Protein AF-0000000075743657 (afdb_homodimer)

InterPro domains:
  IPR000362 Fumarate lyase family [PR00149] (97-115)
  IPR000362 Fumarate lyase family [PR00149] (142-160)
  IPR000362 Fumarate lyase family [PR00149] (270-286)
  IPR008948 L-Aspartase-like [SSF48557] (15-403)
  IPR009049 Argininosuccinate lyase [PTHR43814] (17-390)
  IPR009049 Argininosuccinate lyase [TIGR00838] (17-395)
  IPR022761 Fumarate lyase, N-terminal [PF00206] (17-295)
  IPR024083 Fumarase/histidase, N-terminal [G3DSA:1.10.275.10] (30-224)

Nearest PDB structures (foldseek):
  9ggj-assembly2_H  TM=9.446E-01  e=3.091E-23  Arabidopsis thaliana
  9ggi-assembly1_A  TM=9.324E-01  e=3.525E-23  Arabidopsis thaliana
  9ggj-assembly2_E  TM=9.319E-01  e=7.758E-23  Arabidopsis thaliana
  1k62-assembly1_B  TM=9.162E-01  e=3.091E-23  Homo sapiens
  1hy0-assembly1_B  TM=9.235E-01  e=5.709E-23  Anas platyrhynchos

Sequence (900 aa):
MVYREGLLGKGELSKIKYTSSLLDDAEIYRETILALITHVNELNKVGVLPSNEAEAIIKALRSLAKEPYKPSDEYEDVHEYIEAVLIHRLGDAGGWIGLGRSRNDHVATALRLRLRKLIIELASSIIELRRVVLNKAIETADTVIIGTTHRQPAQVTTLGHYMLYLDELSRDFLTSLLSIYEVVNKSPLGSGPLAGTMVKLNRVREAEELAFNGIVENTVYATGSRYFMLASASITVSYLVELGRFINNIEMWLMPQLNYITLEPSHLATSSIMPHKRNPATLEVFRARIGEAVGHLVSMYSIERPVEAGYQLDLQEETRHAWLIMRIAIDGVGMITDLLRGIKVNEGRVKEDLVKYPVTAAEYVELMSISRGIPFRNAHREVAVMIKEGKNPGINPTEAIRGKEVLGGPNPSIITESAKARLIELSSIEAKVKELEVSVNKAEAELMGDMVYREGLLGKGELSKIKYTSSLLDDAEIYRETILALITHVNELNKVGVLPSNEAEAIIKALRSLAKEPYKPSDEYEDVHEYIEAVLIHRLGDAGGWIGLGRSRNDHVATALRLRLRKLIIELASSIIELRRVVLNKAIETADTVIIGTTHRQPAQVTTLGHYMLYLDELSRDFLTSLLSIYEVVNKSPLGSGPLAGTMVKLNRVREAEELAFNGIVENTVYATGSRYFMLASASITVSYLVELGRFINNIEMWLMPQLNYITLEPSHLATSSIMPHKRNPATLEVFRARIGEAVGHLVSMYSIERPVEAGYQLDLQEETRHAWLIMRIAIDGVGMITDLLRGIKVNEGRVKEDLVKYPVTAAEYVELMSISRGIPFRNAHREVAVMIKEGKNPGINPTEAIRGKEVLGGPNPSIITESAKARLIELSSIEAKVKELEVSVNKAEAELMGD

Radius of gyration: 30.85 Å; Cα contacts (8 Å, |Δi|>4): 1558; chains: 2; bounding box: 66×96×64 Å

Solvent-accessible surface area (backbone atoms only — not comparable to full-atom values): 45274 Å² total; per-residue (Å²): 102,82,80,47,35,72,74,76,36,82,78,53,66,71,62,41,48,70,69,32,41,42,77,67,34,59,78,32,48,64,37,39,48,52,52,48,46,46,49,46,53,48,36,33,73,68,64,76,34,57,64,68,55,39,53,52,50,45,53,50,48,47,56,51,65,75,46,81,94,74,78,68,74,79,38,50,29,56,66,56,45,52,43,52,51,36,28,71,74,56,42,67,64,30,28,40,72,53,53,53,50,30,71,39,3,45,49,40,30,12,50,34,55,44,47,47,51,51,50,51,51,38,52,52,45,50,50,51,33,36,53,51,29,33,53,45,12,48,76,24,14,79,40,64,38,78,36,41,40,71,89,34,84,47,34,53,33,18,53,11,42,53,25,46,26,55,33,51,56,50,49,54,44,50,55,54,52,57,54,46,44,61,62,32,35,33,27,16,48,62,18,7,61,35,54,30,28,67,48,73,54,58,42,64,58,46,14,52,58,63,54,29,80,40,57,39,48,32,8,42,39,25,28,28,56,55,56,56,54,43,43,52,45,36,49,50,44,36,47,42,39,55,52,35,8,49,51,46,41,52,54,53,31,49,34,78,92,55,31,36,40,47,67,50,66,91,45,43,40,72,44,97,85,44,83,83,46,74,40,57,46,56,60,52,53,42,51,51,46,46,55,49,32,52,52,32,52,52,48,38,54,62,52,51,42,80,38,46,60,28,44,47,78,57,57,65,70,35,50,58,35,49,53,50,39,51,47,50,49,44,53,41,47,50,51,51,39,59,49,60,72,49,52,42,71,33,56,70,46,36,52,56,48,59,73,72,41,57,36,32,32,68,51,38,28,50,50,46,13,60,76,68,70,44,38,26,52,60,31,43,51,55,53,37,50,40,40,76,71,70,45,72,58,53,56,57,65,68,54,54,28,61,52,19,67,28,80,41,19,29,10,36,68,55,36,33,53,52,31,55,54,49,54,58,54,45,52,56,52,51,52,51,54,49,49,53,52,48,49,46,53,50,28,50,30,59,74,60,71,97,103,81,79,48,36,71,73,74,36,80,79,53,67,71,61,41,49,69,70,32,40,41,75,67,32,61,78,30,48,64,37,39,48,52,54,49,46,47,48,44,52,46,38,34,74,68,64,77,34,57,65,69,54,39,52,54,50,46,53,51,48,46,55,50,64,75,47,82,91,73,76,67,75,78,38,50,29,57,67,55,44,52,43,52,51,36,27,72,74,56,42,68,62,30,29,39,72,52,53,51,49,29,73,39,5,46,49,41,29,10,49,33,55,46,47,48,52,50,50,51,50,37,51,51,46,50,51,51,32,38,52,52,30,33,52,46,12,48,76,24,15,80,40,64,37,78,37,42,40,73,87,33,84,48,33,52,32,18,54,12,42,53,26,46,25,55,33,53,55,49,49,53,45,47,55,54,52,57,54,45,43,62,62,31,37,34,28,17,48,63,18,8,62,35,53,30,28,67,48,73,53,58,41,65,60,46,14,53,60,63,54,30,82,40,58,40,48,33,8,40,39,26,25,29,58,56,54,58,56,44,41,50,45,35,48,50,44,36,47,44,39,54,51,35,8,49,51,46,40,52,53,53,32,49,34,79,91,56,31,36,40,47,67,51,66,91,46,43,40,71,45,95,83,46,81,85,46,74,41,58,44,57,57,52,52,44,53,52,46,44,55,49,32,50,53,33,52,53,49,38,54,63,54,50,41,82,39,46,60,28,44,46,78,58,57,65,69,34,49,58,36,50,52,49,39,51,47,51,49,43,55,42,48,50,52,51,39,58,47,60,70,50,51,43,70,33,55,70,46,38,52,56,49,58,72,72,41,57,36,30,31,70,50,38,27,50,50,48,12,60,74,68,70,45,38,26,53,59,31,42,52,54,51,37,50,41,40,75,72,70,43,71,58,52,56,57,66,68,53,54,27,61,53,20,68,27,79,42,20,29,10,36,69,55,36,34,52,51,31,54,55,49,52,58,54,46,53,56,52,51,52,52,54,48,50,51,52,50,48,46,52,50,29,52,30,58,74,59,72,98

Foldseek 3Di:
DPPCCVPPRDDDLVVLLVLALAVVCLLLLLVLLLLLLLLLVQCVVLPNQPPVLSVLLLVQSLVVSPDHSDADSRHRYSVRRSLVSQCVVPPPSSVCSPALADPQLSVLQSLLLSVLVLLLLLLLLLLLLLLLLLVVLLVWLLAWFFDDDPNHGAAIFISSLVSVVLNVLSVVLSVQSVVLSLVSLAGLRSLHQANGHPRPGDRQSSSVLQPGPYHPPHSLCSRFDPVSLLSNLVSLLVSLVVVLVVLVVVVSCVPPVQVFKDWDLVQWDADPVHRPDTHRNLSVVLSVLSVVSVVLSVQLCVLPVPDDRGDDSSVSVNSSSSVSSSVSSSVSSNSVSVGSNGMGTPSVSRVVVPVVALNALLVQLVCVCVVVVHDSVVSVVVSVVCVVVVHRDHDDSSCSQCVDDDQSGSNSVNSSVVSVVVNVVSVVVSVVSVVVVCSSVVSSCVSSVD/DPPCCVPPRDDDLVVLLVLALAVVCLLLLLLLLLLLLLLLVQCVVLPNAPPVLSVLLLVQSLVVSPDHSDFDSRDRYSVRRSLVSQCVVPPPSSVCSPALADPQLSVLQSLLLSVLVLLLLLLLLLLLLLLLLLVVLLVWLLAWFFDDDPNHGAAIFISSLVSVVLNVLSVVLSVQSVVLSLVSLAGLRSLHQANGHPRPGDRQSSSVLQPGPYHPPHSLCSRFDPVSLLSNLVSLLVSLVVVLVVLVVVVSCVPPVQVFKDWDLVQWDADPVHRPDTHRNLSVVLSVLSVVSVVLSVQLCVLPVPDDGGDDSSVSVNSSSSVSSSVSSSVSSNSVSVGSNGMGTPSVSRVVVPVVALNALLVQLVVVCVVVVHDSVVSVVVSVVCVVVVHRDHDDSSCSQCVDDDQSGSNSVNSNVVSVVVNVVSVVVSVVSVVVVCSSVVSSCVSSVD

Organism: Caldivirga maquilingensis (strain ATCC 700844 / DSM 13496 / JCM 10307 / IC-167) (NCBI:txid397948)

Structure (mmCIF, N/CA/C/O backbone):
data_AF-0000000075743657-model_v1
#
loop_
_entity.id
_entity.type
_entity.pdbx_description
1 polymer 'Argininosuccinate lyase'
#
loop_
_atom_site.group_PDB
_atom_site.id
_atom_site.type_symbol
_atom_site.label_atom_id
_atom_site.label_alt_id
_atom_site.label_comp_id
_atom_site.label_asym_id
_atom_site.label_entity_id
_atom_site.label_seq_id
_atom_site.pdbx_PDB_ins_code
_atom_site.Cartn_x
_atom_site.Cartn_y
_atom_site.Cartn_z
_atom_site.occupancy
_atom_site.B_iso_or_equiv
_atom_site.auth_seq_id
_atom_site.auth_comp_id
_atom_site.auth_asym_id
_atom_site.auth_atom_id
_atom_site.pdbx_PDB_model_num
ATOM 1 N N . MET A 1 1 ? -12.734 -38.875 -3.219 1 51.16 1 MET A N 1
ATOM 2 C CA . MET A 1 1 ? -11.789 -37.844 -3.662 1 51.16 1 MET A CA 1
ATOM 3 C C . MET A 1 1 ? -10.977 -38.344 -4.852 1 51.16 1 MET A C 1
ATOM 5 O O . MET A 1 1 ? -10.125 -39.219 -4.703 1 51.16 1 MET A O 1
ATOM 9 N N . VAL A 1 2 ? -11.539 -37.969 -5.969 1 56 2 VAL A N 1
ATOM 10 C CA . VAL A 1 2 ? -11.367 -38.719 -7.203 1 56 2 VAL A CA 1
ATOM 11 C C . VAL A 1 2 ? -9.883 -38.781 -7.566 1 56 2 VAL A C 1
ATOM 13 O O . VAL A 1 2 ? -9.352 -39.875 -7.852 1 56 2 VAL A O 1
ATOM 16 N N . TYR A 1 3 ? -9.172 -37.625 -7.312 1 59.44 3 TYR A N 1
ATOM 17 C CA . TYR A 1 3 ? -7.844 -37.656 -7.91 1 59.44 3 TYR A CA 1
ATOM 18 C C . TYR A 1 3 ? -6.82 -38.219 -6.945 1 59.44 3 TYR A C 1
ATOM 20 O O . TYR A 1 3 ? -5.82 -38.812 -7.367 1 59.44 3 TYR A O 1
ATOM 28 N N . ARG A 1 4 ? -7.152 -38.156 -5.633 1 65.69 4 ARG A N 1
ATOM 29 C CA . ARG A 1 4 ? -6.203 -38.594 -4.609 1 65.69 4 ARG A CA 1
ATOM 30 C C . ARG A 1 4 ? -6.25 -40.094 -4.422 1 65.69 4 ARG A C 1
ATOM 32 O O . ARG A 1 4 ? -5.277 -40.719 -3.963 1 65.69 4 ARG A O 1
ATOM 39 N N . GLU A 1 5 ? -7.348 -40.719 -4.758 1 61.72 5 GLU A N 1
ATOM 40 C CA . GLU A 1 5 ? -7.566 -42.125 -4.426 1 61.72 5 GLU A CA 1
ATOM 41 C C . GLU A 1 5 ? -6.547 -43 -5.129 1 61.72 5 GLU A C 1
ATOM 43 O O . GLU A 1 5 ? -6.074 -44 -4.551 1 61.72 5 GLU A O 1
ATOM 48 N N . GLY A 1 6 ? -6.18 -42.562 -6.281 1 60.28 6 GLY A N 1
ATOM 49 C CA . GLY A 1 6 ? -5.273 -43.406 -7.043 1 60.28 6 GLY A CA 1
ATOM 50 C C . GLY A 1 6 ? -3.908 -43.562 -6.395 1 60.28 6 GLY A C 1
ATOM 51 O O . GLY A 1 6 ? -3.41 -44.656 -6.23 1 60.28 6 GLY A O 1
ATOM 52 N N . LEU A 1 7 ? -3.379 -42.406 -5.871 1 68.5 7 LEU A N 1
ATOM 53 C CA . LEU A 1 7 ? -2.004 -42.438 -5.383 1 68.5 7 LEU A CA 1
ATOM 54 C C . LEU A 1 7 ? -1.969 -42.625 -3.869 1 68.5 7 LEU A C 1
ATOM 56 O O . LEU A 1 7 ? -1.135 -43.375 -3.35 1 68.5 7 LEU A O 1
ATOM 60 N N . LEU A 1 8 ? -2.859 -41.969 -3.113 1 76.56 8 LEU A N 1
ATOM 61 C CA . LEU A 1 8 ? -2.715 -41.875 -1.664 1 76.56 8 LEU A CA 1
ATOM 62 C C . LEU A 1 8 ? -3.816 -42.688 -0.965 1 76.56 8 LEU A C 1
ATOM 64 O O . LEU A 1 8 ? -3.781 -42.844 0.254 1 76.56 8 LEU A O 1
ATOM 68 N N . GLY A 1 9 ? -4.719 -43.312 -1.712 1 73.5 9 GLY A N 1
ATOM 69 C CA . GLY A 1 9 ? -5.844 -44.031 -1.12 1 73.5 9 GLY A CA 1
ATOM 70 C C . GLY A 1 9 ? -6.965 -43.094 -0.679 1 73.5 9 GLY A C 1
ATOM 71 O O . GLY A 1 9 ? -6.969 -41.906 -1.016 1 73.5 9 GLY A O 1
ATOM 72 N N . LYS A 1 10 ? -7.859 -43.844 0.113 1 75 10 LYS A N 1
ATOM 73 C CA . LYS A 1 10 ? -9.023 -43.094 0.576 1 75 10 LYS A CA 1
ATOM 74 C C . LYS A 1 10 ? -8.648 -42.156 1.716 1 75 10 LYS A C 1
ATOM 76 O O . LYS A 1 10 ? -7.926 -42.531 2.637 1 75 10 LYS A O 1
ATOM 81 N N . GLY A 1 11 ? -8.688 -40.906 1.538 1 78 11 GLY A N 1
ATOM 82 C CA . GLY A 1 11 ? -8.43 -39.906 2.576 1 78 11 GLY A CA 1
ATOM 83 C C . GLY A 1 11 ? -9.32 -40.062 3.795 1 78 11 GLY A C 1
ATOM 84 O O . GLY A 1 11 ? -10.156 -40.969 3.838 1 78 11 GLY A O 1
ATOM 85 N N . GLU A 1 12 ? -8.844 -39.469 4.984 1 85.25 12 GLU A N 1
ATOM 86 C CA . GLU A 1 12 ? -9.656 -39.406 6.195 1 85.25 12 GLU A CA 1
ATOM 87 C C . GLU A 1 12 ? -10.438 -38.094 6.289 1 85.25 12 GLU A C 1
ATOM 89 O O . GLU A 1 12 ? -9.867 -37.031 6.141 1 85.25 12 GLU A O 1
ATOM 94 N N . LEU A 1 13 ? -11.617 -38.344 6.559 1 86.88 13 LEU A N 1
ATOM 95 C CA . LEU A 1 13 ? -12.555 -37.219 6.52 1 86.88 13 LEU A CA 1
ATOM 96 C C . LEU A 1 13 ? -12.086 -36.094 7.43 1 86.88 13 LEU A C 1
ATOM 98 O O . LEU A 1 13 ? -12.211 -34.906 7.074 1 86.88 13 LEU A O 1
ATOM 102 N N . SER A 1 14 ? -11.617 -36.406 8.602 1 90 14 SER A N 1
ATOM 103 C CA . SER A 1 14 ? -11.203 -35.375 9.547 1 90 14 SER A CA 1
ATOM 104 C C . SER A 1 14 ? -10.055 -34.562 8.984 1 90 14 SER A C 1
ATOM 106 O O . SER A 1 14 ? -10 -33.344 9.195 1 90 14 SER A O 1
ATOM 108 N N . LYS A 1 15 ? -9.102 -35.188 8.297 1 91.06 15 LYS A N 1
ATOM 109 C CA . LYS A 1 15 ? -7.98 -34.469 7.699 1 91.06 15 LYS A CA 1
ATOM 110 C C . LYS A 1 15 ? -8.43 -33.625 6.516 1 91.06 15 LYS A C 1
ATOM 112 O O . LYS A 1 15 ? -7.914 -32.531 6.301 1 91.06 15 LYS A O 1
ATOM 117 N N . ILE A 1 16 ? -9.336 -34.188 5.777 1 89.38 16 ILE A N 1
ATOM 118 C CA . ILE A 1 16 ? -9.867 -33.469 4.629 1 89.38 16 ILE A CA 1
ATOM 119 C C . ILE A 1 16 ? -10.609 -32.219 5.105 1 89.38 16 ILE A C 1
ATOM 121 O O . ILE A 1 16 ? -10.414 -31.125 4.562 1 89.38 16 ILE A O 1
ATOM 125 N N . LYS A 1 17 ? -11.336 -32.375 6.125 1 89.06 17 LYS A N 1
ATOM 126 C CA . LYS A 1 17 ? -12.094 -31.25 6.676 1 89.06 17 LYS A CA 1
ATOM 127 C C . LYS A 1 17 ? -11.164 -30.172 7.215 1 89.06 17 LYS A C 1
ATOM 129 O O . LYS A 1 17 ? -11.438 -28.984 7.07 1 89.06 17 LYS A O 1
ATOM 134 N N . TYR A 1 18 ? -10.141 -30.609 7.809 1 91.44 18 TYR A N 1
ATOM 135 C CA . TYR A 1 18 ? -9.203 -29.672 8.414 1 91.44 18 TYR A CA 1
ATOM 136 C C . TYR A 1 18 ? -8.539 -28.812 7.348 1 91.44 18 TYR A C 1
ATOM 138 O O . TYR A 1 18 ? -8.336 -27.609 7.551 1 91.44 18 TYR A O 1
ATOM 146 N N . THR A 1 19 ? -8.211 -29.375 6.238 1 92.81 19 THR A N 1
ATOM 147 C CA . THR A 1 19 ? -7.438 -28.688 5.215 1 92.81 19 THR A CA 1
ATOM 148 C C . THR A 1 19 ? -8.359 -28.062 4.164 1 92.81 19 THR A C 1
ATOM 150 O O . THR A 1 19 ? -7.895 -27.375 3.252 1 92.81 19 THR A O 1
ATOM 153 N N . SER A 1 20 ? -9.641 -28.312 4.355 1 92.69 20 SER A N 1
ATOM 154 C CA . SER A 1 20 ? -10.578 -27.922 3.309 1 92.69 20 SER A CA 1
ATOM 155 C C . SER A 1 20 ? -10.75 -26.406 3.248 1 92.69 20 SER A C 1
ATOM 157 O O . SER A 1 20 ? -10.797 -25.75 4.285 1 92.69 20 SER A O 1
ATOM 159 N N . SER A 1 21 ? -10.82 -25.875 1.976 1 93 21 SER A N 1
ATOM 160 C CA . SER A 1 21 ? -11.086 -24.453 1.777 1 93 21 SER A CA 1
ATOM 161 C C . SER A 1 21 ? -12.516 -24.219 1.303 1 93 21 SER A C 1
ATOM 163 O O . SER A 1 21 ? -12.852 -23.125 0.841 1 93 21 SER A O 1
ATOM 165 N N . LEU A 1 22 ? -13.336 -25.172 1.401 1 91.81 22 LEU A N 1
ATOM 166 C CA . LEU A 1 22 ? -14.68 -25.125 0.835 1 91.81 22 LEU A CA 1
ATOM 167 C C . LEU A 1 22 ? -15.453 -23.922 1.353 1 91.81 22 LEU A C 1
ATOM 169 O O . LEU A 1 22 ? -16.156 -23.25 0.587 1 91.81 22 LEU A O 1
ATOM 173 N N . LEU A 1 23 ? -15.375 -23.672 2.549 1 88 23 LEU A N 1
ATOM 174 C CA . LEU A 1 23 ? -16.125 -22.578 3.145 1 88 23 LEU A CA 1
ATOM 175 C C . LEU A 1 23 ? -15.633 -21.234 2.607 1 88 23 LEU A C 1
ATOM 177 O O . LEU A 1 23 ? -16.438 -20.391 2.209 1 88 23 LEU A O 1
ATOM 181 N N . ASP A 1 24 ? -14.336 -21.078 2.564 1 90.5 24 ASP A N 1
ATOM 182 C CA . ASP A 1 24 ? -13.75 -19.828 2.074 1 90.5 24 ASP A CA 1
ATOM 183 C C . ASP A 1 24 ? -13.961 -19.688 0.57 1 90.5 24 ASP A C 1
ATOM 185 O O . ASP A 1 24 ? -14.117 -18.562 0.07 1 90.5 24 ASP A O 1
ATOM 189 N N . ASP A 1 25 ? -14.039 -20.781 -0.095 1 94.56 25 ASP A N 1
ATOM 190 C CA . ASP A 1 25 ? -14.133 -20.797 -1.551 1 94.56 25 ASP A CA 1
ATOM 191 C C . ASP A 1 25 ? -15.531 -20.375 -2.01 1 94.56 25 ASP A C 1
ATOM 193 O O . ASP A 1 25 ? -15.734 -20.062 -3.188 1 94.56 25 ASP A O 1
ATOM 197 N N . ALA A 1 26 ? -16.453 -20.344 -1.081 1 94.19 26 ALA A N 1
ATOM 198 C CA . ALA A 1 26 ? -17.781 -19.859 -1.43 1 94.19 26 ALA A CA 1
ATOM 199 C C . ALA A 1 26 ? -17.719 -18.469 -2.053 1 94.19 26 ALA A C 1
ATOM 201 O O . ALA A 1 26 ? -18.516 -18.141 -2.938 1 94.19 26 ALA A O 1
ATOM 202 N N . GLU A 1 27 ? -16.766 -17.719 -1.653 1 95.38 27 GLU A N 1
ATOM 203 C CA . GLU A 1 27 ? -16.609 -16.328 -2.104 1 95.38 27 GLU A CA 1
ATOM 204 C C . GLU A 1 27 ? -16.188 -16.281 -3.568 1 95.38 27 GLU A C 1
ATOM 206 O O . GLU A 1 27 ? -16.422 -15.273 -4.246 1 95.38 27 GLU A O 1
ATOM 211 N N . ILE A 1 28 ? -15.594 -17.375 -4.082 1 97.38 28 ILE A N 1
ATOM 212 C CA . ILE A 1 28 ? -15.055 -17.328 -5.438 1 97.38 28 ILE A CA 1
ATOM 213 C C . ILE A 1 28 ? -15.719 -18.406 -6.289 1 97.38 28 ILE A C 1
ATOM 215 O O . ILE A 1 28 ? -15.18 -18.812 -7.32 1 97.38 28 ILE A O 1
ATOM 219 N N . TYR A 1 29 ? -16.859 -18.969 -5.902 1 96.81 29 TYR A N 1
ATOM 220 C CA . TYR A 1 29 ? -17.531 -20.031 -6.613 1 96.81 29 TYR A CA 1
ATOM 221 C C . TYR A 1 29 ? -17.875 -19.625 -8.039 1 96.81 29 TYR A C 1
ATOM 223 O O . TYR A 1 29 ? -17.484 -20.312 -8.992 1 96.81 29 TYR A O 1
ATOM 231 N N . ARG A 1 30 ? -18.516 -18.484 -8.188 1 96.38 30 ARG A N 1
ATOM 232 C CA . ARG A 1 30 ? -18.906 -17.984 -9.5 1 96.38 30 ARG A CA 1
ATOM 233 C C . ARG A 1 30 ? -17.688 -17.672 -10.352 1 96.38 30 ARG A C 1
ATOM 235 O O . ARG A 1 30 ? -17.656 -17.984 -11.539 1 96.38 30 ARG A O 1
ATOM 242 N N . GLU A 1 31 ? -16.672 -17.016 -9.75 1 97.88 31 GLU A N 1
ATOM 243 C CA . GLU A 1 31 ? -15.43 -16.672 -10.445 1 97.88 31 GLU A CA 1
ATOM 244 C C . GLU A 1 31 ? -14.703 -17.922 -10.922 1 97.88 31 GLU A C 1
ATOM 246 O O . GLU A 1 31 ? -14.07 -17.906 -11.977 1 97.88 31 GLU A O 1
ATOM 251 N N . THR A 1 32 ? -14.781 -18.969 -10.109 1 98 32 THR A N 1
ATOM 252 C CA . THR A 1 32 ? -14.18 -20.234 -10.5 1 98 32 THR A CA 1
ATOM 253 C C . THR A 1 32 ? -14.852 -20.797 -11.75 1 98 32 THR A C 1
ATOM 255 O O . THR A 1 32 ? -14.18 -21.297 -12.656 1 98 32 THR A O 1
ATOM 258 N N . ILE A 1 33 ? -16.125 -20.688 -11.797 1 98.06 33 ILE A N 1
ATOM 259 C CA . ILE A 1 33 ? -16.891 -21.188 -12.938 1 98.06 33 ILE A CA 1
ATOM 260 C C . ILE A 1 33 ? -16.562 -20.359 -14.18 1 98.06 33 ILE A C 1
ATOM 262 O O . ILE A 1 33 ? -16.375 -20.906 -15.266 1 98.06 33 ILE A O 1
ATOM 266 N N . LEU A 1 34 ? -16.422 -19.047 -14.023 1 98.44 34 LEU A N 1
ATOM 267 C CA . LEU A 1 34 ? -16.047 -18.172 -15.125 1 98.44 34 LEU A CA 1
ATOM 268 C C . LEU A 1 34 ? -14.68 -18.578 -15.688 1 98.44 34 LEU A C 1
ATOM 270 O O . LEU A 1 34 ? -14.5 -18.656 -16.906 1 98.44 34 LEU A O 1
ATOM 274 N N . ALA A 1 35 ? -13.734 -18.828 -14.805 1 98.5 35 ALA A N 1
ATOM 275 C CA . ALA A 1 35 ? -12.398 -19.25 -15.219 1 98.5 35 ALA A CA 1
ATOM 276 C C . ALA A 1 35 ? -12.445 -20.578 -15.961 1 98.5 35 ALA A C 1
ATOM 278 O O . ALA A 1 35 ? -11.742 -20.766 -16.953 1 98.5 35 ALA A O 1
ATOM 279 N N . LEU A 1 36 ? -13.32 -21.484 -15.477 1 98.25 36 LEU A N 1
ATOM 280 C CA . LEU A 1 36 ? -13.43 -22.812 -16.094 1 98.25 36 LEU A CA 1
ATOM 281 C C . LEU A 1 36 ? -14.07 -22.719 -17.469 1 98.25 36 LEU A C 1
ATOM 283 O O . LEU A 1 36 ? -13.633 -23.406 -18.406 1 98.25 36 LEU A O 1
ATOM 287 N N . ILE A 1 37 ? -15.109 -21.906 -17.594 1 98.5 37 ILE A N 1
ATOM 288 C CA . ILE A 1 37 ? -15.75 -21.719 -18.891 1 98.5 37 ILE A CA 1
ATOM 289 C C . ILE A 1 37 ? -14.727 -21.172 -19.891 1 98.5 37 ILE A C 1
ATOM 291 O O . ILE A 1 37 ? -14.625 -21.672 -21.016 1 98.5 37 ILE A O 1
ATOM 295 N N . THR A 1 38 ? -13.992 -20.172 -19.5 1 98.75 38 THR A N 1
ATOM 296 C CA . THR A 1 38 ? -12.969 -19.562 -20.359 1 98.75 38 THR A CA 1
ATOM 297 C C . THR A 1 38 ? -11.922 -20.594 -20.75 1 98.75 38 THR A C 1
ATOM 299 O O . THR A 1 38 ? -11.5 -20.641 -21.906 1 98.75 38 THR A O 1
ATOM 302 N N . HIS A 1 39 ? -11.508 -21.422 -19.812 1 98.44 39 HIS A N 1
ATOM 303 C CA . HIS A 1 39 ? -10.523 -22.469 -20.047 1 98.44 39 HIS A CA 1
ATOM 304 C C . HIS A 1 39 ? -11.055 -23.5 -21.047 1 98.44 39 HIS A C 1
ATOM 306 O O . HIS A 1 39 ? -10.344 -23.875 -21.984 1 98.44 39 HIS A O 1
ATOM 312 N N . VAL A 1 40 ? -12.289 -23.953 -20.875 1 98.06 40 VAL A N 1
ATOM 313 C CA . VAL A 1 40 ? -12.906 -24.922 -21.766 1 98.06 40 VAL A CA 1
ATOM 314 C C . VAL A 1 40 ? -13.023 -24.344 -23.172 1 98.06 40 VAL A C 1
ATOM 316 O O . VAL A 1 40 ? -12.742 -25.031 -24.156 1 98.06 40 VAL A O 1
ATOM 319 N N . ASN A 1 41 ? -13.461 -23.109 -23.25 1 98.38 41 ASN A N 1
ATOM 320 C CA . ASN A 1 41 ? -13.484 -22.422 -24.531 1 98.38 41 ASN A CA 1
ATOM 321 C C . ASN A 1 41 ? -12.125 -22.484 -25.234 1 98.38 41 ASN A C 1
ATOM 323 O O . ASN A 1 41 ? -12.047 -22.75 -26.422 1 98.38 41 ASN A O 1
ATOM 327 N N . GLU A 1 42 ? -11.094 -22.234 -24.5 1 98.19 42 GLU A N 1
ATOM 328 C CA . GLU A 1 42 ? -9.742 -22.203 -25.047 1 98.19 42 GLU A CA 1
ATOM 329 C C . GLU A 1 42 ? -9.289 -23.594 -25.484 1 98.19 42 GLU A C 1
ATOM 331 O O . GLU A 1 42 ? -8.68 -23.75 -26.547 1 98.19 42 GLU A O 1
ATOM 336 N N . LEU A 1 43 ? -9.586 -24.641 -24.672 1 97.88 43 LEU A N 1
ATOM 337 C CA . LEU A 1 43 ? -9.25 -26.016 -25.031 1 97.88 43 LEU A CA 1
ATOM 338 C C . LEU A 1 43 ? -9.891 -26.406 -26.375 1 97.88 43 LEU A C 1
ATOM 340 O O . LEU A 1 43 ? -9.289 -27.109 -27.172 1 97.88 43 LEU A O 1
ATOM 344 N N . ASN A 1 44 ? -11.125 -26.016 -26.531 1 97.94 44 ASN A N 1
ATOM 345 C CA . ASN A 1 44 ? -11.828 -26.281 -27.781 1 97.94 44 ASN A CA 1
ATOM 346 C C . ASN A 1 44 ? -11.195 -25.547 -28.953 1 97.94 44 ASN A C 1
ATOM 348 O O . ASN A 1 44 ? -11.039 -26.094 -30.047 1 97.94 44 ASN A O 1
ATOM 352 N N . LYS A 1 45 ? -10.906 -24.297 -28.75 1 97.69 45 LYS A N 1
ATOM 353 C CA . LYS A 1 45 ? -10.359 -23.453 -29.812 1 97.69 45 LYS A CA 1
ATOM 354 C C . LYS A 1 45 ? -9.008 -23.953 -30.281 1 97.69 45 LYS A C 1
ATOM 356 O O . LYS A 1 45 ? -8.672 -23.828 -31.469 1 97.69 45 LYS A O 1
ATOM 361 N N . VAL A 1 46 ? -8.203 -24.438 -29.328 1 96.31 46 VAL A N 1
ATOM 362 C CA . VAL A 1 46 ? -6.867 -24.891 -29.703 1 96.31 46 VAL A CA 1
ATOM 363 C C . VAL A 1 46 ? -6.93 -26.344 -30.203 1 96.31 46 VAL A C 1
ATOM 365 O O . VAL A 1 46 ? -5.906 -26.922 -30.578 1 96.31 46 VAL A O 1
ATOM 368 N N . GLY A 1 47 ? -8.102 -27.047 -30.078 1 95.88 47 GLY A N 1
ATOM 369 C CA . GLY A 1 47 ? -8.359 -28.281 -30.797 1 95.88 47 GLY A CA 1
ATOM 370 C C . GLY A 1 47 ? -8.117 -29.516 -29.953 1 95.88 47 GLY A C 1
ATOM 371 O O . GLY A 1 47 ? -8.094 -30.641 -30.469 1 95.88 47 GLY A O 1
ATOM 372 N N . VAL A 1 48 ? -7.965 -29.375 -28.625 1 95.69 48 VAL A N 1
ATOM 373 C CA . VAL A 1 48 ? -7.617 -30.531 -27.812 1 95.69 48 VAL A CA 1
ATOM 374 C C . VAL A 1 48 ? -8.867 -31.078 -27.125 1 95.69 48 VAL A C 1
ATOM 376 O O . VAL A 1 48 ? -8.867 -32.188 -26.625 1 95.69 48 VAL A O 1
ATOM 379 N N . LEU A 1 49 ? -9.938 -30.328 -27.109 1 96.56 49 LEU A N 1
ATOM 380 C CA . LEU A 1 49 ? -11.227 -30.734 -26.562 1 96.56 49 LEU A CA 1
ATOM 381 C C . LEU A 1 49 ? -12.289 -30.734 -27.656 1 96.56 49 LEU A C 1
ATOM 383 O O . LEU A 1 49 ? -12.578 -29.703 -28.266 1 96.56 49 LEU A O 1
ATOM 387 N N . PRO A 1 50 ? -12.914 -31.922 -27.906 1 95.31 50 PRO A N 1
ATOM 388 C CA . PRO A 1 50 ? -13.945 -31.984 -28.938 1 95.31 50 PRO A CA 1
ATOM 389 C C . PRO A 1 50 ? -15.102 -31.016 -28.688 1 95.31 50 PRO A C 1
ATOM 391 O O . PRO A 1 50 ? -15.516 -30.828 -27.531 1 95.31 50 PRO A O 1
ATOM 394 N N . SER A 1 51 ? -15.641 -30.516 -29.781 1 97.19 51 SER A N 1
ATOM 395 C CA . SER A 1 51 ? -16.641 -29.453 -29.688 1 97.19 51 SER A CA 1
ATOM 396 C C . SER A 1 51 ? -17.875 -29.938 -28.938 1 97.19 51 SER A C 1
ATOM 398 O O . SER A 1 51 ? -18.453 -29.188 -28.141 1 97.19 51 SER A O 1
ATOM 400 N N . ASN A 1 52 ? -18.281 -31.062 -29.219 1 96.5 52 ASN A N 1
ATOM 401 C CA . ASN A 1 52 ? -19.469 -31.594 -28.562 1 96.5 52 ASN A CA 1
ATOM 402 C C . ASN A 1 52 ? -19.281 -31.719 -27.062 1 96.5 52 ASN A C 1
ATOM 404 O O . ASN A 1 52 ? -20.172 -31.391 -26.281 1 96.5 52 ASN A O 1
ATOM 408 N N . GLU A 1 53 ? -18.109 -32.188 -26.703 1 96.75 53 GLU A N 1
ATOM 409 C CA . GLU A 1 53 ? -17.797 -32.281 -25.281 1 96.75 53 GLU A CA 1
ATOM 410 C C . GLU A 1 53 ? -17.688 -30.906 -24.641 1 96.75 53 GLU A C 1
ATOM 412 O O . GLU A 1 53 ? -18.156 -30.703 -23.531 1 96.75 53 GLU A O 1
ATOM 417 N N . ALA A 1 54 ? -17.078 -30.016 -25.328 1 97.69 54 ALA A N 1
ATOM 418 C CA . ALA A 1 54 ? -16.938 -28.656 -24.828 1 97.69 54 ALA A CA 1
ATOM 419 C C . ALA A 1 54 ? -18.297 -28.016 -24.578 1 97.69 54 ALA A C 1
ATOM 421 O O . ALA A 1 54 ? -18.5 -27.391 -23.531 1 97.69 54 ALA A O 1
ATOM 422 N N . GLU A 1 55 ? -19.188 -28.141 -25.531 1 97.62 55 GLU A N 1
ATOM 423 C CA . GLU A 1 55 ? -20.531 -27.578 -25.406 1 97.62 55 GLU A CA 1
ATOM 424 C C . GLU A 1 55 ? -21.266 -28.156 -24.203 1 97.62 55 GLU A C 1
ATOM 426 O O . GLU A 1 55 ? -21.938 -27.438 -23.469 1 97.62 55 GLU A O 1
ATOM 431 N N . ALA A 1 56 ? -21.125 -29.438 -24.016 1 97.81 56 ALA A N 1
ATOM 432 C CA . ALA A 1 56 ? -21.781 -30.109 -22.906 1 97.81 56 ALA A CA 1
ATOM 433 C C . ALA A 1 56 ? -21.234 -29.609 -21.562 1 97.81 56 ALA A C 1
ATOM 435 O O . ALA A 1 56 ? -22 -29.375 -20.625 1 97.81 56 ALA A O 1
ATOM 436 N N . ILE A 1 57 ? -19.938 -29.453 -21.5 1 98.06 57 ILE A N 1
ATOM 437 C CA . ILE A 1 57 ? -19.297 -29 -20.281 1 98.06 57 ILE A CA 1
ATOM 438 C C . ILE A 1 57 ? -19.734 -27.578 -19.953 1 98.06 57 ILE A C 1
ATOM 440 O O . ILE A 1 57 ? -20.078 -27.266 -18.812 1 98.06 57 ILE A O 1
ATOM 444 N N . ILE A 1 58 ? -19.719 -26.703 -20.953 1 98.25 58 ILE A N 1
ATOM 445 C CA . ILE A 1 58 ? -20.078 -25.297 -20.781 1 98.25 58 ILE A CA 1
ATOM 446 C C . ILE A 1 58 ? -21.531 -25.203 -20.312 1 98.25 58 ILE A C 1
ATOM 448 O O . ILE A 1 58 ? -21.844 -24.438 -19.391 1 98.25 58 ILE A O 1
ATOM 452 N N . LYS A 1 59 ? -22.391 -25.969 -20.922 1 97.75 59 LYS A N 1
ATOM 453 C CA . LYS A 1 59 ? -23.797 -25.984 -20.516 1 97.75 59 LYS A CA 1
ATOM 454 C C . LYS A 1 59 ? -23.938 -26.438 -19.062 1 97.75 59 LYS A C 1
ATOM 456 O O . LYS A 1 59 ? -24.719 -25.844 -18.312 1 97.75 59 LYS A O 1
ATOM 461 N N . ALA A 1 60 ? -23.234 -27.406 -18.688 1 97.75 60 ALA A N 1
ATOM 462 C CA . ALA A 1 60 ? -23.266 -27.906 -17.312 1 97.75 60 ALA A CA 1
ATOM 463 C C . ALA A 1 60 ? -22.75 -26.859 -16.328 1 97.75 60 ALA A C 1
ATOM 465 O O . ALA A 1 60 ? -23.297 -26.703 -15.242 1 97.75 60 ALA A O 1
ATOM 466 N N . LEU A 1 61 ? -21.672 -26.188 -16.672 1 98.12 61 LEU A N 1
ATOM 467 C CA . LEU A 1 61 ? -21.094 -25.156 -15.828 1 98.12 61 LEU A CA 1
ATOM 468 C C . LEU A 1 61 ? -22.062 -24 -15.648 1 98.12 61 LEU A C 1
ATOM 470 O O . LEU A 1 61 ? -22.219 -23.484 -14.539 1 98.12 61 LEU A O 1
ATOM 474 N N . ARG A 1 62 ? -22.656 -23.562 -16.734 1 97.81 62 ARG A N 1
ATOM 475 C CA . ARG A 1 62 ? -23.625 -22.469 -16.656 1 97.81 62 ARG A CA 1
ATOM 476 C C . ARG A 1 62 ? -24.812 -22.844 -15.766 1 97.81 62 ARG A C 1
ATOM 478 O O . ARG A 1 62 ? -25.297 -22.016 -14.992 1 97.81 62 ARG A O 1
ATOM 485 N N . SER A 1 63 ? -25.266 -24.062 -15.914 1 96.62 63 SER A N 1
ATOM 486 C CA . SER A 1 63 ? -26.344 -24.562 -15.062 1 96.62 63 SER A CA 1
ATOM 487 C C . SER A 1 63 ? -25.938 -24.578 -13.594 1 96.62 63 SER A C 1
ATOM 489 O O . SER A 1 63 ? -26.719 -24.188 -12.719 1 96.62 63 SER A O 1
ATOM 491 N N . LEU A 1 64 ? -24.734 -25 -13.367 1 95.69 64 LEU A N 1
ATOM 492 C CA . LEU A 1 64 ? -24.203 -25.094 -12.016 1 95.69 64 LEU A CA 1
ATOM 493 C C . LEU A 1 64 ? -24.094 -23.703 -11.383 1 95.69 64 LEU A C 1
ATOM 495 O O . LEU A 1 64 ? -24.312 -23.547 -10.188 1 95.69 64 LEU A O 1
ATOM 499 N N . ALA A 1 65 ? -23.766 -22.75 -12.156 1 95.12 65 ALA A N 1
ATOM 500 C CA . ALA A 1 65 ? -23.594 -21.375 -11.68 1 95.12 65 ALA A CA 1
ATOM 501 C C . ALA A 1 65 ? -24.906 -20.828 -11.133 1 95.12 65 ALA A C 1
ATOM 503 O O . ALA A 1 65 ? -24.922 -19.922 -10.297 1 95.12 65 ALA A O 1
ATOM 504 N N . LYS A 1 66 ? -25.984 -21.312 -11.578 1 94 66 LYS A N 1
ATOM 505 C CA . LYS A 1 66 ? -27.312 -20.859 -11.164 1 94 66 LYS A CA 1
ATOM 506 C C . LYS A 1 66 ? -27.781 -21.625 -9.93 1 94 66 LYS A C 1
ATOM 508 O O . LYS A 1 66 ? -28.781 -21.234 -9.297 1 94 66 LYS A O 1
ATOM 513 N N . GLU A 1 67 ? -27.078 -22.656 -9.531 1 92.94 67 GLU A N 1
ATOM 514 C CA . GLU A 1 67 ? -27.422 -23.453 -8.352 1 92.94 67 GLU A CA 1
ATOM 515 C C . GLU A 1 67 ? -26.719 -22.922 -7.105 1 92.94 67 GLU A C 1
ATOM 517 O O . GLU A 1 67 ? -25.641 -22.312 -7.203 1 92.94 67 GLU A O 1
ATOM 522 N N . PRO A 1 68 ? -27.328 -23.094 -5.977 1 90.69 68 PRO A N 1
ATOM 523 C CA . PRO A 1 68 ? -26.641 -22.688 -4.742 1 90.69 68 PRO A CA 1
ATOM 524 C C . PRO A 1 68 ? -25.375 -23.484 -4.484 1 90.69 68 PRO A C 1
ATOM 526 O O . PRO A 1 68 ? -25.312 -24.688 -4.773 1 90.69 68 PRO A O 1
ATOM 529 N N . TYR A 1 69 ? -24.359 -22.828 -3.988 1 91.94 69 TYR A N 1
ATOM 530 C CA . TYR A 1 69 ? -23.109 -23.469 -3.578 1 91.94 69 TYR A CA 1
ATOM 531 C C . TYR A 1 69 ? -23.312 -24.281 -2.305 1 91.94 69 TYR A C 1
ATOM 533 O O . TYR A 1 69 ? -23.219 -23.75 -1.198 1 91.94 69 TYR A O 1
ATOM 541 N N . LYS A 1 70 ? -23.594 -25.531 -2.334 1 88.56 70 LYS A N 1
ATOM 542 C CA . LYS A 1 70 ? -23.844 -26.422 -1.202 1 88.56 70 LYS A CA 1
ATOM 543 C C . LYS A 1 70 ? -23.031 -27.703 -1.331 1 88.56 70 LYS A C 1
ATOM 545 O O . LYS A 1 70 ? -23.609 -28.797 -1.409 1 88.56 70 LYS A O 1
ATOM 550 N N . PRO A 1 71 ? -21.719 -27.578 -1.24 1 85.88 71 PRO A N 1
ATOM 551 C CA . PRO A 1 71 ? -20.891 -28.781 -1.361 1 85.88 71 PRO A CA 1
ATOM 552 C C . PRO A 1 71 ? -20.938 -29.656 -0.113 1 85.88 71 PRO A C 1
ATOM 554 O O . PRO A 1 71 ? -21.141 -29.156 0.994 1 85.88 71 PRO A O 1
ATOM 557 N N . SER A 1 72 ? -20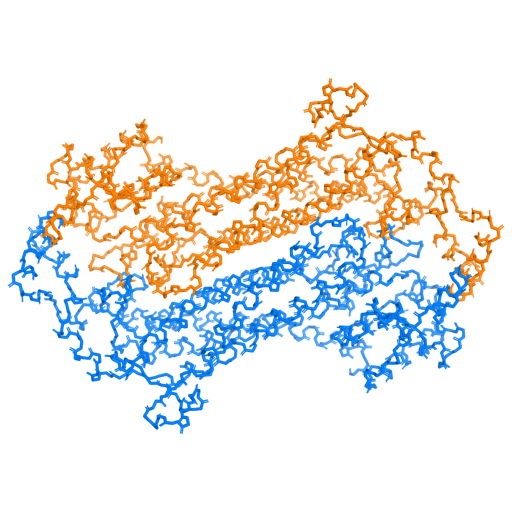.875 -30.984 -0.352 1 84.62 72 SER A N 1
ATOM 558 C CA . SER A 1 72 ? -20.641 -31.875 0.774 1 84.62 72 SER A CA 1
ATOM 559 C C . SER A 1 72 ? -19.266 -31.641 1.39 1 84.62 72 SER A C 1
ATOM 561 O O . SER A 1 72 ? -18.344 -31.141 0.719 1 84.62 72 SER A O 1
ATOM 563 N N . ASP A 1 73 ? -19.047 -32.031 2.564 1 83.06 73 ASP A N 1
ATOM 564 C CA . ASP A 1 73 ? -17.828 -31.812 3.318 1 83.06 73 ASP A CA 1
ATOM 565 C C . ASP A 1 73 ? -16.719 -32.75 2.879 1 83.06 73 ASP A C 1
ATOM 567 O O . ASP A 1 73 ? -15.602 -32.719 3.404 1 83.06 73 ASP A O 1
ATOM 571 N N . GLU A 1 74 ? -16.938 -33.438 1.868 1 85.06 74 GLU A N 1
ATOM 572 C CA . GLU A 1 74 ? -15.961 -34.469 1.479 1 85.06 74 GLU A CA 1
ATOM 573 C C . GLU A 1 74 ? -14.969 -33.906 0.463 1 85.06 74 GLU A C 1
ATOM 575 O O . GLU A 1 74 ? -13.961 -34.531 0.156 1 85.06 74 GLU A O 1
ATOM 580 N N . TYR A 1 75 ? -15.227 -32.688 0.029 1 88.75 75 TYR A N 1
ATOM 581 C CA . TYR A 1 75 ? -14.352 -32.125 -0.985 1 88.75 75 TYR A CA 1
ATOM 582 C C . TYR A 1 75 ? -13.305 -31.219 -0.351 1 88.75 75 TYR A C 1
ATOM 584 O O . TYR A 1 75 ? -13.562 -30.578 0.675 1 88.75 75 TYR A O 1
ATOM 592 N N . GLU A 1 76 ? -12.148 -31.141 -0.985 1 89.25 76 GLU A N 1
ATOM 593 C CA . GLU A 1 76 ? -11.039 -30.312 -0.506 1 89.25 76 GLU A CA 1
ATOM 594 C C . GLU A 1 76 ? -11.273 -28.844 -0.801 1 89.25 76 GLU A C 1
ATOM 596 O O . GLU A 1 76 ? -10.844 -27.969 -0.035 1 89.25 76 GLU A O 1
ATOM 601 N N . ASP A 1 77 ? -11.852 -28.594 -1.928 1 92.94 77 ASP A N 1
ATOM 602 C CA . ASP A 1 77 ? -12.031 -27.203 -2.365 1 92.94 77 ASP A CA 1
ATOM 603 C C . ASP A 1 77 ? -13.109 -27.109 -3.439 1 92.94 77 ASP A C 1
ATOM 605 O O . ASP A 1 77 ? -13.75 -28.109 -3.783 1 92.94 77 ASP A O 1
ATOM 609 N N . VAL A 1 78 ? -13.352 -25.922 -3.902 1 94.5 78 VAL A N 1
ATOM 610 C CA . VAL A 1 78 ? -14.422 -25.641 -4.852 1 94.5 78 VAL A CA 1
ATOM 611 C C . VAL A 1 78 ? -14.117 -26.297 -6.191 1 94.5 78 VAL A C 1
ATOM 613 O O . VAL A 1 78 ? -15.023 -26.734 -6.895 1 94.5 78 VAL A O 1
ATOM 616 N N . HIS A 1 79 ? -12.867 -26.391 -6.602 1 94 79 HIS A N 1
ATOM 617 C CA . HIS A 1 79 ? -12.477 -26.984 -7.875 1 94 79 HIS A CA 1
ATOM 618 C C . HIS A 1 79 ? -12.797 -28.484 -7.91 1 94 79 HIS A C 1
ATOM 620 O O . HIS A 1 79 ? -13.305 -28.984 -8.914 1 94 79 HIS A O 1
ATOM 626 N N . GLU A 1 80 ? -12.438 -29.156 -6.82 1 91.62 80 GLU A N 1
ATOM 627 C CA . GLU A 1 80 ? -12.773 -30.578 -6.719 1 91.62 80 GLU A CA 1
ATOM 628 C C . GLU A 1 80 ? -14.289 -30.781 -6.734 1 91.62 80 GLU A C 1
ATOM 630 O O . GLU A 1 80 ? -14.781 -31.719 -7.367 1 91.62 80 GLU A O 1
ATOM 635 N N . TYR A 1 81 ? -14.992 -29.984 -6.031 1 93.31 81 TYR A N 1
ATOM 636 C CA . TYR A 1 81 ? -16.453 -30.047 -5.996 1 93.31 81 TYR A CA 1
ATOM 637 C C . TYR A 1 81 ? -17.031 -29.906 -7.398 1 93.31 81 TYR A C 1
ATOM 639 O O . TYR A 1 81 ? -17.828 -30.75 -7.828 1 93.31 81 TYR A O 1
ATOM 647 N N . ILE A 1 82 ? -16.609 -28.906 -8.164 1 95 82 ILE A N 1
ATOM 648 C CA . ILE A 1 82 ? -17.156 -28.641 -9.492 1 95 82 ILE A CA 1
ATOM 649 C C . ILE A 1 82 ? -16.797 -29.781 -10.445 1 95 82 ILE A C 1
ATOM 651 O O . ILE A 1 82 ? -17.641 -30.219 -11.234 1 95 82 ILE A O 1
ATOM 655 N N . GLU A 1 83 ? -15.578 -30.219 -10.359 1 93.12 83 GLU A N 1
ATOM 656 C CA . GLU A 1 83 ? -15.172 -31.344 -11.211 1 93.12 83 GLU A CA 1
ATOM 657 C C . GLU A 1 83 ? -16.016 -32.594 -10.922 1 93.12 83 GLU A C 1
ATOM 659 O O . GLU A 1 83 ? -16.406 -33.281 -11.844 1 93.12 83 GLU A O 1
ATOM 664 N N . ALA A 1 84 ? -16.234 -32.875 -9.633 1 92.25 84 ALA A N 1
ATOM 665 C CA . ALA A 1 84 ? -17.062 -34.031 -9.242 1 92.25 84 ALA A CA 1
ATOM 666 C C . ALA A 1 84 ? -18.469 -33.906 -9.812 1 92.25 84 ALA A C 1
ATOM 668 O O . ALA A 1 84 ? -19.031 -34.875 -10.281 1 92.25 84 ALA A O 1
ATOM 669 N N . VAL A 1 85 ? -19.031 -32.781 -9.758 1 94.25 85 VAL A N 1
ATOM 670 C CA . VAL A 1 85 ? -20.359 -32.531 -10.289 1 94.25 85 VAL A CA 1
ATOM 671 C C . VAL A 1 85 ? -20.375 -32.75 -11.797 1 94.25 85 VAL A C 1
ATOM 673 O O . VAL A 1 85 ? -21.297 -33.375 -12.336 1 94.25 85 VAL A O 1
ATOM 676 N N . LEU A 1 86 ? -19.344 -32.25 -12.484 1 95.38 86 LEU A N 1
ATOM 677 C CA . LEU A 1 86 ? -19.266 -32.406 -13.93 1 95.38 86 LEU A CA 1
ATOM 678 C C . LEU A 1 86 ? -19.141 -33.875 -14.312 1 95.38 86 LEU A C 1
ATOM 680 O O . LEU A 1 86 ? -19.781 -34.344 -15.273 1 95.38 86 LEU A O 1
ATOM 684 N N . ILE A 1 87 ? -18.312 -34.625 -13.578 1 93.44 87 ILE A N 1
ATOM 685 C CA . ILE A 1 87 ? -18.125 -36.031 -13.859 1 93.44 87 ILE A CA 1
ATOM 686 C C . ILE A 1 87 ? -19.438 -36.781 -13.594 1 93.44 87 ILE A C 1
ATOM 688 O O . ILE A 1 87 ? -19.797 -37.688 -14.344 1 93.44 87 ILE A O 1
ATOM 692 N N . HIS A 1 88 ? -20.109 -36.438 -12.539 1 94.31 88 HIS A N 1
ATOM 693 C CA . HIS A 1 88 ? -21.391 -37.031 -12.219 1 94.31 88 HIS A CA 1
ATOM 694 C C . HIS A 1 88 ? -22.406 -36.781 -13.328 1 94.31 88 HIS A C 1
ATOM 696 O O . HIS A 1 88 ? -23.156 -37.719 -13.711 1 94.31 88 HIS A O 1
ATOM 702 N N . ARG A 1 89 ? -22.422 -35.625 -13.867 1 95.81 89 ARG A N 1
ATOM 703 C CA . ARG A 1 89 ? -23.438 -35.219 -14.836 1 95.81 89 ARG A CA 1
ATOM 704 C C . ARG A 1 89 ? -23.078 -35.688 -16.234 1 95.81 89 ARG A C 1
ATOM 706 O O . ARG A 1 89 ? -23.953 -36 -17.031 1 95.81 89 ARG A O 1
ATOM 713 N N . LEU A 1 90 ? -21.781 -35.719 -16.547 1 96.88 90 LEU A N 1
ATOM 714 C CA . LEU A 1 90 ? -21.391 -35.875 -17.953 1 96.88 90 LEU A CA 1
ATOM 715 C C . LEU A 1 90 ? -20.562 -37.156 -18.141 1 96.88 90 LEU A C 1
ATOM 717 O O . LEU A 1 90 ? -20.188 -37.5 -19.266 1 96.88 90 LEU A O 1
ATOM 721 N N . GLY A 1 91 ? -20.281 -37.906 -17.047 1 94.38 91 GLY A N 1
ATOM 722 C CA . GLY A 1 91 ? -19.391 -39.062 -17.125 1 94.38 91 GLY A CA 1
ATOM 723 C C . GLY A 1 91 ? -17.953 -38.688 -17.422 1 94.38 91 GLY A C 1
ATOM 724 O O . GLY A 1 91 ? -17.438 -37.688 -16.875 1 94.38 91 GLY A O 1
ATOM 725 N N . ASP A 1 92 ? -17.344 -39.406 -18.281 1 90.69 92 ASP A N 1
ATOM 726 C CA . ASP A 1 92 ? -15.922 -39.25 -18.578 1 90.69 92 ASP A CA 1
ATOM 727 C C . ASP A 1 92 ? -15.633 -37.875 -19.188 1 90.69 92 ASP A C 1
ATOM 729 O O . ASP A 1 92 ? -14.539 -37.344 -19 1 90.69 92 ASP A O 1
ATOM 733 N N . ALA A 1 93 ? -16.562 -37.344 -19.828 1 91.88 93 ALA A N 1
ATOM 734 C CA . ALA A 1 93 ? -16.391 -36.031 -20.484 1 91.88 93 ALA A CA 1
ATOM 735 C C . ALA A 1 93 ? -16.047 -34.938 -19.469 1 91.88 93 ALA A C 1
ATOM 737 O O . ALA A 1 93 ? -15.312 -34 -19.797 1 91.88 93 ALA A O 1
ATOM 738 N N . GLY A 1 94 ? -16.531 -35.125 -18.281 1 92.5 94 GLY A N 1
ATOM 739 C CA . GLY A 1 94 ? -16.219 -34.188 -17.234 1 92.5 94 GLY A CA 1
ATOM 740 C C . GLY A 1 94 ? -14.75 -34.125 -16.891 1 92.5 94 GLY A C 1
ATOM 741 O O . GLY A 1 94 ? -14.266 -33.125 -16.344 1 92.5 94 GLY A O 1
ATOM 742 N N . GLY A 1 95 ? -14.031 -35.094 -17.234 1 91.31 95 GLY A N 1
ATOM 743 C CA . GLY A 1 95 ? -12.617 -35.219 -16.906 1 91.31 95 GLY A CA 1
ATOM 744 C C . GLY A 1 95 ? -11.719 -34.406 -17.828 1 91.31 95 GLY A C 1
ATOM 745 O O . GLY A 1 95 ? -10.531 -34.25 -17.562 1 91.31 95 GLY A O 1
ATOM 746 N N . TRP A 1 96 ? -12.258 -33.812 -18.906 1 93.38 96 TRP A N 1
ATOM 747 C CA . TRP A 1 96 ? -11.484 -33.031 -19.859 1 93.38 96 TRP A CA 1
ATOM 748 C C . TRP A 1 96 ? -10.984 -31.734 -19.234 1 93.38 96 TRP A C 1
ATOM 750 O O . TRP A 1 96 ? -9.953 -31.188 -19.641 1 93.38 96 TRP A O 1
ATOM 760 N N . ILE A 1 97 ? -11.688 -31.234 -18.25 1 93.12 97 ILE A N 1
ATOM 761 C CA . ILE A 1 97 ? -11.469 -29.875 -17.75 1 93.12 97 ILE A CA 1
ATOM 762 C C . ILE A 1 97 ? -10.102 -29.797 -17.078 1 93.12 97 ILE A C 1
ATOM 764 O O . ILE A 1 97 ? -9.578 -28.703 -16.844 1 93.12 97 ILE A O 1
ATOM 768 N N . GLY A 1 98 ? -9.516 -30.953 -16.75 1 93.75 98 GLY A N 1
ATOM 769 C CA . GLY A 1 98 ? -8.234 -30.953 -16.062 1 93.75 98 GLY A CA 1
ATOM 770 C C . GLY A 1 98 ? -7.059 -30.75 -17 1 93.75 98 GLY A C 1
ATOM 771 O O . GLY A 1 98 ? -5.941 -30.484 -16.547 1 93.75 98 GLY A O 1
ATOM 772 N N . LEU A 1 99 ? -7.316 -30.875 -18.312 1 95.19 99 LEU A N 1
ATOM 773 C CA . LEU A 1 99 ? -6.238 -30.75 -19.281 1 95.19 99 LEU A CA 1
ATOM 774 C C . LEU A 1 99 ? -5.746 -29.312 -19.375 1 95.19 99 LEU A C 1
ATOM 776 O O . LEU A 1 99 ? -6.543 -28.391 -19.562 1 95.19 99 LEU A O 1
ATOM 780 N N . GLY A 1 100 ? -4.418 -29.141 -19.188 1 94.94 100 GLY A N 1
ATOM 781 C CA . GLY A 1 100 ? -3.809 -27.828 -19.328 1 94.94 100 GLY A CA 1
ATOM 782 C C . GLY A 1 100 ? -4.094 -26.922 -18.141 1 94.94 100 GLY A C 1
ATOM 783 O O . GLY A 1 100 ? -3.869 -25.703 -18.219 1 94.94 100 GLY A O 1
ATOM 784 N N . ARG A 1 101 ? -4.633 -27.547 -17.156 1 92.62 101 ARG A N 1
ATOM 785 C CA . ARG A 1 101 ? -5.082 -26.75 -16.016 1 92.62 101 ARG A CA 1
ATOM 786 C C . ARG A 1 101 ? -4.492 -27.281 -14.719 1 92.62 101 ARG A C 1
ATOM 788 O O . ARG A 1 101 ? -4.262 -28.469 -14.578 1 92.62 101 ARG A O 1
ATOM 795 N N . SER A 1 102 ? -4.172 -26.297 -13.789 1 93.25 102 SER A N 1
ATOM 796 C CA . SER A 1 102 ? -3.971 -26.625 -12.375 1 93.25 102 SER A CA 1
ATOM 797 C C . SER A 1 102 ? -4.992 -25.906 -11.5 1 93.25 102 SER A C 1
ATOM 799 O O . SER A 1 102 ? -5.543 -24.891 -11.883 1 93.25 102 SER A O 1
ATOM 801 N N . ARG A 1 103 ? -5.285 -26.438 -10.344 1 93.38 103 ARG A N 1
ATOM 802 C CA . ARG A 1 103 ? -6.09 -25.703 -9.367 1 93.38 103 ARG A CA 1
ATOM 803 C C . ARG A 1 103 ? -5.391 -24.422 -8.938 1 93.38 103 ARG A C 1
ATOM 805 O O . ARG A 1 103 ? -6.043 -23.453 -8.555 1 93.38 103 ARG A O 1
ATOM 812 N N . ASN A 1 104 ? -4.074 -24.406 -9.203 1 94.12 104 ASN A N 1
ATOM 813 C CA . ASN A 1 104 ? -3.301 -23.25 -8.758 1 94.12 104 ASN A CA 1
ATOM 814 C C . ASN A 1 104 ? -3.574 -22.016 -9.617 1 94.12 104 ASN A C 1
ATOM 816 O O . ASN A 1 104 ? -3.865 -20.938 -9.102 1 94.12 104 ASN A O 1
ATOM 820 N N . ASP A 1 105 ? -3.439 -22.172 -10.906 1 96.69 105 ASP A N 1
ATOM 821 C CA . ASP A 1 105 ? -3.68 -21 -11.758 1 96.69 105 ASP A CA 1
ATOM 822 C C . ASP A 1 105 ? -5.16 -20.625 -11.758 1 96.69 105 ASP A C 1
ATOM 824 O O . ASP A 1 105 ? -5.504 -19.453 -11.906 1 96.69 105 ASP A O 1
ATOM 828 N N . HIS A 1 106 ? -5.984 -21.625 -11.586 1 97.69 106 HIS A N 1
ATOM 829 C CA . HIS A 1 106 ? -7.41 -21.344 -11.602 1 97.69 106 HIS A CA 1
ATOM 830 C C . HIS A 1 106 ? -7.84 -20.625 -10.328 1 97.69 106 HIS A C 1
ATOM 832 O O . HIS A 1 106 ? -8.664 -19.703 -10.367 1 97.69 106 HIS A O 1
ATOM 838 N N . VAL A 1 107 ? -7.34 -21.078 -9.18 1 97.69 107 VAL A N 1
ATOM 839 C CA . VAL A 1 107 ? -7.695 -20.375 -7.949 1 97.69 107 VAL A CA 1
ATOM 840 C C . VAL A 1 107 ? -7.121 -18.969 -7.98 1 97.69 107 VAL A C 1
ATOM 842 O O . VAL A 1 107 ? -7.77 -18.016 -7.535 1 97.69 107 VAL A O 1
ATOM 845 N N . ALA A 1 108 ? -5.891 -18.797 -8.453 1 98 108 ALA A N 1
ATOM 846 C CA . ALA A 1 108 ? -5.301 -17.469 -8.594 1 98 108 ALA A CA 1
ATOM 847 C C . ALA A 1 108 ? -6.164 -16.562 -9.477 1 98 108 ALA A C 1
ATOM 849 O O . ALA A 1 108 ? -6.348 -15.383 -9.188 1 98 108 ALA A O 1
ATOM 850 N N . THR A 1 109 ? -6.672 -17.156 -10.578 1 98.62 109 THR A N 1
ATOM 851 C CA . THR A 1 109 ? -7.551 -16.406 -11.477 1 98.62 109 THR A CA 1
ATOM 852 C C . THR A 1 109 ? -8.836 -16 -10.766 1 98.62 109 THR A C 1
ATOM 854 O O . THR A 1 109 ? -9.25 -14.844 -10.844 1 98.62 109 THR A O 1
ATOM 857 N N . ALA A 1 110 ? -9.43 -16.953 -10.102 1 98.5 110 ALA A N 1
ATOM 858 C CA . ALA A 1 110 ? -10.688 -16.672 -9.398 1 98.5 110 ALA A CA 1
ATOM 859 C C . ALA A 1 110 ? -10.5 -15.578 -8.352 1 98.5 110 ALA A C 1
ATOM 861 O O . ALA A 1 110 ? -11.375 -14.727 -8.18 1 98.5 110 ALA A O 1
ATOM 862 N N . LEU A 1 111 ? -9.406 -15.656 -7.645 1 98.5 111 LEU A N 1
ATOM 863 C CA . LEU A 1 111 ? -9.117 -14.656 -6.621 1 98.5 111 LEU A CA 1
ATOM 864 C C . LEU A 1 111 ? -9.008 -13.266 -7.234 1 98.5 111 LEU A C 1
ATOM 866 O O . LEU A 1 111 ? -9.531 -12.297 -6.688 1 98.5 111 LEU A O 1
ATOM 870 N N . ARG A 1 112 ? -8.297 -13.156 -8.336 1 98.75 112 ARG A N 1
ATOM 871 C CA . ARG A 1 112 ? -8.125 -11.867 -9 1 98.75 112 ARG A CA 1
ATOM 872 C C . ARG A 1 112 ? -9.445 -11.359 -9.555 1 98.75 112 ARG A C 1
ATOM 874 O O . ARG A 1 112 ? -9.734 -10.156 -9.492 1 98.75 112 ARG A O 1
ATOM 881 N N . LEU A 1 113 ? -10.25 -12.258 -10.094 1 98.75 113 LEU A N 1
ATOM 882 C CA . LEU A 1 113 ? -11.578 -11.883 -10.578 1 98.75 113 LEU A CA 1
ATOM 883 C C . LEU A 1 113 ? -12.422 -11.312 -9.445 1 98.75 113 LEU A C 1
ATOM 885 O O . LEU A 1 113 ? -13.094 -10.289 -9.617 1 98.75 113 LEU A O 1
ATOM 889 N N . ARG A 1 114 ? -12.398 -11.945 -8.32 1 98.5 114 ARG A N 1
ATOM 890 C CA . ARG A 1 114 ? -13.195 -11.516 -7.184 1 98.5 114 ARG A CA 1
ATOM 891 C C . ARG A 1 114 ? -12.672 -10.195 -6.617 1 98.5 114 ARG A C 1
ATOM 893 O O . ARG A 1 114 ? -13.453 -9.289 -6.32 1 98.5 114 ARG A O 1
ATOM 900 N N . LEU A 1 115 ? -11.406 -10.148 -6.473 1 98.69 115 LEU A N 1
ATOM 901 C CA . LEU A 1 115 ? -10.789 -8.969 -5.871 1 98.69 115 LEU A CA 1
ATOM 902 C C . LEU A 1 115 ? -11.008 -7.734 -6.738 1 98.69 115 LEU A C 1
ATOM 904 O O . LEU A 1 115 ? -11.25 -6.641 -6.219 1 98.69 115 LEU A O 1
ATOM 908 N N . ARG A 1 116 ? -10.898 -7.887 -8.086 1 98.62 116 ARG A N 1
ATOM 909 C CA . ARG A 1 116 ? -11.109 -6.723 -8.938 1 98.62 116 ARG A CA 1
ATOM 910 C C . ARG A 1 116 ? -12.516 -6.16 -8.766 1 98.62 116 ARG A C 1
ATOM 912 O O . ARG A 1 116 ? -12.711 -4.945 -8.812 1 98.62 116 ARG A O 1
ATOM 919 N N . LYS A 1 117 ? -13.508 -7.004 -8.555 1 98.44 117 LYS A N 1
ATOM 920 C CA . LYS A 1 117 ? -14.867 -6.539 -8.328 1 98.44 117 LYS A CA 1
ATOM 921 C C . LYS A 1 117 ? -14.984 -5.805 -6.992 1 98.44 117 LYS A C 1
ATOM 923 O O . LYS A 1 117 ? -15.68 -4.793 -6.891 1 98.44 117 LYS A O 1
ATOM 928 N N . LEU A 1 118 ? -14.344 -6.402 -5.992 1 98.62 118 LEU A N 1
ATOM 929 C CA . LEU A 1 118 ? -14.359 -5.758 -4.684 1 98.62 118 LEU A CA 1
ATOM 930 C C . LEU A 1 118 ? -13.688 -4.391 -4.746 1 98.62 118 LEU A C 1
ATOM 932 O O . LEU A 1 118 ? -14.141 -3.445 -4.094 1 98.62 118 LEU A O 1
ATOM 936 N N . ILE A 1 119 ? -12.602 -4.281 -5.504 1 98.81 119 ILE A N 1
ATOM 937 C CA . ILE A 1 119 ? -11.906 -3.01 -5.645 1 98.81 119 ILE A CA 1
ATOM 938 C C . ILE A 1 119 ? -12.805 -2.002 -6.352 1 98.81 119 ILE A C 1
ATOM 940 O O . ILE A 1 119 ? -12.875 -0.836 -5.953 1 98.81 119 ILE A O 1
ATOM 944 N N . ILE A 1 120 ? -13.5 -2.42 -7.383 1 98.75 120 ILE A N 1
ATOM 945 C CA . ILE A 1 120 ? -14.43 -1.552 -8.094 1 98.75 120 ILE A CA 1
ATOM 946 C C . ILE A 1 120 ? -15.531 -1.089 -7.148 1 98.75 120 ILE A C 1
ATOM 948 O O . ILE A 1 120 ? -15.898 0.089 -7.137 1 98.75 120 ILE A O 1
ATOM 952 N N . GLU A 1 121 ? -16.062 -2.01 -6.379 1 98.75 121 GLU A N 1
ATOM 953 C CA . GLU A 1 121 ? -17.094 -1.676 -5.402 1 98.75 121 GLU A CA 1
ATOM 954 C C . GLU A 1 121 ? -16.578 -0.668 -4.379 1 98.75 121 GLU A C 1
ATOM 956 O O . GLU A 1 121 ? -17.281 0.294 -4.043 1 98.75 121 GLU A O 1
ATOM 961 N N . LEU A 1 122 ? -15.406 -0.927 -3.857 1 98.88 122 LEU A N 1
ATOM 962 C CA . LEU A 1 122 ? -14.812 -0.01 -2.891 1 98.88 122 LEU A CA 1
ATOM 963 C C . LEU A 1 122 ? -14.578 1.361 -3.516 1 98.88 122 LEU A C 1
ATOM 965 O O . LEU A 1 122 ? -14.836 2.389 -2.887 1 98.88 122 LEU A O 1
ATOM 969 N N . ALA A 1 123 ? -14.047 1.369 -4.762 1 98.88 123 ALA A N 1
ATOM 970 C CA . ALA A 1 123 ? -13.844 2.629 -5.473 1 98.88 123 ALA A CA 1
ATOM 971 C C . ALA A 1 123 ? -15.148 3.402 -5.602 1 98.88 123 ALA A C 1
ATOM 973 O O . ALA A 1 123 ? -15.188 4.617 -5.383 1 98.88 123 ALA A O 1
ATOM 974 N N . SER A 1 124 ? -16.234 2.732 -5.91 1 98.75 124 SER A N 1
ATOM 975 C CA . SER A 1 124 ? -17.547 3.359 -6.027 1 98.75 124 SER A CA 1
ATOM 976 C C . SER A 1 124 ? -18 3.93 -4.688 1 98.75 124 SER A C 1
ATOM 978 O O . SER A 1 124 ? -18.578 5.02 -4.637 1 98.75 124 SER A O 1
ATOM 980 N N . SER A 1 125 ? -17.781 3.156 -3.66 1 98.75 125 SER A N 1
ATOM 981 C CA . SER A 1 125 ? -18.125 3.623 -2.322 1 98.75 125 SER A CA 1
ATOM 982 C C . SER A 1 125 ? -17.344 4.875 -1.949 1 98.75 125 SER A C 1
ATOM 984 O O . SER A 1 125 ? -17.891 5.801 -1.342 1 98.75 125 SER A O 1
ATOM 986 N N . ILE A 1 126 ? -16.078 4.879 -2.285 1 98.88 126 ILE A N 1
ATOM 987 C CA . ILE A 1 126 ? -15.227 6.027 -1.998 1 98.88 126 ILE A CA 1
ATOM 988 C C . ILE A 1 126 ? -15.711 7.242 -2.789 1 98.88 126 ILE A C 1
ATOM 990 O O . ILE A 1 126 ? -15.711 8.359 -2.277 1 98.88 126 ILE A O 1
ATOM 994 N N . ILE A 1 127 ? -16.078 7.051 -4.023 1 98.88 127 ILE A N 1
ATOM 995 C CA . ILE A 1 127 ? -16.594 8.125 -4.867 1 98.88 127 ILE A CA 1
ATOM 996 C C . ILE A 1 127 ? -17.859 8.711 -4.242 1 98.88 127 ILE A C 1
ATOM 998 O O . ILE A 1 127 ? -18.031 9.93 -4.199 1 98.88 127 ILE A O 1
ATOM 1002 N N . GLU A 1 128 ? -18.734 7.859 -3.736 1 98.81 128 GLU A N 1
ATOM 1003 C CA . GLU A 1 128 ? -19.938 8.336 -3.074 1 98.81 128 GLU A CA 1
ATOM 1004 C C . GLU A 1 128 ? -19.609 9.117 -1.805 1 98.81 128 GLU A C 1
ATOM 1006 O O . GLU A 1 128 ? -20.219 10.148 -1.521 1 98.81 128 GLU A O 1
ATOM 1011 N N . LEU A 1 129 ? -18.656 8.586 -1.062 1 98.88 129 LEU A N 1
ATOM 1012 C CA . LEU A 1 129 ? -18.203 9.32 0.115 1 98.88 129 LEU A CA 1
ATOM 1013 C C . LEU A 1 129 ? -17.719 10.711 -0.268 1 98.88 129 LEU A C 1
ATOM 1015 O O . LEU A 1 129 ? -18.078 11.703 0.37 1 98.88 129 LEU A O 1
ATOM 1019 N N . ARG A 1 130 ? -16.859 10.797 -1.273 1 98.88 130 ARG A N 1
ATOM 1020 C CA . ARG A 1 130 ? -16.328 12.086 -1.717 1 98.88 130 ARG A CA 1
ATOM 1021 C C . ARG A 1 130 ? -17.453 13.023 -2.143 1 98.88 130 ARG A C 1
ATOM 1023 O O . ARG A 1 130 ? -17.422 14.211 -1.814 1 98.88 130 ARG A O 1
ATOM 1030 N N . ARG A 1 131 ? -18.438 12.516 -2.873 1 98.81 131 ARG A N 1
ATOM 1031 C CA . ARG A 1 131 ? -19.562 13.328 -3.295 1 98.81 131 ARG A CA 1
ATOM 1032 C C . ARG A 1 131 ? -20.297 13.922 -2.092 1 98.81 131 ARG A C 1
ATOM 1034 O O . ARG A 1 131 ? -20.609 15.117 -2.074 1 98.81 131 ARG A O 1
ATOM 1041 N N . VAL A 1 132 ? -20.531 13.094 -1.119 1 98.88 132 VAL A N 1
ATOM 1042 C CA . VAL A 1 132 ? -21.281 13.516 0.065 1 98.88 132 VAL A CA 1
ATOM 1043 C C . VAL A 1 132 ? -20.469 14.562 0.833 1 98.88 132 VAL A C 1
ATOM 1045 O O . VAL A 1 132 ? -21.016 15.602 1.217 1 98.88 132 VAL A O 1
ATOM 1048 N N . VAL A 1 133 ? -19.188 14.344 1.042 1 98.81 133 VAL A N 1
ATOM 1049 C CA . VAL A 1 133 ? -18.406 15.25 1.883 1 98.81 133 VAL A CA 1
ATOM 1050 C C . VAL A 1 133 ? -18.141 16.547 1.128 1 98.81 133 VAL A C 1
ATOM 1052 O O . VAL A 1 133 ? -18.078 17.625 1.73 1 98.81 133 VAL A O 1
ATOM 1055 N N . LEU A 1 134 ? -18 16.484 -0.211 1 98.88 134 LEU A N 1
ATOM 1056 C CA . LEU A 1 134 ? -17.844 17.719 -0.991 1 98.88 134 LEU A CA 1
ATOM 1057 C C . LEU A 1 134 ? -19.094 18.578 -0.924 1 98.88 134 LEU A C 1
ATOM 1059 O O . LEU A 1 134 ? -19.016 19.797 -0.766 1 98.88 134 LEU A O 1
ATOM 1063 N N . ASN A 1 135 ? -20.266 17.969 -1.058 1 98.81 135 ASN A N 1
ATOM 1064 C CA . ASN A 1 135 ? -21.516 18.703 -0.917 1 98.81 135 ASN A CA 1
ATOM 1065 C C . ASN A 1 135 ? -21.688 19.266 0.492 1 98.81 135 ASN A C 1
ATOM 1067 O O . ASN A 1 135 ? -22.141 20.406 0.664 1 98.81 135 ASN A O 1
ATOM 1071 N N . LYS A 1 136 ? -21.344 18.453 1.464 1 98.75 136 LYS A N 1
ATOM 1072 C CA . LYS A 1 136 ? -21.406 18.906 2.848 1 98.75 136 LYS A CA 1
ATOM 1073 C C . LYS A 1 136 ? -20.438 20.062 3.088 1 98.75 136 LYS A C 1
ATOM 1075 O O . LYS A 1 136 ? -20.734 20.969 3.871 1 98.75 136 LYS A O 1
ATOM 1080 N N . ALA A 1 137 ? -19.266 20.016 2.43 1 98.81 137 ALA A N 1
ATOM 1081 C CA . ALA A 1 137 ? -18.297 21.109 2.525 1 98.81 137 ALA A CA 1
ATOM 1082 C C . ALA A 1 137 ? -18.922 22.422 2.045 1 98.81 137 ALA A C 1
ATOM 1084 O O . ALA A 1 137 ? -18.734 23.469 2.676 1 98.81 137 ALA A O 1
ATOM 1085 N N . ILE A 1 138 ? -19.641 22.375 0.962 1 98.75 138 ILE A N 1
ATOM 1086 C CA . ILE A 1 138 ? -20.312 23.562 0.425 1 98.75 138 ILE A CA 1
ATOM 1087 C C . ILE A 1 138 ? -21.391 24.031 1.396 1 98.75 138 ILE A C 1
ATOM 1089 O O . ILE A 1 138 ? -21.469 25.219 1.72 1 98.75 138 ILE A O 1
ATOM 1093 N N . GLU A 1 139 ? -22.172 23.094 1.894 1 98.5 139 GLU A N 1
ATOM 1094 C CA . GLU A 1 139 ? -23.281 23.375 2.801 1 98.5 139 GLU A CA 1
ATOM 1095 C C . GLU A 1 139 ? -22.781 24.031 4.086 1 98.5 139 GLU A C 1
ATOM 1097 O O . GLU A 1 139 ? -23.469 24.891 4.664 1 98.5 139 GLU A O 1
ATOM 1102 N N . THR A 1 140 ? -21.594 23.641 4.543 1 98.5 140 THR A N 1
ATOM 1103 C CA . THR A 1 140 ? -21.109 24.062 5.855 1 98.5 140 THR A CA 1
ATOM 1104 C C . THR A 1 140 ? -19.828 24.875 5.727 1 98.5 140 THR A C 1
ATOM 1106 O O . THR A 1 140 ? -18.984 24.875 6.629 1 98.5 140 THR A O 1
ATOM 1109 N N . ALA A 1 141 ? -19.672 25.562 4.617 1 98.25 141 ALA A N 1
ATOM 1110 C CA . ALA A 1 141 ? -18.453 26.312 4.332 1 98.25 141 ALA A CA 1
ATOM 1111 C C . ALA A 1 141 ? -18.234 27.422 5.363 1 98.25 141 ALA A C 1
ATOM 1113 O O . ALA A 1 141 ? -17.094 27.75 5.695 1 98.25 141 ALA A O 1
ATOM 1114 N N . ASP A 1 142 ? -19.375 27.938 5.938 1 97.12 142 ASP A N 1
ATOM 1115 C CA . ASP A 1 142 ? -19.281 29.047 6.871 1 97.12 142 ASP A CA 1
ATOM 1116 C C . ASP A 1 142 ? -19.672 28.625 8.281 1 97.12 142 ASP A C 1
ATOM 1118 O O . ASP A 1 142 ? -19.891 29.469 9.156 1 97.12 142 ASP A O 1
ATOM 1122 N N . THR A 1 143 ? -19.812 27.281 8.5 1 98 143 THR A N 1
ATOM 1123 C CA . THR A 1 143 ? -20.188 26.766 9.812 1 98 143 THR A CA 1
ATOM 1124 C C . THR A 1 143 ? -18.953 26.578 10.688 1 98 143 THR A C 1
ATOM 1126 O O . THR A 1 143 ? -18.266 25.562 10.586 1 98 143 THR A O 1
ATOM 1129 N N . VAL A 1 144 ? -18.859 27.453 11.625 1 97.5 144 VAL A N 1
ATOM 1130 C CA . VAL A 1 144 ? -17.625 27.594 12.398 1 97.5 144 VAL A CA 1
ATOM 1131 C C . VAL A 1 144 ? -17.516 26.453 13.414 1 97.5 144 VAL A C 1
ATOM 1133 O O . VAL A 1 144 ? -18.516 26.062 14.023 1 97.5 144 VAL A O 1
ATOM 1136 N N . ILE A 1 145 ? -16.328 25.891 13.516 1 97.25 145 ILE A N 1
ATOM 1137 C CA . ILE A 1 145 ? -15.969 24.953 14.57 1 97.25 145 ILE A CA 1
ATOM 1138 C C . ILE A 1 145 ? -14.547 25.25 15.055 1 97.25 145 ILE A C 1
ATOM 1140 O O . ILE A 1 145 ? -13.836 26.047 14.461 1 97.25 145 ILE A O 1
ATOM 1144 N N . ILE A 1 146 ? -14.195 24.719 16.203 1 96.81 146 ILE A N 1
ATOM 1145 C CA . ILE A 1 146 ? -12.859 24.922 16.75 1 96.81 146 ILE A CA 1
ATOM 1146 C C . ILE A 1 146 ? -11.984 23.703 16.422 1 96.81 146 ILE A C 1
ATOM 1148 O O . ILE A 1 146 ? -12.344 22.578 16.75 1 96.81 146 ILE A O 1
ATOM 1152 N N . GLY A 1 147 ? -10.922 23.938 15.617 1 96.19 147 GLY A N 1
ATOM 1153 C CA . GLY A 1 147 ? -9.945 22.891 15.375 1 96.19 147 GLY A CA 1
ATOM 1154 C C . GLY A 1 147 ? -8.992 22.672 16.531 1 96.19 147 GLY A C 1
ATOM 1155 O O . GLY A 1 147 ? -8.719 23.594 17.297 1 96.19 147 GLY A O 1
ATOM 1156 N N . THR A 1 148 ? -8.484 21.453 16.656 1 94.38 148 THR A N 1
ATOM 1157 C CA . THR A 1 148 ? -7.633 21.109 17.797 1 94.38 148 THR A CA 1
ATOM 1158 C C . THR A 1 148 ? -6.32 20.5 17.312 1 94.38 148 THR A C 1
ATOM 1160 O O . THR A 1 148 ? -6.277 19.844 16.266 1 94.38 148 THR A O 1
ATOM 1163 N N . THR A 1 149 ? -5.266 20.781 17.953 1 93.38 149 THR A N 1
ATOM 1164 C CA . THR A 1 149 ? -3.996 20.062 17.938 1 93.38 149 THR A CA 1
ATOM 1165 C C . THR A 1 149 ? -3.625 19.609 19.359 1 93.38 149 THR A C 1
ATOM 1167 O O . THR A 1 149 ? -3.898 20.312 20.328 1 93.38 149 THR A O 1
ATOM 1170 N N . HIS A 1 150 ? -3.125 18.453 19.547 1 92.25 150 HIS A N 1
ATOM 1171 C CA . HIS A 1 150 ? -2.844 17.891 20.859 1 92.25 150 HIS A CA 1
ATOM 1172 C C . HIS A 1 150 ? -4.109 17.828 21.703 1 92.25 150 HIS A C 1
ATOM 1174 O O . HIS A 1 150 ? -4.051 18 22.922 1 92.25 150 HIS A O 1
ATOM 1180 N N . ARG A 1 151 ? -5.293 17.75 21.109 1 91.69 151 ARG A N 1
ATOM 1181 C CA . ARG A 1 151 ? -6.605 17.75 21.734 1 91.69 151 ARG A CA 1
ATOM 1182 C C . ARG A 1 151 ? -6.852 19.047 22.5 1 91.69 151 ARG A C 1
ATOM 1184 O O . ARG A 1 151 ? -7.629 19.078 23.453 1 91.69 151 ARG A O 1
ATOM 1191 N N . GLN A 1 152 ? -6.133 20.109 22.109 1 93.25 152 GLN A N 1
ATOM 1192 C CA . GLN A 1 152 ? -6.328 21.453 22.656 1 93.25 152 GLN A CA 1
ATOM 1193 C C . GLN A 1 152 ? -6.891 22.391 21.594 1 93.25 152 GLN A C 1
ATOM 1195 O O . GLN A 1 152 ? -6.508 22.312 20.422 1 93.25 152 GLN A O 1
ATOM 1200 N N . PRO A 1 153 ? -7.77 23.266 22.016 1 93.88 153 PRO A N 1
ATOM 1201 C CA . PRO A 1 153 ? -8.234 24.25 21.031 1 93.88 153 PRO A CA 1
ATOM 1202 C C . PRO A 1 153 ? -7.094 25.016 20.359 1 93.88 153 PRO A C 1
ATOM 1204 O O . PRO A 1 153 ? -6.242 25.578 21.062 1 93.88 153 PRO A O 1
ATOM 1207 N N . ALA A 1 154 ? -7.098 24.984 19.062 1 94.62 154 ALA A N 1
ATOM 1208 C CA . ALA A 1 154 ? -5.965 25.562 18.344 1 94.62 154 ALA A CA 1
ATOM 1209 C C . ALA A 1 154 ? -6.395 26.766 17.531 1 94.62 154 ALA A C 1
ATOM 1211 O O . ALA A 1 154 ? -6.055 27.906 17.859 1 94.62 154 ALA A O 1
ATOM 1212 N N . GLN A 1 155 ? -7.109 26.516 16.469 1 96.5 155 GLN A N 1
ATOM 1213 C CA . GLN A 1 155 ? -7.578 27.578 15.586 1 96.5 155 GLN A CA 1
ATOM 1214 C C . GLN A 1 155 ? -9.047 27.391 15.227 1 96.5 155 GLN A C 1
ATOM 1216 O O . GLN A 1 155 ? -9.555 26.266 15.219 1 96.5 155 GLN A O 1
ATOM 1221 N N . VAL A 1 156 ? -9.672 28.578 14.898 1 96.88 156 VAL A N 1
ATOM 1222 C CA . VAL A 1 156 ? -11.039 28.5 14.391 1 96.88 156 VAL A CA 1
ATOM 1223 C C . VAL A 1 156 ? -11.023 28.031 12.938 1 96.88 156 VAL A C 1
ATOM 1225 O O . VAL A 1 156 ? -10.141 28.422 12.164 1 96.88 156 VAL A O 1
ATOM 1228 N N . THR A 1 157 ? -11.953 27.203 12.609 1 97.5 157 THR A N 1
ATOM 1229 C CA . THR A 1 157 ? -12.156 26.688 11.266 1 97.5 157 THR A CA 1
ATOM 1230 C C . THR A 1 157 ? -13.633 26.391 11.016 1 97.5 157 THR A C 1
ATOM 1232 O O . THR A 1 157 ? -14.508 27.031 11.602 1 97.5 157 THR A O 1
ATOM 1235 N N . THR A 1 158 ? -13.914 25.609 9.977 1 98.25 158 THR A N 1
ATOM 1236 C CA . THR A 1 158 ? -15.305 25.281 9.68 1 98.25 158 THR A CA 1
ATOM 1237 C C . THR A 1 158 ? -15.477 23.781 9.5 1 98.25 158 THR A C 1
ATOM 1239 O O . THR A 1 158 ? -14.5 23.062 9.281 1 98.25 158 THR A O 1
ATOM 1242 N N . LEU A 1 159 ? -16.688 23.328 9.672 1 98.5 159 LEU A N 1
ATOM 1243 C CA . LEU A 1 159 ? -16.953 21.938 9.359 1 98.5 159 LEU A CA 1
ATOM 1244 C C . LEU A 1 159 ? -16.656 21.641 7.891 1 98.5 159 LEU A C 1
ATOM 1246 O O . LEU A 1 159 ? -16.156 20.562 7.559 1 98.5 159 LEU A O 1
ATOM 1250 N N . GLY A 1 160 ? -17.031 22.625 7.043 1 98.62 160 GLY A N 1
ATOM 1251 C CA . GLY A 1 160 ? -16.703 22.453 5.633 1 98.62 160 GLY A CA 1
ATOM 1252 C C . GLY A 1 160 ? -15.234 22.188 5.379 1 98.62 160 GLY A C 1
ATOM 1253 O O . GLY A 1 160 ? -14.883 21.391 4.508 1 98.62 160 GLY A O 1
ATOM 1254 N N . HIS A 1 161 ? -14.391 22.875 6.094 1 98.56 161 HIS A N 1
ATOM 1255 C CA . HIS A 1 161 ? -12.945 22.672 6.004 1 98.56 161 HIS A CA 1
ATOM 1256 C C . HIS A 1 161 ? -12.562 21.234 6.336 1 98.56 161 HIS A C 1
ATOM 1258 O O . HIS A 1 161 ? -11.766 20.625 5.621 1 98.56 161 HIS A O 1
ATOM 1264 N N . TYR A 1 162 ? -13.125 20.656 7.359 1 98.38 162 TYR A N 1
ATOM 1265 C CA . TYR A 1 162 ? -12.844 19.281 7.758 1 98.38 162 TYR A CA 1
ATOM 1266 C C . TYR A 1 162 ? -13.391 18.281 6.738 1 98.38 162 TYR A C 1
ATOM 1268 O O . TYR A 1 162 ? -12.805 17.219 6.516 1 98.38 162 TYR A O 1
ATOM 1276 N N . MET A 1 163 ? -14.5 18.641 6.141 1 98.75 163 MET A N 1
ATOM 1277 C CA . MET A 1 163 ? -15.023 17.781 5.086 1 98.75 163 MET A CA 1
ATOM 1278 C C . MET A 1 163 ? -14.039 17.672 3.926 1 98.75 163 MET A C 1
ATOM 1280 O O . MET A 1 163 ? -13.852 16.609 3.355 1 98.75 163 MET A O 1
ATOM 1284 N N . LEU A 1 164 ? -13.414 18.781 3.615 1 98.69 164 LEU A N 1
ATOM 1285 C CA . LEU A 1 164 ? -12.438 18.766 2.527 1 98.69 164 LEU A CA 1
ATOM 1286 C C . LEU A 1 164 ? -11.195 17.984 2.912 1 98.69 164 LEU A C 1
ATOM 1288 O O . LEU A 1 164 ? -10.5 17.438 2.045 1 98.69 164 LEU A O 1
ATOM 1292 N N . TYR A 1 165 ? -10.906 17.953 4.23 1 98.38 165 TYR A N 1
ATOM 1293 C CA . TYR A 1 165 ? -9.859 17.062 4.715 1 98.38 165 TYR A CA 1
ATOM 1294 C C . TYR A 1 165 ? -10.141 15.617 4.324 1 98.38 165 TYR A C 1
ATOM 1296 O O . TYR A 1 165 ? -9.289 14.945 3.738 1 98.38 165 TYR A O 1
ATOM 1304 N N . LEU A 1 166 ? -11.266 15.164 4.633 1 98.69 166 LEU A N 1
ATOM 1305 C CA . LEU A 1 166 ? -11.633 13.773 4.363 1 98.69 166 LEU A CA 1
ATOM 1306 C C . LEU A 1 166 ? -11.695 13.508 2.863 1 98.69 166 LEU A C 1
ATOM 1308 O O . LEU A 1 166 ? -11.32 12.43 2.406 1 98.69 166 LEU A O 1
ATOM 1312 N N . ASP A 1 167 ? -12.164 14.5 2.127 1 98.81 167 ASP A N 1
ATOM 1313 C CA . ASP A 1 167 ? -12.18 14.359 0.675 1 98.81 167 ASP A CA 1
ATOM 1314 C C . ASP A 1 167 ? -10.766 14.148 0.13 1 98.81 167 ASP A C 1
ATOM 1316 O O . ASP A 1 167 ? -10.547 13.289 -0.727 1 98.81 167 ASP A O 1
ATOM 1320 N N . GLU A 1 168 ? -9.812 14.93 0.547 1 98.56 168 GLU A N 1
ATOM 1321 C CA . GLU A 1 168 ? -8.453 14.852 0.004 1 98.56 168 GLU A CA 1
ATOM 1322 C C . GLU A 1 168 ? -7.797 13.523 0.365 1 98.56 168 GLU A C 1
ATOM 1324 O O . GLU A 1 168 ? -7.109 12.922 -0.464 1 98.56 168 GLU A O 1
ATOM 1329 N N . LEU A 1 169 ? -8.008 13.031 1.604 1 98.62 169 LEU A N 1
ATOM 1330 C CA . LEU A 1 169 ? -7.555 11.703 1.982 1 98.62 169 LEU A CA 1
ATOM 1331 C C . LEU A 1 169 ? -8.125 10.641 1.042 1 98.62 169 LEU A C 1
ATOM 1333 O O . LEU A 1 169 ? -7.398 9.773 0.56 1 98.62 169 LEU A O 1
ATOM 1337 N N . SER A 1 170 ? -9.422 10.734 0.812 1 98.81 170 SER A N 1
ATOM 1338 C CA . SER A 1 170 ? -10.109 9.742 -0.01 1 98.81 170 SER A CA 1
ATOM 1339 C C . SER A 1 170 ? -9.664 9.82 -1.465 1 98.81 170 SER A C 1
ATOM 1341 O O . SER A 1 170 ? -9.602 8.805 -2.158 1 98.81 170 SER A O 1
ATOM 1343 N N . ARG A 1 171 ? -9.391 11.023 -1.896 1 98.25 171 ARG A N 1
ATOM 1344 C CA . ARG A 1 171 ? -8.859 11.234 -3.24 1 98.25 171 ARG A CA 1
ATOM 1345 C C . ARG A 1 171 ? -7.504 10.555 -3.408 1 98.25 171 ARG A C 1
ATOM 1347 O O . ARG A 1 171 ? -7.273 9.852 -4.395 1 98.25 171 ARG A O 1
ATOM 1354 N N . ASP A 1 172 ? -6.605 10.836 -2.467 1 98.31 172 ASP A N 1
ATOM 1355 C CA . ASP A 1 172 ? -5.285 10.219 -2.52 1 98.31 172 ASP A CA 1
ATOM 1356 C C . ASP A 1 172 ? -5.387 8.695 -2.467 1 98.31 172 ASP A C 1
ATOM 1358 O O . ASP A 1 172 ? -4.668 7.996 -3.184 1 98.31 172 ASP A O 1
ATOM 1362 N N . PHE A 1 173 ? -6.293 8.164 -1.642 1 98.62 173 PHE A N 1
ATOM 1363 C CA . PHE A 1 173 ? -6.496 6.719 -1.557 1 98.62 173 PHE A CA 1
ATOM 1364 C C . PHE A 1 173 ? -7.02 6.168 -2.877 1 98.62 173 PHE A C 1
ATOM 1366 O O . PHE A 1 173 ? -6.57 5.117 -3.338 1 98.62 173 PHE A O 1
ATOM 1373 N N . LEU A 1 174 ? -7.977 6.859 -3.43 1 98 174 LEU A N 1
ATOM 1374 C CA . LEU A 1 174 ? -8.555 6.402 -4.691 1 98 174 LEU A CA 1
ATOM 1375 C C . LEU A 1 174 ? -7.48 6.305 -5.773 1 98 174 LEU A C 1
ATOM 1377 O O . LEU A 1 174 ? -7.496 5.375 -6.582 1 98 174 LEU A O 1
ATOM 1381 N N . THR A 1 175 ? -6.551 7.234 -5.801 1 96.38 175 THR A N 1
ATOM 1382 C CA . THR A 1 175 ? -5.426 7.188 -6.723 1 96.38 175 THR A CA 1
ATOM 1383 C C . THR A 1 175 ? -4.613 5.91 -6.52 1 96.38 175 THR A C 1
ATOM 1385 O O . THR A 1 175 ? -4.312 5.199 -7.48 1 96.38 175 THR A O 1
ATOM 1388 N N . SER A 1 176 ? -4.312 5.602 -5.266 1 96.94 176 SER A N 1
ATOM 1389 C CA . SER A 1 176 ? -3.543 4.406 -4.945 1 96.94 176 SER A CA 1
ATOM 1390 C C . SER A 1 176 ? -4.32 3.139 -5.281 1 96.94 176 SER A C 1
ATOM 1392 O O . SER A 1 176 ? -3.754 2.174 -5.797 1 96.94 176 SER A O 1
ATOM 1394 N N . LEU A 1 177 ? -5.594 3.174 -4.961 1 98.06 177 LEU A N 1
ATOM 1395 C CA . LEU A 1 177 ? -6.453 2.014 -5.168 1 98.06 177 LEU A CA 1
ATOM 1396 C C . LEU A 1 177 ? -6.562 1.676 -6.652 1 98.06 177 LEU A C 1
ATOM 1398 O O . LEU A 1 177 ? -6.484 0.506 -7.035 1 98.06 177 LEU A O 1
ATOM 1402 N N . LEU A 1 178 ? -6.715 2.65 -7.496 1 97.38 178 LEU A N 1
ATOM 1403 C CA . LEU A 1 178 ? -6.871 2.432 -8.93 1 97.38 178 LEU A CA 1
ATOM 1404 C C . LEU A 1 178 ? -5.551 2.002 -9.562 1 97.38 178 LEU A C 1
ATOM 1406 O O . LEU A 1 178 ? -5.539 1.252 -10.539 1 97.38 178 LEU A O 1
ATOM 1410 N N . SER A 1 179 ? -4.453 2.459 -9 1 97.06 179 SER A N 1
ATOM 1411 C CA . SER A 1 179 ? -3.158 1.958 -9.445 1 97.06 179 SER A CA 1
ATOM 1412 C C . SER A 1 179 ? -3.006 0.471 -9.141 1 97.06 179 SER A C 1
ATOM 1414 O O . SER A 1 179 ? -2.504 -0.289 -9.969 1 97.06 179 SER A O 1
ATOM 1416 N N . ILE A 1 180 ? -3.408 0.052 -7.949 1 97.69 180 ILE A N 1
ATOM 1417 C CA . ILE A 1 180 ? -3.32 -1.351 -7.559 1 97.69 180 ILE A CA 1
ATOM 1418 C C . ILE A 1 180 ? -4.254 -2.189 -8.43 1 97.69 180 ILE A C 1
ATOM 1420 O O . ILE A 1 180 ? -3.932 -3.328 -8.773 1 97.69 180 ILE A O 1
ATOM 1424 N N . TYR A 1 181 ? -5.383 -1.571 -8.828 1 98.31 181 TYR A N 1
ATOM 1425 C CA . TYR A 1 181 ? -6.309 -2.252 -9.727 1 98.31 181 TYR A CA 1
ATOM 1426 C C . TYR A 1 181 ? -5.594 -2.73 -10.984 1 98.31 181 TYR A C 1
ATOM 1428 O O . TYR A 1 181 ? -5.875 -3.818 -11.492 1 98.31 181 TYR A O 1
ATOM 1436 N N . GLU A 1 182 ? -4.633 -1.997 -11.484 1 97.19 182 GLU A N 1
ATOM 1437 C CA . GLU A 1 182 ? -3.902 -2.352 -12.695 1 97.19 182 GLU A CA 1
ATOM 1438 C C . GLU A 1 182 ? -3.035 -3.588 -12.477 1 97.19 182 GLU A C 1
ATOM 1440 O O . GLU A 1 182 ? -2.809 -4.367 -13.406 1 97.19 182 GLU A O 1
ATOM 1445 N N . VAL A 1 183 ? -2.572 -3.752 -11.258 1 97.75 183 VAL A N 1
ATOM 1446 C CA . VAL A 1 183 ? -1.782 -4.926 -10.898 1 97.75 183 VAL A CA 1
ATOM 1447 C C . VAL A 1 183 ? -2.697 -6.141 -10.75 1 97.75 183 VAL A C 1
ATOM 1449 O O . VAL A 1 183 ? -2.346 -7.246 -11.164 1 97.75 183 VAL A O 1
ATOM 1452 N N . VAL A 1 184 ? -3.869 -5.887 -10.188 1 98.56 184 VAL A N 1
ATOM 1453 C CA . VAL A 1 184 ? -4.82 -6.953 -9.898 1 98.56 184 VAL A CA 1
ATOM 1454 C C . VAL A 1 184 ? -5.445 -7.457 -11.195 1 98.56 184 VAL A C 1
ATOM 1456 O O . VAL A 1 184 ? -5.656 -8.656 -11.367 1 98.56 184 VAL A O 1
ATOM 1459 N N . ASN A 1 185 ? -5.684 -6.539 -12.125 1 98.56 185 ASN A N 1
ATOM 1460 C CA . ASN A 1 185 ? -6.469 -6.863 -13.312 1 98.56 185 ASN A CA 1
ATOM 1461 C C . ASN A 1 185 ? -5.594 -7.43 -14.422 1 98.56 185 ASN A C 1
ATOM 1463 O O . ASN A 1 185 ? -5.629 -6.945 -15.555 1 98.56 185 ASN A O 1
ATOM 1467 N N . LYS A 1 186 ? -4.801 -8.422 -14.148 1 98.62 186 LYS A N 1
ATOM 1468 C CA . LYS A 1 186 ? -4.027 -9.258 -15.062 1 98.62 186 LYS A CA 1
ATOM 1469 C C . LYS A 1 186 ? -4.324 -10.742 -14.836 1 98.62 186 LYS A C 1
ATOM 1471 O O . LYS A 1 186 ? -4.488 -11.18 -13.688 1 98.62 186 LYS A O 1
ATOM 1476 N N . SER A 1 187 ? -4.383 -11.492 -15.875 1 98.75 187 SER A N 1
ATOM 1477 C CA . SER A 1 187 ? -4.852 -12.867 -15.789 1 98.75 187 SER A CA 1
ATOM 1478 C C . SER A 1 187 ? -3.693 -13.836 -15.562 1 98.75 187 SER A C 1
ATOM 1480 O O . SER A 1 187 ? -2.711 -13.828 -16.297 1 98.75 187 SER A O 1
ATOM 1482 N N . PRO A 1 188 ? -3.791 -14.68 -14.555 1 98.44 188 PRO A N 1
ATOM 1483 C CA . PRO A 1 188 ? -2.84 -15.781 -14.414 1 98.44 188 PRO A CA 1
ATOM 1484 C C . PRO A 1 188 ? -3.293 -17.047 -15.133 1 98.44 188 PRO A C 1
ATOM 1486 O O . PRO A 1 188 ? -2.58 -18.062 -15.133 1 98.44 188 PRO A O 1
ATOM 1489 N N . LEU A 1 189 ? -4.434 -17.078 -15.781 1 98.5 189 LEU A N 1
ATOM 1490 C CA . LEU A 1 189 ? -5.047 -18.266 -16.328 1 98.5 189 LEU A CA 1
ATOM 1491 C C . LEU A 1 189 ? -4.18 -18.875 -17.438 1 98.5 189 LEU A C 1
ATOM 1493 O O . LEU A 1 189 ? -3.65 -18.141 -18.281 1 98.5 189 LEU A O 1
ATOM 1497 N N . GLY A 1 190 ? -4.059 -20.156 -17.375 1 97.75 190 GLY A N 1
ATOM 1498 C CA . GLY A 1 190 ? -3.275 -20.859 -18.375 1 97.75 190 GLY A CA 1
ATOM 1499 C C . GLY A 1 190 ? -1.825 -21.047 -17.969 1 97.75 190 GLY A C 1
ATOM 1500 O O . GLY A 1 190 ? -1.053 -21.672 -18.703 1 97.75 190 GLY A O 1
ATOM 1501 N N . SER A 1 191 ? -1.443 -20.609 -16.766 1 96.75 191 SER A N 1
ATOM 1502 C CA . SER A 1 191 ? -0.056 -20.703 -16.328 1 96.75 191 SER A CA 1
ATOM 1503 C C . SER A 1 191 ? 0.253 -22.094 -15.766 1 96.75 191 SER A C 1
ATOM 1505 O O . SER A 1 191 ? 1.419 -22.438 -15.562 1 96.75 191 SER A O 1
ATOM 1507 N N . GLY A 1 192 ? -0.768 -22.906 -15.57 1 94.75 192 GLY A N 1
ATOM 1508 C CA . GLY A 1 192 ? -0.522 -24.25 -15.062 1 94.75 192 GLY A CA 1
ATOM 1509 C C . GLY A 1 192 ? -0.145 -24.266 -13.594 1 94.75 192 GLY A C 1
ATOM 1510 O O . GLY A 1 192 ? -0.498 -23.359 -12.844 1 94.75 192 GLY A O 1
ATOM 1511 N N . PRO A 1 193 ? 0.441 -25.297 -13.133 1 93.12 193 PRO A N 1
ATOM 1512 C CA . PRO A 1 193 ? 0.73 -25.438 -11.703 1 93.12 193 PRO A CA 1
ATOM 1513 C C . PRO A 1 193 ? 1.929 -24.594 -11.258 1 93.12 193 PRO A C 1
ATOM 1515 O O . PRO A 1 193 ? 1.995 -24.172 -10.102 1 93.12 193 PRO A O 1
ATOM 1518 N N . LEU A 1 194 ? 2.91 -24.453 -12.109 1 95.44 194 LEU A N 1
ATOM 1519 C CA . LEU A 1 194 ? 4.148 -23.75 -11.789 1 95.44 194 LEU A CA 1
ATOM 1520 C C . LEU A 1 194 ? 4.859 -23.297 -13.062 1 95.44 194 LEU A C 1
ATOM 1522 O O . LEU A 1 194 ? 4.82 -22.109 -13.414 1 95.44 194 LEU A O 1
ATOM 1526 N N . ALA A 1 195 ? 5.301 -24.344 -13.836 1 96.06 195 ALA A N 1
ATOM 1527 C CA . ALA A 1 195 ? 6.141 -24.078 -15 1 96.06 195 ALA A CA 1
ATOM 1528 C C . ALA A 1 195 ? 5.344 -24.219 -16.297 1 96.06 195 ALA A C 1
ATOM 1530 O O . ALA A 1 195 ? 5.879 -24.656 -17.312 1 96.06 195 ALA A O 1
ATOM 1531 N N . GLY A 1 196 ? 4.055 -24 -16.297 1 95.25 196 GLY A N 1
ATOM 1532 C CA . GLY A 1 196 ? 3.258 -23.984 -17.516 1 95.25 196 GLY A CA 1
ATOM 1533 C C . GLY A 1 196 ? 2.689 -25.344 -17.875 1 95.25 196 GLY A C 1
ATOM 1534 O O . GLY A 1 196 ? 2.559 -26.203 -17 1 95.25 196 GLY A O 1
ATOM 1535 N N . THR A 1 197 ? 2.217 -25.484 -19.109 1 96.38 197 THR A N 1
ATOM 1536 C CA . THR A 1 197 ? 1.542 -26.672 -19.625 1 96.38 197 THR A CA 1
ATOM 1537 C C . THR A 1 197 ? 2.014 -27 -21.031 1 96.38 197 THR A C 1
ATOM 1539 O O . THR A 1 197 ? 2.574 -26.141 -21.719 1 96.38 197 THR A O 1
ATOM 1542 N N . MET A 1 198 ? 1.839 -28.266 -21.359 1 95.75 198 MET A N 1
ATOM 1543 C CA . MET A 1 198 ? 2.176 -28.703 -22.719 1 95.75 198 MET A CA 1
ATOM 1544 C C . MET A 1 198 ? 1.076 -28.328 -23.703 1 95.75 198 MET A C 1
ATOM 1546 O O . MET A 1 198 ? 1.279 -28.375 -24.922 1 95.75 198 MET A O 1
ATOM 1550 N N . VAL A 1 199 ? -0.059 -27.953 -23.172 1 96.56 199 VAL A N 1
ATOM 1551 C CA . VAL A 1 199 ? -1.169 -27.531 -24.016 1 96.56 199 VAL A CA 1
ATOM 1552 C C . VAL A 1 199 ? -0.901 -26.125 -24.547 1 96.56 199 VAL A C 1
ATOM 1554 O O . VAL A 1 199 ? -0.51 -25.234 -23.797 1 96.56 199 VAL A O 1
ATOM 1557 N N . LYS A 1 200 ? -1.072 -25.922 -25.797 1 95 200 LYS A N 1
ATOM 1558 C CA . LYS A 1 200 ? -0.749 -24.641 -26.438 1 95 200 LYS A CA 1
ATOM 1559 C C . LYS A 1 200 ? -1.869 -23.625 -26.234 1 95 200 LYS A C 1
ATOM 1561 O O . LYS A 1 200 ? -2.395 -23.078 -27.203 1 95 200 LYS A O 1
ATOM 1566 N N . LEU A 1 201 ? -2.07 -23.297 -25.031 1 97.38 201 LEU A N 1
ATOM 1567 C CA . LEU A 1 201 ? -3.119 -22.344 -24.656 1 97.38 201 LEU A CA 1
ATOM 1568 C C . LEU A 1 201 ? -2.729 -20.938 -25.062 1 97.38 201 LEU A C 1
ATOM 1570 O O . LEU A 1 201 ? -1.56 -20.547 -24.953 1 97.38 201 LEU A O 1
ATOM 1574 N N . ASN A 1 202 ? -3.682 -20.156 -25.578 1 98 202 ASN A N 1
ATOM 1575 C CA . ASN A 1 202 ? -3.516 -18.719 -25.781 1 98 202 ASN A CA 1
ATOM 1576 C C . ASN A 1 202 ? -3.941 -17.922 -24.562 1 98 202 ASN A C 1
ATOM 1578 O O . ASN A 1 202 ? -5.098 -17.516 -24.453 1 98 202 ASN A O 1
ATOM 1582 N N . ARG A 1 203 ? -2.992 -17.594 -23.719 1 98.12 203 ARG A N 1
ATOM 1583 C CA . ARG A 1 203 ? -3.273 -16.953 -22.438 1 98.12 203 ARG A CA 1
ATOM 1584 C C . ARG A 1 203 ? -3.814 -15.539 -22.641 1 98.12 203 ARG A C 1
ATOM 1586 O O . ARG A 1 203 ? -4.605 -15.047 -21.844 1 98.12 203 ARG A O 1
ATOM 1593 N N . VAL A 1 204 ? -3.387 -14.859 -23.703 1 98.31 204 VAL A N 1
ATOM 1594 C CA . VAL A 1 204 ? -3.867 -13.516 -24.016 1 98.31 204 VAL A CA 1
ATOM 1595 C C . VAL A 1 204 ? -5.355 -13.562 -24.359 1 98.31 204 VAL A C 1
ATOM 1597 O O . VAL A 1 204 ? -6.133 -12.727 -23.891 1 98.31 204 VAL A O 1
ATOM 1600 N N . ARG A 1 205 ? -5.711 -14.547 -25.156 1 98.12 205 ARG A N 1
ATOM 1601 C CA . ARG A 1 205 ? -7.113 -14.727 -25.516 1 98.12 205 ARG A CA 1
ATOM 1602 C C . ARG A 1 205 ? -7.965 -15.023 -24.281 1 98.12 205 ARG A C 1
ATOM 1604 O O . ARG A 1 205 ? -9.07 -14.492 -24.141 1 98.12 205 ARG A O 1
ATOM 1611 N N . GLU A 1 206 ? -7.488 -15.883 -23.391 1 98.31 206 GLU A N 1
ATOM 1612 C CA . GLU A 1 206 ? -8.195 -16.172 -22.141 1 98.31 206 GLU A CA 1
ATOM 1613 C C . GLU A 1 206 ? -8.391 -14.906 -21.312 1 98.31 206 GLU A C 1
ATOM 1615 O O . GLU A 1 206 ? -9.477 -14.672 -20.781 1 98.31 206 GLU A O 1
ATOM 1620 N N . ALA A 1 207 ? -7.332 -14.102 -21.219 1 98.62 207 ALA A N 1
ATOM 1621 C CA . ALA A 1 207 ? -7.391 -12.859 -20.469 1 98.62 207 ALA A CA 1
ATOM 1622 C C . ALA A 1 207 ? -8.461 -11.922 -21.031 1 98.62 207 ALA A C 1
ATOM 1624 O O . ALA A 1 207 ? -9.242 -11.344 -20.266 1 98.62 207 ALA A O 1
ATOM 1625 N N . GLU A 1 208 ? -8.484 -11.789 -22.344 1 98.31 208 GLU A N 1
ATOM 1626 C CA . GLU A 1 208 ? -9.438 -10.898 -23.016 1 98.31 208 GLU A CA 1
ATOM 1627 C C . GLU A 1 208 ? -10.875 -11.352 -22.766 1 98.31 208 GLU A C 1
ATOM 1629 O O . GLU A 1 208 ? -11.758 -10.523 -22.547 1 98.31 208 GLU A O 1
ATOM 1634 N N . GLU A 1 209 ? -11.078 -12.625 -22.828 1 98.19 209 GLU A N 1
ATOM 1635 C CA . GLU A 1 209 ? -12.414 -13.18 -22.625 1 98.19 209 GLU A CA 1
ATOM 1636 C C . GLU A 1 209 ? -12.938 -12.867 -21.234 1 98.19 209 GLU A C 1
ATOM 1638 O O . GLU A 1 209 ? -14.148 -12.719 -21.031 1 98.19 209 GLU A O 1
ATOM 1643 N N . LEU A 1 210 ? -12.008 -12.703 -20.266 1 98.62 210 LEU A N 1
ATOM 1644 C CA . LEU A 1 210 ? -12.383 -12.43 -18.875 1 98.62 210 LEU A CA 1
ATOM 1645 C C . LEU A 1 210 ? -12.289 -10.938 -18.578 1 98.62 210 LEU A C 1
ATOM 1647 O O . LEU A 1 210 ? -12.414 -10.523 -17.422 1 98.62 210 LEU A O 1
ATOM 1651 N N . ALA A 1 211 ? -11.969 -10.117 -19.531 1 98.38 211 ALA A N 1
ATOM 1652 C CA . ALA A 1 211 ? -11.859 -8.664 -19.438 1 98.38 211 ALA A CA 1
ATOM 1653 C C . ALA A 1 211 ? -10.703 -8.258 -18.531 1 98.38 211 ALA A C 1
ATOM 1655 O O . ALA A 1 211 ? -10.789 -7.27 -17.797 1 98.38 211 ALA A O 1
ATOM 1656 N N . PHE A 1 212 ? -9.688 -9.047 -18.5 1 98.56 212 PHE A N 1
ATOM 1657 C CA . PHE A 1 212 ? -8.43 -8.617 -17.906 1 98.56 212 PHE A CA 1
ATOM 1658 C C . PHE A 1 212 ? -7.676 -7.691 -18.859 1 98.56 212 PHE A C 1
ATOM 1660 O O . PHE A 1 212 ? -7.855 -7.758 -20.078 1 98.56 212 PHE A O 1
ATOM 1667 N N . ASN A 1 213 ? -6.828 -6.738 -18.25 1 96.5 213 ASN A N 1
ATOM 1668 C CA . ASN A 1 213 ? -5.984 -5.844 -19.047 1 96.5 213 ASN A CA 1
ATOM 1669 C C . ASN A 1 213 ? -4.617 -6.465 -19.312 1 96.5 213 ASN A C 1
ATOM 1671 O O . ASN A 1 213 ? -3.596 -5.777 -19.234 1 96.5 213 ASN A O 1
ATOM 1675 N N . GLY A 1 214 ? -4.52 -7.727 -19.656 1 97.56 214 GLY A N 1
ATOM 1676 C CA . GLY A 1 214 ? -3.275 -8.438 -19.922 1 97.56 214 GLY A CA 1
ATOM 1677 C C . GLY A 1 214 ? -3.104 -9.68 -19.062 1 97.56 214 GLY A C 1
ATOM 1678 O O . GLY A 1 214 ? -4.066 -10.164 -18.469 1 97.56 214 GLY A O 1
ATOM 1679 N N . ILE A 1 215 ? -1.857 -10.219 -19.047 1 98.25 215 ILE A N 1
ATOM 1680 C CA . ILE A 1 215 ? -1.608 -11.461 -18.328 1 98.25 215 ILE A CA 1
ATOM 1681 C C . ILE A 1 215 ? -0.505 -11.242 -17.297 1 98.25 215 ILE A C 1
ATOM 1683 O O . ILE A 1 215 ? 0.318 -10.336 -17.438 1 98.25 215 ILE A O 1
ATOM 1687 N N . VAL A 1 216 ? -0.54 -11.922 -16.172 1 98.38 216 VAL A N 1
ATOM 1688 C CA . VAL A 1 216 ? 0.65 -12.164 -15.359 1 98.38 216 VAL A CA 1
ATOM 1689 C C . VAL A 1 216 ? 1.574 -13.141 -16.094 1 98.38 216 VAL A C 1
ATOM 1691 O O . VAL A 1 216 ? 1.321 -14.352 -16.109 1 98.38 216 VAL A O 1
ATOM 1694 N N . GLU A 1 217 ? 2.605 -12.711 -16.578 1 97.69 217 GLU A N 1
ATOM 1695 C CA . GLU A 1 217 ? 3.346 -13.422 -17.625 1 97.69 217 GLU A CA 1
ATOM 1696 C C . GLU A 1 217 ? 4.082 -14.625 -17.047 1 97.69 217 GLU A C 1
ATOM 1698 O O . GLU A 1 217 ? 3.869 -15.758 -17.484 1 97.69 217 GLU A O 1
ATOM 1703 N N . ASN A 1 218 ? 4.965 -14.438 -16.078 1 98.44 218 ASN A N 1
ATOM 1704 C CA . ASN A 1 218 ? 5.734 -15.555 -15.523 1 98.44 218 ASN A CA 1
ATOM 1705 C C . ASN A 1 218 ? 4.832 -16.562 -14.82 1 98.44 218 ASN A C 1
ATOM 1707 O O . ASN A 1 218 ? 4.086 -16.203 -13.906 1 98.44 218 ASN A O 1
ATOM 1711 N N . THR A 1 219 ? 4.93 -17.766 -15.211 1 97.75 219 THR A N 1
ATOM 1712 C CA . THR A 1 219 ? 3.959 -18.75 -14.734 1 97.75 219 THR A CA 1
ATOM 1713 C C . THR A 1 219 ? 4.18 -19.047 -13.258 1 97.75 219 THR A C 1
ATOM 1715 O O . THR A 1 219 ? 3.236 -19.375 -12.539 1 97.75 219 THR A O 1
ATOM 1718 N N . VAL A 1 220 ? 5.406 -18.953 -12.711 1 97.56 220 VAL A N 1
ATOM 1719 C CA . VAL A 1 220 ? 5.652 -19.156 -11.289 1 97.56 220 VAL A CA 1
ATOM 1720 C C . VAL A 1 220 ? 5.012 -18.016 -10.492 1 97.56 220 VAL A C 1
ATOM 1722 O O . VAL A 1 220 ? 4.352 -18.266 -9.477 1 97.56 220 VAL A O 1
ATOM 1725 N N . TYR A 1 221 ? 5.223 -16.828 -10.969 1 97.94 221 TYR A N 1
ATOM 1726 C CA . TYR A 1 221 ? 4.66 -15.641 -10.336 1 97.94 221 TYR A CA 1
ATOM 1727 C C . TYR A 1 221 ? 3.137 -15.656 -10.406 1 97.94 221 TYR A C 1
ATOM 1729 O O . TYR A 1 221 ? 2.457 -15.359 -9.422 1 97.94 221 TYR A O 1
ATOM 1737 N N . ALA A 1 222 ? 2.627 -16.016 -11.508 1 97.69 222 ALA A N 1
ATOM 1738 C CA . ALA A 1 222 ? 1.193 -15.977 -11.789 1 97.69 222 ALA A CA 1
ATOM 1739 C C . ALA A 1 222 ? 0.424 -16.891 -10.836 1 97.69 222 ALA A C 1
ATOM 1741 O O . ALA A 1 222 ? -0.631 -16.5 -10.32 1 97.69 222 ALA A O 1
ATOM 1742 N N . THR A 1 223 ? 0.954 -18 -10.602 1 95.19 223 THR A N 1
ATOM 1743 C CA . THR A 1 223 ? 0.22 -19 -9.82 1 95.19 223 THR A CA 1
ATOM 1744 C C . THR A 1 223 ? 0.529 -18.859 -8.336 1 95.19 223 THR A C 1
ATOM 1746 O O . THR A 1 223 ? -0.326 -19.125 -7.488 1 95.19 223 THR A O 1
ATOM 1749 N N . GLY A 1 224 ? 1.685 -18.422 -8.047 1 94.75 224 GLY A N 1
ATOM 1750 C CA . GLY A 1 224 ? 2.133 -18.531 -6.672 1 94.75 224 GLY A CA 1
ATOM 1751 C C . GLY A 1 224 ? 2.078 -17.219 -5.91 1 94.75 224 GLY A C 1
ATOM 1752 O O . GLY A 1 224 ? 2.035 -17.219 -4.68 1 94.75 224 GLY A O 1
ATOM 1753 N N . SER A 1 225 ? 2.035 -16.125 -6.496 1 96.19 225 SER A N 1
ATOM 1754 C CA . SER A 1 225 ? 2.184 -14.852 -5.809 1 96.19 225 SER A CA 1
ATOM 1755 C C . SER A 1 225 ? 0.85 -14.367 -5.254 1 96.19 225 SER A C 1
ATOM 1757 O O . SER A 1 225 ? -0.203 -14.617 -5.844 1 96.19 225 SER A O 1
ATOM 1759 N N . ARG A 1 226 ? 0.947 -13.703 -4.098 1 97.94 226 ARG A N 1
ATOM 1760 C CA . ARG A 1 226 ? -0.2 -12.992 -3.545 1 97.94 226 ARG A CA 1
ATOM 1761 C C . ARG A 1 226 ? 0.111 -11.516 -3.363 1 97.94 226 ARG A C 1
ATOM 1763 O O . ARG A 1 226 ? -0.573 -10.82 -2.609 1 97.94 226 ARG A O 1
ATOM 1770 N N . TYR A 1 227 ? 1.092 -11.008 -4.094 1 98.19 227 TYR A N 1
ATOM 1771 C CA . TYR A 1 227 ? 1.432 -9.594 -3.988 1 98.19 227 TYR A CA 1
ATOM 1772 C C . TYR A 1 227 ? 0.219 -8.719 -4.273 1 98.19 227 TYR A C 1
ATOM 1774 O O . TYR A 1 227 ? -0.001 -7.711 -3.6 1 98.19 227 TYR A O 1
ATOM 1782 N N . PHE A 1 228 ? -0.583 -9.125 -5.281 1 98.31 228 PHE A N 1
ATOM 1783 C CA . PHE A 1 228 ? -1.752 -8.344 -5.664 1 98.31 228 PHE A CA 1
ATOM 1784 C C . PHE A 1 228 ? -2.723 -8.211 -4.496 1 98.31 228 PHE A C 1
ATOM 1786 O O . PHE A 1 228 ? -3.322 -7.156 -4.293 1 98.31 228 PHE A O 1
ATOM 1793 N N . MET A 1 229 ? -2.836 -9.266 -3.717 1 98.06 229 MET A N 1
ATOM 1794 C CA . MET A 1 229 ? -3.73 -9.25 -2.564 1 98.06 229 MET A CA 1
ATOM 1795 C C . MET A 1 229 ? -3.137 -8.438 -1.42 1 98.06 229 MET A C 1
ATOM 1797 O O . MET A 1 229 ? -3.842 -7.66 -0.773 1 98.06 229 MET A O 1
ATOM 1801 N N . LEU A 1 230 ? -1.817 -8.594 -1.179 1 98.06 230 LEU A N 1
ATOM 1802 C CA . LEU A 1 230 ? -1.131 -7.879 -0.109 1 98.06 230 LEU A CA 1
ATOM 1803 C C . LEU A 1 230 ? -1.16 -6.375 -0.355 1 98.06 230 LEU A C 1
ATOM 1805 O O . LEU A 1 230 ? -1.44 -5.598 0.56 1 98.06 230 LEU A O 1
ATOM 1809 N N . ALA A 1 231 ? -0.865 -6 -1.588 1 98.12 231 ALA A N 1
ATOM 1810 C CA . ALA A 1 231 ? -0.84 -4.582 -1.944 1 98.12 231 ALA A CA 1
ATOM 1811 C C . ALA A 1 231 ? -2.223 -3.955 -1.792 1 98.12 231 ALA A C 1
ATOM 1813 O O . ALA A 1 231 ? -2.352 -2.842 -1.274 1 98.12 231 ALA A O 1
ATOM 1814 N N . SER A 1 232 ? -3.254 -4.691 -2.217 1 98.62 232 SER A N 1
ATOM 1815 C CA . SER A 1 232 ? -4.625 -4.211 -2.084 1 98.62 232 SER A CA 1
ATOM 1816 C C . SER A 1 232 ? -5.008 -4.031 -0.62 1 98.62 232 SER A C 1
ATOM 1818 O O . SER A 1 232 ? -5.539 -2.986 -0.235 1 98.62 232 SER A O 1
ATOM 1820 N N . ALA A 1 233 ? -4.691 -5.031 0.15 1 98.75 233 ALA A N 1
ATOM 1821 C CA . ALA A 1 233 ? -5.035 -5.012 1.57 1 98.75 233 ALA A CA 1
ATOM 1822 C C . ALA A 1 233 ? -4.266 -3.922 2.307 1 98.75 233 ALA A C 1
ATOM 1824 O O . ALA A 1 233 ? -4.828 -3.217 3.148 1 98.75 233 ALA A O 1
ATOM 1825 N N . SER A 1 234 ? -3.029 -3.803 1.997 1 98.38 234 SER A N 1
ATOM 1826 C CA . SER A 1 234 ? -2.158 -2.881 2.721 1 98.38 234 SER A CA 1
ATOM 1827 C C . SER A 1 234 ? -2.574 -1.432 2.49 1 98.38 234 SER A C 1
ATOM 1829 O O . SER A 1 234 ? -2.625 -0.639 3.434 1 98.38 234 SER A O 1
ATOM 1831 N N . ILE A 1 235 ? -2.883 -1.063 1.253 1 98.56 235 ILE A N 1
ATOM 1832 C CA . ILE A 1 235 ? -3.273 0.313 0.968 1 98.56 235 ILE A CA 1
ATOM 1833 C C . ILE A 1 235 ? -4.652 0.593 1.565 1 98.56 235 ILE A C 1
ATOM 1835 O O . ILE A 1 235 ? -4.922 1.707 2.02 1 98.56 235 ILE A O 1
ATOM 1839 N N . THR A 1 236 ? -5.516 -0.422 1.549 1 98.88 236 THR A N 1
ATOM 1840 C CA . THR A 1 236 ? -6.844 -0.277 2.135 1 98.88 236 THR A CA 1
ATOM 1841 C C . THR A 1 236 ? -6.75 -0.059 3.641 1 98.88 236 THR A C 1
ATOM 1843 O O . THR A 1 236 ? -7.398 0.835 4.188 1 98.88 236 THR A O 1
ATOM 1846 N N . VAL A 1 237 ? -5.922 -0.828 4.289 1 98.88 237 VAL A N 1
ATOM 1847 C CA . VAL A 1 237 ? -5.758 -0.704 5.73 1 98.88 237 VAL A CA 1
ATOM 1848 C C . VAL A 1 237 ? -5.141 0.653 6.066 1 98.88 237 VAL A C 1
ATOM 1850 O O . VAL A 1 237 ? -5.527 1.294 7.047 1 98.88 237 VAL A O 1
ATOM 1853 N N . SER A 1 238 ? -4.207 1.113 5.266 1 98.81 238 SER A N 1
ATOM 1854 C CA . SER A 1 238 ? -3.607 2.428 5.461 1 98.81 238 SER A CA 1
ATOM 1855 C C . SER A 1 238 ? -4.66 3.531 5.402 1 98.81 238 SER A C 1
ATOM 1857 O O . SER A 1 238 ? -4.637 4.461 6.215 1 98.81 238 SER A O 1
ATOM 1859 N N . TYR A 1 239 ? -5.559 3.424 4.441 1 98.81 239 TYR A N 1
ATOM 1860 C CA . TYR A 1 239 ? -6.656 4.375 4.328 1 98.81 239 TYR A CA 1
ATOM 1861 C C . TYR A 1 239 ? -7.555 4.324 5.559 1 98.81 239 TYR A C 1
ATOM 1863 O O . TYR A 1 239 ? -7.914 5.363 6.117 1 98.81 239 TYR A O 1
ATOM 1871 N N . LEU A 1 240 ? -7.875 3.09 5.996 1 98.88 240 LEU A N 1
ATOM 1872 C CA . LEU A 1 240 ? -8.773 2.9 7.129 1 98.88 240 LEU A CA 1
ATOM 1873 C C . LEU A 1 240 ? -8.18 3.502 8.398 1 98.88 240 LEU A C 1
ATOM 1875 O O . LEU A 1 240 ? -8.891 4.133 9.188 1 98.88 240 LEU A O 1
ATOM 1879 N N . VAL A 1 241 ? -6.934 3.336 8.57 1 98.62 241 VAL A N 1
ATOM 1880 C CA . VAL A 1 241 ? -6.273 3.852 9.766 1 98.62 241 VAL A CA 1
ATOM 1881 C C . VAL A 1 241 ? -6.324 5.375 9.773 1 98.62 241 VAL A C 1
ATOM 1883 O O . VAL A 1 241 ? -6.648 5.992 10.789 1 98.62 241 VAL A O 1
ATOM 1886 N N . GLU A 1 242 ? -6.047 5.973 8.641 1 98.12 242 GLU A N 1
ATOM 1887 C CA . GLU A 1 242 ? -6.133 7.426 8.547 1 98.12 242 GLU A CA 1
ATOM 1888 C C . GLU A 1 242 ? -7.574 7.906 8.711 1 98.12 242 GLU A C 1
ATOM 1890 O O . GLU A 1 242 ? -7.824 8.922 9.359 1 98.12 242 GLU A O 1
ATOM 1895 N N . LEU A 1 243 ? -8.484 7.215 8.102 1 98.44 243 LEU A N 1
ATOM 1896 C CA . LEU A 1 243 ? -9.898 7.535 8.266 1 98.44 243 LEU A CA 1
ATOM 1897 C C . LEU A 1 243 ? -10.312 7.438 9.734 1 98.44 243 LEU A C 1
ATOM 1899 O O . LEU A 1 243 ? -11.141 8.219 10.203 1 98.44 243 LEU A O 1
ATOM 1903 N N . GLY A 1 244 ? -9.734 6.496 10.414 1 98.06 244 GLY A N 1
ATOM 1904 C CA . GLY A 1 244 ? -9.984 6.332 11.836 1 98.06 244 GLY A CA 1
ATOM 1905 C C . GLY A 1 244 ? -9.672 7.574 12.648 1 98.06 244 GLY A C 1
ATOM 1906 O O . GLY A 1 244 ? -10.352 7.867 13.641 1 98.06 244 GLY A O 1
ATOM 1907 N N . ARG A 1 245 ? -8.695 8.352 12.25 1 97.81 245 ARG A N 1
ATOM 1908 C CA . ARG A 1 245 ? -8.352 9.594 12.93 1 97.81 245 ARG A CA 1
ATOM 1909 C C . ARG A 1 245 ? -9.484 10.609 12.82 1 97.81 245 ARG A C 1
ATOM 1911 O O . ARG A 1 245 ? -9.758 11.352 13.766 1 97.81 245 ARG A O 1
ATOM 1918 N N . PHE A 1 246 ? -10.086 10.641 11.672 1 97.75 246 PHE A N 1
ATOM 1919 C CA . PHE A 1 246 ? -11.25 11.508 11.484 1 97.75 246 PHE A CA 1
ATOM 1920 C C . PHE A 1 246 ? -12.398 11.07 12.391 1 97.75 246 PHE A C 1
ATOM 1922 O O . PHE A 1 246 ? -13.094 11.914 12.961 1 97.75 246 PHE A O 1
ATOM 1929 N N . ILE A 1 247 ? -12.594 9.789 12.523 1 97.88 247 ILE A N 1
ATOM 1930 C CA . ILE A 1 247 ? -13.617 9.242 13.406 1 97.88 247 ILE A CA 1
ATOM 1931 C C . ILE A 1 247 ? -13.352 9.68 14.844 1 97.88 247 ILE A C 1
ATOM 1933 O O . ILE A 1 247 ? -14.281 10.062 15.562 1 97.88 247 ILE A O 1
ATOM 1937 N N . ASN A 1 248 ? -12.109 9.625 15.273 1 97.44 248 ASN A N 1
ATOM 1938 C CA . ASN A 1 248 ? -11.742 10.086 16.609 1 97.44 248 ASN A CA 1
ATOM 1939 C C . ASN A 1 248 ? -12.133 11.547 16.812 1 97.44 248 ASN A C 1
ATOM 1941 O O . ASN A 1 248 ? -12.555 11.93 17.906 1 97.44 248 ASN A O 1
ATOM 1945 N N . ASN A 1 249 ? -11.992 12.344 15.781 1 96.12 249 ASN A N 1
ATOM 1946 C CA . ASN A 1 249 ? -12.406 13.742 15.836 1 96.12 249 ASN A CA 1
ATOM 1947 C C . ASN A 1 249 ? -13.906 13.875 16.047 1 96.12 249 ASN A C 1
ATOM 1949 O O . ASN A 1 249 ? -14.352 14.68 16.875 1 96.12 249 ASN A O 1
ATOM 1953 N N . ILE A 1 250 ? -14.617 13.102 15.32 1 97.56 250 ILE A N 1
ATOM 1954 C CA . ILE A 1 250 ? -16.078 13.141 15.422 1 97.56 250 ILE A CA 1
ATOM 195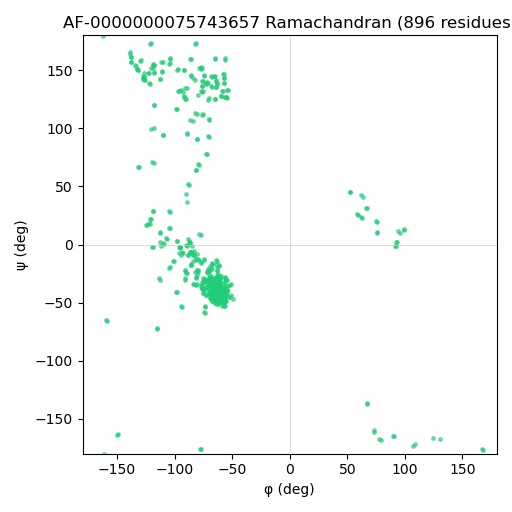5 C C . ILE A 1 250 ? -16.5 12.734 16.828 1 97.56 250 ILE A C 1
ATOM 1957 O O . ILE A 1 250 ? -17.359 13.391 17.438 1 97.56 250 ILE A O 1
ATOM 1961 N N . GLU A 1 251 ? -15.922 11.734 17.328 1 96.88 251 GLU A N 1
ATOM 1962 C CA . GLU A 1 251 ? -16.281 11.258 18.656 1 96.88 251 GLU A CA 1
ATOM 1963 C C . GLU A 1 251 ? -15.961 12.289 19.734 1 96.88 251 GLU A C 1
ATOM 1965 O O . GLU A 1 251 ? -16.703 12.453 20.688 1 96.88 251 GLU A O 1
ATOM 1970 N N . MET A 1 252 ? -14.844 12.93 19.547 1 96.31 252 MET A N 1
ATOM 1971 C CA . MET A 1 252 ? -14.508 14.016 20.453 1 96.31 252 MET A CA 1
ATOM 1972 C C . MET A 1 252 ? -15.562 15.109 20.422 1 96.31 252 MET A C 1
ATOM 1974 O O . MET A 1 252 ? -16.031 15.562 21.469 1 96.31 252 MET A O 1
ATOM 1978 N N . TRP A 1 253 ? -16.016 15.516 19.266 1 97.25 253 TRP A N 1
ATOM 1979 C CA . TRP A 1 253 ? -16.984 16.594 19.078 1 97.25 253 TRP A CA 1
ATOM 1980 C C . TRP A 1 253 ? -18.344 16.188 19.625 1 97.25 253 TRP A C 1
ATOM 1982 O O . TRP A 1 253 ? -19.172 17.047 19.922 1 97.25 253 TRP A O 1
ATOM 1992 N N . LEU A 1 254 ? -18.547 14.891 19.75 1 96.44 254 LEU A N 1
ATOM 1993 C CA . LEU A 1 254 ? -19.844 14.383 20.203 1 96.44 254 LEU A CA 1
ATOM 1994 C C . LEU A 1 254 ? -19.906 14.352 21.719 1 96.44 254 LEU A C 1
ATOM 1996 O O . LEU A 1 254 ? -21 14.227 22.297 1 96.44 254 LEU A O 1
ATOM 2000 N N . MET A 1 255 ? -18.766 1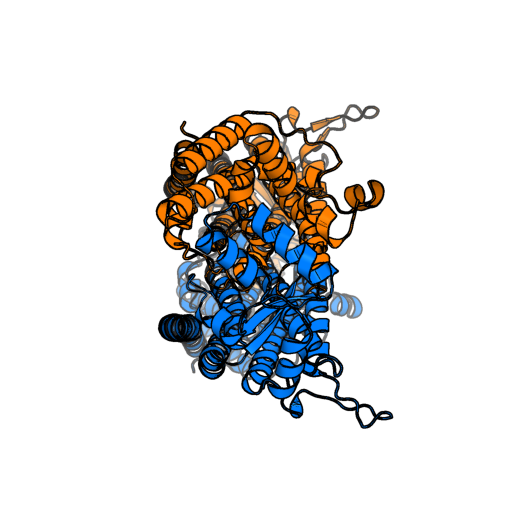4.414 22.406 1 95.31 255 MET A N 1
ATOM 2001 C CA . MET A 1 255 ? -18.797 14.414 23.859 1 95.31 255 MET A CA 1
ATOM 2002 C C . MET A 1 255 ? -19.703 15.516 24.391 1 95.31 255 MET A C 1
ATOM 2004 O O . MET A 1 255 ? -19.625 16.656 23.938 1 95.31 255 MET A O 1
ATOM 2008 N N . PRO A 1 256 ? -20.531 15.141 25.312 1 93.44 256 PRO A N 1
ATOM 2009 C CA . PRO A 1 256 ? -21.469 16.125 25.828 1 93.44 256 PRO A CA 1
ATOM 2010 C C . PRO A 1 256 ? -20.781 17.375 26.375 1 93.44 256 PRO A C 1
ATOM 2012 O O . PRO A 1 256 ? -21.344 18.484 26.312 1 93.44 256 PRO A O 1
ATOM 2015 N N . GLN A 1 257 ? -19.594 17.266 26.844 1 93.12 257 GLN A N 1
ATOM 2016 C CA . GLN A 1 257 ? -18.859 18.406 27.375 1 93.12 257 GLN A CA 1
ATOM 2017 C C . GLN A 1 257 ? -18.5 19.391 26.281 1 93.12 257 GLN A C 1
ATOM 2019 O O . GLN A 1 257 ? -18.391 20.594 26.531 1 93.12 257 GLN A O 1
ATOM 2024 N N . LEU A 1 258 ? -18.234 18.891 25.031 1 94.56 258 LEU A N 1
ATOM 2025 C CA . LEU A 1 258 ? -17.969 19.75 23.875 1 94.56 258 LEU A CA 1
ATOM 2026 C C . LEU A 1 258 ? -19.25 20.016 23.094 1 94.56 258 LEU A C 1
ATOM 2028 O O . LEU A 1 258 ? -19.625 21.156 22.875 1 94.56 258 LEU A O 1
ATOM 2032 N N . ASN A 1 259 ? -19.953 18.859 22.703 1 96.81 259 ASN A N 1
ATOM 2033 C CA . ASN A 1 259 ? -21.25 18.906 22.047 1 96.81 259 ASN A CA 1
ATOM 2034 C C . ASN A 1 259 ? -21.234 19.828 20.812 1 96.81 259 ASN A C 1
ATOM 2036 O O . ASN A 1 259 ? -22.094 20.672 20.656 1 96.81 259 ASN A O 1
ATOM 2040 N N . TYR A 1 260 ? -20.219 19.719 20 1 97.69 260 TYR A N 1
ATOM 2041 C CA . TYR A 1 260 ? -20.047 20.562 18.828 1 97.69 260 TYR A CA 1
ATOM 2042 C C . TYR A 1 260 ? -20.922 20.078 17.672 1 97.69 260 TYR A C 1
ATOM 2044 O O . TYR A 1 260 ? -21.219 20.844 16.75 1 97.69 260 TYR A O 1
ATOM 2052 N N . ILE A 1 261 ? -21.281 18.797 17.703 1 98 261 ILE A N 1
ATOM 2053 C CA . ILE A 1 261 ? -22.031 18.266 16.578 1 98 261 ILE A CA 1
ATOM 2054 C C . ILE A 1 261 ? -23.156 17.359 17.094 1 98 261 ILE A C 1
ATOM 2056 O O . ILE A 1 261 ? -23.156 16.969 18.266 1 98 261 ILE A O 1
ATOM 2060 N N . THR A 1 262 ? -24.109 17.125 16.25 1 96.75 262 THR A N 1
ATOM 2061 C CA . THR A 1 262 ? -25.156 16.141 16.469 1 96.75 262 THR A CA 1
ATOM 2062 C C . THR A 1 262 ? -25.266 15.188 15.273 1 96.75 262 THR A C 1
ATOM 2064 O O . THR A 1 262 ? -24.953 15.578 14.148 1 96.75 262 THR A O 1
ATOM 2067 N N . LEU A 1 263 ? -25.578 13.984 15.586 1 96.31 263 LEU A N 1
ATOM 2068 C CA . LEU A 1 263 ? -25.766 12.953 14.57 1 96.31 263 LEU A CA 1
ATOM 2069 C C . LEU A 1 263 ? -27.234 12.555 14.453 1 96.31 263 LEU A C 1
ATOM 2071 O O . LEU A 1 263 ? -28.016 12.773 15.383 1 96.31 263 LEU A O 1
ATOM 2075 N N . GLU A 1 264 ? -27.609 12 13.273 1 95.81 264 GLU A N 1
ATOM 2076 C CA . GLU A 1 264 ? -28.906 11.352 13.156 1 95.81 264 GLU A CA 1
ATOM 2077 C C . GLU A 1 264 ? -29.062 10.234 14.188 1 95.81 264 GLU A C 1
ATOM 2079 O O . GLU A 1 264 ? -28.141 9.453 14.398 1 95.81 264 GLU A O 1
ATOM 2084 N N . PRO A 1 265 ? -30.188 10.117 14.766 1 94.44 265 PRO A N 1
ATOM 2085 C CA . PRO A 1 265 ? -30.406 9.172 15.867 1 94.44 265 PRO A CA 1
ATOM 2086 C C . PRO A 1 265 ? -30.156 7.727 15.453 1 94.44 265 PRO A C 1
ATOM 2088 O O . PRO A 1 265 ? -29.781 6.898 16.281 1 94.44 265 PRO A O 1
ATOM 2091 N N . SER A 1 266 ? -30.344 7.383 14.234 1 95.44 266 SER A N 1
ATOM 2092 C CA . SER A 1 266 ? -30.172 6.008 13.766 1 95.44 266 SER A CA 1
ATOM 2093 C C . SER A 1 266 ? -28.734 5.539 13.93 1 95.44 266 SER A C 1
ATOM 2095 O O . SER A 1 266 ? -28.453 4.34 13.891 1 95.44 266 SER A O 1
ATOM 2097 N N . HIS A 1 267 ? -27.766 6.426 14.18 1 96.56 267 HIS A N 1
ATOM 2098 C CA . HIS A 1 267 ? -26.359 6.078 14.383 1 96.56 267 HIS A CA 1
ATOM 2099 C C . HIS A 1 267 ? -26.031 5.945 15.867 1 96.56 267 HIS A C 1
ATOM 2101 O O . HIS A 1 267 ? -24.922 5.57 16.234 1 96.56 267 HIS A O 1
ATOM 2107 N N . LEU A 1 268 ? -27.031 6.203 16.719 1 94.31 268 LEU A N 1
ATOM 2108 C CA . LEU A 1 268 ? -26.812 6.258 18.156 1 94.31 268 LEU A CA 1
ATOM 2109 C C . LEU A 1 268 ? -27.484 5.086 18.859 1 94.31 268 LEU A C 1
ATOM 2111 O O . LEU A 1 268 ? -28.422 4.492 18.312 1 94.31 268 LEU A O 1
ATOM 2115 N N . ALA A 1 269 ? -26.922 4.684 19.875 1 91.5 269 ALA A N 1
ATOM 2116 C CA . ALA A 1 269 ? -27.516 3.732 20.797 1 91.5 269 ALA A CA 1
ATOM 2117 C C . ALA A 1 269 ? -27.672 4.344 22.188 1 91.5 269 ALA A C 1
ATOM 2119 O O . ALA A 1 269 ? -26.938 5.273 22.547 1 91.5 269 ALA A O 1
ATOM 2120 N N . THR A 1 270 ? -28.703 3.83 22.938 1 87 270 THR A N 1
ATOM 2121 C CA . THR A 1 270 ? -28.922 4.324 24.297 1 87 270 THR A CA 1
ATOM 2122 C C . THR A 1 270 ? -28.438 3.316 25.328 1 87 270 THR A C 1
ATOM 2124 O O . THR A 1 270 ? -28.078 2.188 24.984 1 87 270 THR A O 1
ATOM 2127 N N . SER A 1 271 ? -28.219 3.879 26.531 1 86 271 SER A N 1
ATOM 2128 C CA . SER A 1 271 ? -27.953 3.016 27.672 1 86 271 SER A CA 1
ATOM 2129 C C . SER A 1 271 ? -29.234 2.482 28.281 1 86 271 SER A C 1
ATOM 2131 O O . SER A 1 271 ? -30.234 3.199 28.359 1 86 271 SER A O 1
ATOM 2133 N N . SER A 1 272 ? -29.203 1.271 28.688 1 84.88 272 SER A N 1
ATOM 2134 C CA . SER A 1 272 ? -30.375 0.651 29.328 1 84.88 272 SER A CA 1
ATOM 2135 C C . SER A 1 272 ? -30.625 1.254 30.703 1 84.88 272 SER A C 1
ATOM 2137 O O . SER A 1 272 ? -31.766 1.233 31.203 1 84.88 272 SER A O 1
ATOM 2139 N N . ILE A 1 273 ? -29.578 1.832 31.312 1 87.69 273 ILE A N 1
ATOM 2140 C CA . ILE A 1 273 ? -29.703 2.305 32.688 1 87.69 273 ILE A CA 1
ATOM 2141 C C . ILE A 1 273 ? -29.625 3.828 32.719 1 87.69 273 ILE A C 1
ATOM 2143 O O . ILE A 1 273 ? -30.141 4.465 33.625 1 87.69 273 ILE A O 1
ATOM 2147 N N . MET A 1 274 ? -28.906 4.43 31.812 1 91.69 274 MET A N 1
ATOM 2148 C CA . MET A 1 274 ? -28.688 5.875 31.781 1 91.69 274 MET A CA 1
ATOM 2149 C C . MET A 1 274 ? -29.422 6.512 30.609 1 91.69 274 MET A C 1
ATOM 2151 O O . MET A 1 274 ? -28.828 6.738 29.547 1 91.69 274 MET A O 1
ATOM 2155 N N . PRO A 1 275 ? -30.609 7.012 30.734 1 84.31 275 PRO A N 1
ATOM 2156 C CA . PRO A 1 275 ? -31.484 7.422 29.625 1 84.31 275 PRO A CA 1
ATOM 2157 C C . PRO A 1 275 ? -30.953 8.641 28.875 1 84.31 275 PRO A C 1
ATOM 2159 O O . PRO A 1 275 ? -31.391 8.906 27.75 1 84.31 275 PRO A O 1
ATOM 2162 N N . HIS A 1 276 ? -30.031 9.406 29.422 1 85.81 276 HIS A N 1
ATOM 2163 C CA . HIS A 1 276 ? -29.516 10.609 28.781 1 85.81 276 HIS A CA 1
ATOM 2164 C C . HIS A 1 276 ? -28.375 10.281 27.828 1 85.81 276 HIS A C 1
ATOM 2166 O O . HIS A 1 276 ? -27.969 11.125 27.016 1 85.81 276 HIS A O 1
ATOM 2172 N N . LYS A 1 277 ? -27.906 9.094 28.062 1 90.44 277 LYS A N 1
ATOM 2173 C CA . LYS A 1 277 ? -26.656 8.781 27.359 1 90.44 277 LYS A CA 1
ATOM 2174 C C . LYS A 1 277 ? -26.938 8.461 25.891 1 90.44 277 LYS A C 1
ATOM 2176 O O . LYS A 1 277 ? -27.844 7.699 25.578 1 90.44 277 LYS A O 1
ATOM 2181 N N . ARG A 1 278 ? -26.234 9.016 24.891 1 90.81 278 ARG A N 1
ATOM 2182 C CA . ARG A 1 278 ? -26.281 8.789 23.438 1 90.81 278 ARG A CA 1
ATOM 2183 C C . ARG A 1 278 ? -24.922 8.312 22.922 1 90.81 278 ARG A C 1
ATOM 2185 O O . ARG A 1 278 ? -24.047 9.133 22.594 1 90.81 278 ARG A O 1
ATOM 2192 N N . ASN A 1 279 ? -24.797 7.039 22.734 1 93.38 279 ASN A N 1
ATOM 2193 C CA . ASN A 1 279 ? -23.531 6.434 22.328 1 93.38 279 ASN A CA 1
ATOM 2194 C C . ASN A 1 279 ? -23.422 6.359 20.797 1 93.38 279 ASN A C 1
ATOM 2196 O O . ASN A 1 279 ? -24.328 5.859 20.125 1 93.38 279 ASN A O 1
ATOM 2200 N N . PRO A 1 280 ? -22.359 6.918 20.266 1 95.5 280 PRO A N 1
ATOM 2201 C CA . PRO A 1 280 ? -22.203 6.797 18.812 1 95.5 280 PRO A CA 1
ATOM 2202 C C . PRO A 1 280 ? -21.812 5.383 18.375 1 95.5 280 PRO A C 1
ATOM 2204 O O . PRO A 1 280 ? -20.703 5.156 17.906 1 95.5 280 PRO A O 1
ATOM 2207 N N . ALA A 1 281 ? -22.75 4.52 18.344 1 95.62 281 ALA A N 1
ATOM 2208 C CA . ALA A 1 281 ? -22.562 3.076 18.25 1 95.62 281 ALA A CA 1
ATOM 2209 C C . ALA A 1 281 ? -21.922 2.693 16.906 1 95.62 281 ALA A C 1
ATOM 2211 O O . ALA A 1 281 ? -21.016 1.856 16.859 1 95.62 281 ALA A O 1
ATOM 2212 N N . THR A 1 282 ? -22.406 3.271 15.836 1 97.19 282 THR A N 1
ATOM 2213 C CA . THR A 1 282 ? -21.891 2.883 14.531 1 97.19 282 THR A CA 1
ATOM 2214 C C . THR A 1 282 ? -20.422 3.291 14.391 1 97.19 282 THR A C 1
ATOM 2216 O O . THR A 1 282 ? -19.641 2.588 13.75 1 97.19 282 THR A O 1
ATOM 2219 N N . LEU A 1 283 ? -20 4.441 14.977 1 97.44 283 LEU A N 1
ATOM 2220 C CA . LEU A 1 283 ? -18.609 4.879 14.945 1 97.44 283 LEU A CA 1
ATOM 2221 C C . LEU A 1 283 ? -17.734 3.953 15.773 1 97.44 283 LEU A C 1
ATOM 2223 O O . LEU A 1 283 ? -16.625 3.609 15.352 1 97.44 283 LEU A O 1
ATOM 2227 N N . GLU A 1 284 ? -18.25 3.555 16.953 1 96.75 284 GLU A N 1
ATOM 2228 C CA . GLU A 1 284 ? -17.484 2.664 17.828 1 96.75 284 GLU A CA 1
ATOM 2229 C C . GLU A 1 284 ? -17.188 1.34 17.125 1 96.75 284 GLU A C 1
ATOM 2231 O O . GLU A 1 284 ? -16.047 0.854 17.188 1 96.75 284 GLU A O 1
ATOM 2236 N N . VAL A 1 285 ? -18.188 0.831 16.562 1 97.94 285 VAL A N 1
ATOM 2237 C CA . VAL A 1 285 ? -18.031 -0.454 15.883 1 97.94 285 VAL A CA 1
ATOM 2238 C C . VAL A 1 285 ? -17.062 -0.313 14.711 1 97.94 285 VAL A C 1
ATOM 2240 O O . VAL A 1 285 ? -16.203 -1.168 14.508 1 97.94 285 VAL A O 1
ATOM 2243 N N . PHE A 1 286 ? -17.234 0.737 13.93 1 97.94 286 PHE A N 1
ATOM 2244 C CA . PHE A 1 286 ? -16.344 0.944 12.789 1 97.94 286 PHE A CA 1
ATOM 2245 C C . PHE A 1 286 ? -14.898 1.112 13.25 1 97.94 286 PHE A C 1
ATOM 2247 O O . PHE A 1 286 ? -13.984 0.521 12.672 1 97.94 286 PHE A O 1
ATOM 2254 N N . ARG A 1 287 ? -14.672 1.934 14.242 1 97.38 287 ARG A N 1
ATOM 2255 C CA . ARG A 1 287 ? -13.336 2.133 14.789 1 97.38 287 ARG A CA 1
ATOM 2256 C C . ARG A 1 287 ? -12.719 0.81 15.234 1 97.38 287 ARG A C 1
ATOM 2258 O O . ARG A 1 287 ? -11.531 0.56 15 1 97.38 287 ARG A O 1
ATOM 2265 N N . ALA A 1 288 ? -13.508 -0.065 15.898 1 97.81 288 ALA A N 1
ATOM 2266 C CA . ALA A 1 288 ? -13.047 -1.387 16.312 1 97.81 288 ALA A CA 1
ATOM 2267 C C . ALA A 1 288 ? -12.672 -2.242 15.109 1 97.81 288 ALA A C 1
ATOM 2269 O O . ALA A 1 288 ? -11.664 -2.955 15.133 1 97.81 288 ALA A O 1
ATOM 2270 N N . ARG A 1 289 ? -13.469 -2.162 14.109 1 98.56 289 ARG A N 1
ATOM 2271 C CA . ARG A 1 289 ? -13.25 -2.971 12.914 1 98.56 289 ARG A CA 1
ATOM 2272 C C . ARG A 1 289 ? -12 -2.521 12.172 1 98.56 289 ARG A C 1
ATOM 2274 O O . ARG A 1 289 ? -11.32 -3.332 11.539 1 98.56 289 ARG A O 1
ATOM 2281 N N . ILE A 1 290 ? -11.625 -1.248 12.227 1 98.62 290 ILE A N 1
ATOM 2282 C CA . ILE A 1 290 ? -10.359 -0.789 11.672 1 98.62 290 ILE A CA 1
ATOM 2283 C C . ILE A 1 290 ? -9.203 -1.514 12.367 1 98.62 290 ILE A C 1
ATOM 2285 O O . ILE A 1 290 ? -8.258 -1.947 11.711 1 98.62 290 ILE A O 1
ATOM 2289 N N . GLY A 1 291 ? -9.305 -1.649 13.688 1 98.31 291 GLY A N 1
ATOM 2290 C CA . GLY A 1 291 ? -8.305 -2.43 14.406 1 98.31 291 GLY A CA 1
ATOM 2291 C C . GLY A 1 291 ? -8.242 -3.875 13.945 1 98.31 291 GLY A C 1
ATOM 2292 O O . GLY A 1 291 ? -7.152 -4.445 13.836 1 98.31 291 GLY A O 1
ATOM 2293 N N . GLU A 1 292 ? -9.406 -4.453 13.734 1 98.5 292 GLU A N 1
ATOM 2294 C CA . GLU A 1 292 ? -9.469 -5.816 13.219 1 98.5 292 GLU A CA 1
ATOM 2295 C C . GLU A 1 292 ? -8.789 -5.926 11.859 1 98.5 292 GLU A C 1
ATOM 2297 O O . GLU A 1 292 ? -8.102 -6.91 11.578 1 98.5 292 GLU A O 1
ATOM 2302 N N . ALA A 1 293 ? -9.023 -4.941 10.992 1 98.75 293 ALA A N 1
ATOM 2303 C CA . ALA A 1 293 ? -8.406 -4.938 9.664 1 98.75 293 ALA A CA 1
ATOM 2304 C C . ALA A 1 293 ? -6.887 -4.977 9.758 1 98.75 293 ALA A C 1
ATOM 2306 O O . ALA A 1 293 ? -6.227 -5.676 8.984 1 98.75 293 ALA A O 1
ATOM 2307 N N . VAL A 1 294 ? -6.285 -4.199 10.695 1 98.69 294 VAL A N 1
ATOM 2308 C CA . VAL A 1 294 ? -4.844 -4.234 10.922 1 98.69 294 VAL A CA 1
ATOM 2309 C C . VAL A 1 294 ? -4.414 -5.652 11.297 1 98.69 294 VAL A C 1
ATOM 2311 O O . VAL A 1 294 ? -3.422 -6.164 10.773 1 98.69 294 VAL A O 1
ATOM 2314 N N . GLY A 1 295 ? -5.164 -6.293 12.195 1 98.69 295 GLY A N 1
ATOM 2315 C CA . GLY A 1 295 ? -4.867 -7.66 12.586 1 98.69 295 GLY A CA 1
ATOM 2316 C C . GLY A 1 295 ? -4.891 -8.633 11.422 1 98.69 295 GLY A C 1
ATOM 2317 O O . GLY A 1 295 ? -4.02 -9.492 11.305 1 98.69 295 GLY A O 1
ATOM 2318 N N . HIS A 1 296 ? -5.891 -8.5 10.586 1 98.75 296 HIS A N 1
ATOM 2319 C CA . HIS A 1 296 ? -5.996 -9.352 9.406 1 98.75 296 HIS A CA 1
ATOM 2320 C C . HIS A 1 296 ? -4.805 -9.156 8.477 1 98.75 296 HIS A C 1
ATOM 2322 O O . HIS A 1 296 ? -4.281 -10.117 7.918 1 98.75 296 HIS A O 1
ATOM 2328 N N . LEU A 1 297 ? -4.336 -7.914 8.266 1 98.75 297 LEU A N 1
ATOM 2329 C CA . LEU A 1 297 ? -3.188 -7.66 7.406 1 98.75 297 LEU A CA 1
ATOM 2330 C C . LEU A 1 297 ? -1.925 -8.297 7.98 1 98.75 297 LEU A C 1
ATOM 2332 O O . LEU A 1 297 ? -1.129 -8.883 7.242 1 98.75 297 LEU A O 1
ATOM 2336 N N . VAL A 1 298 ? -1.729 -8.203 9.289 1 98.56 298 VAL A N 1
ATOM 2337 C CA . VAL A 1 298 ? -0.575 -8.805 9.953 1 98.56 298 VAL A CA 1
ATOM 2338 C C . VAL A 1 298 ? -0.613 -10.32 9.773 1 98.56 298 VAL A C 1
ATOM 2340 O O . VAL A 1 298 ? 0.424 -10.953 9.555 1 98.56 298 VAL A O 1
ATOM 2343 N N . SER A 1 299 ? -1.815 -10.898 9.883 1 98.62 299 SER A N 1
ATOM 2344 C CA . SER A 1 299 ? -1.968 -12.328 9.633 1 98.62 299 SER A CA 1
ATOM 2345 C C . SER A 1 299 ? -1.517 -12.695 8.219 1 98.62 299 SER A C 1
ATOM 2347 O O . SER A 1 299 ? -0.85 -13.719 8.023 1 98.62 299 SER A O 1
ATOM 2349 N N . MET A 1 300 ? -1.867 -11.906 7.27 1 98.56 300 MET A N 1
ATOM 2350 C CA . MET A 1 300 ? -1.469 -12.172 5.891 1 98.56 300 MET A CA 1
ATOM 2351 C C . MET A 1 300 ? 0.051 -12.18 5.758 1 98.56 300 MET A C 1
ATOM 2353 O O . MET A 1 300 ? 0.62 -13.086 5.152 1 98.56 300 MET A O 1
ATOM 2357 N N . TYR A 1 301 ? 0.736 -11.133 6.328 1 98.44 301 TYR A N 1
ATOM 2358 C CA . TYR A 1 301 ? 2.193 -11.078 6.297 1 98.44 301 TYR A CA 1
ATOM 2359 C C . TYR A 1 301 ? 2.799 -12.312 6.949 1 98.44 301 TYR A C 1
ATOM 2361 O O . TYR A 1 301 ? 3.729 -12.914 6.406 1 98.44 301 TYR A O 1
ATOM 2369 N N . SER A 1 302 ? 2.244 -12.727 8.055 1 97.88 302 SER A N 1
ATOM 2370 C CA . SER A 1 302 ? 2.781 -13.828 8.844 1 97.88 302 SER A CA 1
ATOM 2371 C C . SER A 1 302 ? 2.635 -15.156 8.109 1 97.88 302 SER A C 1
ATOM 2373 O O . SER A 1 302 ? 3.49 -16.031 8.234 1 97.88 302 SER A O 1
ATOM 2375 N N . ILE A 1 303 ? 1.574 -15.305 7.391 1 97.88 303 ILE A N 1
ATOM 2376 C CA . ILE A 1 303 ? 1.274 -16.531 6.676 1 97.88 303 ILE A CA 1
ATOM 2377 C C . ILE A 1 303 ? 2.184 -16.672 5.457 1 97.88 303 ILE A C 1
ATOM 2379 O O . ILE A 1 303 ? 2.689 -17.75 5.164 1 97.88 303 ILE A O 1
ATOM 2383 N N . GLU A 1 304 ? 2.447 -15.555 4.766 1 96.75 304 GLU A N 1
ATOM 2384 C CA . GLU A 1 304 ? 3.178 -15.586 3.504 1 96.75 304 GLU A CA 1
ATOM 2385 C C . GLU A 1 304 ? 4.684 -15.672 3.738 1 96.75 304 GLU A C 1
ATOM 2387 O O . GLU A 1 304 ? 5.406 -16.281 2.947 1 96.75 304 GLU A O 1
ATOM 2392 N N . ARG A 1 305 ? 5.168 -15.18 4.797 1 95.12 305 ARG A N 1
ATOM 2393 C CA . ARG A 1 305 ? 6.594 -14.938 4.996 1 95.12 305 ARG A CA 1
ATOM 2394 C C . ARG A 1 305 ? 7.371 -16.25 5.031 1 95.12 305 ARG A C 1
ATOM 2396 O O . ARG A 1 305 ? 8.469 -16.344 4.48 1 95.12 305 ARG A O 1
ATOM 2403 N N . PRO A 1 306 ? 6.816 -17.297 5.59 1 94.88 306 PRO A N 1
ATOM 2404 C CA . PRO A 1 306 ? 7.652 -18.484 5.75 1 94.88 306 PRO A CA 1
ATOM 2405 C C . PRO A 1 306 ? 7.676 -19.375 4.504 1 94.88 306 PRO A C 1
ATOM 2407 O O . PRO A 1 306 ? 8.461 -20.328 4.43 1 94.88 306 PRO A O 1
ATOM 2410 N N . VAL A 1 307 ? 6.875 -19.094 3.488 1 95.31 307 VAL A N 1
ATOM 2411 C CA . VAL A 1 307 ? 6.738 -20.078 2.412 1 95.31 307 VAL A CA 1
ATOM 2412 C C . VAL A 1 307 ? 7.535 -19.609 1.193 1 95.31 307 VAL A C 1
ATOM 2414 O O . VAL A 1 307 ? 7.828 -18.422 1.048 1 95.31 307 VAL A O 1
ATOM 2417 N N . GLU A 1 308 ? 7.941 -20.531 0.316 1 95.44 308 GLU A N 1
ATOM 2418 C CA . GLU A 1 308 ? 8.75 -20.297 -0.874 1 95.44 308 GLU A CA 1
ATOM 2419 C C . GLU A 1 308 ? 7.891 -19.828 -2.041 1 95.44 308 GLU A C 1
ATOM 2421 O O . GLU A 1 308 ? 6.664 -19.797 -1.944 1 95.44 308 GLU A O 1
ATOM 2426 N N . ALA A 1 309 ? 8.656 -19.453 -3.109 1 93.88 309 ALA A N 1
ATOM 2427 C CA . ALA A 1 309 ? 7.973 -19.125 -4.355 1 93.88 309 ALA A CA 1
ATOM 2428 C C . ALA A 1 309 ? 7.234 -20.328 -4.922 1 93.88 309 ALA A C 1
ATOM 2430 O O . ALA A 1 309 ? 7.734 -21.453 -4.859 1 93.88 309 ALA A O 1
ATOM 2431 N N . GLY A 1 310 ? 6.035 -20.109 -5.418 1 91.56 310 GLY A N 1
ATOM 2432 C CA . GLY A 1 310 ? 5.141 -21.188 -5.832 1 91.56 310 GLY A CA 1
ATOM 2433 C C . GLY A 1 310 ? 3.957 -21.359 -4.898 1 91.56 310 GLY A C 1
ATOM 2434 O O . GLY A 1 310 ? 3.738 -20.547 -4 1 91.56 310 GLY A O 1
ATOM 2435 N N . TYR A 1 311 ? 3.229 -22.422 -5.145 1 93.12 311 TYR A N 1
ATOM 2436 C CA . TYR A 1 311 ? 2.002 -22.609 -4.379 1 93.12 311 TYR A CA 1
ATOM 2437 C C . TYR A 1 311 ? 2.264 -23.422 -3.121 1 93.12 311 TYR A C 1
ATOM 2439 O O . TYR A 1 311 ? 3.035 -24.391 -3.148 1 93.12 311 TYR A O 1
ATOM 2447 N N . GLN A 1 312 ? 1.731 -22.984 -2.041 1 94.56 312 GLN A N 1
ATOM 2448 C CA . GLN A 1 312 ? 1.607 -23.688 -0.77 1 94.56 312 GLN A CA 1
ATOM 2449 C C . GLN A 1 312 ? 0.197 -23.562 -0.203 1 94.56 312 GLN A C 1
ATOM 2451 O O . GLN A 1 312 ? -0.469 -22.547 -0.411 1 94.56 312 GLN A O 1
ATOM 2456 N N . LEU A 1 313 ? -0.197 -24.609 0.569 1 94.5 313 LEU A N 1
ATOM 2457 C CA . LEU A 1 313 ? -1.547 -24.609 1.121 1 94.5 313 LEU A CA 1
ATOM 2458 C C . LEU A 1 313 ? -1.738 -23.438 2.088 1 94.5 313 LEU A C 1
ATOM 2460 O O . LEU A 1 313 ? -2.869 -23.016 2.342 1 94.5 313 LEU A O 1
ATOM 2464 N N . ASP A 1 314 ? -0.699 -22.844 2.668 1 95.69 314 ASP A N 1
ATOM 2465 C CA . ASP A 1 314 ? -0.744 -21.672 3.533 1 95.69 314 ASP A CA 1
ATOM 2466 C C . ASP A 1 314 ? -1.516 -20.531 2.869 1 95.69 314 ASP A C 1
ATOM 2468 O O . ASP A 1 314 ? -2.252 -19.797 3.537 1 95.69 314 ASP A O 1
ATOM 2472 N N . LEU A 1 315 ? -1.396 -20.438 1.588 1 95.56 315 LEU A N 1
ATOM 2473 C CA . LEU A 1 315 ? -1.935 -19.312 0.848 1 95.56 315 LEU A CA 1
ATOM 2474 C C . LEU A 1 315 ? -3.457 -19.281 0.918 1 95.56 315 LEU A C 1
ATOM 2476 O O . LEU A 1 315 ? -4.07 -18.219 0.886 1 95.56 315 LEU A O 1
ATOM 2480 N N . GLN A 1 316 ? -4.082 -20.469 1.035 1 95.06 316 GLN A N 1
ATOM 2481 C CA . GLN A 1 316 ? -5.539 -20.484 1.148 1 95.06 316 GLN A CA 1
ATOM 2482 C C . GLN A 1 316 ? -5.996 -19.859 2.463 1 95.06 316 GLN A C 1
ATOM 2484 O O . GLN A 1 316 ? -7.062 -19.25 2.527 1 95.06 316 GLN A O 1
ATOM 2489 N N . GLU A 1 317 ? -5.156 -20 3.543 1 95.81 317 GLU A N 1
ATOM 2490 C CA . GLU A 1 317 ? -5.488 -19.422 4.84 1 95.81 317 GLU A CA 1
ATOM 2491 C C . GLU A 1 317 ? -5.398 -17.891 4.805 1 95.81 317 GLU A C 1
ATOM 2493 O O . GLU A 1 317 ? -6.059 -17.203 5.59 1 95.81 317 GLU A O 1
ATOM 2498 N N . GLU A 1 318 ? -4.656 -17.438 3.896 1 96.38 318 GLU A N 1
ATOM 2499 C CA . GLU A 1 318 ? -4.457 -15.992 3.752 1 96.38 318 GLU A CA 1
ATOM 2500 C C . GLU A 1 318 ? -5.676 -15.328 3.121 1 96.38 318 GLU A C 1
ATOM 2502 O O . GLU A 1 318 ? -6.02 -14.195 3.471 1 96.38 318 GLU A O 1
ATOM 2507 N N . THR A 1 319 ? -6.367 -16 2.268 1 96.56 319 THR A N 1
ATOM 2508 C CA . THR A 1 319 ? -7.379 -15.453 1.374 1 96.56 319 THR A CA 1
ATOM 2509 C C . THR A 1 319 ? -8.531 -14.844 2.17 1 96.56 319 THR A C 1
ATOM 2511 O O . THR A 1 319 ? -9.008 -13.75 1.854 1 96.56 319 THR A O 1
ATOM 2514 N N . ARG A 1 320 ? -8.961 -15.531 3.207 1 96.75 320 ARG A N 1
ATOM 2515 C CA . ARG A 1 320 ? -10.117 -15.07 3.973 1 96.75 320 ARG A CA 1
ATOM 2516 C C . ARG A 1 320 ? -9.844 -13.711 4.617 1 96.75 320 ARG A C 1
ATOM 2518 O O . ARG A 1 320 ? -10.742 -12.883 4.742 1 96.75 320 ARG A O 1
ATOM 2525 N N . HIS A 1 321 ? -8.594 -13.469 5.02 1 98.31 321 HIS A N 1
ATOM 2526 C CA . HIS A 1 321 ? -8.234 -12.203 5.652 1 98.31 321 HIS A CA 1
ATOM 2527 C C . HIS A 1 321 ? -8.352 -11.039 4.676 1 98.31 321 HIS A C 1
ATOM 2529 O O . HIS A 1 321 ? -8.781 -9.945 5.051 1 98.31 321 HIS A O 1
ATOM 2535 N N . ALA A 1 322 ? -8.023 -11.266 3.422 1 97.69 322 ALA A N 1
ATOM 2536 C CA . ALA A 1 322 ? -8.156 -10.227 2.402 1 97.69 322 ALA A CA 1
ATOM 2537 C C . ALA A 1 322 ? -9.625 -9.852 2.195 1 97.69 322 ALA A C 1
ATOM 2539 O O . ALA A 1 322 ? -9.961 -8.672 2.086 1 97.69 322 ALA A O 1
ATOM 2540 N N . TRP A 1 323 ? -10.5 -10.883 2.127 1 98.06 323 TRP A N 1
ATOM 2541 C CA . TRP A 1 323 ? -11.922 -10.625 1.958 1 98.06 323 TRP A CA 1
ATOM 2542 C C . TRP A 1 323 ? -12.469 -9.805 3.123 1 98.06 323 TRP A C 1
ATOM 2544 O O . TRP A 1 323 ? -13.25 -8.875 2.922 1 98.06 323 TRP A O 1
ATOM 2554 N N . LEU A 1 324 ? -12.039 -10.18 4.301 1 98.38 324 LEU A N 1
ATOM 2555 C CA . LEU A 1 324 ? -12.539 -9.508 5.5 1 98.38 324 LEU A CA 1
ATOM 2556 C C . LEU A 1 324 ? -12.109 -8.047 5.523 1 98.38 324 LEU A C 1
ATOM 2558 O O . LEU A 1 324 ? -12.891 -7.172 5.891 1 98.38 324 LEU A O 1
ATOM 2562 N N . ILE A 1 325 ? -10.898 -7.746 5.145 1 98.81 325 ILE A N 1
ATOM 2563 C CA . ILE A 1 325 ? -10.406 -6.371 5.09 1 98.81 325 ILE A CA 1
ATOM 2564 C C . ILE A 1 325 ? -11.242 -5.562 4.105 1 98.81 325 ILE A C 1
ATOM 2566 O O . ILE A 1 325 ? -11.695 -4.457 4.426 1 98.81 325 ILE A O 1
ATOM 2570 N N . MET A 1 326 ? -11.469 -6.121 2.91 1 98.69 326 MET A N 1
ATOM 2571 C CA . MET A 1 326 ? -12.234 -5.422 1.883 1 98.69 326 MET A CA 1
ATOM 2572 C C . MET A 1 326 ? -13.664 -5.172 2.348 1 98.69 326 MET A C 1
ATOM 2574 O O . MET A 1 326 ? -14.227 -4.098 2.111 1 98.69 326 MET A O 1
ATOM 2578 N N . ARG A 1 327 ? -14.25 -6.133 2.994 1 98.31 327 ARG A N 1
ATOM 2579 C CA . ARG A 1 327 ? -15.617 -5.988 3.477 1 98.31 327 ARG A CA 1
ATOM 2580 C C . ARG A 1 327 ? -15.703 -4.926 4.566 1 98.31 327 ARG A C 1
ATOM 2582 O O . ARG A 1 327 ? -16.641 -4.125 4.59 1 98.31 327 ARG A O 1
ATOM 2589 N N . ILE A 1 328 ? -14.742 -4.961 5.488 1 98.75 328 ILE A N 1
ATOM 2590 C CA . ILE A 1 328 ? -14.688 -3.945 6.535 1 98.75 328 ILE A CA 1
ATOM 2591 C C . ILE A 1 328 ? -14.633 -2.555 5.902 1 98.75 328 ILE A C 1
ATOM 2593 O O . ILE A 1 328 ? -15.352 -1.645 6.328 1 98.75 328 ILE A O 1
ATOM 2597 N N . ALA A 1 329 ? -13.812 -2.424 4.898 1 98.88 329 ALA A N 1
ATOM 2598 C CA . ALA A 1 329 ? -13.648 -1.132 4.238 1 98.88 329 ALA A CA 1
ATOM 2599 C C . ALA A 1 329 ? -14.938 -0.703 3.547 1 98.88 329 ALA A C 1
ATOM 2601 O O . ALA A 1 329 ? -15.406 0.426 3.727 1 98.88 329 ALA A O 1
ATOM 2602 N N . ILE A 1 330 ? -15.531 -1.6 2.727 1 98.81 330 ILE A N 1
ATOM 2603 C CA . ILE A 1 330 ? -16.719 -1.277 1.949 1 98.81 330 ILE A CA 1
ATOM 2604 C C . ILE A 1 330 ? -17.875 -0.935 2.889 1 98.81 330 ILE A C 1
ATOM 2606 O O . ILE A 1 330 ? -18.531 0.103 2.734 1 98.81 330 ILE A O 1
ATOM 2610 N N . ASP A 1 331 ? -18.094 -1.765 3.918 1 98.5 331 ASP A N 1
ATOM 2611 C CA . ASP A 1 331 ? -19.172 -1.537 4.875 1 98.5 331 ASP A CA 1
ATOM 2612 C C . ASP A 1 331 ? -18.922 -0.271 5.691 1 98.5 331 ASP A C 1
ATOM 2614 O O . ASP A 1 331 ? -19.844 0.52 5.914 1 98.5 331 ASP A O 1
ATOM 2618 N N . GLY A 1 332 ? -17.719 -0.154 6.148 1 98.5 332 GLY A N 1
ATOM 2619 C CA . GLY A 1 332 ? -17.359 0.994 6.965 1 98.5 332 GLY A CA 1
ATOM 2620 C C . GLY A 1 332 ? -17.5 2.314 6.234 1 98.5 332 GLY A C 1
ATOM 2621 O O . GLY A 1 332 ? -18.031 3.279 6.781 1 98.5 332 GLY A O 1
ATOM 2622 N N . VAL A 1 333 ? -17.016 2.393 4.992 1 98.75 333 VAL A N 1
ATOM 2623 C CA . VAL A 1 333 ? -17.109 3.6 4.18 1 98.75 333 VAL A CA 1
ATOM 2624 C C . VAL A 1 333 ? -18.578 3.939 3.93 1 98.75 333 VAL A C 1
ATOM 2626 O O . VAL A 1 333 ? -18.969 5.105 3.994 1 98.75 333 VAL A O 1
ATOM 2629 N N . GLY A 1 334 ? -19.391 2.918 3.629 1 98.44 334 GLY A N 1
ATOM 2630 C CA . GLY A 1 334 ? -20.812 3.156 3.482 1 98.44 334 GLY A CA 1
ATOM 2631 C C . GLY A 1 334 ? -21.453 3.756 4.723 1 98.44 334 GLY A C 1
ATOM 2632 O O . GLY A 1 334 ? -22.25 4.691 4.625 1 98.44 334 GLY A O 1
ATOM 2633 N N . MET A 1 335 ? -21.078 3.24 5.863 1 97.69 335 MET A N 1
ATOM 2634 C CA . MET A 1 335 ? -21.656 3.666 7.133 1 97.69 335 MET A CA 1
ATOM 2635 C C . MET A 1 335 ? -21.266 5.105 7.453 1 97.69 335 MET A C 1
ATOM 2637 O O . MET A 1 335 ? -22.109 5.906 7.867 1 97.69 335 MET A O 1
ATOM 2641 N N . ILE A 1 336 ? -20.031 5.426 7.277 1 98.44 336 ILE A N 1
ATOM 2642 C CA . ILE A 1 336 ? -19.578 6.773 7.617 1 98.44 336 ILE A CA 1
ATOM 2643 C C . ILE A 1 336 ? -20.156 7.773 6.613 1 98.44 336 ILE A C 1
ATOM 2645 O O . ILE A 1 336 ? -20.453 8.914 6.969 1 98.44 336 ILE A O 1
ATOM 2649 N N . THR A 1 337 ? -20.297 7.375 5.328 1 98.75 337 THR A N 1
ATOM 2650 C CA . THR A 1 337 ? -20.953 8.219 4.332 1 98.75 337 THR A CA 1
ATOM 2651 C C . THR A 1 337 ? -22.359 8.602 4.781 1 98.75 337 THR A C 1
ATOM 2653 O O . THR A 1 337 ? -22.734 9.773 4.715 1 98.75 337 THR A O 1
ATOM 2656 N N . ASP A 1 338 ? -23.094 7.625 5.223 1 98.44 338 ASP A N 1
ATOM 2657 C CA . ASP A 1 338 ? -24.453 7.863 5.703 1 98.44 338 ASP A CA 1
ATOM 2658 C C . ASP A 1 338 ? -24.453 8.781 6.922 1 98.44 338 ASP A C 1
ATOM 2660 O O . ASP A 1 338 ? -25.281 9.68 7.027 1 98.44 338 ASP A O 1
ATOM 2664 N N . LEU A 1 339 ? -23.578 8.562 7.812 1 98.31 339 LEU A N 1
ATOM 2665 C CA . LEU A 1 339 ? -23.453 9.367 9.031 1 98.31 339 LEU A CA 1
ATOM 2666 C C . LEU A 1 339 ? -23.188 10.828 8.688 1 98.31 339 LEU A C 1
ATOM 2668 O O . LEU A 1 339 ? -23.844 11.727 9.227 1 98.31 339 LEU A O 1
ATOM 2672 N N . LEU A 1 340 ? -22.266 11.094 7.789 1 98.44 340 LEU A N 1
ATOM 2673 C CA . LEU A 1 340 ? -21.812 12.445 7.473 1 98.44 340 LEU A CA 1
ATOM 2674 C C . LEU A 1 340 ? -22.891 13.203 6.703 1 98.44 340 LEU A C 1
ATOM 2676 O O . LEU A 1 340 ? -22.938 14.438 6.746 1 98.44 340 LEU A O 1
ATOM 2680 N N . ARG A 1 341 ? -23.797 12.492 6.027 1 97.5 341 ARG A N 1
ATOM 2681 C CA . ARG A 1 341 ? -24.906 13.133 5.34 1 97.5 341 ARG A CA 1
ATOM 2682 C C . ARG A 1 341 ? -25.781 13.906 6.32 1 97.5 341 ARG A C 1
ATOM 2684 O O . ARG A 1 341 ? -26.312 14.961 5.98 1 97.5 341 ARG A O 1
ATOM 2691 N N . GLY A 1 342 ? -25.875 13.406 7.512 1 96.75 342 GLY A N 1
ATOM 2692 C CA . GLY A 1 342 ? -26.812 13.984 8.453 1 96.75 342 GLY A CA 1
ATOM 2693 C C . GLY A 1 342 ? -26.141 14.781 9.562 1 96.75 342 GLY A C 1
ATOM 2694 O O . GLY A 1 342 ? -26.812 15.273 10.469 1 96.75 342 GLY A O 1
ATOM 2695 N N . ILE A 1 343 ? -24.844 14.961 9.516 1 97.88 343 ILE A N 1
ATOM 2696 C CA . ILE A 1 343 ? -24.094 15.609 10.586 1 97.88 343 ILE A CA 1
ATOM 2697 C C . ILE A 1 343 ? -24.469 17.078 10.664 1 97.88 343 ILE A C 1
ATOM 2699 O O . ILE A 1 343 ? -24.672 17.734 9.633 1 97.88 343 ILE A O 1
ATOM 2703 N N . LYS A 1 344 ? -24.688 17.625 11.82 1 97.56 344 LYS A N 1
ATOM 2704 C CA . LYS A 1 344 ? -25.016 19.031 12.039 1 97.56 344 LYS A CA 1
ATOM 2705 C C . LYS A 1 344 ? -24.156 19.641 13.148 1 97.56 344 LYS A C 1
ATOM 2707 O O . LYS A 1 344 ? -23.812 18.938 14.109 1 97.56 344 LYS A O 1
ATOM 2712 N N . VAL A 1 345 ? -23.891 20.922 13.047 1 98.25 345 VAL A N 1
ATOM 2713 C CA . VAL A 1 345 ? -23.094 21.625 14.055 1 98.25 345 VAL A CA 1
ATOM 2714 C C . VAL A 1 345 ? -24.016 22.312 15.047 1 98.25 345 VAL A C 1
ATOM 2716 O O . VAL A 1 345 ? -25.031 22.906 14.656 1 98.25 345 VAL A O 1
ATOM 2719 N N . ASN A 1 346 ? -23.688 22.094 16.297 1 98 346 ASN A N 1
ATOM 2720 C CA . ASN A 1 346 ? -24.328 22.891 17.344 1 98 346 ASN A CA 1
ATOM 2721 C C . ASN A 1 346 ? -23.672 24.266 17.469 1 98 346 ASN A C 1
ATOM 2723 O O . ASN A 1 346 ? -22.891 24.484 18.391 1 98 346 ASN A O 1
ATOM 2727 N N . GLU A 1 347 ? -24.188 25.172 16.75 1 96.81 347 GLU A N 1
ATOM 2728 C CA . GLU A 1 347 ? -23.531 26.469 16.625 1 96.81 347 GLU A CA 1
ATOM 2729 C C . GLU A 1 347 ? -23.516 27.203 17.953 1 96.81 347 GLU A C 1
ATOM 2731 O O . GLU A 1 347 ? -22.547 27.922 18.266 1 96.81 347 GLU A O 1
ATOM 2736 N N . GLY A 1 348 ? -24.578 27.047 18.656 1 96.06 348 GLY A N 1
ATOM 2737 C CA . GLY A 1 348 ? -24.625 27.672 19.969 1 96.06 348 GLY A CA 1
ATOM 2738 C C . GLY A 1 348 ? -23.516 27.219 20.891 1 96.06 348 GLY A C 1
ATOM 2739 O O . GLY A 1 348 ? -22.875 28.047 21.547 1 96.06 348 GLY A O 1
ATOM 2740 N N . ARG A 1 349 ? -23.266 25.953 20.922 1 96.12 349 ARG A N 1
ATOM 2741 C CA . ARG A 1 349 ? -22.219 25.406 21.781 1 96.12 349 ARG A CA 1
ATOM 2742 C C . ARG A 1 349 ? -20.844 25.844 21.297 1 96.12 349 ARG A C 1
ATOM 2744 O O . ARG A 1 349 ? -19.938 26.062 22.125 1 96.12 349 ARG A O 1
ATOM 2751 N N . VAL A 1 350 ? -20.688 25.859 20.094 1 97.38 350 VAL A N 1
ATOM 2752 C CA . VAL A 1 350 ? -19.422 26.297 19.531 1 97.38 350 VAL A CA 1
ATOM 2753 C C . VAL A 1 350 ? -19.156 27.75 19.906 1 97.38 350 VAL A C 1
ATOM 2755 O O . VAL A 1 350 ? -18.047 28.109 20.312 1 97.38 350 VAL A O 1
ATOM 2758 N N . LYS A 1 351 ? -20.203 28.531 19.812 1 95.69 351 LYS A N 1
ATOM 2759 C CA . LYS A 1 351 ? -20.078 29.953 20.125 1 95.69 351 LYS A CA 1
ATOM 2760 C C . LYS A 1 351 ? -19.641 30.172 21.562 1 95.69 351 LYS A C 1
ATOM 2762 O O . LYS A 1 351 ? -18.859 31.078 21.859 1 95.69 351 LYS A O 1
ATOM 2767 N N . GLU A 1 352 ? -20.125 29.312 22.391 1 95.69 352 GLU A N 1
ATOM 2768 C CA . GLU A 1 352 ? -19.75 29.391 23.797 1 95.69 352 GLU A CA 1
ATOM 2769 C C . GLU A 1 352 ? -18.25 29.203 23.969 1 95.69 352 GLU A C 1
ATOM 2771 O O . GLU A 1 352 ? -17.609 29.938 24.734 1 95.69 352 GLU A O 1
ATOM 2776 N N . ASP A 1 353 ? -17.688 28.312 23.297 1 94.88 353 ASP A N 1
ATOM 2777 C CA . ASP A 1 353 ? -16.281 27.984 23.453 1 94.88 353 ASP A CA 1
ATOM 2778 C C . ASP A 1 353 ? -15.398 28.969 22.688 1 94.88 353 ASP A C 1
ATOM 2780 O O . ASP A 1 353 ? -14.234 29.188 23.047 1 94.88 353 ASP A O 1
ATOM 2784 N N . LEU A 1 354 ? -15.945 29.625 21.703 1 94.75 354 LEU A N 1
ATOM 2785 C CA . LEU A 1 354 ? -15.203 30.625 20.938 1 94.75 354 LEU A CA 1
ATOM 2786 C C . LEU A 1 354 ? -14.828 31.812 21.828 1 94.75 354 LEU A C 1
ATOM 2788 O O . LEU A 1 354 ? -13.797 32.438 21.609 1 94.75 354 LEU A O 1
ATOM 2792 N N . VAL A 1 355 ? -15.672 31.984 22.766 1 90.94 355 VAL A N 1
ATOM 2793 C CA . VAL A 1 355 ? -15.453 33.125 23.672 1 90.94 355 VAL A CA 1
ATOM 2794 C C . VAL A 1 355 ? -14.57 32.688 24.844 1 90.94 355 VAL A C 1
ATOM 2796 O O . VAL A 1 355 ? -13.836 33.5 25.406 1 90.94 355 VAL A O 1
ATOM 2799 N N . LYS A 1 356 ? -14.594 31.516 25.094 1 90.69 356 LYS A N 1
ATOM 2800 C CA . LYS A 1 356 ? -13.938 30.969 26.281 1 90.69 356 LYS A CA 1
ATOM 2801 C C . LYS A 1 356 ? -12.438 30.781 26.031 1 90.69 356 LYS A C 1
ATOM 2803 O O . LYS A 1 356 ? -11.633 30.906 26.969 1 90.69 356 LYS A O 1
ATOM 2808 N N . TYR A 1 357 ? -12.07 30.438 24.828 1 90.75 357 TYR A N 1
ATOM 2809 C CA . TYR A 1 357 ? -10.68 30.094 24.531 1 90.75 357 TYR A CA 1
ATOM 2810 C C . TYR A 1 357 ? -10.094 31.062 23.516 1 90.75 357 TYR A C 1
ATOM 2812 O O . TYR A 1 357 ? -10.812 31.594 22.656 1 90.75 357 TYR A O 1
ATOM 2820 N N . PRO A 1 358 ? -8.781 31.328 23.609 1 91.44 358 PRO A N 1
ATOM 2821 C CA . PRO A 1 358 ? -8.133 32.25 22.656 1 91.44 358 PRO A CA 1
ATOM 2822 C C . PRO A 1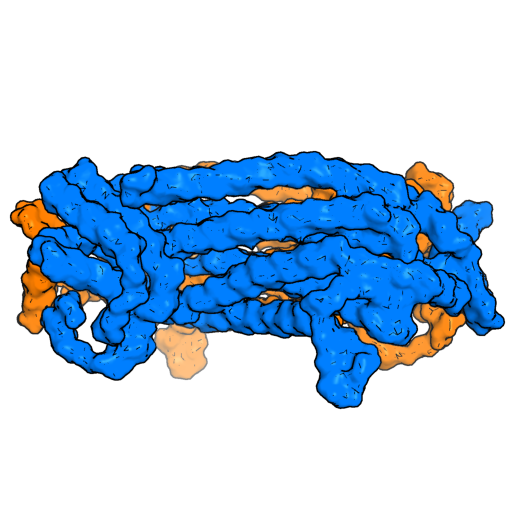 358 ? -7.816 31.578 21.328 1 91.44 358 PRO A C 1
ATOM 2824 O O . PRO A 1 358 ? -6.66 31.562 20.891 1 91.44 358 PRO A O 1
ATOM 2827 N N . VAL A 1 359 ? -8.797 31.25 20.578 1 94.25 359 VAL A N 1
ATOM 2828 C CA . VAL A 1 359 ? -8.672 30.375 19.406 1 94.25 359 VAL A CA 1
ATOM 2829 C C . VAL A 1 359 ? -8.297 31.219 18.188 1 94.25 359 VAL A C 1
ATOM 2831 O O . VAL A 1 359 ? -8.125 30.672 17.094 1 94.25 359 VAL A O 1
ATOM 2834 N N . THR A 1 360 ? -8.109 32.562 18.359 1 96 360 THR A N 1
ATOM 2835 C CA . THR A 1 360 ? -7.668 33.406 17.266 1 96 360 THR A CA 1
ATOM 2836 C C . THR A 1 360 ? -6.41 34.156 17.641 1 96 360 THR A C 1
ATOM 2838 O O . THR A 1 360 ? -6.098 35.188 17.031 1 96 360 THR A O 1
ATOM 2841 N N . ALA A 1 361 ? -5.762 33.719 18.656 1 93.88 361 ALA A N 1
ATOM 2842 C CA . ALA A 1 361 ? -4.551 34.375 19.141 1 93.88 361 ALA A CA 1
ATOM 2843 C C . ALA A 1 361 ? -3.439 34.312 18.094 1 93.88 361 ALA A C 1
ATOM 2845 O O . ALA A 1 361 ? -2.668 35.25 17.938 1 93.88 361 ALA A O 1
ATOM 2846 N N . ALA A 1 362 ? -3.352 33.188 17.422 1 93.19 362 ALA A N 1
ATOM 2847 C CA . ALA A 1 362 ? -2.318 33.031 16.406 1 93.19 362 ALA A CA 1
ATOM 2848 C C . ALA A 1 362 ? -2.486 34.062 15.289 1 93.19 362 ALA A C 1
ATOM 2850 O O . ALA A 1 362 ? -1.507 34.656 14.828 1 93.19 362 ALA A O 1
ATOM 2851 N N . GLU A 1 363 ? -3.691 34.25 14.883 1 95.06 363 GLU A N 1
ATOM 2852 C CA . GLU A 1 363 ? -3.992 35.25 13.867 1 95.06 363 GLU A CA 1
ATOM 2853 C C . GLU A 1 363 ? -3.666 36.656 14.367 1 95.06 363 GLU A C 1
ATOM 2855 O O . GLU A 1 363 ? -3.141 37.469 13.609 1 95.06 363 GLU A O 1
ATOM 2860 N N . TYR A 1 364 ? -4 36.844 15.57 1 96.06 364 TYR A N 1
ATOM 2861 C CA . TYR A 1 364 ? -3.725 38.125 16.188 1 96.06 364 TYR A CA 1
ATOM 2862 C C . TYR A 1 364 ? -2.23 38.438 16.188 1 96.06 364 TYR A C 1
ATOM 2864 O O . TYR A 1 364 ? -1.808 39.531 15.859 1 96.06 364 TYR A O 1
ATOM 2872 N N . VAL A 1 365 ? -1.425 37.469 16.516 1 95.25 365 VAL A N 1
ATOM 2873 C CA . VAL A 1 365 ? 0.027 37.625 16.547 1 95.25 365 VAL A CA 1
ATOM 2874 C C . VAL A 1 365 ? 0.551 37.938 15.148 1 95.25 365 VAL A C 1
ATOM 2876 O O . VAL A 1 365 ? 1.397 38.812 14.984 1 95.25 365 VAL A O 1
ATOM 2879 N N . GLU A 1 366 ? 0.107 37.25 14.156 1 96.12 366 GLU A N 1
ATOM 2880 C CA . GLU A 1 366 ? 0.56 37.438 12.781 1 96.12 366 GLU A CA 1
ATOM 2881 C C . GLU A 1 366 ? 0.203 38.844 12.289 1 96.12 366 GLU A C 1
ATOM 2883 O O . GLU A 1 366 ? 1.035 39.531 11.688 1 96.12 366 GLU A O 1
ATOM 2888 N N . LEU A 1 367 ? -1.012 39.25 12.578 1 95.88 367 LEU A N 1
ATOM 2889 C CA . LEU A 1 367 ? -1.461 40.562 12.148 1 95.88 367 LEU A CA 1
ATOM 2890 C C . LEU A 1 367 ? -0.671 41.656 12.844 1 95.88 367 LEU A C 1
ATOM 2892 O O . LEU A 1 367 ? -0.363 42.688 12.242 1 95.88 367 LEU A O 1
ATOM 2896 N N . MET A 1 368 ? -0.432 41.438 14.086 1 95.94 368 MET A N 1
ATOM 2897 C CA . MET A 1 368 ? 0.379 42.375 14.836 1 95.94 368 MET A CA 1
ATOM 2898 C C . MET A 1 368 ? 1.775 42.5 14.242 1 95.94 368 MET A C 1
ATOM 2900 O O . MET A 1 368 ? 2.297 43.625 14.086 1 95.94 368 MET A O 1
ATOM 2904 N N . SER A 1 369 ? 2.404 41.375 13.938 1 95.62 369 SER A N 1
ATOM 2905 C CA . SER A 1 369 ? 3.723 41.375 13.312 1 95.62 369 SER A CA 1
ATOM 2906 C C . SER A 1 369 ? 3.713 42.125 11.984 1 95.62 369 SER A C 1
ATOM 2908 O O . SER A 1 369 ? 4.582 42.969 11.734 1 95.62 369 SER A O 1
ATOM 2910 N N . ILE A 1 370 ? 2.791 41.906 11.18 1 95 370 ILE A N 1
ATOM 2911 C CA . ILE A 1 370 ? 2.686 42.5 9.852 1 95 370 ILE A CA 1
ATOM 2912 C C . ILE A 1 370 ? 2.426 44 9.969 1 95 370 ILE A C 1
ATOM 2914 O O . ILE A 1 370 ? 3.102 44.812 9.32 1 95 370 ILE A O 1
ATOM 2918 N N . SER A 1 371 ? 1.469 44.375 10.797 1 95.81 371 SER A N 1
ATOM 2919 C CA . SER A 1 371 ? 1.036 45.75 10.883 1 95.81 371 SER A CA 1
ATOM 2920 C C . SER A 1 371 ? 2.119 46.625 11.5 1 95.81 371 SER A C 1
ATOM 2922 O O . SER A 1 371 ? 2.293 47.781 11.102 1 95.81 371 SER A O 1
ATOM 2924 N N . ARG A 1 372 ? 2.848 46.094 12.438 1 95.62 372 ARG A N 1
ATOM 2925 C CA . ARG A 1 372 ? 3.852 46.875 13.148 1 95.62 372 ARG A CA 1
ATOM 2926 C C . ARG A 1 372 ? 5.23 46.719 12.523 1 95.62 372 ARG A C 1
ATOM 2928 O O . ARG A 1 372 ? 6.176 47.406 12.875 1 95.62 372 ARG A O 1
ATOM 2935 N N . GLY A 1 373 ? 5.328 45.781 11.594 1 94.12 373 GLY A N 1
ATOM 2936 C CA . GLY A 1 373 ? 6.609 45.531 10.953 1 94.12 373 GLY A CA 1
ATOM 2937 C C . GLY A 1 373 ? 7.672 45.031 11.922 1 94.12 373 GLY A C 1
ATOM 2938 O O . GLY A 1 373 ? 8.805 45.531 11.914 1 94.12 373 GLY A O 1
ATOM 2939 N N . ILE A 1 374 ? 7.266 44.156 12.812 1 93.56 374 ILE A N 1
ATOM 2940 C CA . ILE A 1 374 ? 8.211 43.594 13.781 1 93.56 374 ILE A CA 1
ATOM 2941 C C . ILE A 1 374 ? 8.328 42.094 13.594 1 93.56 374 ILE A C 1
ATOM 2943 O O . ILE A 1 374 ? 7.41 41.438 13.086 1 93.56 374 ILE A O 1
ATOM 2947 N N . PRO A 1 375 ? 9.516 41.562 14.031 1 92.75 375 PRO A N 1
ATOM 2948 C CA . PRO A 1 375 ? 9.672 40.125 13.945 1 92.75 375 PRO A CA 1
ATOM 2949 C C . PRO A 1 375 ? 8.578 39.375 14.703 1 92.75 375 PRO A C 1
ATOM 2951 O O . PRO A 1 375 ? 8.164 39.781 15.781 1 92.75 375 PRO A O 1
ATOM 2954 N N . PHE A 1 376 ? 8.141 38.25 14.156 1 92.88 376 PHE A N 1
ATOM 2955 C CA . PHE A 1 376 ? 7.07 37.406 14.695 1 92.88 376 PHE A CA 1
ATOM 2956 C C . PHE A 1 376 ? 7.305 37.125 16.172 1 92.88 376 PHE A C 1
ATOM 2958 O O . PHE A 1 376 ? 6.375 37.188 16.984 1 92.88 376 PHE A O 1
ATOM 2965 N N . ARG A 1 377 ? 8.508 36.75 16.578 1 91.19 377 ARG A N 1
ATOM 2966 C CA . ARG A 1 377 ? 8.82 36.344 17.938 1 91.19 377 ARG A CA 1
ATOM 2967 C C . ARG A 1 377 ? 8.539 37.469 18.938 1 91.19 377 ARG A C 1
ATOM 2969 O O . ARG A 1 377 ? 8.141 37.219 20.078 1 91.19 377 ARG A O 1
ATOM 2976 N N . ASN A 1 378 ? 8.734 38.625 18.5 1 91.62 378 ASN A N 1
ATOM 2977 C CA . ASN A 1 378 ? 8.43 39.781 19.344 1 91.62 378 ASN A CA 1
ATOM 2978 C C . ASN A 1 378 ? 6.926 39.938 19.578 1 91.62 378 ASN A C 1
ATOM 2980 O O . ASN A 1 378 ? 6.484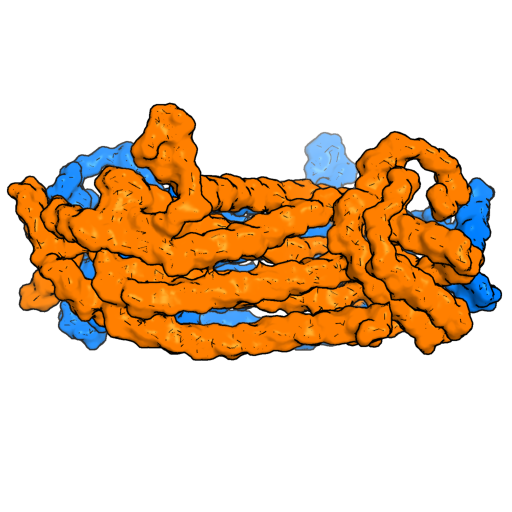 40.125 20.703 1 91.62 378 ASN A O 1
ATOM 2984 N N . ALA A 1 379 ? 6.215 39.812 18.5 1 92.88 379 ALA A N 1
ATOM 2985 C CA . ALA A 1 379 ? 4.758 39.875 18.609 1 92.88 379 ALA A CA 1
ATOM 2986 C C . ALA A 1 379 ? 4.223 38.75 19.469 1 92.88 379 ALA A C 1
ATOM 2988 O O . ALA A 1 379 ? 3.338 38.938 20.297 1 92.88 379 ALA A O 1
ATOM 2989 N N . HIS A 1 380 ? 4.762 37.594 19.203 1 92.5 380 HIS A N 1
ATOM 2990 C CA . HIS A 1 380 ? 4.355 36.375 19.922 1 92.5 380 HIS A CA 1
ATOM 2991 C C . HIS A 1 380 ? 4.566 36.562 21.422 1 92.5 380 HIS A C 1
ATOM 2993 O O . HIS A 1 380 ? 3.689 36.219 22.219 1 92.5 380 HIS A O 1
ATOM 2999 N N . ARG A 1 381 ? 5.676 37.031 21.844 1 90.62 381 ARG A N 1
ATOM 3000 C CA . ARG A 1 381 ? 5.996 37.25 23.25 1 90.62 381 ARG A CA 1
ATOM 3001 C C . ARG A 1 381 ? 5.02 38.219 23.891 1 90.62 381 ARG A C 1
ATOM 3003 O O . ARG A 1 381 ? 4.594 38.031 25.031 1 90.62 381 ARG A O 1
ATOM 3010 N N . GLU A 1 382 ? 4.73 39.25 23.219 1 91.56 382 GLU A N 1
ATOM 3011 C CA . GLU A 1 382 ? 3.795 40.25 23.75 1 91.56 382 GLU A CA 1
ATOM 3012 C C . GLU A 1 382 ? 2.418 39.625 23.984 1 91.56 382 GLU A C 1
ATOM 3014 O O . GLU A 1 382 ? 1.802 39.875 25.031 1 91.56 382 GLU A O 1
ATOM 3019 N N . VAL A 1 383 ? 1.978 38.906 23.031 1 91.81 383 VAL A N 1
ATOM 3020 C CA . VAL A 1 383 ? 0.654 38.281 23.141 1 91.81 383 VAL A CA 1
ATOM 3021 C C . VAL A 1 383 ? 0.656 37.219 24.234 1 91.81 383 VAL A C 1
ATOM 3023 O O . VAL A 1 383 ? -0.33 37.062 24.969 1 91.81 383 VAL A O 1
ATOM 3026 N N . ALA A 1 384 ? 1.754 36.469 24.359 1 90.38 384 ALA A N 1
ATOM 3027 C CA . ALA A 1 384 ? 1.88 35.469 25.406 1 90.38 384 ALA A CA 1
ATOM 3028 C C . ALA A 1 384 ? 1.742 36.094 26.797 1 90.38 384 ALA A C 1
ATOM 3030 O O . ALA A 1 384 ? 1.13 35.531 27.688 1 90.38 384 ALA A O 1
ATOM 3031 N N . VAL A 1 385 ? 2.301 37.219 26.906 1 89.62 385 VAL A N 1
ATOM 3032 C CA . VAL A 1 385 ? 2.229 37.938 28.172 1 89.62 385 VAL A CA 1
ATOM 3033 C C . VAL A 1 385 ? 0.784 38.344 28.453 1 89.62 385 VAL A C 1
ATOM 3035 O O . VAL A 1 385 ? 0.315 38.25 29.594 1 89.62 385 VAL A O 1
ATOM 3038 N N . MET A 1 386 ? 0.084 38.781 27.438 1 91.12 386 MET A N 1
ATOM 3039 C CA . MET A 1 386 ? -1.32 39.125 27.594 1 91.12 386 MET A CA 1
ATOM 3040 C C . MET A 1 386 ? -2.143 37.969 28.109 1 91.12 386 MET A C 1
ATOM 3042 O O . MET A 1 386 ? -2.984 38.125 28.984 1 91.12 386 MET A O 1
ATOM 3046 N N . ILE A 1 387 ? -1.905 36.844 27.531 1 89.5 387 ILE A N 1
ATOM 3047 C CA . ILE A 1 387 ? -2.646 35.656 27.906 1 89.5 387 ILE A CA 1
ATOM 3048 C C . ILE A 1 387 ? -2.322 35.281 29.344 1 89.5 387 ILE A C 1
ATOM 3050 O O . ILE A 1 387 ? -3.215 34.906 30.125 1 89.5 387 ILE A O 1
ATOM 3054 N N . LYS A 1 388 ? -1.026 35.312 29.703 1 88.19 388 LYS A N 1
ATOM 3055 C CA . LYS A 1 388 ? -0.594 35.031 31.078 1 88.19 388 LYS A CA 1
ATOM 3056 C C . LYS A 1 388 ? -1.273 35.938 32.062 1 88.19 388 LYS A C 1
ATOM 3058 O O . LYS A 1 388 ? -1.551 35.562 33.219 1 88.19 388 LYS A O 1
ATOM 3063 N N . GLU A 1 389 ? -1.606 37.094 31.625 1 91.12 389 GLU A N 1
ATOM 3064 C CA . GLU A 1 389 ? -2.248 38.062 32.469 1 91.12 389 GLU A CA 1
ATOM 3065 C C . GLU A 1 389 ? -3.76 37.875 32.531 1 91.12 389 GLU A C 1
ATOM 3067 O O . GLU A 1 389 ? -4.473 38.625 33.156 1 91.12 389 GLU A O 1
ATOM 3072 N N . GLY A 1 390 ? -4.23 36.906 31.812 1 87.75 390 GLY A N 1
ATOM 3073 C CA . GLY A 1 390 ? -5.637 36.562 31.859 1 87.75 390 GLY A CA 1
ATOM 3074 C C . GLY A 1 390 ? -6.461 37.188 30.766 1 87.75 390 GLY A C 1
ATOM 3075 O O . GLY A 1 390 ? -7.691 37.125 30.781 1 87.75 390 GLY A O 1
ATOM 3076 N N . LYS A 1 391 ? -5.723 37.781 29.812 1 90.44 391 LYS A N 1
ATOM 3077 C CA . LYS A 1 391 ? -6.426 38.375 28.688 1 90.44 391 LYS A CA 1
ATOM 3078 C C . LYS A 1 391 ? -6.688 37.344 27.594 1 90.44 391 LYS A C 1
ATOM 3080 O O . LYS A 1 391 ? -6.113 36.25 27.609 1 90.44 391 LYS A O 1
ATOM 3085 N N . ASN A 1 392 ? -7.641 37.656 26.766 1 90 392 ASN A N 1
ATOM 3086 C CA . ASN A 1 392 ? -7.977 36.812 25.625 1 90 392 ASN A CA 1
ATOM 3087 C C . ASN A 1 392 ? -7.777 37.531 24.297 1 90 392 ASN A C 1
ATOM 3089 O O . ASN A 1 392 ? -8.742 37.812 23.594 1 90 392 ASN A O 1
ATOM 3093 N N . PRO A 1 393 ? -6.523 37.719 24.031 1 91.56 393 PRO A N 1
ATOM 3094 C CA . PRO A 1 393 ? -6.273 38.438 22.766 1 91.56 393 PRO A CA 1
ATOM 3095 C C . PRO A 1 393 ? -6.727 37.656 21.547 1 91.56 393 PRO A C 1
ATOM 3097 O O . PRO A 1 393 ? -6.633 36.406 21.531 1 91.56 393 PRO A O 1
ATOM 3100 N N . GLY A 1 394 ? -7.219 38.375 20.547 1 94.12 394 GLY A N 1
ATOM 3101 C CA . GLY A 1 394 ? -7.652 37.719 19.312 1 94.12 394 GLY A CA 1
ATOM 3102 C C . GLY A 1 394 ? -8.461 38.656 18.406 1 94.12 394 GLY A C 1
ATOM 3103 O O . GLY A 1 394 ? -8.477 39.875 18.625 1 94.12 394 GLY A O 1
ATOM 3104 N N . ILE A 1 395 ? -8.898 38.125 17.391 1 94.88 395 ILE A N 1
ATOM 3105 C CA . ILE A 1 395 ? -9.781 38.844 16.469 1 94.88 395 ILE A CA 1
ATOM 3106 C C . ILE A 1 395 ? -11.109 38.094 16.344 1 94.88 395 ILE A C 1
ATOM 3108 O O . ILE A 1 395 ? -11.281 37 16.922 1 94.88 395 ILE A O 1
ATOM 3112 N N . ASN A 1 396 ? -12.039 38.719 15.656 1 95.31 396 ASN A N 1
ATOM 3113 C CA . ASN A 1 396 ? -13.32 38.062 15.414 1 95.31 396 ASN A CA 1
ATOM 3114 C C . ASN A 1 396 ? -13.148 36.75 14.648 1 95.31 396 ASN A C 1
ATOM 3116 O O . ASN A 1 396 ? -12.484 36.719 13.609 1 95.31 396 ASN A O 1
ATOM 3120 N N . PRO A 1 397 ? -13.75 35.688 15.219 1 95.12 397 PRO A N 1
ATOM 3121 C CA . PRO A 1 397 ? -13.578 34.375 14.578 1 95.12 397 PRO A CA 1
ATOM 3122 C C . PRO A 1 397 ? -13.984 34.375 13.109 1 95.12 397 PRO A C 1
ATOM 3124 O O . PRO A 1 397 ? -13.32 33.75 12.281 1 95.12 397 PRO A O 1
ATOM 3127 N N . THR A 1 398 ? -14.984 35.031 12.781 1 93.94 398 THR A N 1
ATOM 3128 C CA . THR A 1 398 ? -15.43 35.125 11.391 1 93.94 398 THR A CA 1
ATOM 3129 C C . THR A 1 398 ? -14.406 35.844 10.523 1 93.94 398 THR A C 1
ATOM 3131 O O . THR A 1 398 ? -14.156 35.438 9.383 1 93.94 398 THR A O 1
ATOM 3134 N N . GLU A 1 399 ? -13.844 36.875 11.148 1 94.56 399 GLU A N 1
ATOM 3135 C CA . GLU A 1 399 ? -12.797 37.594 10.445 1 94.56 399 GLU A CA 1
ATOM 3136 C C . GLU A 1 399 ? -11.547 36.75 10.273 1 94.56 399 GLU A C 1
ATOM 3138 O O . GLU A 1 399 ? -10.859 36.844 9.258 1 94.56 399 GLU A O 1
ATOM 3143 N N . ALA A 1 400 ? -11.32 35.969 11.258 1 95.56 400 ALA A N 1
ATOM 3144 C CA . ALA A 1 400 ? -10.164 35.094 11.203 1 95.56 400 ALA A CA 1
ATOM 3145 C C . ALA A 1 400 ? -10.289 34.094 10.055 1 95.56 400 ALA A C 1
ATOM 3147 O O . ALA A 1 400 ? -9.336 33.875 9.305 1 95.56 400 ALA A O 1
ATOM 3148 N N . ILE A 1 401 ? -11.43 33.531 9.891 1 96.19 401 ILE A N 1
ATOM 3149 C CA . ILE A 1 401 ? -11.664 32.531 8.859 1 96.19 401 ILE A CA 1
ATOM 3150 C C . ILE A 1 401 ? -11.641 33.188 7.484 1 96.19 401 ILE A C 1
ATOM 3152 O O . ILE A 1 401 ? -11 32.688 6.559 1 96.19 401 ILE A O 1
ATOM 3156 N N . ARG A 1 402 ? -12.219 34.281 7.352 1 95.5 402 ARG A N 1
ATOM 3157 C CA . ARG A 1 402 ? -12.344 34.969 6.066 1 95.5 402 ARG A CA 1
ATOM 3158 C C . ARG A 1 402 ? -11.023 35.594 5.652 1 95.5 402 ARG A C 1
ATOM 3160 O O . ARG A 1 402 ? -10.75 35.781 4.461 1 95.5 402 ARG A O 1
ATOM 3167 N N . GLY A 1 403 ? -10.297 35.938 6.66 1 94.56 403 GLY A N 1
ATOM 3168 C CA . GLY A 1 403 ? -9.039 36.625 6.402 1 94.56 403 GLY A CA 1
ATOM 3169 C C . GLY A 1 403 ? -7.938 35.688 5.938 1 94.56 403 GLY A C 1
ATOM 3170 O O . GLY A 1 403 ? -6.914 36.125 5.414 1 94.56 403 GLY A O 1
ATOM 3171 N N . LYS A 1 404 ? -8.086 34.438 6.098 1 94.81 404 LYS A N 1
ATOM 3172 C CA . LYS A 1 404 ? -7.105 33.469 5.645 1 94.81 404 LYS A CA 1
ATOM 3173 C C . LYS A 1 404 ? -7.273 33.156 4.156 1 94.81 404 LYS A C 1
ATOM 3175 O O . LYS A 1 404 ? -8.164 32.406 3.762 1 94.81 404 LYS A O 1
ATOM 3180 N N . GLU A 1 405 ? -6.297 33.562 3.408 1 92.75 405 GLU A N 1
ATOM 3181 C CA . GLU A 1 405 ? -6.453 33.531 1.957 1 92.75 405 GLU A CA 1
ATOM 3182 C C . GLU A 1 405 ? -5.566 32.469 1.331 1 92.75 405 GLU A C 1
ATOM 3184 O O . GLU A 1 405 ? -5.598 32.25 0.116 1 92.75 405 GLU A O 1
ATOM 3189 N N . VAL A 1 406 ? -4.867 31.766 2.086 1 94.38 406 VAL A N 1
ATOM 3190 C CA . VAL A 1 406 ? -4.039 30.703 1.519 1 94.38 406 VAL A CA 1
ATOM 3191 C C . VAL A 1 406 ? -4.926 29.594 0.955 1 94.38 406 VAL A C 1
ATOM 3193 O O . VAL A 1 406 ? -5.977 29.281 1.52 1 94.38 406 VAL A O 1
ATOM 3196 N N . LEU A 1 407 ? -4.469 29.016 -0.152 1 96 407 LEU A N 1
ATOM 3197 C CA . LEU A 1 407 ? -5.199 27.891 -0.737 1 96 407 LEU A CA 1
ATOM 3198 C C . LEU A 1 407 ? -5.328 26.75 0.259 1 96 407 LEU A C 1
ATOM 3200 O O . LEU A 1 407 ? -4.355 26.391 0.928 1 96 407 LEU A O 1
ATOM 3204 N N . GLY A 1 408 ? -6.613 26.25 0.358 1 97.69 408 GLY A N 1
ATOM 3205 C CA . GLY A 1 408 ? -6.848 25.109 1.21 1 97.69 408 GLY A CA 1
ATOM 3206 C C . GLY A 1 408 ? -7.23 25.469 2.629 1 97.69 408 GLY A C 1
ATOM 3207 O O . GLY A 1 408 ? -7.457 24.594 3.467 1 97.69 408 GLY A O 1
ATOM 3208 N N . GLY A 1 409 ? -7.277 26.828 2.934 1 97.06 409 GLY A N 1
ATOM 3209 C CA . GLY A 1 409 ? -7.668 27.312 4.25 1 97.06 409 GLY A CA 1
ATOM 3210 C C . GLY A 1 409 ? -9.164 27.266 4.48 1 97.06 409 GLY A C 1
ATOM 3211 O O . GLY A 1 409 ? -9.914 26.766 3.639 1 97.06 409 GLY A O 1
ATOM 3212 N N . PRO A 1 410 ? -9.594 27.75 5.57 1 97.81 410 PRO A N 1
ATOM 3213 C CA . PRO A 1 410 ? -10.984 27.594 5.988 1 97.81 410 PRO A CA 1
ATOM 3214 C C . PRO A 1 410 ? -11.898 28.703 5.453 1 97.81 410 PRO A C 1
ATOM 3216 O O . PRO A 1 410 ? -13.078 28.75 5.805 1 97.81 410 PRO A O 1
ATOM 3219 N N . ASN A 1 411 ? -11.352 29.641 4.621 1 97.88 411 ASN A N 1
ATOM 3220 C CA . ASN A 1 411 ? -12.188 30.656 4.016 1 97.88 411 ASN A CA 1
ATOM 3221 C C . ASN A 1 411 ? -13.344 30.047 3.234 1 97.88 411 ASN A C 1
ATOM 3223 O O . ASN A 1 411 ? -13.133 29.25 2.326 1 97.88 411 ASN A O 1
ATOM 3227 N N . PRO A 1 412 ? -14.555 30.531 3.596 1 98.12 412 PRO A N 1
ATOM 3228 C CA . PRO A 1 412 ? -15.727 29.891 2.986 1 98.12 412 PRO A CA 1
ATOM 3229 C C . PRO A 1 412 ? -15.711 29.953 1.461 1 98.12 412 PRO A C 1
ATOM 3231 O O . PRO A 1 412 ? -16.141 29.016 0.793 1 98.12 412 PRO A O 1
ATOM 3234 N N . SER A 1 413 ? -15.227 31.047 0.952 1 97.62 413 SER A N 1
ATOM 3235 C CA . SER A 1 413 ? -15.148 31.172 -0.5 1 97.62 413 SER A CA 1
ATOM 3236 C C . SER A 1 413 ? -14.172 30.156 -1.085 1 97.62 413 SER A C 1
ATOM 3238 O O . SER A 1 413 ? -14.445 29.547 -2.123 1 97.62 413 SER A O 1
ATOM 3240 N N . ILE A 1 414 ? -13.055 29.938 -0.449 1 97.19 414 ILE A N 1
ATOM 3241 C CA . ILE A 1 414 ? -12.039 28.984 -0.889 1 97.19 414 ILE A CA 1
ATOM 3242 C C . ILE A 1 414 ? -12.586 27.562 -0.781 1 97.19 414 ILE A C 1
ATOM 3244 O O . ILE A 1 414 ? -12.414 26.75 -1.692 1 97.19 414 ILE A O 1
ATOM 3248 N N . ILE A 1 415 ? -13.289 27.266 0.276 1 98.38 415 ILE A N 1
ATOM 3249 C CA . ILE A 1 415 ? -13.883 25.953 0.5 1 98.38 415 ILE A CA 1
ATOM 3250 C C . ILE A 1 415 ? -14.883 25.641 -0.611 1 98.38 415 ILE A C 1
ATOM 3252 O O . ILE A 1 415 ? -14.828 24.562 -1.218 1 98.38 415 ILE A O 1
ATOM 3256 N N . THR A 1 416 ? -15.758 26.609 -0.861 1 98.56 416 THR A N 1
ATOM 3257 C CA . THR A 1 416 ? -16.828 26.406 -1.835 1 98.56 416 THR A CA 1
ATOM 3258 C C . THR A 1 416 ? -16.25 26.219 -3.234 1 98.56 416 THR A C 1
ATOM 3260 O O . THR A 1 416 ? -16.656 25.312 -3.961 1 98.56 416 THR A O 1
ATOM 3263 N N . GLU A 1 417 ? -15.297 27.031 -3.576 1 98.12 417 GLU A N 1
ATOM 3264 C CA . GLU A 1 417 ? -14.68 26.938 -4.898 1 98.12 417 GLU A CA 1
ATOM 3265 C C . GLU A 1 417 ? -13.945 25.609 -5.074 1 98.12 417 GLU A C 1
ATOM 3267 O O . GLU A 1 417 ? -14.062 24.969 -6.117 1 98.12 417 GLU A O 1
ATOM 3272 N N . SER A 1 418 ? -13.156 25.266 -4.102 1 98.25 418 SER A N 1
ATOM 3273 C CA . SER A 1 418 ? -12.422 24.016 -4.152 1 98.25 418 SER A CA 1
ATOM 3274 C C . SER A 1 418 ? -13.367 22.812 -4.262 1 98.25 418 SER A C 1
ATOM 3276 O O . SER A 1 418 ? -13.133 21.906 -5.047 1 98.25 418 SER A O 1
ATOM 3278 N N . ALA A 1 419 ? -14.406 22.781 -3.438 1 98.75 419 ALA A N 1
ATOM 3279 C CA . ALA A 1 419 ? -15.359 21.672 -3.436 1 98.75 419 ALA A CA 1
ATOM 3280 C C . ALA A 1 419 ? -16.047 21.547 -4.793 1 98.75 419 ALA A C 1
ATOM 3282 O O . ALA A 1 419 ? -16.203 20.438 -5.309 1 98.75 419 ALA A O 1
ATOM 3283 N N . LYS A 1 420 ? -16.484 22.672 -5.375 1 98.5 420 LYS A N 1
ATOM 3284 C CA . LYS A 1 420 ? -17.141 22.641 -6.672 1 98.5 420 LYS A CA 1
ATOM 3285 C C . LYS A 1 420 ? -16.219 22.109 -7.758 1 98.5 420 LYS A C 1
ATOM 3287 O O . LYS A 1 420 ? -16.641 21.312 -8.602 1 98.5 420 LYS A O 1
ATOM 3292 N N . ALA A 1 421 ? -14.961 22.562 -7.75 1 98.25 421 ALA A N 1
ATOM 3293 C CA . ALA A 1 421 ? -13.984 22.078 -8.719 1 98.25 421 ALA A CA 1
ATOM 3294 C C . ALA A 1 421 ? -13.766 20.578 -8.578 1 98.25 421 ALA A C 1
ATOM 3296 O O . ALA A 1 421 ? -13.656 19.859 -9.57 1 98.25 421 ALA A O 1
ATOM 3297 N N . ARG A 1 422 ? -13.711 20.125 -7.367 1 98.44 422 ARG A N 1
ATOM 3298 C CA . ARG A 1 422 ? -13.461 18.719 -7.09 1 98.44 422 ARG A CA 1
ATOM 3299 C C . ARG A 1 422 ? -14.656 17.859 -7.484 1 98.44 422 ARG A C 1
ATOM 3301 O O . ARG A 1 422 ? -14.5 16.703 -7.875 1 98.44 422 ARG A O 1
ATOM 3308 N N . LEU A 1 423 ? -15.867 18.422 -7.355 1 98.5 423 LEU A N 1
ATOM 3309 C CA . LEU A 1 423 ? -17.062 17.703 -7.801 1 98.5 423 LEU A CA 1
ATOM 3310 C C . LEU A 1 423 ? -17.016 17.453 -9.305 1 98.5 423 LEU A C 1
ATOM 3312 O O . LEU A 1 423 ? -17.438 16.391 -9.766 1 98.5 423 LEU A O 1
ATOM 3316 N N . ILE A 1 424 ? -16.469 18.375 -10.055 1 97.81 424 ILE A N 1
ATOM 3317 C CA . ILE A 1 424 ? -16.328 18.219 -11.5 1 97.81 424 ILE A CA 1
ATOM 3318 C C . ILE A 1 424 ? -15.32 17.109 -11.797 1 97.81 424 ILE A C 1
ATOM 3320 O O . ILE A 1 424 ? -15.57 16.25 -12.641 1 97.81 424 ILE A O 1
ATOM 3324 N N . GLU A 1 425 ? -14.219 17.141 -11.109 1 97.06 425 GLU A N 1
ATOM 3325 C CA . GLU A 1 425 ? -13.195 16.109 -11.266 1 97.06 425 GLU A CA 1
ATOM 3326 C C . GLU A 1 425 ? -13.742 14.734 -10.906 1 97.06 425 GLU A C 1
ATOM 3328 O O . GLU A 1 425 ? -13.406 13.734 -11.547 1 97.06 425 GLU A O 1
ATOM 3333 N N . LEU A 1 426 ? -14.531 14.711 -9.883 1 98 426 LEU A N 1
ATOM 3334 C CA . LEU A 1 426 ? -15.086 13.461 -9.367 1 98 426 LEU A CA 1
ATOM 3335 C C . LEU A 1 426 ? -15.953 12.781 -10.422 1 98 426 LEU A C 1
ATOM 3337 O O . LEU A 1 426 ? -15.984 11.547 -10.5 1 98 426 LEU A O 1
ATOM 3341 N N . SER A 1 427 ? -16.672 13.586 -11.219 1 97.31 427 SER A N 1
ATOM 3342 C CA . SER A 1 427 ? -17.547 13.039 -12.25 1 97.31 427 SER A CA 1
ATOM 3343 C C . SER A 1 427 ? -16.766 12.258 -13.297 1 97.31 427 SER A C 1
ATOM 3345 O O . SER A 1 427 ? -17.219 11.227 -13.781 1 97.31 427 SER A O 1
ATOM 3347 N N . SER A 1 428 ? -15.602 12.75 -13.594 1 97.12 428 SER A N 1
ATOM 3348 C CA . SER A 1 428 ? -14.75 12.07 -14.555 1 97.12 428 SER A CA 1
ATOM 3349 C C . SER A 1 428 ? -14.234 10.742 -14.008 1 97.12 428 SER A C 1
ATOM 3351 O O . SER A 1 428 ? -14.188 9.742 -14.727 1 97.12 428 SER A O 1
ATOM 3353 N N . ILE A 1 429 ? -13.852 10.75 -12.805 1 97.56 429 ILE A N 1
ATOM 3354 C CA . ILE A 1 429 ? -13.352 9.539 -12.18 1 97.56 429 ILE A CA 1
ATOM 3355 C C . ILE A 1 429 ? -14.477 8.523 -12.031 1 97.56 429 ILE A C 1
ATOM 3357 O O . ILE A 1 429 ? -14.266 7.316 -12.195 1 97.56 429 ILE A O 1
ATOM 3361 N N . GLU A 1 430 ? -15.648 9 -11.672 1 98.06 430 GLU A N 1
ATOM 3362 C CA . GLU A 1 430 ? -16.812 8.141 -11.562 1 98.06 430 GLU A CA 1
ATOM 3363 C C . GLU A 1 430 ? -17.109 7.445 -12.891 1 98.06 430 GLU A C 1
ATOM 3365 O O . GLU A 1 430 ? -17.422 6.254 -12.922 1 98.06 430 GLU A O 1
ATOM 3370 N N . ALA A 1 431 ? -17.016 8.188 -13.992 1 98.06 431 ALA A N 1
ATOM 3371 C CA . ALA A 1 431 ? -17.25 7.625 -15.32 1 98.06 431 ALA A CA 1
ATOM 3372 C C . ALA A 1 431 ? -16.234 6.52 -15.633 1 98.06 431 ALA A C 1
ATOM 3374 O O . ALA A 1 431 ? -16.609 5.484 -16.188 1 98.06 431 ALA A O 1
ATOM 3375 N N . LYS A 1 432 ? -15.031 6.723 -15.266 1 97.19 432 LYS A N 1
ATOM 3376 C CA . LYS A 1 432 ? -13.984 5.73 -15.5 1 97.19 432 LYS A CA 1
ATOM 3377 C C . LYS A 1 432 ? -14.258 4.449 -14.719 1 97.19 432 LYS A C 1
ATOM 3379 O O . LYS A 1 432 ? -14.109 3.348 -15.25 1 97.19 432 LYS A O 1
ATOM 3384 N N . VAL A 1 433 ? -14.586 4.586 -13.43 1 98.38 433 VAL A N 1
ATOM 3385 C CA . VAL A 1 433 ? -14.852 3.43 -12.578 1 98.38 433 VAL A CA 1
ATOM 3386 C C . VAL A 1 433 ? -16.094 2.688 -13.086 1 98.38 433 VAL A C 1
ATOM 3388 O O . VAL A 1 433 ? -16.125 1.455 -13.078 1 98.38 433 VAL A O 1
ATOM 3391 N N . LYS A 1 434 ? -17.094 3.432 -13.539 1 98.12 434 LYS A N 1
ATOM 3392 C CA . LYS A 1 434 ? -18.297 2.82 -14.109 1 98.12 434 LYS A CA 1
ATOM 3393 C C . LYS A 1 434 ? -17.953 2.023 -15.367 1 98.12 434 LYS A C 1
ATOM 3395 O O . LYS A 1 434 ? -18.547 0.966 -15.609 1 98.12 434 LYS A O 1
ATOM 3400 N N . GLU A 1 435 ? -17.078 2.562 -16.156 1 97.81 435 GLU A N 1
ATOM 3401 C CA . GLU A 1 435 ? -16.641 1.852 -17.359 1 97.81 435 GLU A CA 1
ATOM 3402 C C . GLU A 1 435 ? -15.977 0.521 -17 1 97.81 435 GLU A C 1
ATOM 3404 O O . GLU A 1 435 ? -16.156 -0.475 -17.703 1 97.81 435 GLU A O 1
ATOM 3409 N N . LEU A 1 436 ? -15.156 0.527 -15.969 1 97.5 436 LEU A N 1
ATOM 3410 C CA . LEU A 1 436 ? -14.555 -0.719 -15.508 1 97.5 436 LEU A CA 1
ATOM 3411 C C . LEU A 1 436 ? -15.633 -1.719 -15.094 1 97.5 436 LEU A C 1
ATOM 3413 O O . LEU A 1 436 ? -15.562 -2.895 -15.461 1 97.5 436 LEU A O 1
ATOM 3417 N N . GLU A 1 437 ? -16.578 -1.236 -14.312 1 97.62 437 GLU A N 1
ATOM 3418 C CA . GLU A 1 437 ? -17.672 -2.078 -13.836 1 97.62 437 GLU A CA 1
ATOM 3419 C C . GLU A 1 437 ? -18.453 -2.674 -15 1 97.62 437 GLU A C 1
ATOM 3421 O O . GLU A 1 437 ? -18.766 -3.865 -15 1 97.62 437 GLU A O 1
ATOM 3426 N N . VAL A 1 438 ? -18.75 -1.852 -16 1 97.81 438 VAL A N 1
ATOM 3427 C CA . VAL A 1 438 ? -19.531 -2.275 -17.156 1 97.81 438 VAL A CA 1
ATOM 3428 C C . VAL A 1 438 ? -18.766 -3.326 -17.953 1 97.81 438 VAL A C 1
ATOM 3430 O O . VAL A 1 438 ? -19.328 -4.328 -18.391 1 97.81 438 VAL A O 1
ATOM 3433 N N . SER A 1 439 ? -17.484 -3.066 -18.094 1 97.44 439 SER A N 1
ATOM 3434 C CA . SER A 1 439 ? -16.656 -3.996 -18.844 1 97.44 439 SER A CA 1
ATOM 3435 C C . SER A 1 439 ? -16.609 -5.367 -18.172 1 97.44 439 SER A C 1
ATOM 3437 O O . SER A 1 439 ? -16.766 -6.391 -18.828 1 97.44 439 SER A O 1
ATOM 3439 N N . VAL A 1 440 ? -16.422 -5.406 -16.906 1 97.62 440 VAL A N 1
ATOM 3440 C CA . VAL A 1 440 ? -16.344 -6.648 -16.141 1 97.62 440 VAL A CA 1
ATOM 3441 C C . VAL A 1 440 ? -17.688 -7.375 -16.188 1 97.62 440 VAL A C 1
ATOM 3443 O O . VAL A 1 440 ? -17.734 -8.586 -16.438 1 97.62 440 VAL A O 1
ATOM 3446 N N . ASN A 1 441 ? -18.797 -6.633 -15.977 1 97.25 441 ASN A N 1
ATOM 3447 C CA . ASN A 1 441 ? -20.125 -7.223 -15.977 1 97.25 441 ASN A CA 1
ATOM 3448 C C . ASN A 1 441 ? -20.5 -7.777 -17.359 1 97.25 441 ASN A C 1
ATOM 3450 O O . ASN A 1 441 ? -21.125 -8.828 -17.453 1 97.25 441 ASN A O 1
ATOM 3454 N N . LYS A 1 442 ? -20.125 -7.035 -18.375 1 97.5 442 LYS A N 1
ATOM 3455 C CA . LYS A 1 442 ? -20.406 -7.48 -19.75 1 97.5 442 LYS A CA 1
ATOM 3456 C C . LYS A 1 442 ? -19.688 -8.789 -20.047 1 97.5 442 LYS A C 1
ATOM 3458 O O . LYS A 1 442 ? -20.281 -9.703 -20.625 1 97.5 442 LYS A O 1
ATOM 3463 N N . ALA A 1 443 ? -18.438 -8.891 -19.672 1 97.56 443 ALA A N 1
ATOM 3464 C CA . ALA A 1 443 ? -17.656 -10.102 -19.906 1 97.56 443 ALA A CA 1
ATOM 3465 C C . ALA A 1 443 ? -18.281 -11.297 -19.172 1 97.56 443 ALA A C 1
ATOM 3467 O O . ALA A 1 443 ? -18.359 -12.398 -19.734 1 97.56 443 ALA A O 1
ATOM 3468 N N . GLU A 1 444 ? -18.656 -11.094 -17.969 1 97.06 444 GLU A N 1
ATOM 3469 C CA . GLU A 1 444 ? -19.266 -12.156 -17.188 1 97.06 444 GLU A CA 1
ATOM 3470 C C . GLU A 1 444 ? -20.594 -12.617 -17.797 1 97.06 444 GLU A C 1
ATOM 3472 O O . GLU A 1 444 ? -20.859 -13.82 -17.875 1 97.06 444 GLU A O 1
ATOM 3477 N N . ALA A 1 445 ? -21.406 -11.641 -18.234 1 96.69 445 ALA A N 1
ATOM 3478 C CA . ALA A 1 445 ? -22.703 -11.953 -18.844 1 96.69 445 ALA A CA 1
ATOM 3479 C C . ALA A 1 445 ? -22.5 -12.75 -20.125 1 96.69 445 ALA A C 1
ATOM 3481 O O . ALA A 1 445 ? -23.266 -13.695 -20.406 1 96.69 445 ALA A O 1
ATOM 3482 N N . GLU A 1 446 ? -21.531 -12.352 -20.859 1 96.94 446 GLU A N 1
ATOM 3483 C CA . GLU A 1 446 ? -21.25 -13.055 -22.109 1 96.94 446 GLU A CA 1
ATOM 3484 C C . GLU A 1 446 ? -20.828 -14.492 -21.844 1 96.94 446 GLU A C 1
ATOM 3486 O O . GLU A 1 446 ? -21.281 -15.414 -22.531 1 96.94 446 GLU A O 1
ATOM 3491 N N . LEU A 1 447 ? -19.969 -14.711 -20.844 1 97.19 447 LEU A N 1
ATOM 3492 C CA . LEU A 1 447 ? -19.484 -16.047 -20.516 1 97.19 447 LEU A CA 1
ATOM 3493 C C . LEU A 1 447 ? -20.609 -16.906 -19.953 1 97.19 447 LEU A C 1
ATOM 3495 O O . LEU A 1 447 ? -20.656 -18.109 -20.203 1 97.19 447 LEU A O 1
ATOM 3499 N N . MET A 1 448 ? -21.562 -16.25 -19.25 1 95.56 448 MET A N 1
ATOM 3500 C CA . MET A 1 448 ? -22.641 -16.984 -18.609 1 95.56 448 MET A CA 1
ATOM 3501 C C . MET A 1 448 ? -23.797 -17.203 -19.562 1 95.56 448 MET A C 1
ATOM 3503 O O . MET A 1 448 ? -24.719 -17.984 -19.266 1 95.56 448 MET A O 1
ATOM 3507 N N . GLY A 1 449 ? -23.75 -16.609 -20.75 1 91.12 449 GLY A N 1
ATOM 3508 C CA . GLY A 1 449 ? -24.812 -16.734 -21.734 1 91.12 449 GLY A CA 1
ATOM 3509 C C . GLY A 1 449 ? -26.031 -15.891 -21.406 1 91.12 449 GLY A C 1
ATOM 3510 O O . GLY A 1 449 ? -27.156 -16.266 -21.734 1 91.12 449 GLY A O 1
ATOM 3511 N N . ASP A 1 450 ? -25.844 -14.875 -20.547 1 83.31 450 ASP A N 1
ATOM 3512 C CA . ASP A 1 450 ? -26.906 -13.93 -20.203 1 83.31 450 ASP A CA 1
ATOM 3513 C C . ASP A 1 450 ? -26.953 -12.773 -21.203 1 83.31 450 ASP A C 1
ATOM 3515 O O . ASP A 1 450 ? -25.938 -12.438 -21.812 1 83.31 450 ASP A O 1
ATOM 3519 N N . MET B 1 1 ? 14.664 27.656 26.125 1 50.94 1 MET B N 1
ATOM 3520 C CA . MET B 1 1 ? 13.609 27.266 25.188 1 50.94 1 MET B CA 1
ATOM 3521 C C . MET B 1 1 ? 12.672 28.438 24.906 1 50.94 1 MET B C 1
ATOM 3523 O O . MET B 1 1 ? 11.906 28.844 25.781 1 50.94 1 MET B O 1
ATOM 3527 N N . VAL B 1 2 ? 13.07 29.062 23.828 1 55.62 2 VAL B N 1
ATOM 3528 C CA . VAL B 1 2 ? 12.789 30.484 23.656 1 55.62 2 VAL B CA 1
ATOM 3529 C C . VAL B 1 2 ? 11.281 30.734 23.688 1 55.62 2 VAL B C 1
ATOM 3531 O O . VAL B 1 2 ? 10.797 31.594 24.422 1 55.62 2 VAL B O 1
ATOM 3534 N N . TYR B 1 3 ? 10.539 29.766 23.031 1 59.22 3 TYR B N 1
ATOM 3535 C CA . TYR B 1 3 ? 9.148 30.172 22.859 1 59.22 3 TYR B CA 1
ATOM 3536 C C . TYR B 1 3 ? 8.297 29.703 24.047 1 59.22 3 TYR B C 1
ATOM 3538 O O . TYR B 1 3 ? 7.293 30.344 24.375 1 59.22 3 TYR B O 1
ATOM 3546 N N . ARG B 1 4 ? 8.797 28.656 24.75 1 65.38 4 ARG B N 1
ATOM 3547 C CA . ARG B 1 4 ? 8.023 28.078 25.844 1 65.38 4 ARG B CA 1
ATOM 3548 C C . ARG B 1 4 ? 8.172 28.906 27.109 1 65.38 4 ARG B C 1
ATOM 3550 O O . ARG B 1 4 ? 7.289 28.891 27.969 1 65.38 4 ARG B O 1
ATOM 3557 N N . GLU B 1 5 ? 9.258 29.609 27.234 1 61.16 5 GLU B N 1
ATOM 3558 C CA . GLU B 1 5 ? 9.578 30.281 28.484 1 61.16 5 GLU B CA 1
ATOM 3559 C C . GLU B 1 5 ? 8.539 31.328 28.844 1 61.16 5 GLU B C 1
ATOM 3561 O O . GLU B 1 5 ? 8.195 31.516 30.016 1 61.16 5 GLU B O 1
ATOM 3566 N N . GLY B 1 6 ? 8 31.891 27.812 1 59.34 6 GLY B N 1
ATOM 3567 C CA . GLY B 1 6 ? 7.059 32.969 28.078 1 59.34 6 GLY B CA 1
ATOM 3568 C C . GLY B 1 6 ? 5.793 32.5 28.766 1 59.34 6 GLY B C 1
ATOM 3569 O O . GLY B 1 6 ? 5.395 33.031 29.797 1 59.34 6 GLY B O 1
ATOM 3570 N N . LEU B 1 7 ? 5.266 31.328 28.297 1 67.88 7 LEU B N 1
ATOM 3571 C CA . LEU B 1 7 ? 3.965 30.891 28.797 1 67.88 7 LEU B CA 1
ATOM 3572 C C . LEU B 1 7 ? 4.125 29.859 29.891 1 67.88 7 LEU B C 1
ATOM 3574 O O . LEU B 1 7 ? 3.396 29.875 30.891 1 67.88 7 LEU B O 1
ATOM 3578 N N . LEU B 1 8 ? 5.062 28.906 29.75 1 76.44 8 LEU B N 1
ATOM 3579 C CA . LEU B 1 8 ? 5.082 27.75 30.625 1 76.44 8 LEU B CA 1
ATOM 3580 C C . LEU B 1 8 ? 6.305 27.766 31.531 1 76.44 8 LEU B C 1
ATOM 3582 O O . LEU B 1 8 ? 6.426 26.938 32.438 1 76.44 8 LEU B O 1
ATOM 3586 N N . GLY B 1 9 ? 7.141 28.797 31.453 1 73 9 GLY B N 1
ATOM 3587 C CA . GLY B 1 9 ? 8.367 28.844 32.219 1 73 9 GLY B CA 1
ATOM 3588 C C . GLY B 1 9 ? 9.477 27.984 31.656 1 73 9 GLY B C 1
ATOM 3589 O O . GLY B 1 9 ? 9.375 27.5 30.531 1 73 9 GLY B O 1
ATOM 3590 N N . LYS B 1 10 ? 10.484 27.891 32.625 1 74.56 10 LYS B N 1
ATOM 3591 C CA . LYS B 1 10 ? 11.648 27.125 32.219 1 74.56 10 LYS B CA 1
ATOM 3592 C C . LYS B 1 10 ? 11.367 25.641 32.25 1 74.56 10 LYS B C 1
ATOM 3594 O O . LYS B 1 10 ? 10.797 25.125 33.188 1 74.56 10 LYS B O 1
ATOM 3599 N N . GLY B 1 11 ? 11.305 24.953 31.156 1 77.75 11 GLY B N 1
ATOM 3600 C CA . GLY B 1 11 ? 11.125 23.516 31.094 1 77.75 11 GLY B CA 1
ATOM 3601 C C . GLY B 1 11 ? 12.172 22.75 31.875 1 77.75 11 GLY B C 1
ATOM 3602 O O . GLY B 1 11 ? 13.062 23.344 32.5 1 77.75 11 GLY B O 1
ATOM 3603 N N . GLU B 1 12 ? 11.812 21.406 32.219 1 84.94 12 GLU B N 1
ATOM 3604 C CA . GLU B 1 12 ? 12.773 20.5 32.844 1 84.94 12 GLU B CA 1
ATOM 3605 C C . GLU B 1 12 ? 13.484 19.641 31.781 1 84.94 12 GLU B C 1
ATOM 3607 O O . GLU B 1 12 ? 12.836 19.047 30.922 1 84.94 12 GLU B O 1
ATOM 3612 N N . LEU B 1 13 ? 14.695 19.656 32 1 86.62 13 LEU B N 1
ATOM 3613 C CA . LEU B 1 13 ? 15.555 19.031 31 1 86.62 13 LEU B CA 1
ATOM 3614 C C . LEU B 1 13 ? 15.148 17.594 30.766 1 86.62 13 LEU B C 1
ATOM 3616 O O . LEU B 1 13 ? 15.156 17.125 29.625 1 86.62 13 LEU B O 1
ATOM 3620 N N . SER B 1 14 ? 14.844 16.859 31.797 1 89.69 14 SER B N 1
ATOM 3621 C CA . SER B 1 14 ? 14.492 15.453 31.641 1 89.69 14 SER B CA 1
ATOM 3622 C C . SER B 1 14 ? 13.242 15.289 30.797 1 89.69 14 SER B C 1
ATOM 3624 O O . SER B 1 14 ? 13.141 14.344 30 1 89.69 14 SER B O 1
ATOM 3626 N N . LYS B 1 15 ? 12.25 16.156 30.953 1 90.88 15 LYS B N 1
ATOM 3627 C CA . LYS B 1 15 ? 11.016 16.094 30.172 1 90.88 15 LYS B CA 1
ATOM 3628 C C . LYS B 1 15 ? 11.273 16.484 28.719 1 90.88 15 LYS B C 1
ATOM 3630 O O . LYS B 1 15 ? 10.68 15.922 27.812 1 90.88 15 LYS B O 1
ATOM 3635 N N . ILE B 1 16 ? 12.109 17.484 28.594 1 89.19 16 ILE B N 1
ATOM 3636 C CA . ILE B 1 16 ? 12.445 17.922 27.234 1 89.19 16 ILE B CA 1
ATOM 3637 C C . ILE B 1 16 ? 13.172 16.812 26.484 1 89.19 16 ILE B C 1
ATOM 3639 O O . ILE B 1 16 ? 12.844 16.516 25.344 1 89.19 16 ILE B O 1
ATOM 3643 N N . LYS B 1 17 ? 14.031 16.172 27.172 1 89 17 LYS B N 1
ATOM 3644 C CA . LYS B 1 17 ? 14.781 15.086 26.562 1 89 17 LYS B CA 1
ATOM 3645 C C . LYS B 1 17 ? 13.867 13.93 26.188 1 89 17 LYS B C 1
ATOM 3647 O O . LYS B 1 17 ? 14.047 13.297 25.141 1 89 17 LYS B O 1
ATOM 3652 N N . TYR B 1 18 ? 12.953 13.695 27.016 1 91.31 18 TYR B N 1
ATOM 3653 C CA . TYR B 1 18 ? 12.047 12.57 26.781 1 91.31 18 TYR B CA 1
ATOM 3654 C C . TYR B 1 18 ? 11.203 12.797 25.531 1 91.31 18 TYR B C 1
ATOM 3656 O O . TYR B 1 18 ? 10.961 11.867 24.766 1 91.31 18 TYR B O 1
ATOM 3664 N N . THR B 1 19 ? 10.766 13.992 25.312 1 92.75 19 THR B N 1
ATOM 3665 C CA . THR B 1 19 ? 9.828 14.289 24.234 1 92.75 19 THR B CA 1
ATOM 3666 C C . THR B 1 19 ? 10.578 14.758 22.984 1 92.75 19 THR B C 1
ATOM 3668 O O . THR B 1 19 ? 9.969 15 21.938 1 92.75 19 THR B O 1
ATOM 3671 N N . SER B 1 20 ? 11.898 14.844 23.156 1 92.69 20 SER B N 1
ATOM 3672 C CA . SER B 1 20 ? 12.68 15.453 22.078 1 92.69 20 SER B CA 1
ATOM 3673 C C . SER B 1 20 ? 12.75 14.547 20.859 1 92.69 20 SER B C 1
ATOM 3675 O O . SER B 1 20 ? 12.898 13.328 21 1 92.69 20 SER B O 1
ATOM 3677 N N . SER B 1 21 ? 12.625 15.188 19.641 1 93 21 SER B N 1
ATOM 3678 C CA . SER B 1 21 ? 12.789 14.445 18.391 1 93 21 SER B CA 1
ATOM 3679 C C . SER B 1 21 ? 14.141 14.742 17.75 1 93 21 SER B C 1
ATOM 3681 O O . SER B 1 21 ? 14.352 14.422 16.578 1 93 21 SER B O 1
ATOM 3683 N N . LEU B 1 22 ? 15.016 15.32 18.438 1 91.75 22 LEU B N 1
ATOM 3684 C CA . LEU B 1 22 ? 16.281 15.812 17.891 1 91.75 22 LEU B CA 1
ATOM 3685 C C . LEU B 1 22 ? 17.047 14.688 17.188 1 91.75 22 LEU B C 1
ATOM 3687 O O . LEU B 1 22 ? 17.609 14.891 16.109 1 91.75 22 LEU B O 1
ATOM 3691 N N . LEU B 1 23 ? 17.094 13.609 17.766 1 88.06 23 LEU B N 1
ATOM 3692 C CA . LEU B 1 23 ? 17.844 12.492 17.203 1 88.06 23 LEU B CA 1
ATOM 3693 C C . LEU B 1 23 ? 17.219 12.023 15.898 1 88.06 23 LEU B C 1
ATOM 3695 O O . LEU B 1 23 ? 17.922 11.828 14.906 1 88.06 23 LEU B O 1
ATOM 3699 N N . ASP B 1 24 ? 15.93 11.891 15.914 1 90.62 24 ASP B N 1
ATOM 3700 C CA . ASP B 1 24 ? 15.219 11.438 14.727 1 90.62 24 ASP B CA 1
ATOM 3701 C C . ASP B 1 24 ? 15.242 12.5 13.633 1 90.62 24 ASP B C 1
ATOM 3703 O O . ASP B 1 24 ? 15.266 12.18 12.438 1 90.62 24 ASP B O 1
ATOM 3707 N N . ASP B 1 25 ? 15.297 13.727 14.047 1 94.69 25 ASP B N 1
ATOM 3708 C CA . ASP B 1 25 ? 15.219 14.852 13.117 1 94.69 25 ASP B CA 1
ATOM 3709 C C . ASP B 1 25 ? 16.516 15.016 12.336 1 94.69 25 ASP B C 1
ATOM 3711 O O . ASP B 1 25 ? 16.562 15.734 11.336 1 94.69 25 ASP B O 1
ATOM 3715 N N . ALA B 1 26 ? 17.531 14.328 12.773 1 94.12 26 ALA B N 1
ATOM 3716 C CA . ALA B 1 26 ? 18.797 14.359 12.023 1 94.12 26 ALA B CA 1
ATOM 3717 C C . ALA B 1 26 ? 18.578 13.953 10.57 1 94.12 26 ALA B C 1
ATOM 3719 O O . ALA B 1 26 ? 19.234 14.477 9.664 1 94.12 26 ALA B O 1
ATOM 3720 N N . GLU B 1 27 ? 17.625 13.109 10.352 1 95.31 27 GLU B N 1
ATOM 3721 C CA . GLU B 1 27 ? 17.344 12.578 9.023 1 95.31 27 GLU B CA 1
ATOM 3722 C C . GLU B 1 27 ? 16.734 13.641 8.117 1 95.31 27 GLU B C 1
ATOM 3724 O O . GLU B 1 27 ? 16.828 13.539 6.891 1 95.31 27 GLU B O 1
ATOM 3729 N N . ILE B 1 28 ? 16.156 14.703 8.711 1 97.38 28 ILE B N 1
ATOM 3730 C CA . ILE B 1 28 ? 15.453 15.688 7.898 1 97.38 28 ILE B CA 1
ATOM 3731 C C . ILE B 1 28 ? 16.078 17.062 8.117 1 97.38 28 ILE B C 1
ATOM 3733 O O . ILE B 1 28 ? 15.438 18.094 7.84 1 97.38 28 ILE B O 1
ATOM 3737 N N . TYR B 1 29 ? 17.281 17.188 8.633 1 96.81 29 TYR B N 1
ATOM 3738 C CA . TYR B 1 29 ? 17.938 18.453 8.938 1 96.81 29 TYR B CA 1
ATOM 3739 C C . TYR B 1 29 ? 18.062 19.312 7.68 1 96.81 29 TYR B C 1
ATOM 3741 O O . TYR B 1 29 ? 17.609 20.453 7.652 1 96.81 29 TYR B O 1
ATOM 3749 N N . ARG B 1 30 ? 18.625 18.734 6.637 1 96.31 30 ARG B N 1
ATOM 3750 C CA . ARG B 1 30 ? 18.828 19.453 5.379 1 96.31 30 ARG B CA 1
ATOM 3751 C C . ARG B 1 30 ? 17.484 19.828 4.75 1 96.31 30 ARG B C 1
ATOM 3753 O O . ARG B 1 30 ? 17.328 20.938 4.246 1 96.31 30 ARG B O 1
ATOM 3760 N N . GLU B 1 31 ? 16.516 18.891 4.742 1 97.81 31 GLU B N 1
ATOM 3761 C CA . GLU B 1 31 ? 15.188 19.141 4.195 1 97.81 31 GLU B CA 1
ATOM 3762 C C . GLU B 1 31 ? 14.477 20.266 4.949 1 97.81 31 GLU B C 1
ATOM 3764 O O . GLU B 1 31 ? 13.727 21.031 4.352 1 97.81 31 GLU B O 1
ATOM 3769 N N . THR B 1 32 ? 14.719 20.328 6.258 1 98 32 THR B N 1
ATOM 3770 C CA . THR B 1 32 ? 14.148 21.391 7.059 1 98 32 THR B CA 1
ATOM 3771 C C . THR B 1 32 ? 14.703 22.75 6.625 1 98 32 THR B C 1
ATOM 3773 O O . THR B 1 32 ? 13.961 23.719 6.52 1 98 32 THR B O 1
ATOM 3776 N N . ILE B 1 33 ? 15.953 22.781 6.359 1 98.06 33 ILE B N 1
ATOM 3777 C CA . ILE B 1 33 ? 16.609 24.016 5.93 1 98.06 33 ILE B CA 1
ATOM 3778 C C . ILE B 1 33 ? 16.078 24.422 4.559 1 98.06 33 ILE B C 1
ATOM 3780 O O . ILE B 1 33 ? 15.797 25.609 4.32 1 98.06 33 ILE B O 1
ATOM 3784 N N . LEU B 1 34 ? 15.875 23.469 3.67 1 98.44 34 LEU B N 1
ATOM 3785 C CA . LEU B 1 34 ? 15.312 23.75 2.352 1 98.44 34 LEU B CA 1
ATOM 3786 C C . LEU B 1 34 ? 13.922 24.344 2.473 1 98.44 34 LEU B C 1
ATOM 3788 O O . LEU B 1 34 ? 13.609 25.328 1.79 1 98.44 34 LEU B O 1
ATOM 3792 N N . ALA B 1 35 ? 13.109 23.781 3.336 1 98.5 35 ALA B N 1
ATOM 3793 C CA . ALA B 1 35 ? 11.758 24.297 3.561 1 98.5 35 ALA B CA 1
ATOM 3794 C C . ALA B 1 35 ? 11.797 25.719 4.113 1 98.5 35 ALA B C 1
ATOM 3796 O O . ALA B 1 35 ? 10.984 26.562 3.717 1 98.5 35 ALA B O 1
ATOM 3797 N N . LEU B 1 36 ? 12.773 25.969 5.008 1 98.25 36 LEU B N 1
ATOM 3798 C CA . LEU B 1 36 ? 12.891 27.281 5.629 1 98.25 36 LEU B CA 1
ATOM 3799 C C . LEU B 1 36 ? 13.352 28.328 4.617 1 98.25 36 LEU B C 1
ATOM 3801 O O . LEU B 1 36 ? 12.852 29.453 4.609 1 98.25 36 LEU B O 1
ATOM 3805 N N . ILE B 1 37 ? 14.32 27.953 3.781 1 98.56 37 ILE B N 1
ATOM 3806 C CA . ILE B 1 37 ? 14.781 28.875 2.748 1 98.56 37 ILE B CA 1
ATOM 3807 C C . ILE B 1 37 ? 13.625 29.25 1.825 1 98.56 37 ILE B C 1
ATOM 3809 O O . ILE B 1 37 ? 13.414 30.422 1.523 1 98.56 37 ILE B O 1
ATOM 3813 N N . THR B 1 38 ? 12.875 28.266 1.398 1 98.75 38 THR B N 1
ATOM 3814 C CA . THR B 1 38 ? 11.727 28.484 0.521 1 98.75 38 THR B CA 1
ATOM 3815 C C . THR B 1 38 ? 10.703 29.391 1.191 1 98.75 38 THR B C 1
ATOM 3817 O O . THR B 1 38 ? 10.141 30.281 0.552 1 98.75 38 THR B O 1
ATOM 3820 N N . HIS B 1 39 ? 10.453 29.156 2.461 1 98.44 39 HIS B N 1
ATOM 3821 C CA . HIS B 1 39 ? 9.516 29.953 3.234 1 98.44 39 HIS B CA 1
ATOM 3822 C C . HIS B 1 39 ? 9.977 31.406 3.33 1 98.44 39 HIS B C 1
ATOM 3824 O O . HIS B 1 39 ? 9.18 32.344 3.123 1 98.44 39 HIS B O 1
ATOM 3830 N N . VAL B 1 40 ? 11.25 31.625 3.641 1 98.06 40 VAL B N 1
ATOM 3831 C CA . VAL B 1 40 ? 11.812 32.969 3.756 1 98.06 40 VAL B CA 1
ATOM 3832 C C . VAL B 1 40 ? 11.727 33.688 2.412 1 98.06 40 VAL B C 1
ATOM 3834 O O . VAL B 1 40 ? 11.367 34.875 2.354 1 98.06 40 VAL B O 1
ATOM 3837 N N . ASN B 1 41 ? 12.07 32.969 1.358 1 98.31 41 ASN B N 1
ATOM 3838 C CA . ASN B 1 41 ? 11.898 33.531 0.02 1 98.31 41 ASN B CA 1
ATOM 3839 C C . ASN B 1 41 ? 10.469 34.031 -0.197 1 98.31 41 ASN B C 1
ATOM 3841 O O . ASN B 1 41 ? 10.266 35.125 -0.728 1 98.31 41 ASN B O 1
ATOM 3845 N N . GLU B 1 42 ? 9.523 33.25 0.194 1 98.19 42 GLU B N 1
ATOM 3846 C CA . GLU B 1 42 ? 8.117 33.594 -0.016 1 98.19 42 GLU B CA 1
ATOM 3847 C C . GLU B 1 42 ? 7.699 34.781 0.837 1 98.19 42 GLU B C 1
ATOM 3849 O O . GLU B 1 42 ? 6.973 35.656 0.37 1 98.19 42 GLU B O 1
ATOM 3854 N N . LEU B 1 43 ? 8.156 34.844 2.121 1 97.88 43 LEU B N 1
ATOM 3855 C CA . LEU B 1 43 ? 7.859 35.969 2.99 1 97.88 43 LEU B CA 1
ATOM 3856 C C . LEU B 1 43 ? 8.359 37.281 2.373 1 97.88 43 LEU B C 1
ATOM 3858 O O . LEU B 1 43 ? 7.703 38.312 2.49 1 97.88 43 LEU B O 1
ATOM 3862 N N . ASN B 1 44 ? 9.531 37.219 1.809 1 97.88 44 ASN B N 1
ATOM 3863 C CA . ASN B 1 44 ? 10.094 38.406 1.152 1 97.88 44 ASN B CA 1
ATOM 3864 C C . ASN B 1 44 ? 9.281 38.812 -0.082 1 97.88 44 ASN B C 1
ATOM 3866 O O . ASN B 1 44 ? 9.023 39.969 -0.312 1 97.88 44 ASN B O 1
ATOM 3870 N N . LYS B 1 45 ? 8.938 37.844 -0.867 1 97.69 45 LYS B N 1
ATOM 3871 C CA . LYS B 1 45 ? 8.227 38.094 -2.119 1 97.69 45 LYS B CA 1
ATOM 3872 C C . LYS B 1 45 ? 6.852 38.688 -1.862 1 97.69 45 LYS B C 1
ATOM 3874 O O . LYS B 1 45 ? 6.367 39.5 -2.66 1 97.69 45 LYS B O 1
ATOM 3879 N N . VAL B 1 46 ? 6.199 38.219 -0.783 1 96.25 46 VAL B N 1
ATOM 3880 C CA . VAL B 1 46 ? 4.859 38.719 -0.52 1 96.25 46 VAL B CA 1
ATOM 3881 C C . VAL B 1 46 ? 4.945 40.031 0.276 1 96.25 46 VAL B C 1
ATOM 3883 O O . VAL B 1 46 ? 3.922 40.625 0.608 1 96.25 46 VAL B O 1
ATOM 3886 N N . GLY B 1 47 ? 6.164 40.438 0.75 1 95.81 47 GLY B N 1
ATOM 3887 C CA . GLY B 1 47 ? 6.41 41.812 1.22 1 95.81 47 GLY B CA 1
ATOM 3888 C C . GLY B 1 47 ? 6.344 41.938 2.73 1 95.81 47 GLY B C 1
ATOM 3889 O O . GLY B 1 47 ? 6.324 43.031 3.264 1 95.81 47 GLY B O 1
ATOM 3890 N N . VAL B 1 48 ? 6.352 40.812 3.463 1 95.62 48 VAL B N 1
ATOM 3891 C CA . VAL B 1 48 ? 6.172 40.906 4.906 1 95.62 48 VAL B CA 1
ATOM 3892 C C . VAL B 1 48 ? 7.527 40.781 5.605 1 95.62 48 VAL B C 1
ATOM 3894 O O . VAL B 1 48 ? 7.648 41.094 6.789 1 95.62 48 VAL B O 1
ATOM 3897 N N . LEU B 1 49 ? 8.539 40.344 4.906 1 96.56 49 LEU B N 1
ATOM 3898 C CA . LEU B 1 49 ? 9.906 40.281 5.402 1 96.56 49 LEU B CA 1
ATOM 3899 C C . LEU B 1 49 ? 10.836 41.156 4.594 1 96.56 49 LEU B C 1
ATOM 3901 O O . LEU B 1 49 ? 10.977 41 3.381 1 96.56 49 LEU B O 1
ATOM 3905 N N . PRO B 1 50 ? 11.492 42.156 5.285 1 95.19 50 PRO B N 1
ATOM 3906 C CA . PRO B 1 50 ? 12.398 43.031 4.562 1 95.19 50 PRO B CA 1
ATOM 3907 C C . PRO B 1 50 ? 13.508 42.281 3.834 1 95.19 50 PRO B C 1
ATOM 3909 O O . PRO B 1 50 ? 14.047 41.312 4.363 1 95.19 50 PRO B O 1
ATOM 3912 N N . SER B 1 51 ? 13.883 42.844 2.695 1 97.19 51 SER B N 1
ATOM 3913 C CA . SER B 1 51 ? 14.828 42.156 1.814 1 97.19 51 SER B CA 1
ATOM 3914 C C . SER B 1 51 ? 16.172 41.969 2.502 1 97.19 51 SER B C 1
ATOM 3916 O O . SER B 1 51 ? 16.797 40.906 2.355 1 97.19 51 SER B O 1
ATOM 3918 N N . ASN B 1 52 ? 16.609 42.906 3.15 1 96.5 52 ASN B N 1
ATOM 3919 C CA . ASN B 1 52 ? 17.906 42.812 3.814 1 96.5 52 ASN B CA 1
ATOM 3920 C C . ASN B 1 52 ? 17.891 41.719 4.883 1 96.5 52 ASN B C 1
ATOM 3922 O O . ASN B 1 52 ? 18.859 40.969 5.012 1 96.5 52 ASN B O 1
ATOM 3926 N N . GLU B 1 53 ? 16.797 41.688 5.605 1 96.69 53 GLU B N 1
ATOM 3927 C CA . GLU B 1 53 ? 16.672 40.656 6.617 1 96.69 53 GLU B CA 1
ATOM 3928 C C . GLU B 1 53 ? 16.547 39.25 5.973 1 96.69 53 GLU B C 1
ATOM 3930 O O . GLU B 1 53 ? 17.141 38.281 6.453 1 96.69 53 GLU B O 1
ATOM 3935 N N . ALA B 1 54 ? 15.82 39.188 4.926 1 97.62 54 ALA B N 1
ATOM 3936 C CA . ALA B 1 54 ? 15.656 37.938 4.211 1 97.62 54 ALA B CA 1
ATOM 3937 C C . ALA B 1 54 ? 17 37.406 3.713 1 97.62 54 ALA B C 1
ATOM 3939 O O . ALA B 1 54 ? 17.297 36.219 3.863 1 97.62 54 ALA B O 1
ATOM 3940 N N . GLU B 1 55 ? 17.766 38.281 3.1 1 97.56 55 GLU B N 1
ATOM 3941 C CA . GLU B 1 55 ? 19.078 37.875 2.586 1 97.56 55 GLU B CA 1
ATOM 3942 C C . GLU B 1 55 ? 19.984 37.375 3.705 1 97.56 55 GLU B C 1
ATOM 3944 O O . GLU B 1 55 ? 20.703 36.406 3.531 1 97.56 55 GLU B O 1
ATOM 3949 N N . ALA B 1 56 ? 19.953 38.031 4.812 1 97.75 56 ALA B N 1
ATOM 3950 C CA . ALA B 1 56 ? 20.781 37.656 5.957 1 97.75 56 ALA B CA 1
ATOM 3951 C C . ALA B 1 56 ? 20.375 36.281 6.473 1 97.75 56 ALA B C 1
ATOM 3953 O O . ALA B 1 56 ? 21.219 35.438 6.793 1 97.75 56 ALA B O 1
ATOM 3954 N N . ILE B 1 57 ? 19.078 36.031 6.555 1 98.06 57 ILE B N 1
ATOM 3955 C CA . ILE B 1 57 ? 18.562 34.781 7.055 1 98.06 57 ILE B CA 1
ATOM 3956 C C . ILE B 1 57 ? 18.953 33.656 6.098 1 98.06 57 ILE B C 1
ATOM 3958 O O . ILE B 1 57 ? 19.406 32.594 6.535 1 98.06 57 ILE B O 1
ATOM 3962 N N . ILE B 1 58 ? 18.766 33.844 4.801 1 98.25 58 ILE B N 1
ATOM 3963 C CA . ILE B 1 58 ? 19.062 32.844 3.795 1 98.25 58 ILE B CA 1
ATOM 3964 C C . ILE B 1 58 ? 20.547 32.5 3.838 1 98.25 58 ILE B C 1
ATOM 3966 O O . ILE B 1 58 ? 20.922 31.328 3.791 1 98.25 58 ILE B O 1
ATOM 3970 N N . LYS B 1 59 ? 21.375 33.531 3.936 1 97.75 59 LYS B N 1
ATOM 3971 C CA . LYS B 1 59 ? 22.812 33.281 4.035 1 97.75 59 LYS B CA 1
ATOM 3972 C C . LYS B 1 59 ? 23.156 32.469 5.27 1 97.75 59 LYS B C 1
ATOM 3974 O O . LYS B 1 59 ? 23.984 31.562 5.203 1 97.75 59 LYS B O 1
ATOM 3979 N N . ALA B 1 60 ? 22.562 32.75 6.355 1 97.75 60 ALA B N 1
ATOM 3980 C CA . ALA B 1 60 ? 22.797 32 7.594 1 97.75 60 ALA B CA 1
ATOM 3981 C C . ALA B 1 60 ? 22.328 30.562 7.469 1 97.75 60 ALA B C 1
ATOM 3983 O O . ALA B 1 60 ? 23 29.656 7.957 1 97.75 60 ALA B O 1
ATOM 3984 N N . LEU B 1 61 ? 21.188 30.344 6.855 1 98.12 61 LEU B N 1
ATOM 3985 C CA . LEU B 1 61 ? 20.641 29 6.66 1 98.12 61 LEU B CA 1
ATOM 3986 C C . LEU B 1 61 ? 21.562 28.172 5.766 1 98.12 61 LEU B C 1
ATOM 3988 O O . LEU B 1 61 ? 21.828 27 6.047 1 98.12 61 LEU B O 1
ATOM 3992 N N . ARG B 1 62 ? 22 28.781 4.688 1 97.75 62 ARG B N 1
ATOM 3993 C CA . ARG B 1 62 ? 22.906 28.078 3.777 1 97.75 62 ARG B CA 1
ATOM 3994 C C . ARG B 1 62 ? 24.203 27.703 4.48 1 97.75 62 ARG B C 1
ATOM 3996 O O . ARG B 1 62 ? 24.734 26.609 4.277 1 97.75 62 ARG B O 1
ATOM 4003 N N . SER B 1 63 ? 24.719 28.609 5.27 1 96.5 63 SER B N 1
ATOM 4004 C CA . SER B 1 63 ? 25.906 28.328 6.051 1 96.5 63 SER B CA 1
ATOM 4005 C C . SER B 1 63 ? 25.672 27.188 7.035 1 96.5 63 SER B C 1
ATOM 4007 O O . SER B 1 63 ? 26.531 26.312 7.195 1 96.5 63 SER B O 1
ATOM 4009 N N . LEU B 1 64 ? 24.547 27.203 7.664 1 95.69 64 LEU B N 1
ATOM 4010 C CA . LEU B 1 64 ? 24.188 26.188 8.641 1 95.69 64 LEU B CA 1
ATOM 4011 C C . LEU B 1 64 ? 24.078 24.812 7.984 1 95.69 64 LEU B C 1
ATOM 4013 O O . LEU B 1 64 ? 24.438 23.797 8.586 1 95.69 64 LEU B O 1
ATOM 4017 N N . ALA B 1 65 ? 23.594 24.781 6.805 1 95.06 65 ALA B N 1
ATOM 4018 C CA . ALA B 1 65 ? 23.406 23.531 6.066 1 95.06 65 ALA B CA 1
ATOM 4019 C C . ALA B 1 65 ? 24.75 22.844 5.824 1 95.06 65 ALA B C 1
ATOM 4021 O O . ALA B 1 65 ? 24.797 21.625 5.652 1 95.06 65 ALA B O 1
ATOM 4022 N N . LYS B 1 66 ? 25.797 23.547 5.797 1 93.94 66 LYS B N 1
ATOM 4023 C CA . LYS B 1 66 ? 27.125 23.016 5.551 1 93.94 66 LYS B CA 1
ATOM 4024 C C . LYS B 1 66 ? 27.797 22.578 6.852 1 93.94 66 LYS B C 1
ATOM 4026 O O . LYS B 1 66 ? 28.828 21.906 6.828 1 93.94 66 LYS B O 1
ATOM 4031 N N . GLU B 1 67 ? 27.203 22.891 7.977 1 92.69 67 GLU B N 1
ATOM 4032 C CA . GLU B 1 67 ? 27.719 22.516 9.281 1 92.69 67 GLU B CA 1
ATOM 4033 C C . GLU B 1 67 ? 27.141 21.172 9.742 1 92.69 67 GLU B C 1
ATOM 4035 O O . GLU B 1 67 ? 26.047 20.797 9.344 1 92.69 67 GLU B O 1
ATOM 4040 N N . PRO B 1 68 ? 27.891 20.453 10.516 1 90.5 68 PRO B N 1
ATOM 4041 C CA . PRO B 1 68 ? 27.344 19.203 11.062 1 90.5 68 PRO B CA 1
ATOM 4042 C C . PRO B 1 68 ? 26.156 19.438 11.992 1 90.5 68 PRO B C 1
ATOM 4044 O O . PRO B 1 68 ? 26.141 20.422 12.742 1 90.5 68 PRO B O 1
ATOM 4047 N N . TYR B 1 69 ? 25.172 18.594 11.914 1 91.88 69 TYR B N 1
ATOM 4048 C CA . TYR B 1 69 ? 24.016 18.609 12.812 1 91.88 69 TYR B CA 1
ATOM 4049 C C . TYR B 1 69 ? 24.406 18.172 14.211 1 91.88 69 TYR B C 1
ATOM 4051 O O . TYR B 1 69 ? 24.422 16.969 14.508 1 91.88 69 TYR B O 1
ATOM 4059 N N . LYS B 1 70 ? 24.75 19 15.125 1 88.56 70 LYS B N 1
ATOM 4060 C CA . LYS B 1 70 ? 25.188 18.719 16.484 1 88.56 70 LYS B CA 1
ATOM 4061 C C . LYS B 1 70 ? 24.438 19.594 17.5 1 88.56 70 LYS B C 1
ATOM 4063 O O . LYS B 1 70 ? 25.062 20.375 18.219 1 88.56 70 LYS B O 1
ATOM 4068 N N . PRO B 1 71 ? 23.156 19.344 17.594 1 85.56 71 PRO B N 1
ATOM 4069 C CA . PRO B 1 71 ? 22.391 20.156 18.547 1 85.56 71 PRO B CA 1
ATOM 4070 C C . PRO B 1 71 ? 22.641 19.766 20 1 85.56 71 PRO B C 1
ATOM 4072 O O . PRO B 1 71 ? 22.953 18.594 20.281 1 85.56 71 PRO B O 1
ATOM 4075 N N . SER B 1 72 ? 22.609 20.781 20.875 1 84.31 72 SER B N 1
ATOM 4076 C CA . SER B 1 72 ? 22.562 20.469 22.297 1 84.31 72 SER B CA 1
ATOM 4077 C C . SER B 1 72 ? 21.266 19.766 22.672 1 84.31 72 SER B C 1
ATOM 4079 O O . SER B 1 72 ? 20.25 19.922 21.984 1 84.31 72 SER B O 1
ATOM 4081 N N . ASP B 1 73 ? 21.203 19.109 23.734 1 82.69 73 ASP B N 1
ATOM 4082 C CA . ASP B 1 73 ? 20.062 18.312 24.172 1 82.69 73 ASP B CA 1
ATOM 4083 C C . ASP B 1 73 ? 18.969 19.188 24.766 1 82.69 73 ASP B C 1
ATOM 4085 O O . ASP B 1 73 ? 17.938 18.688 25.203 1 82.69 73 ASP B O 1
ATOM 4089 N N . GLU B 1 74 ? 19.109 20.422 24.641 1 85.06 74 GLU B N 1
ATOM 4090 C CA . GLU B 1 74 ? 18.156 21.312 25.281 1 85.06 74 GLU B CA 1
ATOM 4091 C C . GLU B 1 74 ? 17.016 21.672 24.344 1 85.06 74 GLU B C 1
ATOM 4093 O O . GLU B 1 74 ? 16.016 22.266 24.766 1 85.06 74 GLU B O 1
ATOM 4098 N N . TYR B 1 75 ? 17.156 21.266 23.109 1 88.88 75 TYR B N 1
ATOM 4099 C CA . TYR B 1 75 ? 16.125 21.641 22.141 1 88.88 75 TYR B CA 1
ATOM 4100 C C . TYR B 1 75 ? 15.117 20.516 21.969 1 88.88 75 TYR B C 1
ATOM 4102 O O . TYR B 1 75 ? 15.453 19.328 22.094 1 88.88 75 TYR B O 1
ATOM 4110 N N . GLU B 1 76 ? 13.883 20.875 21.641 1 89.38 76 GLU B N 1
ATOM 4111 C CA . GLU B 1 76 ? 12.797 19.938 21.453 1 89.38 76 GLU B CA 1
ATOM 4112 C C . GLU B 1 76 ? 12.914 19.234 20.094 1 89.38 76 GLU B C 1
ATOM 4114 O O . GLU B 1 76 ? 12.523 18.062 19.969 1 89.38 76 GLU B O 1
ATOM 4119 N N . ASP B 1 77 ? 13.352 19.969 19.141 1 93 77 ASP B N 1
ATOM 4120 C CA . ASP B 1 77 ? 13.391 19.438 17.781 1 93 77 ASP B CA 1
ATOM 4121 C C . ASP B 1 77 ? 14.328 20.266 16.891 1 93 77 ASP B C 1
ATOM 4123 O O . ASP B 1 77 ? 14.969 21.203 17.359 1 93 77 ASP B O 1
ATOM 4127 N N . VAL B 1 78 ? 14.445 19.875 15.672 1 94.5 78 VAL B N 1
ATOM 4128 C CA . VAL B 1 78 ? 15.375 20.484 14.727 1 94.5 78 VAL B CA 1
ATOM 4129 C C . VAL B 1 78 ? 14.945 21.922 14.43 1 94.5 78 VAL B C 1
ATOM 4131 O O . VAL B 1 78 ? 15.789 22.797 14.219 1 94.5 78 VAL B O 1
ATOM 4134 N N . HIS B 1 79 ? 13.664 22.234 14.398 1 94 79 HIS B N 1
ATOM 4135 C CA . HIS B 1 79 ? 13.156 23.562 14.102 1 94 79 HIS B CA 1
ATOM 4136 C C . HIS B 1 79 ? 13.555 24.562 15.188 1 94 79 HIS B C 1
ATOM 4138 O O . HIS B 1 79 ? 13.961 25.688 14.891 1 94 79 HIS B O 1
ATOM 4144 N N . GLU B 1 80 ? 13.367 24.125 16.438 1 91.62 80 GLU B N 1
ATOM 4145 C CA . GLU B 1 80 ? 13.797 24.969 17.547 1 91.62 80 GLU B CA 1
ATOM 4146 C C . GLU B 1 80 ? 15.305 25.203 17.531 1 91.62 80 GLU B C 1
ATOM 4148 O O . GLU B 1 80 ? 15.773 26.312 17.781 1 91.62 80 GLU B O 1
ATOM 4153 N N . TYR B 1 81 ? 16.047 24.188 17.25 1 93.31 81 TYR B N 1
ATOM 4154 C CA . TYR B 1 81 ? 17.5 24.281 17.156 1 93.31 81 TYR B CA 1
ATOM 4155 C C . TYR B 1 81 ? 17.906 25.312 16.109 1 93.31 81 TYR B C 1
ATOM 4157 O O . TYR B 1 81 ? 18.688 26.219 16.391 1 93.31 81 TYR B O 1
ATOM 4165 N N . ILE B 1 82 ? 17.344 25.25 14.914 1 95 82 ILE B N 1
ATOM 4166 C CA . ILE B 1 82 ? 17.703 26.125 13.805 1 95 82 ILE B CA 1
ATOM 4167 C C . ILE B 1 82 ? 17.297 27.562 14.125 1 95 82 ILE B C 1
ATOM 4169 O O . ILE B 1 82 ? 18.062 28.484 13.867 1 95 82 ILE B O 1
ATOM 4173 N N . GLU B 1 83 ? 16.125 27.719 14.664 1 93.06 83 GLU B N 1
ATOM 4174 C CA . GLU B 1 83 ? 15.688 29.062 15.031 1 93.06 83 GLU B CA 1
ATOM 4175 C C . GLU B 1 83 ? 16.625 29.672 16.078 1 93.06 83 GLU B C 1
ATOM 4177 O O . GLU B 1 83 ? 16.953 30.859 15.992 1 93.06 83 GLU B O 1
ATOM 4182 N N . ALA B 1 84 ? 17.016 28.875 17.078 1 92.06 84 ALA B N 1
ATOM 4183 C CA . ALA B 1 84 ? 17.938 29.359 18.109 1 92.06 84 ALA B CA 1
ATOM 4184 C C . ALA B 1 84 ? 19.266 29.797 17.484 1 92.06 84 ALA B C 1
ATOM 4186 O O . ALA B 1 84 ? 19.828 30.812 17.891 1 92.06 84 ALA B O 1
ATOM 4187 N N . VAL B 1 85 ? 19.75 29.062 16.594 1 94.19 85 VAL B N 1
ATOM 4188 C CA . VAL B 1 85 ? 21 29.391 15.906 1 94.19 85 VAL B CA 1
ATOM 4189 C C . VAL B 1 85 ? 20.844 30.703 15.133 1 94.19 85 VAL B C 1
ATOM 4191 O O . VAL B 1 85 ? 21.734 31.547 15.156 1 94.19 85 VAL B O 1
ATOM 4194 N N . LEU B 1 86 ? 19.719 30.859 14.453 1 95.25 86 LEU B N 1
ATOM 4195 C CA . LEU B 1 86 ? 19.469 32.062 13.672 1 95.25 86 LEU B CA 1
ATOM 4196 C C . LEU B 1 86 ? 19.391 33.281 14.578 1 95.25 86 LEU B C 1
ATOM 4198 O O . LEU B 1 86 ? 19.938 34.344 14.242 1 95.25 86 LEU B O 1
ATOM 4202 N N . ILE B 1 87 ? 18.703 33.125 15.688 1 93.31 87 ILE B N 1
ATOM 4203 C CA . ILE B 1 87 ? 18.562 34.25 16.625 1 93.31 87 ILE B CA 1
ATOM 4204 C C . ILE B 1 87 ? 19.938 34.594 17.219 1 93.31 87 ILE B C 1
ATOM 4206 O O . ILE B 1 87 ? 20.25 35.781 17.391 1 93.31 87 ILE B O 1
ATOM 4210 N N . HIS B 1 88 ? 20.703 33.594 17.516 1 94.19 88 HIS B N 1
ATOM 4211 C CA . HIS B 1 88 ? 22.047 33.812 18.031 1 94.19 88 HIS B CA 1
ATOM 4212 C C . HIS B 1 88 ? 22.906 34.562 17.031 1 94.19 88 HIS B C 1
ATOM 4214 O O . HIS B 1 88 ? 23.656 35.469 17.406 1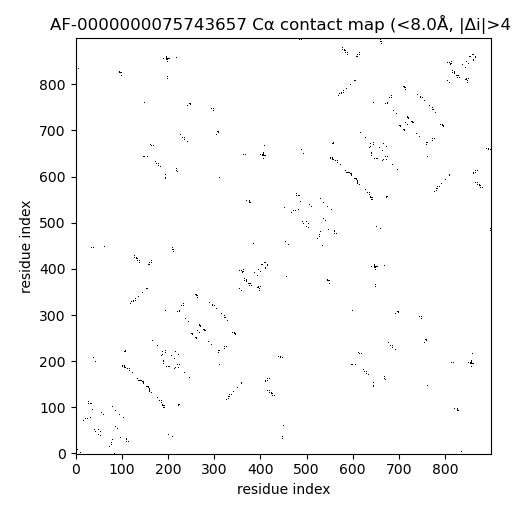 94.19 88 HIS B O 1
ATOM 4220 N N . ARG B 1 89 ? 22.797 34.25 15.797 1 95.75 89 ARG B N 1
ATOM 4221 C CA . ARG B 1 89 ? 23.656 34.781 14.758 1 95.75 89 ARG B CA 1
ATOM 4222 C C . ARG B 1 89 ? 23.156 36.125 14.281 1 95.75 89 ARG B C 1
ATOM 4224 O O . ARG B 1 89 ? 23.953 37 13.922 1 95.75 89 ARG B O 1
ATOM 4231 N N . LEU B 1 90 ? 21.844 36.312 14.258 1 96.81 90 LEU B N 1
ATOM 4232 C CA . LEU B 1 90 ? 21.297 37.469 13.547 1 96.81 90 LEU B CA 1
ATOM 4233 C C . LEU B 1 90 ? 20.531 38.375 14.5 1 96.81 90 LEU B C 1
ATOM 4235 O O . LEU B 1 90 ? 20.047 39.438 14.094 1 96.81 90 LEU B O 1
ATOM 4239 N N . GLY B 1 91 ? 20.422 38 15.812 1 94.38 91 GLY B N 1
ATOM 4240 C CA . GLY B 1 91 ? 19.594 38.75 16.75 1 94.38 91 GLY B CA 1
ATOM 4241 C C . GLY B 1 91 ? 18.109 38.656 16.438 1 94.38 91 GLY B C 1
ATOM 4242 O O . GLY B 1 91 ? 17.625 37.594 16.094 1 94.38 91 GLY B O 1
ATOM 4243 N N . ASP B 1 92 ? 17.438 39.75 16.531 1 90.62 92 ASP B N 1
ATOM 4244 C CA . ASP B 1 92 ? 15.992 39.812 16.391 1 90.62 92 ASP B CA 1
ATOM 4245 C C . ASP B 1 92 ? 15.555 39.375 14.992 1 90.62 92 ASP B C 1
ATOM 4247 O O . ASP B 1 92 ? 14.461 38.844 14.812 1 90.62 92 ASP B O 1
ATOM 4251 N N . ALA B 1 93 ? 16.375 39.562 14.062 1 91.81 93 ALA B N 1
ATOM 4252 C CA . ALA B 1 93 ? 16.047 39.25 12.68 1 91.81 93 ALA B CA 1
ATOM 4253 C C . ALA B 1 93 ? 15.758 37.75 12.516 1 91.81 93 ALA B C 1
ATOM 4255 O O . ALA B 1 93 ? 14.938 37.375 11.688 1 91.81 93 ALA B O 1
ATOM 4256 N N . GLY B 1 94 ? 16.391 36.969 13.344 1 92.44 94 GLY B N 1
ATOM 4257 C CA . GLY B 1 94 ? 16.156 35.562 13.312 1 92.44 94 GLY B CA 1
ATOM 4258 C C . GLY B 1 94 ? 14.734 35.156 13.672 1 92.44 94 GLY B C 1
ATOM 4259 O O . GLY B 1 94 ? 14.266 34.094 13.312 1 92.44 94 GLY B O 1
ATOM 4260 N N . GLY B 1 95 ? 14.031 36.031 14.273 1 91.25 95 GLY B N 1
ATOM 4261 C CA . GLY B 1 95 ? 12.68 35.75 14.742 1 91.25 95 GLY B CA 1
ATOM 4262 C C . GLY B 1 95 ? 11.633 35.906 13.656 1 91.25 95 GLY B C 1
ATOM 4263 O O . GLY B 1 95 ? 10.477 35.531 13.836 1 91.25 95 GLY B O 1
ATOM 4264 N N . TRP B 1 96 ? 12 36.375 12.453 1 93.31 96 TRP B N 1
ATOM 4265 C CA . TRP B 1 96 ? 11.07 36.594 11.352 1 93.31 96 TRP B CA 1
ATOM 4266 C C . TRP B 1 96 ? 10.578 35.25 10.797 1 93.31 96 TRP B C 1
ATOM 4268 O O . TRP B 1 96 ? 9.477 35.156 10.258 1 93.31 96 TRP B O 1
ATOM 4278 N N . ILE B 1 97 ? 11.367 34.219 10.953 1 93.25 97 ILE B N 1
ATOM 4279 C CA . ILE B 1 97 ? 11.125 32.938 10.25 1 93.25 97 ILE B CA 1
ATOM 4280 C C . ILE B 1 97 ? 9.852 32.281 10.789 1 93.25 97 ILE B C 1
ATOM 4282 O O . ILE B 1 97 ? 9.297 31.391 10.156 1 93.25 97 ILE B O 1
ATOM 4286 N N . GLY B 1 98 ? 9.383 32.75 11.945 1 93.88 98 GLY B N 1
ATOM 4287 C CA . GLY B 1 98 ? 8.195 32.156 12.539 1 93.88 98 GLY B CA 1
ATOM 4288 C C . GLY B 1 98 ? 6.906 32.688 11.938 1 93.88 98 GLY B C 1
ATOM 4289 O O . GLY B 1 98 ? 5.836 32.094 12.141 1 93.88 98 GLY B O 1
ATOM 4290 N N . LEU B 1 99 ? 7.008 33.781 11.172 1 95.25 99 LEU B N 1
ATOM 4291 C CA . LEU B 1 99 ? 5.816 34.406 10.594 1 95.25 99 LEU B CA 1
ATOM 4292 C C . LEU B 1 99 ? 5.234 33.531 9.492 1 95.25 99 LEU B C 1
ATOM 4294 O O . LEU B 1 99 ? 5.945 33.125 8.562 1 95.25 99 LEU B O 1
ATOM 4298 N N . GLY B 1 100 ? 3.932 33.188 9.641 1 95 100 GLY B N 1
ATOM 4299 C CA . GLY B 1 100 ? 3.234 32.438 8.625 1 95 100 GLY B CA 1
ATOM 4300 C C . GLY B 1 100 ? 3.609 30.953 8.625 1 95 100 GLY B C 1
ATOM 4301 O O . GLY B 1 100 ? 3.301 30.234 7.676 1 95 100 GLY B O 1
ATOM 4302 N N . ARG B 1 101 ? 4.301 30.625 9.656 1 92.81 101 ARG B N 1
ATOM 4303 C CA . ARG B 1 101 ? 4.832 29.266 9.703 1 92.81 101 ARG B CA 1
ATOM 4304 C C . ARG B 1 101 ? 4.438 28.562 11 1 92.81 101 ARG B C 1
ATOM 4306 O O . ARG B 1 101 ? 4.289 29.203 12.039 1 92.81 101 ARG B O 1
ATOM 4313 N N . SER B 1 102 ? 4.184 27.203 10.867 1 93.19 102 SER B N 1
ATOM 4314 C CA . SER B 1 102 ? 4.172 26.328 12.031 1 93.19 102 SER B CA 1
ATOM 4315 C C . SER B 1 102 ? 5.246 25.25 11.906 1 93.19 102 SER B C 1
ATOM 4317 O O . SER B 1 102 ? 5.688 24.922 10.805 1 93.19 102 SER B O 1
ATOM 4319 N N . ARG B 1 103 ? 5.707 24.719 13.008 1 93.25 103 ARG B N 1
ATOM 4320 C CA . ARG B 1 103 ? 6.578 23.547 12.953 1 93.25 103 ARG B CA 1
ATOM 4321 C C . ARG B 1 103 ? 5.859 22.359 12.32 1 93.25 103 ARG B C 1
ATOM 4323 O O . ARG B 1 103 ? 6.5 21.484 11.742 1 93.25 103 ARG B O 1
ATOM 4330 N N . ASN B 1 104 ? 4.523 22.469 12.289 1 94.06 104 ASN B N 1
ATOM 4331 C CA . ASN B 1 104 ? 3.74 21.359 11.773 1 94.06 104 ASN B CA 1
ATOM 4332 C C . ASN B 1 104 ? 3.838 21.25 10.258 1 94.06 104 ASN B C 1
ATOM 4334 O O . ASN B 1 104 ? 4.129 20.188 9.719 1 94.06 104 ASN B O 1
ATOM 4338 N N . ASP B 1 105 ? 3.553 22.328 9.578 1 96.69 105 ASP B N 1
ATOM 4339 C CA . ASP B 1 105 ? 3.625 22.25 8.125 1 96.69 105 ASP B CA 1
ATOM 4340 C C . ASP B 1 105 ? 5.07 22.094 7.656 1 96.69 105 ASP B C 1
ATOM 4342 O O . ASP B 1 105 ? 5.328 21.484 6.621 1 96.69 105 ASP B O 1
ATOM 4346 N N . HIS B 1 106 ? 5.969 22.641 8.43 1 97.69 106 HIS B N 1
ATOM 4347 C CA . HIS B 1 106 ? 7.367 22.547 8.031 1 97.69 106 HIS B CA 1
ATOM 4348 C C . HIS B 1 106 ? 7.902 21.141 8.227 1 97.69 106 HIS B C 1
ATOM 4350 O O . HIS B 1 106 ? 8.664 20.641 7.398 1 97.69 106 HIS B O 1
ATOM 4356 N N . VAL B 1 107 ? 7.566 20.531 9.367 1 97.69 107 VAL B N 1
ATOM 4357 C CA . VAL B 1 107 ? 8.023 19.156 9.555 1 97.69 107 VAL B CA 1
ATOM 4358 C C . VAL B 1 107 ? 7.371 18.25 8.516 1 97.69 107 VAL B C 1
ATOM 4360 O O . VAL B 1 107 ? 8.016 17.328 7.984 1 97.69 107 VAL B O 1
ATOM 4363 N N . ALA B 1 108 ? 6.082 18.422 8.234 1 98 108 ALA B N 1
ATOM 4364 C CA . ALA B 1 108 ? 5.406 17.656 7.195 1 98 108 ALA B CA 1
ATOM 4365 C C . ALA B 1 108 ? 6.105 17.812 5.848 1 98 108 ALA B C 1
ATOM 4367 O O . ALA B 1 108 ? 6.254 16.844 5.098 1 98 108 ALA B O 1
ATOM 4368 N N . THR B 1 109 ? 6.512 19.047 5.543 1 98.62 109 THR B N 1
ATOM 4369 C CA . THR B 1 109 ? 7.23 19.328 4.305 1 98.62 109 THR B CA 1
ATOM 4370 C C . THR B 1 109 ? 8.57 18.594 4.281 1 98.62 109 THR B C 1
ATOM 4372 O O . THR B 1 109 ? 8.898 17.938 3.293 1 98.62 109 THR B O 1
ATOM 4375 N N . ALA B 1 110 ? 9.297 18.719 5.359 1 98.5 110 ALA B N 1
ATOM 4376 C CA . ALA B 1 110 ? 10.609 18.078 5.438 1 98.5 110 ALA B CA 1
ATOM 4377 C C . ALA B 1 110 ? 10.492 16.562 5.273 1 98.5 110 ALA B C 1
ATOM 4379 O O . ALA B 1 110 ? 11.328 15.938 4.621 1 98.5 110 ALA B O 1
ATOM 4380 N N . LEU B 1 111 ? 9.5 16.016 5.91 1 98.56 111 LEU B N 1
ATOM 4381 C CA . LEU B 1 111 ? 9.273 14.57 5.816 1 98.56 111 LEU B CA 1
ATOM 4382 C C . LEU B 1 111 ? 9.008 14.156 4.375 1 98.56 111 LEU B C 1
ATOM 4384 O O . LEU B 1 111 ? 9.539 13.141 3.91 1 98.56 111 LEU B O 1
ATOM 4388 N N . ARG B 1 112 ? 8.156 14.891 3.684 1 98.75 112 ARG B N 1
ATOM 4389 C CA . ARG B 1 112 ? 7.836 14.57 2.297 1 98.75 112 ARG B CA 1
ATOM 4390 C C . ARG B 1 112 ? 9.055 14.75 1.397 1 98.75 112 ARG B C 1
ATOM 4392 O O . ARG B 1 112 ? 9.281 13.953 0.484 1 98.75 112 ARG B O 1
ATOM 4399 N N . LEU B 1 113 ? 9.844 15.781 1.658 1 98.75 113 LEU B N 1
ATOM 4400 C CA . LEU B 1 113 ? 11.078 15.984 0.91 1 98.75 113 LEU B CA 1
ATOM 4401 C C . LEU B 1 113 ? 12.016 14.797 1.08 1 98.75 113 LEU B C 1
ATOM 4403 O O . LEU B 1 113 ? 12.602 14.32 0.105 1 98.75 113 LEU B O 1
ATOM 4407 N N . ARG B 1 114 ? 12.164 14.344 2.271 1 98.5 114 ARG B N 1
ATOM 4408 C CA . ARG B 1 114 ? 13.078 13.234 2.553 1 98.5 114 ARG B CA 1
ATOM 4409 C C . ARG B 1 114 ? 12.547 11.93 1.958 1 98.5 114 ARG B C 1
ATOM 4411 O O . ARG B 1 114 ? 13.305 11.172 1.354 1 98.5 114 ARG B O 1
ATOM 4418 N N . LEU B 1 115 ? 11.297 11.711 2.164 1 98.69 115 LEU B N 1
ATOM 4419 C CA . LEU B 1 115 ? 10.695 10.461 1.709 1 98.69 115 LEU B CA 1
ATOM 4420 C C . LEU B 1 115 ? 10.742 10.359 0.188 1 98.69 115 LEU B C 1
ATOM 4422 O O . LEU B 1 115 ? 10.977 9.273 -0.356 1 98.69 115 LEU B O 1
ATOM 4426 N N . ARG B 1 116 ? 10.477 11.484 -0.521 1 98.62 116 ARG B N 1
ATOM 4427 C CA . ARG B 1 116 ? 10.516 11.406 -1.978 1 98.62 116 ARG B CA 1
ATOM 4428 C C . ARG B 1 116 ? 11.898 11 -2.471 1 98.62 116 ARG B C 1
ATOM 4430 O O . ARG B 1 116 ? 12.023 10.266 -3.455 1 98.62 116 ARG B O 1
ATOM 4437 N N . LYS B 1 117 ? 12.953 11.438 -1.808 1 98.38 117 LYS B N 1
ATOM 4438 C CA . LYS B 1 117 ? 14.305 11.039 -2.186 1 98.38 117 LYS B CA 1
ATOM 4439 C C . LYS B 1 117 ? 14.539 9.555 -1.924 1 98.38 117 LYS B C 1
ATOM 4441 O O . LYS B 1 117 ? 15.18 8.875 -2.725 1 98.38 117 LYS B O 1
ATOM 4446 N N . LEU B 1 118 ? 14.07 9.133 -0.765 1 98.62 118 LEU B N 1
ATOM 4447 C CA . LEU B 1 118 ? 14.211 7.719 -0.441 1 98.62 118 LEU B CA 1
ATOM 4448 C C . LEU B 1 118 ? 13.461 6.852 -1.451 1 98.62 118 LEU B C 1
ATOM 4450 O O . LEU B 1 118 ? 13.93 5.777 -1.823 1 98.62 118 LEU B O 1
ATOM 4454 N N . ILE B 1 119 ? 12.273 7.301 -1.882 1 98.81 119 ILE B N 1
ATOM 4455 C CA . ILE B 1 119 ? 11.492 6.559 -2.867 1 98.81 119 ILE B CA 1
ATOM 4456 C C . ILE B 1 119 ? 12.25 6.512 -4.191 1 98.81 119 ILE B C 1
ATOM 4458 O O . ILE B 1 119 ? 12.297 5.469 -4.848 1 98.81 119 ILE B O 1
ATOM 4462 N N . ILE B 1 120 ? 12.836 7.613 -4.598 1 98.75 120 ILE B N 1
ATOM 4463 C CA . ILE B 1 120 ? 13.625 7.66 -5.824 1 98.75 120 ILE B CA 1
ATOM 4464 C C . ILE B 1 120 ? 14.805 6.699 -5.719 1 98.75 120 ILE B C 1
ATOM 4466 O O . ILE B 1 120 ? 15.102 5.961 -6.66 1 98.75 120 ILE B O 1
ATOM 4470 N N . GLU B 1 121 ? 15.469 6.723 -4.59 1 98.75 121 GLU B N 1
ATOM 4471 C CA . GLU B 1 121 ? 16.594 5.82 -4.359 1 98.75 121 GLU B CA 1
ATOM 4472 C C . GLU B 1 121 ? 16.156 4.359 -4.43 1 98.75 121 GLU B C 1
ATOM 4474 O O . GLU B 1 121 ? 16.828 3.531 -5.043 1 98.75 121 GLU B O 1
ATOM 4479 N N . LEU B 1 122 ? 15.07 4.059 -3.762 1 98.88 122 LEU B N 1
ATOM 4480 C CA . LEU B 1 122 ? 14.547 2.695 -3.789 1 98.88 122 LEU B CA 1
ATOM 4481 C C . LEU B 1 122 ? 14.156 2.289 -5.207 1 98.88 122 LEU B C 1
ATOM 4483 O O . LEU B 1 122 ? 14.438 1.166 -5.633 1 98.88 122 LEU B O 1
ATOM 4487 N N . ALA B 1 123 ? 13.477 3.213 -5.926 1 98.88 123 ALA B N 1
ATOM 4488 C CA . ALA B 1 123 ? 13.117 2.943 -7.316 1 98.88 123 ALA B CA 1
ATOM 4489 C C . ALA B 1 123 ? 14.359 2.623 -8.148 1 98.88 123 ALA B C 1
ATOM 4491 O O . ALA B 1 123 ? 14.352 1.688 -8.953 1 98.88 123 ALA B O 1
ATOM 4492 N N . SER B 1 124 ? 15.43 3.352 -7.961 1 98.75 124 SER B N 1
ATOM 4493 C CA . SER B 1 124 ? 16.688 3.115 -8.672 1 98.75 124 SER B CA 1
ATOM 4494 C C . SER B 1 124 ? 17.266 1.75 -8.32 1 98.75 124 SER B C 1
ATOM 4496 O O . SER B 1 124 ? 17.781 1.05 -9.195 1 98.75 124 SER B O 1
ATOM 4498 N N . SER B 1 125 ? 17.219 1.438 -7.059 1 98.75 125 SER B N 1
ATOM 4499 C CA . SER B 1 125 ? 17.703 0.134 -6.621 1 98.75 125 SER B CA 1
ATOM 4500 C C . SER B 1 125 ? 16.906 -0.997 -7.254 1 98.75 125 SER B C 1
ATOM 4502 O O . SER B 1 125 ? 17.469 -2.021 -7.645 1 98.75 125 SER B O 1
ATOM 4504 N N . ILE B 1 126 ? 15.594 -0.82 -7.316 1 98.88 126 ILE B N 1
ATOM 4505 C CA . ILE B 1 126 ? 14.719 -1.819 -7.914 1 98.88 126 ILE B CA 1
ATOM 4506 C C . ILE B 1 126 ? 15.039 -1.957 -9.398 1 98.88 126 ILE B C 1
ATOM 4508 O O . ILE B 1 126 ? 15.039 -3.066 -9.945 1 98.88 126 ILE B O 1
ATOM 4512 N N . ILE B 1 127 ? 15.266 -0.867 -10.07 1 98.88 127 ILE B N 1
ATOM 4513 C CA . ILE B 1 127 ? 15.617 -0.875 -11.484 1 98.88 127 ILE B CA 1
ATOM 4514 C C . ILE B 1 127 ? 16.906 -1.659 -11.695 1 98.88 127 ILE B C 1
ATOM 4516 O O . ILE B 1 127 ? 17.016 -2.459 -12.633 1 98.88 127 ILE B O 1
ATOM 4520 N N . GLU B 1 128 ? 17.891 -1.45 -10.836 1 98.81 128 GLU B N 1
ATOM 4521 C CA . GLU B 1 128 ? 19.141 -2.195 -10.93 1 98.81 128 GLU B CA 1
ATOM 4522 C C . GLU B 1 128 ? 18.906 -3.686 -10.695 1 98.81 128 GLU B C 1
ATOM 4524 O O . GLU B 1 128 ? 19.5 -4.527 -11.383 1 98.81 128 GLU B O 1
ATOM 4529 N N . LEU B 1 129 ? 18.094 -3.979 -9.703 1 98.88 129 LEU B N 1
ATOM 4530 C CA . LEU B 1 129 ? 17.75 -5.375 -9.477 1 98.88 129 LEU B CA 1
ATOM 4531 C C . LEU B 1 129 ? 17.141 -5.996 -10.727 1 98.88 129 LEU B C 1
ATOM 4533 O O . LEU B 1 129 ? 17.516 -7.098 -11.133 1 98.88 129 LEU B O 1
ATOM 4537 N N . ARG B 1 130 ? 16.141 -5.324 -11.32 1 98.88 130 ARG B N 1
ATOM 4538 C CA . ARG B 1 130 ? 15.5 -5.832 -12.523 1 98.88 130 ARG B CA 1
ATOM 4539 C C . ARG B 1 130 ? 16.5 -6.039 -13.648 1 98.88 130 ARG B C 1
ATOM 4541 O O . ARG B 1 130 ? 16.453 -7.051 -14.352 1 98.88 130 ARG B O 1
ATOM 4548 N N . ARG B 1 131 ? 17.422 -5.102 -13.836 1 98.81 131 ARG B N 1
ATOM 4549 C CA . ARG B 1 131 ? 18.453 -5.227 -14.859 1 98.81 131 ARG B CA 1
ATOM 4550 C C . ARG B 1 131 ? 19.281 -6.488 -14.648 1 98.81 131 ARG B C 1
ATOM 4552 O O . ARG B 1 131 ? 19.531 -7.246 -15.586 1 98.81 131 ARG B O 1
ATOM 4559 N N . VAL B 1 132 ? 19.688 -6.695 -13.43 1 98.88 132 VAL B N 1
ATOM 4560 C CA . VAL B 1 132 ? 20.547 -7.832 -13.102 1 98.88 132 VAL B CA 1
ATOM 4561 C C . VAL B 1 132 ? 19.781 -9.133 -13.328 1 98.88 132 VAL B C 1
ATOM 4563 O O . VAL B 1 132 ? 20.312 -10.062 -13.945 1 98.88 132 VAL B O 1
ATOM 4566 N N . VAL B 1 133 ? 18.547 -9.234 -12.867 1 98.81 133 VAL B N 1
ATOM 4567 C CA . VAL B 1 133 ? 17.828 -10.5 -12.945 1 98.81 133 VAL B CA 1
ATOM 4568 C C . VAL B 1 133 ? 17.391 -10.766 -14.391 1 98.81 133 VAL B C 1
ATOM 4570 O O . VAL B 1 133 ? 17.344 -11.914 -14.828 1 98.81 133 VAL B O 1
ATOM 4573 N N . LEU B 1 134 ? 17.094 -9.703 -15.172 1 98.88 134 LEU B N 1
ATOM 4574 C CA . LEU B 1 134 ? 16.766 -9.891 -16.578 1 98.88 134 LEU B CA 1
ATOM 4575 C C . LEU B 1 134 ? 17.984 -10.422 -17.344 1 98.88 134 LEU B C 1
ATOM 4577 O O . LEU B 1 134 ? 17.844 -11.32 -18.172 1 98.88 134 LEU B O 1
ATOM 4581 N N . ASN B 1 135 ? 19.172 -9.867 -17.109 1 98.81 135 ASN B N 1
ATOM 4582 C CA . ASN B 1 135 ? 20.375 -10.375 -17.734 1 98.81 135 ASN B CA 1
ATOM 4583 C C . ASN B 1 135 ? 20.672 -11.805 -17.297 1 98.81 135 ASN B C 1
ATOM 4585 O O . ASN B 1 135 ? 21.078 -12.633 -18.125 1 98.81 135 ASN B O 1
ATOM 4589 N N . LYS B 1 136 ? 20.5 -12.055 -16.031 1 98.75 136 LYS B N 1
ATOM 4590 C CA . LYS B 1 136 ? 20.688 -13.406 -15.523 1 98.75 136 LYS B CA 1
ATOM 4591 C C . LYS B 1 136 ? 19.703 -14.383 -16.141 1 98.75 136 LYS B C 1
ATOM 4593 O O . LYS B 1 136 ? 20.031 -15.547 -16.391 1 98.75 136 LYS B O 1
ATOM 4598 N N . ALA B 1 137 ? 18.469 -13.906 -16.375 1 98.81 137 ALA B N 1
ATOM 4599 C CA . ALA B 1 137 ? 17.453 -14.734 -17.047 1 98.81 137 ALA B CA 1
ATOM 4600 C C . ALA B 1 137 ? 17.938 -15.164 -18.422 1 98.81 137 ALA B C 1
ATOM 4602 O O . ALA B 1 137 ? 17.781 -16.328 -18.812 1 98.81 137 ALA B O 1
ATOM 4603 N N . ILE B 1 138 ? 18.531 -14.266 -19.156 1 98.75 138 ILE B N 1
ATOM 4604 C CA . ILE B 1 138 ? 19.062 -14.57 -20.484 1 98.75 138 ILE B CA 1
ATOM 4605 C C . ILE B 1 138 ? 20.219 -15.555 -20.359 1 98.75 138 ILE B C 1
ATOM 4607 O O . ILE B 1 138 ? 20.281 -16.547 -21.078 1 98.75 138 ILE B O 1
ATOM 4611 N N . GLU B 1 139 ? 21.109 -15.297 -19.422 1 98.5 139 GLU B N 1
ATOM 4612 C CA . GLU B 1 139 ? 22.297 -16.109 -19.203 1 98.5 139 GLU B CA 1
ATOM 4613 C C . GLU B 1 139 ? 21.922 -17.547 -18.844 1 98.5 139 GLU B C 1
ATOM 4615 O O . GLU B 1 139 ? 22.625 -18.5 -19.219 1 98.5 139 GLU B O 1
ATOM 4620 N N . THR B 1 140 ? 20.812 -17.719 -18.125 1 98.5 140 THR B N 1
ATOM 4621 C CA . THR B 1 140 ? 20.469 -19.016 -17.562 1 98.5 140 THR B CA 1
ATOM 4622 C C . THR B 1 140 ? 19.141 -19.516 -18.109 1 98.5 140 THR B C 1
ATOM 4624 O O . THR B 1 140 ? 18.422 -20.25 -17.438 1 98.5 140 THR B O 1
ATOM 4627 N N . ALA B 1 141 ? 18.812 -19.109 -19.312 1 98.31 141 ALA B N 1
ATOM 4628 C CA . ALA B 1 141 ? 17.531 -19.438 -19.922 1 98.31 141 ALA B CA 1
ATOM 4629 C C . ALA B 1 141 ? 17.391 -20.938 -20.094 1 98.31 141 ALA B C 1
ATOM 4631 O O . ALA B 1 141 ? 16.281 -21.484 -20.016 1 98.31 141 ALA B O 1
ATOM 4632 N N . ASP B 1 142 ? 18.547 -21.641 -20.266 1 97.12 142 ASP B N 1
ATOM 4633 C CA . ASP B 1 142 ? 18.5 -23.078 -20.531 1 97.12 142 ASP B CA 1
ATOM 4634 C C . ASP B 1 142 ? 19.078 -23.875 -19.359 1 97.12 142 ASP B C 1
ATOM 4636 O O . ASP B 1 142 ? 19.359 -25.062 -19.484 1 97.12 142 ASP B O 1
ATOM 4640 N N . THR B 1 143 ? 19.328 -23.172 -18.219 1 98 143 THR B N 1
ATOM 4641 C CA . THR B 1 143 ? 19.875 -23.828 -17.031 1 98 143 THR B CA 1
ATOM 4642 C C . THR B 1 143 ? 18.781 -24.469 -16.188 1 98 143 THR B C 1
ATOM 4644 O O . THR B 1 143 ? 18.125 -23.781 -15.398 1 98 143 THR B O 1
ATOM 4647 N N . VAL B 1 144 ? 18.75 -25.75 -16.266 1 97.5 144 VAL B N 1
ATOM 4648 C CA . VAL B 1 144 ? 17.609 -26.5 -15.742 1 97.5 144 VAL B CA 1
ATOM 4649 C C . VAL B 1 144 ? 17.688 -26.562 -14.219 1 97.5 144 VAL B C 1
ATOM 4651 O O . VAL B 1 144 ? 18.781 -26.734 -13.656 1 97.5 144 VAL B O 1
ATOM 4654 N N . ILE B 1 145 ? 16.562 -26.344 -13.57 1 97.25 145 ILE B N 1
ATOM 4655 C CA . ILE B 1 145 ? 16.391 -26.594 -12.148 1 97.25 145 ILE B CA 1
ATOM 4656 C C . ILE B 1 145 ? 15.023 -27.234 -11.898 1 97.25 145 ILE B C 1
ATOM 4658 O O . ILE B 1 145 ? 14.203 -27.328 -12.812 1 97.25 145 ILE B O 1
ATOM 4662 N N . ILE B 1 146 ? 14.836 -27.781 -10.727 1 96.75 146 ILE B N 1
ATOM 4663 C CA . ILE B 1 146 ? 13.562 -28.406 -10.375 1 96.75 146 ILE B CA 1
ATOM 4664 C C . ILE B 1 146 ? 12.727 -27.438 -9.539 1 96.75 146 ILE B C 1
ATOM 4666 O O . ILE B 1 146 ? 13.18 -26.953 -8.5 1 96.75 146 ILE B O 1
ATOM 4670 N N . GLY B 1 147 ? 11.562 -27.031 -10.094 1 96.25 147 GLY B N 1
ATOM 4671 C CA . GLY B 1 147 ? 10.625 -26.219 -9.32 1 96.25 147 GLY B CA 1
ATOM 4672 C C . GLY B 1 147 ? 9.828 -27.031 -8.312 1 96.25 147 GLY B C 1
ATOM 4673 O O . GLY B 1 147 ? 9.609 -28.219 -8.508 1 96.25 147 GLY B O 1
ATOM 4674 N N . THR B 1 148 ? 9.406 -26.375 -7.238 1 94.38 148 THR B N 1
ATOM 4675 C CA . THR B 1 148 ? 8.711 -27.078 -6.164 1 94.38 148 THR B CA 1
ATOM 4676 C C . THR B 1 148 ? 7.387 -26.391 -5.836 1 94.38 148 THR B C 1
ATOM 4678 O O . THR B 1 148 ? 7.254 -25.188 -5.988 1 94.38 148 THR B O 1
ATOM 4681 N N . THR B 1 149 ? 6.395 -27.125 -5.535 1 93.5 149 THR B N 1
ATOM 4682 C CA . THR B 1 149 ? 5.176 -26.734 -4.832 1 93.5 149 THR B CA 1
ATOM 4683 C C . THR B 1 149 ? 5 -27.562 -3.559 1 93.5 149 THR B C 1
ATOM 4685 O O . THR B 1 149 ? 5.344 -28.75 -3.525 1 93.5 149 THR B O 1
ATOM 4688 N N . HIS B 1 150 ? 4.602 -26.984 -2.477 1 92.25 150 HIS B N 1
ATOM 4689 C CA . HIS B 1 150 ? 4.512 -27.641 -1.185 1 92.25 150 HIS B CA 1
ATOM 4690 C C . HIS B 1 150 ? 5.871 -28.188 -0.75 1 92.25 150 HIS B C 1
ATOM 4692 O O . HIS B 1 150 ? 5.949 -29.25 -0.121 1 92.25 150 HIS B O 1
ATOM 4698 N N . ARG B 1 151 ? 6.98 -27.625 -1.218 1 91.69 151 ARG B N 1
ATOM 4699 C CA . ARG B 1 151 ? 8.359 -28.031 -0.971 1 91.69 151 ARG B CA 1
ATOM 4700 C C . ARG B 1 151 ? 8.617 -29.438 -1.517 1 91.69 151 ARG B C 1
ATOM 4702 O O . ARG B 1 151 ? 9.5 -30.141 -1.03 1 91.69 151 ARG B O 1
ATOM 4709 N N . GLN B 1 152 ? 7.793 -29.844 -2.494 1 93.31 152 GLN B N 1
ATOM 4710 C CA . GLN B 1 152 ? 7.977 -31.109 -3.209 1 93.31 152 GLN B CA 1
ATOM 4711 C C . GLN B 1 152 ? 8.352 -30.859 -4.668 1 93.31 152 GLN B C 1
ATOM 4713 O O . GLN B 1 152 ? 7.832 -29.938 -5.301 1 93.31 152 GLN B O 1
ATOM 4718 N N . PRO B 1 153 ? 9.234 -31.703 -5.176 1 93.88 153 PRO B N 1
ATOM 4719 C CA . PRO B 1 153 ? 9.523 -31.531 -6.605 1 93.88 153 PRO B CA 1
ATOM 4720 C C . PRO B 1 153 ? 8.266 -31.578 -7.469 1 93.88 153 PRO B C 1
ATOM 4722 O O . PRO B 1 153 ? 7.469 -32.5 -7.363 1 93.88 153 PRO B O 1
ATOM 4725 N N . ALA B 1 154 ? 8.117 -30.562 -8.273 1 94.56 154 ALA B N 1
ATOM 4726 C CA . ALA B 1 154 ? 6.875 -30.422 -9.031 1 94.56 154 ALA B CA 1
ATOM 4727 C C . ALA B 1 154 ? 7.133 -30.547 -10.531 1 94.56 154 ALA B C 1
ATOM 4729 O O . ALA B 1 154 ? 6.781 -31.547 -11.148 1 94.56 154 ALA B O 1
ATOM 4730 N N . GLN B 1 155 ? 7.73 -29.531 -11.094 1 96.5 155 GLN B N 1
ATOM 4731 C CA . GLN B 1 155 ? 8.023 -29.5 -12.523 1 96.5 155 GLN B CA 1
ATOM 4732 C C . GLN B 1 155 ? 9.453 -29.031 -12.781 1 96.5 155 GLN B C 1
ATOM 4734 O O . GLN B 1 155 ? 10.016 -28.266 -11.984 1 96.5 155 GLN B O 1
ATOM 4739 N N . VAL B 1 156 ? 9.969 -29.5 -13.961 1 96.88 156 VAL B N 1
ATOM 4740 C CA . VAL B 1 156 ? 11.266 -28.984 -14.391 1 96.88 156 VAL B CA 1
ATOM 4741 C C . VAL B 1 156 ? 11.102 -27.562 -14.938 1 96.88 156 VAL B C 1
ATOM 4743 O O . VAL B 1 156 ? 10.117 -27.266 -15.609 1 96.88 156 VAL B O 1
ATOM 4746 N N . THR B 1 157 ? 12.031 -26.734 -14.633 1 97.5 157 THR B N 1
ATOM 4747 C CA . THR B 1 157 ? 12.102 -25.359 -15.102 1 97.5 157 THR B CA 1
ATOM 4748 C C . THR B 1 157 ? 13.547 -24.891 -15.203 1 97.5 157 THR B C 1
ATOM 4750 O O . THR B 1 157 ? 14.453 -25.703 -15.43 1 97.5 157 THR B O 1
ATOM 4753 N N . THR B 1 158 ? 13.75 -23.578 -15.297 1 98.19 158 THR B N 1
ATOM 4754 C CA . THR B 1 158 ? 15.109 -23.062 -15.391 1 98.19 158 THR B CA 1
ATOM 4755 C C . THR B 1 158 ? 15.344 -21.953 -14.375 1 98.19 158 THR B C 1
ATOM 4757 O O . THR B 1 158 ? 14.391 -21.391 -13.836 1 98.19 158 THR B O 1
ATOM 4760 N N . LEU B 1 159 ? 16.594 -21.734 -14.07 1 98.5 159 LEU B N 1
ATOM 4761 C CA . LEU B 1 159 ? 16.891 -20.594 -13.227 1 98.5 159 LEU B CA 1
ATOM 4762 C C . LEU B 1 159 ? 16.438 -19.297 -13.883 1 98.5 159 LEU B C 1
ATOM 4764 O O . LEU B 1 159 ? 15.961 -18.375 -13.203 1 98.5 159 LEU B O 1
ATOM 4768 N N . GLY B 1 160 ? 16.641 -19.234 -15.211 1 98.62 160 GLY B N 1
ATOM 4769 C CA . GLY B 1 160 ? 16.172 -18.078 -15.938 1 98.62 160 GLY B CA 1
ATOM 4770 C C . GLY B 1 160 ? 14.695 -17.797 -15.719 1 98.62 160 GLY B C 1
ATOM 4771 O O . GLY B 1 160 ? 14.289 -16.641 -15.609 1 98.62 160 GLY B O 1
ATOM 4772 N N . HIS B 1 161 ? 13.914 -18.828 -15.688 1 98.56 161 HIS B N 1
ATOM 4773 C CA . HIS B 1 161 ? 12.484 -18.719 -15.422 1 98.56 161 HIS B CA 1
ATOM 4774 C C . HIS B 1 161 ? 12.219 -18.078 -14.062 1 98.56 161 HIS B C 1
ATOM 4776 O O . HIS B 1 161 ? 11.383 -17.172 -13.945 1 98.56 161 HIS B O 1
ATOM 4782 N N . TYR B 1 162 ? 12.938 -18.453 -13.031 1 98.44 162 TYR B N 1
ATOM 4783 C CA . TYR B 1 162 ? 12.773 -17.891 -11.688 1 98.44 162 TYR B CA 1
ATOM 4784 C C . TYR B 1 162 ? 13.258 -16.453 -11.633 1 98.44 162 TYR B C 1
ATOM 4786 O O . TYR B 1 162 ? 12.711 -15.641 -10.883 1 98.44 162 TYR B O 1
ATOM 4794 N N . MET B 1 163 ? 14.258 -16.156 -12.414 1 98.75 163 MET B N 1
ATOM 4795 C CA . MET B 1 163 ? 14.695 -14.766 -12.477 1 98.75 163 MET B CA 1
ATOM 4796 C C . MET B 1 163 ? 13.586 -13.867 -13.008 1 98.75 163 MET B C 1
ATOM 4798 O O . MET B 1 163 ? 13.398 -12.75 -12.523 1 98.75 163 MET B O 1
ATOM 4802 N N . LEU B 1 164 ? 12.867 -14.352 -13.977 1 98.69 164 LEU B N 1
ATOM 4803 C CA . LEU B 1 164 ? 11.773 -13.57 -14.539 1 98.69 164 LEU B CA 1
ATOM 4804 C C . LEU B 1 164 ? 10.633 -13.43 -13.539 1 98.69 164 LEU B C 1
ATOM 4806 O O . LEU B 1 164 ? 9.875 -12.461 -13.586 1 98.69 164 LEU B O 1
ATOM 4810 N N . TYR B 1 165 ? 10.508 -14.43 -12.656 1 98.38 165 TYR B N 1
ATOM 4811 C CA . TYR B 1 165 ? 9.578 -14.297 -11.539 1 98.38 165 TYR B CA 1
ATOM 4812 C C . TYR B 1 165 ? 9.891 -13.062 -10.703 1 98.38 165 TYR B C 1
ATOM 4814 O O . TYR B 1 165 ? 9.016 -12.234 -10.461 1 98.38 165 TYR B O 1
ATOM 4822 N N . LEU B 1 166 ? 11.07 -12.953 -10.297 1 98.69 166 LEU B N 1
ATOM 4823 C CA . LEU B 1 166 ? 11.484 -11.836 -9.445 1 98.69 166 LEU B CA 1
ATOM 4824 C C . LEU B 1 166 ? 11.375 -10.516 -10.195 1 98.69 166 LEU B C 1
ATOM 4826 O O . LEU B 1 166 ? 11.016 -9.492 -9.602 1 98.69 166 LEU B O 1
ATOM 4830 N N . ASP B 1 167 ? 11.688 -10.555 -11.469 1 98.81 167 ASP B N 1
ATOM 4831 C CA . ASP B 1 167 ? 11.539 -9.352 -12.281 1 98.81 167 ASP B CA 1
ATOM 4832 C C . ASP B 1 167 ? 10.086 -8.875 -12.297 1 98.81 167 ASP B C 1
ATOM 4834 O O . ASP B 1 167 ? 9.82 -7.684 -12.141 1 98.81 167 ASP B O 1
ATOM 4838 N N . GLU B 1 168 ? 9.148 -9.742 -12.523 1 98.56 168 GLU B N 1
ATOM 4839 C CA . GLU B 1 168 ? 7.75 -9.352 -12.641 1 98.56 168 GLU B CA 1
ATOM 4840 C C . GLU B 1 168 ? 7.211 -8.82 -11.312 1 98.56 168 GLU B C 1
ATOM 4842 O O . GLU B 1 168 ? 6.469 -7.832 -11.289 1 98.56 168 GLU B O 1
ATOM 4847 N N . LEU B 1 169 ? 7.602 -9.445 -10.18 1 98.62 169 LEU B N 1
ATOM 4848 C CA . LEU B 1 169 ? 7.273 -8.922 -8.859 1 98.62 169 LEU B CA 1
ATOM 4849 C C . LEU B 1 169 ? 7.789 -7.492 -8.711 1 98.62 169 LEU B C 1
ATOM 4851 O O . LEU B 1 169 ? 7.055 -6.609 -8.258 1 98.62 169 LEU B O 1
ATOM 4855 N N . SER B 1 170 ? 9.031 -7.289 -9.078 1 98.81 170 SER B N 1
ATOM 4856 C CA . SER B 1 170 ? 9.672 -5.992 -8.922 1 98.81 170 SER B CA 1
ATOM 4857 C C . SER B 1 170 ? 9.055 -4.945 -9.844 1 98.81 170 SER B C 1
ATOM 4859 O O . SER B 1 170 ? 8.969 -3.77 -9.492 1 98.81 170 SER B O 1
ATOM 4861 N N . ARG B 1 171 ? 8.656 -5.398 -11 1 98.31 171 ARG B N 1
ATOM 4862 C CA . ARG B 1 171 ? 7.961 -4.523 -11.938 1 98.31 171 ARG B CA 1
ATOM 4863 C C . ARG B 1 171 ? 6.637 -4.039 -11.352 1 98.31 171 ARG B C 1
ATOM 4865 O O . ARG B 1 171 ? 6.332 -2.848 -11.406 1 98.31 171 ARG B O 1
ATOM 4872 N N . ASP B 1 172 ? 5.848 -4.973 -10.883 1 98.31 172 ASP B N 1
ATOM 4873 C CA . ASP B 1 172 ? 4.57 -4.617 -10.273 1 98.31 172 ASP B CA 1
ATOM 4874 C C . ASP B 1 172 ? 4.766 -3.684 -9.086 1 98.31 172 ASP B C 1
ATOM 4876 O O . ASP B 1 172 ? 4.012 -2.725 -8.906 1 98.31 172 ASP B O 1
ATOM 4880 N N . PHE B 1 173 ? 5.809 -3.949 -8.227 1 98.62 173 PHE B N 1
ATOM 4881 C CA . PHE B 1 173 ? 6.105 -3.082 -7.098 1 98.62 173 PHE B CA 1
ATOM 4882 C C . PHE B 1 173 ? 6.484 -1.685 -7.57 1 98.62 173 PHE B C 1
ATOM 4884 O O . PHE B 1 173 ? 6.043 -0.686 -7 1 98.62 173 PHE B O 1
ATOM 4891 N N . LEU B 1 174 ? 7.309 -1.641 -8.586 1 98.19 174 LEU B N 1
ATOM 4892 C CA . LEU B 1 174 ? 7.75 -0.35 -9.102 1 98.19 174 LEU B CA 1
ATOM 4893 C C . LEU B 1 174 ? 6.559 0.481 -9.578 1 98.19 174 LEU B C 1
ATOM 4895 O O . LEU B 1 174 ? 6.527 1.696 -9.375 1 98.19 174 LEU B O 1
ATOM 4899 N N . THR B 1 175 ? 5.598 -0.141 -10.195 1 96.31 175 THR B N 1
ATOM 4900 C CA . THR B 1 175 ? 4.367 0.532 -10.602 1 96.31 175 THR B CA 1
ATOM 4901 C C . THR B 1 175 ? 3.66 1.144 -9.391 1 96.31 175 THR B C 1
ATOM 4903 O O . THR B 1 175 ? 3.283 2.316 -9.414 1 96.31 175 THR B O 1
ATOM 4906 N N . SER B 1 176 ? 3.529 0.364 -8.344 1 97 176 SER B N 1
ATOM 4907 C CA . SER B 1 176 ? 2.869 0.833 -7.129 1 97 176 SER B CA 1
ATOM 4908 C C . SER B 1 176 ? 3.67 1.943 -6.457 1 97 176 SER B C 1
ATOM 4910 O O . SER B 1 176 ? 3.098 2.922 -5.973 1 97 176 SER B O 1
ATOM 4912 N N . LEU B 1 177 ? 4.973 1.752 -6.438 1 98.06 177 LEU B N 1
ATOM 4913 C CA . LEU B 1 177 ? 5.867 2.699 -5.777 1 98.06 177 LEU B CA 1
ATOM 4914 C C . LEU B 1 177 ? 5.816 4.059 -6.465 1 98.06 177 LEU B C 1
ATOM 4916 O O . LEU B 1 177 ? 5.758 5.094 -5.797 1 98.06 177 LEU B O 1
ATOM 4920 N N . LEU B 1 178 ? 5.801 4.094 -7.758 1 97.31 178 LEU B N 1
ATOM 4921 C CA . LEU B 1 178 ? 5.793 5.348 -8.508 1 97.31 178 LEU B CA 1
ATOM 4922 C C . LEU B 1 178 ? 4.434 6.027 -8.422 1 97.31 178 LEU B C 1
ATOM 4924 O O . LEU B 1 178 ? 4.344 7.258 -8.461 1 97.31 178 LEU B O 1
ATOM 4928 N N . SER B 1 179 ? 3.395 5.238 -8.273 1 97.06 179 SER B N 1
ATOM 4929 C CA . SER B 1 179 ? 2.082 5.82 -8.016 1 97.06 179 SER B CA 1
ATOM 4930 C C . SER B 1 179 ? 2.049 6.527 -6.664 1 97.06 179 SER B C 1
ATOM 4932 O O . SER B 1 179 ? 1.493 7.621 -6.543 1 97.06 179 SER B O 1
ATOM 4934 N N . ILE B 1 180 ? 2.621 5.898 -5.645 1 97.69 180 ILE B N 1
ATOM 4935 C CA . ILE B 1 180 ? 2.658 6.484 -4.309 1 97.69 180 ILE B CA 1
ATOM 4936 C C . ILE B 1 180 ? 3.523 7.742 -4.324 1 97.69 180 ILE B C 1
ATOM 4938 O O . ILE B 1 180 ? 3.227 8.711 -3.625 1 97.69 180 ILE B O 1
ATOM 4942 N N . TYR B 1 181 ? 4.562 7.727 -5.18 1 98.31 181 TYR B N 1
ATOM 4943 C CA . TYR B 1 181 ? 5.41 8.906 -5.336 1 98.31 181 TYR B CA 1
ATOM 4944 C C . TYR B 1 181 ? 4.574 10.133 -5.668 1 98.31 181 TYR B C 1
ATOM 4946 O O . TYR B 1 181 ? 4.855 11.234 -5.188 1 98.31 181 TYR B O 1
ATOM 4954 N N . GLU B 1 182 ? 3.523 9.992 -6.426 1 97.19 182 GLU B N 1
ATOM 4955 C CA . GLU B 1 182 ? 2.672 11.109 -6.824 1 97.19 182 GLU B CA 1
ATOM 4956 C C . GLU B 1 182 ? 1.91 11.68 -5.633 1 97.19 182 GLU B C 1
ATOM 4958 O O . GLU B 1 182 ? 1.613 12.875 -5.59 1 97.19 182 GLU B O 1
ATOM 4963 N N . VAL B 1 183 ? 1.606 10.82 -4.688 1 97.75 183 VAL B N 1
ATOM 4964 C CA . VAL B 1 183 ? 0.933 11.25 -3.467 1 97.75 183 VAL B CA 1
ATOM 4965 C C . VAL B 1 183 ? 1.929 11.953 -2.551 1 97.75 183 VAL B C 1
ATOM 4967 O O . VAL B 1 183 ? 1.594 12.961 -1.917 1 97.75 183 VAL B O 1
ATOM 4970 N N . VAL B 1 184 ? 3.152 11.43 -2.531 1 98.56 184 VAL B N 1
ATOM 4971 C CA . VAL B 1 184 ? 4.195 11.938 -1.645 1 98.56 184 VAL B CA 1
ATOM 4972 C C . VAL B 1 184 ? 4.688 13.297 -2.148 1 98.56 184 VAL B C 1
ATOM 4974 O O . VAL B 1 184 ? 4.949 14.203 -1.355 1 98.56 184 VAL B O 1
ATOM 4977 N N . ASN B 1 185 ? 4.746 13.438 -3.473 1 98.56 185 ASN B N 1
ATOM 4978 C CA . ASN B 1 185 ? 5.402 14.602 -4.062 1 98.56 185 ASN B CA 1
ATOM 4979 C C . ASN B 1 185 ? 4.434 15.773 -4.223 1 98.56 185 ASN B C 1
ATOM 4981 O O . ASN B 1 185 ? 4.305 16.328 -5.309 1 98.56 185 ASN B O 1
ATOM 4985 N N . LYS B 1 186 ? 3.74 16.156 -3.184 1 98.62 186 LYS B N 1
ATOM 4986 C CA . LYS B 1 186 ? 2.912 17.344 -3.02 1 98.62 186 LYS B CA 1
ATOM 4987 C C . LYS B 1 186 ? 3.318 18.125 -1.775 1 98.62 186 LYS B C 1
ATOM 4989 O O . LYS B 1 186 ? 3.645 17.531 -0.742 1 98.62 186 LYS B O 1
ATOM 4994 N N . SER B 1 187 ? 3.291 19.406 -1.86 1 98.75 187 SER B N 1
ATOM 4995 C CA . SER B 1 187 ? 3.844 20.25 -0.808 1 98.75 187 SER B CA 1
ATOM 4996 C C . SER B 1 187 ? 2.781 20.625 0.221 1 98.75 187 SER B C 1
ATOM 4998 O O . SER B 1 187 ? 1.716 21.125 -0.134 1 98.75 187 SER B O 1
ATOM 5000 N N . PRO B 1 188 ? 3.045 20.391 1.489 1 98.44 188 PRO B N 1
ATOM 5001 C CA . PRO B 1 188 ? 2.182 20.938 2.541 1 98.44 188 PRO B CA 1
ATOM 5002 C C . PRO B 1 188 ? 2.617 22.328 3.004 1 98.44 188 PRO B C 1
ATOM 5004 O O . PRO B 1 188 ? 1.968 22.922 3.863 1 98.44 188 PRO B O 1
ATOM 5007 N N . LEU B 1 189 ? 3.672 22.891 2.484 1 98.5 189 LEU B N 1
ATOM 5008 C CA . LEU B 1 189 ? 4.285 24.109 2.986 1 98.5 189 LEU B CA 1
ATOM 5009 C C . LEU B 1 189 ? 3.328 25.297 2.857 1 98.5 189 LEU B C 1
ATOM 5011 O O . LEU B 1 189 ? 2.662 25.453 1.832 1 98.5 189 LEU B O 1
ATOM 5015 N N . GLY B 1 190 ? 3.283 26.047 3.902 1 97.75 190 GLY B N 1
ATOM 5016 C CA . GLY B 1 190 ? 2.426 27.234 3.904 1 97.75 190 GLY B CA 1
ATOM 5017 C C . GLY B 1 190 ? 1.049 26.969 4.48 1 97.75 190 GLY B C 1
ATOM 5018 O O . GLY B 1 190 ? 0.231 27.875 4.598 1 97.75 190 GLY B O 1
ATOM 5019 N N . SER B 1 191 ? 0.793 25.734 4.949 1 96.75 191 SER B N 1
ATOM 5020 C CA . SER B 1 191 ? -0.521 25.375 5.469 1 96.75 191 SER B CA 1
ATOM 5021 C C . SER B 1 191 ? -0.681 25.797 6.922 1 96.75 191 SER B C 1
ATOM 5023 O O . SER B 1 191 ? -1.792 25.797 7.457 1 96.75 191 SER B O 1
ATOM 5025 N N . GLY B 1 192 ? 0.402 26.234 7.543 1 94.75 192 GLY B N 1
ATOM 5026 C CA . GLY B 1 192 ? 0.299 26.688 8.922 1 94.75 192 GLY B CA 1
ATOM 5027 C C . GLY B 1 192 ? 0.107 25.547 9.906 1 94.75 192 GLY B C 1
ATOM 5028 O O . GLY B 1 192 ? 0.502 24.406 9.633 1 94.75 192 GLY B O 1
ATOM 5029 N N . PRO B 1 193 ? -0.369 25.797 11.047 1 93.19 193 PRO B N 1
ATOM 5030 C CA . PRO B 1 193 ? -0.475 24.781 12.086 1 93.19 193 PRO B CA 1
ATOM 5031 C C . PRO B 1 193 ? -1.655 23.828 11.867 1 93.19 193 PRO B C 1
ATOM 5033 O O . PRO B 1 193 ? -1.604 22.672 12.273 1 93.19 193 PRO B O 1
ATOM 5036 N N . LEU B 1 194 ? -2.748 24.344 11.328 1 95.44 194 LEU B N 1
ATOM 5037 C CA . LEU B 1 194 ? -3.973 23.578 11.141 1 95.44 194 LEU B CA 1
ATOM 5038 C C . LEU B 1 194 ? -4.863 24.219 10.078 1 95.44 194 LEU B C 1
ATOM 5040 O O . LEU B 1 194 ? -4.934 23.75 8.945 1 95.44 194 LEU B O 1
ATOM 5044 N N . ALA B 1 195 ? -5.328 25.469 10.453 1 96.12 195 ALA B N 1
ATOM 5045 C CA . ALA B 1 195 ? -6.312 26.141 9.617 1 96.12 195 ALA B CA 1
ATOM 5046 C C . ALA B 1 195 ? -5.672 27.281 8.82 1 96.12 195 ALA B C 1
ATOM 5048 O O . ALA B 1 195 ? -6.301 28.312 8.578 1 96.12 195 ALA B O 1
ATOM 5049 N N . GLY B 1 196 ? -4.406 27.203 8.492 1 95.19 196 GLY B N 1
ATOM 5050 C CA . GLY B 1 196 ? -3.764 28.172 7.621 1 95.19 196 GLY B CA 1
ATOM 5051 C C . GLY B 1 196 ? -3.17 29.344 8.375 1 95.19 196 GLY B C 1
ATOM 5052 O O . GLY B 1 196 ? -2.9 29.25 9.578 1 95.19 196 GLY B O 1
ATOM 5053 N N . THR B 1 197 ? -2.832 30.438 7.656 1 96.38 197 THR B N 1
ATOM 5054 C CA . THR B 1 197 ? -2.158 31.625 8.172 1 96.38 197 THR B CA 1
ATOM 5055 C C . THR B 1 197 ? -2.779 32.875 7.594 1 96.38 197 THR B C 1
ATOM 5057 O O . THR B 1 197 ? -3.463 32.844 6.57 1 96.38 197 THR B O 1
ATOM 5060 N N . MET B 1 198 ? -2.572 33.969 8.344 1 95.75 198 MET B N 1
ATOM 5061 C CA . MET B 1 198 ? -3.045 35.25 7.875 1 95.75 198 MET B CA 1
ATOM 5062 C C . MET B 1 198 ? -2.092 35.844 6.836 1 95.75 198 MET B C 1
ATOM 5064 O O . MET B 1 198 ? -2.436 36.781 6.141 1 95.75 198 MET B O 1
ATOM 5068 N N . VAL B 1 199 ? -0.926 35.25 6.734 1 96.56 199 VAL B N 1
ATOM 5069 C CA . VAL B 1 199 ? 0.052 35.688 5.746 1 96.56 199 VAL B CA 1
ATOM 5070 C C . VAL B 1 199 ? -0.354 35.188 4.359 1 96.56 199 VAL B C 1
ATOM 5072 O O . VAL B 1 199 ? -0.708 34.031 4.191 1 96.56 199 VAL B O 1
ATOM 5075 N N . LYS B 1 200 ? -0.36 36.031 3.402 1 94.88 200 LYS B N 1
ATOM 5076 C CA . LYS B 1 200 ? -0.827 35.688 2.059 1 94.88 200 LYS B CA 1
ATOM 5077 C C . LYS B 1 200 ? 0.25 34.969 1.27 1 94.88 200 LYS B C 1
ATOM 5079 O O . LYS B 1 200 ? 0.625 35.375 0.174 1 94.88 200 LYS B O 1
ATOM 5084 N N . LEU B 1 201 ? 0.57 33.844 1.761 1 97.31 201 LEU B N 1
ATOM 5085 C CA . LEU B 1 201 ? 1.599 33 1.134 1 97.31 201 LEU B CA 1
ATOM 5086 C C . LEU B 1 201 ? 1.085 32.375 -0.162 1 97.31 201 LEU B C 1
ATOM 5088 O O . LEU B 1 201 ? -0.083 32 -0.25 1 97.31 201 LEU B O 1
ATOM 5092 N N . ASN B 1 202 ? 1.93 32.344 -1.195 1 98 202 ASN B N 1
ATOM 5093 C CA . ASN B 1 202 ? 1.659 31.578 -2.41 1 98 202 ASN B CA 1
ATOM 5094 C C . ASN B 1 202 ? 2.186 30.156 -2.307 1 98 202 ASN B C 1
ATOM 5096 O O . ASN B 1 202 ? 3.32 29.875 -2.695 1 98 202 ASN B O 1
ATOM 5100 N N . ARG B 1 203 ? 1.324 29.234 -1.924 1 98.12 203 ARG B N 1
ATOM 5101 C CA . ARG B 1 203 ? 1.721 27.859 -1.652 1 98.12 203 ARG B CA 1
ATOM 5102 C C . ARG B 1 203 ? 2.152 27.156 -2.932 1 98.12 203 ARG B C 1
ATOM 5104 O O . ARG B 1 203 ? 3.008 26.266 -2.898 1 98.12 203 ARG B O 1
ATOM 5111 N N . VAL B 1 204 ? 1.562 27.516 -4.059 1 98.31 204 VAL B N 1
ATOM 5112 C CA . VAL B 1 204 ? 1.93 26.922 -5.34 1 98.31 204 VAL B CA 1
ATOM 5113 C C . VAL B 1 204 ? 3.363 27.312 -5.699 1 98.31 204 VAL B C 1
ATOM 5115 O O . VAL B 1 204 ? 4.145 26.469 -6.148 1 98.31 204 VAL B O 1
ATOM 5118 N N . ARG B 1 205 ? 3.678 28.562 -5.488 1 98.12 205 ARG B N 1
ATOM 5119 C CA . ARG B 1 205 ? 5.035 29.047 -5.746 1 98.12 205 ARG B CA 1
ATOM 5120 C C . ARG B 1 205 ? 6.043 28.328 -4.852 1 98.12 205 ARG B C 1
ATOM 5122 O O . ARG B 1 205 ? 7.121 27.953 -5.305 1 98.12 205 ARG B O 1
ATOM 5129 N N . GLU B 1 206 ? 5.723 28.156 -3.568 1 98.31 206 GLU B N 1
ATOM 5130 C CA . GLU B 1 206 ? 6.59 27.422 -2.652 1 98.31 206 GLU B CA 1
ATOM 5131 C C . GLU B 1 206 ? 6.812 25.984 -3.131 1 98.31 206 GLU B C 1
ATOM 5133 O O . GLU B 1 206 ? 7.938 25.484 -3.102 1 98.31 206 GLU B O 1
ATOM 5138 N N . ALA B 1 207 ? 5.727 25.359 -3.562 1 98.62 207 ALA B N 1
ATOM 5139 C CA . ALA B 1 207 ? 5.805 23.984 -4.055 1 98.62 207 ALA B CA 1
ATOM 5140 C C . ALA B 1 207 ? 6.742 23.875 -5.254 1 98.62 207 ALA B C 1
ATOM 5142 O O . ALA B 1 207 ? 7.574 22.969 -5.32 1 98.62 207 ALA B O 1
ATOM 5143 N N . GLU B 1 208 ? 6.609 24.812 -6.184 1 98.31 208 GLU B N 1
ATOM 5144 C CA . GLU B 1 208 ? 7.418 24.812 -7.398 1 98.31 208 GLU B CA 1
ATOM 5145 C C . GLU B 1 208 ? 8.898 25 -7.074 1 98.31 208 GLU B C 1
ATOM 5147 O O . GLU B 1 208 ? 9.758 24.344 -7.676 1 98.31 208 GLU B O 1
ATOM 5152 N N . GLU B 1 209 ? 9.172 25.859 -6.148 1 98.19 209 GLU B N 1
ATOM 5153 C CA . GLU B 1 209 ? 10.547 26.125 -5.758 1 98.19 209 GLU B CA 1
ATOM 5154 C C . GLU B 1 209 ? 11.219 24.875 -5.188 1 98.19 209 GLU B C 1
ATOM 5156 O O . GLU B 1 209 ? 12.43 24.703 -5.32 1 98.19 209 GLU B O 1
ATOM 5161 N N . LEU B 1 210 ? 10.398 23.984 -4.598 1 98.62 210 LEU B N 1
ATOM 5162 C CA . LEU B 1 210 ? 10.914 22.766 -3.986 1 98.62 210 LEU B CA 1
ATOM 5163 C C . LEU B 1 210 ? 10.773 21.578 -4.934 1 98.62 210 LEU B C 1
ATOM 5165 O O . LEU B 1 210 ? 11 20.438 -4.543 1 98.62 210 LEU B O 1
ATOM 5169 N N . ALA B 1 211 ? 10.289 21.797 -6.129 1 98.38 211 ALA B N 1
ATOM 5170 C CA . ALA B 1 211 ? 10.117 20.781 -7.172 1 98.38 211 ALA B CA 1
ATOM 5171 C C . ALA B 1 211 ? 9.055 19.766 -6.777 1 98.38 211 ALA B C 1
ATOM 5173 O O . ALA B 1 211 ? 9.172 18.578 -7.098 1 98.38 211 ALA B O 1
ATOM 5174 N N . PHE B 1 212 ? 8.094 20.188 -6.043 1 98.56 212 PHE B N 1
ATOM 5175 C CA . PHE B 1 212 ? 6.891 19.375 -5.855 1 98.56 212 PHE B CA 1
ATOM 5176 C C . PHE B 1 212 ? 5.977 19.484 -7.074 1 98.56 212 PHE B C 1
ATOM 5178 O O . PHE B 1 212 ? 6.02 20.469 -7.805 1 98.56 212 PHE B O 1
ATOM 5185 N N . ASN B 1 213 ? 5.152 18.375 -7.336 1 96.44 213 ASN B N 1
ATOM 5186 C CA . ASN B 1 213 ? 4.184 18.375 -8.43 1 96.44 213 ASN B CA 1
ATOM 5187 C C . ASN B 1 213 ? 2.83 18.922 -7.98 1 96.44 213 ASN B C 1
ATOM 5189 O O . ASN B 1 213 ? 1.786 18.469 -8.453 1 96.44 213 ASN B O 1
ATOM 5193 N N . GLY B 1 214 ? 2.758 19.906 -7.129 1 97.56 214 GLY B N 1
ATOM 5194 C CA . GLY B 1 214 ? 1.536 20.484 -6.605 1 97.56 214 GLY B CA 1
ATOM 5195 C C . GLY B 1 214 ? 1.537 20.609 -5.094 1 97.56 214 GLY B C 1
ATOM 5196 O O . GLY B 1 214 ? 2.59 20.516 -4.457 1 97.56 214 GLY B O 1
ATOM 5197 N N . ILE B 1 215 ? 0.331 20.891 -4.527 1 98.25 215 ILE B N 1
ATOM 5198 C CA . ILE B 1 215 ? 0.24 21.109 -3.088 1 98.25 215 ILE B CA 1
ATOM 5199 C C . ILE B 1 215 ? -0.745 20.109 -2.475 1 98.25 215 ILE B C 1
ATOM 5201 O O . ILE B 1 215 ? -1.632 19.609 -3.164 1 98.25 215 ILE B O 1
ATOM 5205 N N . VAL B 1 216 ? -0.533 19.688 -1.255 1 98.38 216 VAL B N 1
ATOM 5206 C CA . VAL B 1 216 ? -1.601 19.156 -0.415 1 98.38 216 VAL B CA 1
ATOM 5207 C C . VAL B 1 216 ? -2.551 20.281 -0.008 1 98.38 216 VAL B C 1
ATOM 5209 O O . VAL B 1 216 ? -2.234 21.078 0.879 1 98.38 216 VAL B O 1
ATOM 5212 N N . GLU B 1 217 ? -3.654 20.328 -0.522 1 97.69 217 GLU B N 1
ATOM 5213 C CA . GLU B 1 217 ? -4.477 21.531 -0.541 1 97.69 217 GLU B CA 1
ATOM 5214 C C . GLU B 1 217 ? -5.07 21.812 0.836 1 97.69 217 GLU B C 1
ATOM 5216 O O . GLU B 1 217 ? -4.844 22.891 1.404 1 97.69 217 GLU B O 1
ATOM 5221 N N . ASN B 1 218 ? -5.836 20.906 1.403 1 98.44 218 ASN B N 1
ATOM 5222 C CA . ASN B 1 218 ? -6.465 21.141 2.697 1 98.44 218 ASN B CA 1
ATOM 5223 C C . ASN B 1 218 ? -5.426 21.281 3.807 1 98.44 218 ASN B C 1
ATOM 5225 O O . ASN B 1 218 ? -4.602 20.391 4.012 1 98.44 218 ASN B O 1
ATOM 5229 N N . THR B 1 219 ? -5.496 22.359 4.5 1 97.81 219 THR B N 1
ATOM 5230 C CA . THR B 1 219 ? -4.422 22.672 5.438 1 97.81 219 THR B CA 1
ATOM 5231 C C . THR B 1 219 ? -4.445 21.703 6.621 1 97.81 219 THR B C 1
ATOM 5233 O O . THR B 1 219 ? -3.404 21.422 7.211 1 97.81 219 THR B O 1
ATOM 5236 N N . VAL B 1 220 ? -5.598 21.156 7.047 1 97.56 220 VAL B N 1
ATOM 5237 C CA . VAL B 1 220 ? -5.66 20.172 8.117 1 97.56 220 VAL B CA 1
ATOM 5238 C C . VAL B 1 220 ? -5 18.875 7.668 1 97.56 220 VAL B C 1
ATOM 5240 O O . VAL B 1 220 ? -4.207 18.281 8.406 1 97.56 220 VAL B O 1
ATOM 5243 N N . TYR B 1 221 ? -5.34 18.469 6.477 1 97.94 221 TYR B N 1
ATOM 5244 C CA . TYR B 1 221 ? -4.77 17.266 5.895 1 97.94 221 TYR B CA 1
ATOM 5245 C C . TYR B 1 221 ? -3.27 17.422 5.676 1 97.94 221 TYR B C 1
ATOM 5247 O O . TYR B 1 221 ? -2.494 16.516 5.988 1 97.94 221 TYR B O 1
ATOM 5255 N N . ALA B 1 222 ? -2.875 18.516 5.199 1 97.69 222 ALA B N 1
ATOM 5256 C CA . ALA B 1 222 ? -1.491 18.797 4.824 1 97.69 222 ALA B CA 1
ATOM 5257 C C . ALA B 1 222 ? -0.564 18.688 6.031 1 97.69 222 ALA B C 1
ATOM 5259 O O . ALA B 1 222 ? 0.521 18.109 5.938 1 97.69 222 ALA B O 1
ATOM 5260 N N . THR B 1 223 ? -0.999 19.188 7.109 1 95.25 223 THR B N 1
ATOM 5261 C CA . THR B 1 223 ? -0.123 19.266 8.273 1 95.25 223 THR B CA 1
ATOM 5262 C C . THR B 1 223 ? -0.266 18.016 9.141 1 95.25 223 THR B C 1
ATOM 5264 O O . THR B 1 223 ? 0.692 17.578 9.781 1 95.25 223 THR B O 1
ATOM 5267 N N . GLY B 1 224 ? -1.398 17.438 9.102 1 94.75 224 GLY B N 1
ATOM 5268 C CA . GLY B 1 224 ? -1.678 16.438 10.109 1 94.75 224 GLY B CA 1
ATOM 5269 C C . GLY B 1 224 ? -1.604 15.016 9.57 1 94.75 224 GLY B C 1
ATOM 5270 O O . GLY B 1 224 ? -1.41 14.062 10.336 1 94.75 224 GLY B O 1
ATOM 5271 N N . SER B 1 225 ? -1.697 14.773 8.367 1 96.25 225 SER B N 1
ATOM 5272 C CA . SER B 1 225 ? -1.829 13.422 7.832 1 96.25 225 SER B CA 1
ATOM 5273 C C . SER B 1 225 ? -0.465 12.773 7.641 1 96.25 225 SER B C 1
ATOM 5275 O O . SER B 1 225 ? 0.518 13.445 7.336 1 96.25 225 SER B O 1
ATOM 5277 N N . ARG B 1 226 ? -0.45 11.461 7.875 1 98 226 ARG B N 1
ATOM 5278 C CA . ARG B 1 226 ? 0.716 10.648 7.535 1 98 226 ARG B CA 1
ATOM 5279 C C . ARG B 1 226 ? 0.348 9.547 6.551 1 98 226 ARG B C 1
ATOM 5281 O O . ARG B 1 226 ? 1.079 8.562 6.406 1 98 226 ARG B O 1
ATOM 5288 N N . TYR B 1 227 ? -0.749 9.727 5.82 1 98.19 227 TYR B N 1
ATOM 5289 C CA . TYR B 1 227 ? -1.152 8.719 4.844 1 98.19 227 TYR B CA 1
ATOM 5290 C C . TYR B 1 227 ? -0.036 8.453 3.84 1 98.19 227 TYR B C 1
ATOM 5292 O O . TYR B 1 227 ? 0.205 7.309 3.461 1 98.19 227 TYR B O 1
ATOM 5300 N N . PHE B 1 228 ? 0.658 9.539 3.426 1 98.31 228 PHE B N 1
ATOM 5301 C CA . PHE B 1 228 ? 1.726 9.398 2.441 1 98.31 228 PHE B CA 1
ATOM 5302 C C . PHE B 1 228 ? 2.822 8.477 2.959 1 98.31 228 PHE B C 1
ATOM 5304 O O . PHE B 1 228 ? 3.383 7.68 2.199 1 98.31 228 PHE B O 1
ATOM 5311 N N . MET B 1 229 ? 3.092 8.547 4.246 1 98.06 229 MET B N 1
ATOM 5312 C CA . MET B 1 229 ? 4.117 7.707 4.852 1 98.06 229 MET B CA 1
ATOM 5313 C C . MET B 1 229 ? 3.621 6.273 5.016 1 98.06 229 MET B C 1
ATOM 5315 O O . MET B 1 229 ? 4.355 5.324 4.734 1 98.06 229 MET B O 1
ATOM 5319 N N . LEU B 1 230 ? 2.346 6.113 5.449 1 98.12 230 LEU B N 1
ATOM 5320 C CA . LEU B 1 230 ? 1.754 4.793 5.648 1 98.12 230 LEU B CA 1
ATOM 5321 C C . LEU B 1 230 ? 1.669 4.027 4.332 1 98.12 230 LEU B C 1
ATOM 5323 O O . LEU B 1 230 ? 2.014 2.846 4.273 1 98.12 230 LEU B O 1
ATOM 5327 N N . ALA B 1 231 ? 1.203 4.723 3.312 1 98.12 231 ALA B N 1
ATOM 5328 C CA . ALA B 1 231 ? 1.055 4.094 2.002 1 98.12 231 ALA B CA 1
ATOM 5329 C C . ALA B 1 231 ? 2.408 3.654 1.447 1 98.12 231 ALA B C 1
ATOM 5331 O O . ALA B 1 231 ? 2.533 2.557 0.9 1 98.12 231 ALA B O 1
ATOM 5332 N N . SER B 1 232 ? 3.426 4.512 1.619 1 98.62 232 SER B N 1
ATOM 5333 C CA . SER B 1 232 ? 4.773 4.18 1.167 1 98.62 232 SER B CA 1
ATOM 5334 C C . SER B 1 232 ? 5.316 2.955 1.9 1 98.62 232 SER B C 1
ATOM 5336 O O . SER B 1 232 ? 5.832 2.029 1.274 1 98.62 232 SER B O 1
ATOM 5338 N N . ALA B 1 233 ? 5.156 2.982 3.195 1 98.75 233 ALA B N 1
ATOM 5339 C CA . ALA B 1 233 ? 5.664 1.896 4.031 1 98.75 233 ALA B CA 1
ATOM 5340 C C . ALA B 1 233 ? 4.926 0.593 3.744 1 98.75 233 ALA B C 1
ATOM 5342 O O . ALA B 1 233 ? 5.539 -0.472 3.664 1 98.75 233 ALA B O 1
ATOM 5343 N N . SER B 1 234 ? 3.654 0.691 3.602 1 98.31 234 SER B N 1
ATOM 5344 C CA . SER B 1 234 ? 2.822 -0.497 3.443 1 98.31 234 SER B CA 1
ATOM 5345 C C . SER B 1 234 ? 3.133 -1.219 2.137 1 98.31 234 SER B C 1
ATOM 5347 O O . SER B 1 234 ? 3.256 -2.445 2.113 1 98.31 234 SER B O 1
ATOM 5349 N N . ILE B 1 235 ? 3.262 -0.489 1.042 1 98.56 235 ILE B N 1
ATOM 5350 C CA . ILE B 1 235 ? 3.539 -1.128 -0.24 1 98.56 235 ILE B CA 1
ATOM 5351 C C . ILE B 1 235 ? 4.961 -1.688 -0.24 1 98.56 235 ILE B C 1
ATOM 5353 O O . ILE B 1 235 ? 5.223 -2.732 -0.844 1 98.56 235 ILE B O 1
ATOM 5357 N N . THR B 1 236 ? 5.879 -0.979 0.428 1 98.88 236 THR B N 1
ATOM 5358 C CA . THR B 1 236 ? 7.258 -1.448 0.528 1 98.88 236 THR B CA 1
ATOM 5359 C C . THR B 1 236 ? 7.332 -2.752 1.317 1 98.88 236 THR B C 1
ATOM 5361 O O . THR B 1 236 ? 7.988 -3.705 0.893 1 98.88 236 THR B O 1
ATOM 5364 N N . VAL B 1 237 ? 6.633 -2.805 2.414 1 98.88 237 VAL B N 1
ATOM 5365 C CA . VAL B 1 237 ? 6.633 -4.004 3.246 1 98.88 237 VAL B CA 1
ATOM 5366 C C . VAL B 1 237 ? 5.984 -5.16 2.488 1 98.88 237 VAL B C 1
ATOM 5368 O O . VAL B 1 237 ? 6.449 -6.297 2.564 1 98.88 237 VAL B O 1
ATOM 5371 N N . SER B 1 238 ? 4.938 -4.895 1.745 1 98.81 238 SER B N 1
ATOM 5372 C CA . SER B 1 238 ? 4.289 -5.918 0.93 1 98.81 238 SER B CA 1
ATOM 5373 C C . SER B 1 238 ? 5.266 -6.516 -0.078 1 98.81 238 SER B C 1
ATOM 5375 O O . SER B 1 238 ? 5.289 -7.734 -0.278 1 98.81 238 SER B O 1
ATOM 5377 N N . TYR B 1 239 ? 6.051 -5.66 -0.703 1 98.81 239 TYR B N 1
ATOM 5378 C CA . TYR B 1 239 ? 7.074 -6.121 -1.636 1 98.81 239 TYR B CA 1
ATOM 5379 C C . TYR B 1 239 ? 8.109 -6.988 -0.928 1 98.81 239 TYR B C 1
ATOM 5381 O O . TYR B 1 239 ? 8.477 -8.055 -1.419 1 98.81 239 TYR B O 1
ATOM 5389 N N . LEU B 1 240 ? 8.547 -6.512 0.245 1 98.88 240 LEU B N 1
ATOM 5390 C CA . LEU B 1 240 ? 9.586 -7.211 0.997 1 98.88 240 LEU B CA 1
ATOM 5391 C C . LEU B 1 240 ? 9.117 -8.602 1.402 1 98.88 240 LEU B C 1
ATOM 5393 O O . LEU B 1 240 ? 9.883 -9.57 1.325 1 98.88 240 LEU B O 1
ATOM 5397 N N . VAL B 1 241 ? 7.91 -8.703 1.792 1 98.62 241 VAL B N 1
ATOM 5398 C CA . VAL B 1 241 ? 7.367 -9.984 2.227 1 98.62 241 VAL B CA 1
ATOM 5399 C C . VAL B 1 241 ? 7.336 -10.953 1.049 1 98.62 241 VAL B C 1
ATOM 5401 O O . VAL B 1 241 ? 7.742 -12.117 1.179 1 98.62 241 VAL B O 1
ATOM 5404 N N . GLU B 1 242 ? 6.887 -10.484 -0.083 1 98.12 242 GLU B N 1
ATOM 5405 C CA . GLU B 1 242 ? 6.879 -11.336 -1.271 1 98.12 242 GLU B CA 1
ATOM 5406 C C . GLU B 1 242 ? 8.297 -11.688 -1.706 1 98.12 242 GLU B C 1
ATOM 5408 O O . GLU B 1 242 ? 8.562 -12.82 -2.105 1 98.12 242 GLU B O 1
ATOM 5413 N N . LEU B 1 243 ? 9.172 -10.727 -1.681 1 98.44 243 LEU B N 1
ATOM 5414 C CA . LEU B 1 243 ? 10.578 -10.984 -1.99 1 98.44 243 LEU B CA 1
ATOM 5415 C C . LEU B 1 243 ? 11.164 -12.023 -1.044 1 98.44 243 LEU B C 1
ATOM 5417 O O . LEU B 1 243 ? 12 -12.836 -1.448 1 98.44 243 LEU B O 1
ATOM 5421 N N . GLY B 1 244 ? 10.734 -11.977 0.186 1 98.06 244 GLY B N 1
ATOM 5422 C CA . GLY B 1 244 ? 11.156 -12.945 1.178 1 98.06 244 GLY B CA 1
ATOM 5423 C C . GLY B 1 244 ? 10.875 -14.383 0.77 1 98.06 244 GLY B C 1
ATOM 5424 O O . GLY B 1 244 ? 11.648 -15.289 1.084 1 98.06 244 GLY B O 1
ATOM 5425 N N . ARG B 1 245 ? 9.812 -14.625 0.047 1 97.81 245 ARG B N 1
ATOM 5426 C CA . ARG B 1 245 ? 9.484 -15.961 -0.441 1 97.81 245 ARG B CA 1
ATOM 5427 C C . ARG B 1 245 ? 10.539 -16.453 -1.429 1 97.81 245 ARG B C 1
ATOM 5429 O O . ARG B 1 245 ? 10.883 -17.641 -1.435 1 97.81 245 ARG B O 1
ATOM 5436 N N . PHE B 1 246 ? 11 -15.562 -2.25 1 97.75 246 PHE B N 1
ATOM 5437 C CA . PHE B 1 246 ? 12.07 -15.898 -3.174 1 97.75 246 PHE B CA 1
ATOM 5438 C C . PHE B 1 246 ? 13.344 -16.25 -2.414 1 97.75 246 PHE B C 1
ATOM 5440 O O . PHE B 1 246 ? 14.055 -17.188 -2.783 1 97.75 246 PHE B O 1
ATOM 5447 N N . ILE B 1 247 ? 13.625 -15.523 -1.364 1 97.94 247 ILE B N 1
ATOM 5448 C CA . ILE B 1 247 ? 14.781 -15.797 -0.514 1 97.94 247 ILE B CA 1
ATOM 5449 C C . ILE B 1 247 ? 14.664 -17.203 0.081 1 97.94 247 ILE B C 1
ATOM 5451 O O . ILE B 1 247 ? 15.648 -17.938 0.124 1 97.94 247 ILE B O 1
ATOM 5455 N N . ASN B 1 248 ? 13.492 -17.562 0.557 1 97.44 248 ASN B N 1
ATOM 5456 C CA . ASN B 1 248 ? 13.266 -18.906 1.085 1 97.44 248 ASN B CA 1
ATOM 5457 C C . ASN B 1 248 ? 13.586 -19.984 0.049 1 97.44 248 ASN B C 1
ATOM 5459 O O . ASN B 1 248 ? 14.117 -21.047 0.391 1 97.44 248 ASN B O 1
ATOM 5463 N N . ASN B 1 249 ? 13.273 -19.688 -1.193 1 96.25 249 ASN B N 1
ATOM 5464 C CA . ASN B 1 249 ? 13.602 -20.609 -2.283 1 96.25 249 ASN B CA 1
ATOM 5465 C C . ASN B 1 249 ? 15.109 -20.766 -2.439 1 96.25 249 ASN B C 1
ATOM 5467 O O . ASN B 1 249 ? 15.602 -21.891 -2.602 1 96.25 249 ASN B O 1
ATOM 5471 N N . ILE B 1 250 ? 15.781 -19.688 -2.389 1 97.56 250 ILE B N 1
ATOM 5472 C CA . ILE B 1 250 ? 17.234 -19.703 -2.531 1 97.56 250 ILE B CA 1
ATOM 5473 C C . ILE B 1 250 ? 17.859 -20.516 -1.393 1 97.56 250 ILE B C 1
ATOM 5475 O O . ILE B 1 250 ? 18.734 -21.344 -1.619 1 97.56 250 ILE B O 1
ATOM 5479 N N . GLU B 1 251 ? 17.406 -20.281 -0.243 1 96.88 251 GLU B N 1
ATOM 5480 C CA . GLU B 1 251 ? 17.953 -20.984 0.915 1 96.88 251 GLU B CA 1
ATOM 5481 C C . GLU B 1 251 ? 17.703 -22.484 0.828 1 96.88 251 GLU B C 1
ATOM 5483 O O . GLU B 1 251 ? 18.547 -23.281 1.221 1 96.88 251 GLU B O 1
ATOM 5488 N N . MET B 1 252 ? 16.531 -22.812 0.355 1 96.31 252 MET B N 1
ATOM 5489 C CA . MET B 1 252 ? 16.25 -24.219 0.14 1 96.31 252 MET B CA 1
ATOM 5490 C C . MET B 1 252 ? 17.234 -24.828 -0.854 1 96.31 252 MET B C 1
ATOM 5492 O O . MET B 1 252 ? 17.797 -25.906 -0.599 1 96.31 252 MET B O 1
ATOM 5496 N N . TRP B 1 253 ? 17.516 -24.172 -1.948 1 97.25 253 TRP B N 1
ATOM 5497 C CA . TRP B 1 253 ? 18.391 -24.672 -3.006 1 97.25 253 TRP B CA 1
ATOM 5498 C C . TRP B 1 253 ? 19.828 -24.75 -2.525 1 97.25 253 TRP B C 1
ATOM 5500 O O . TRP B 1 253 ? 20.641 -25.484 -3.096 1 97.25 253 TRP B O 1
ATOM 5510 N N . LEU B 1 254 ? 20.125 -24 -1.472 1 96.44 254 LEU B N 1
ATOM 5511 C CA . LEU B 1 254 ? 21.484 -23.953 -0.949 1 96.44 254 LEU B CA 1
ATOM 5512 C C . LEU B 1 254 ? 21.734 -25.094 0.027 1 96.44 254 LEU B C 1
ATOM 5514 O O . LEU B 1 254 ? 22.891 -25.391 0.358 1 96.44 254 LEU B O 1
ATOM 5518 N N . MET B 1 255 ? 20.688 -25.719 0.542 1 95.31 255 MET B N 1
ATOM 5519 C CA . MET B 1 255 ? 20.891 -26.844 1.456 1 95.31 255 MET B CA 1
ATOM 5520 C C . MET B 1 255 ? 21.781 -27.906 0.83 1 95.31 255 MET B C 1
ATOM 5522 O O . MET B 1 255 ? 21.594 -28.281 -0.323 1 95.31 255 MET B O 1
ATOM 5526 N N . PRO B 1 256 ? 22.734 -28.328 1.601 1 93.44 256 PRO B N 1
ATOM 5527 C CA . PRO B 1 256 ? 23.688 -29.297 1.042 1 93.44 256 PRO B CA 1
ATOM 5528 C C . PRO B 1 256 ? 23 -30.547 0.505 1 93.44 256 PRO B C 1
ATOM 5530 O O . PRO B 1 256 ? 23.484 -31.172 -0.446 1 93.44 256 PRO B O 1
ATOM 5533 N N . GLN B 1 257 ? 21.891 -30.906 1.041 1 93.06 257 GLN B N 1
ATOM 5534 C CA . GLN B 1 257 ? 21.172 -32.094 0.594 1 93.06 257 GLN B CA 1
ATOM 5535 C C . GLN B 1 257 ? 20.609 -31.891 -0.815 1 93.06 257 GLN B C 1
ATOM 5537 O O . GLN B 1 257 ? 20.469 -32.875 -1.571 1 93.06 257 GLN B O 1
ATOM 5542 N N . LEU B 1 258 ? 20.234 -30.641 -1.175 1 94.56 258 LEU B N 1
ATOM 5543 C CA . LEU B 1 258 ? 19.781 -30.312 -2.523 1 94.56 258 LEU B CA 1
ATOM 5544 C C . LEU B 1 258 ? 20.922 -29.797 -3.379 1 94.56 258 LEU B C 1
ATOM 5546 O O . LEU B 1 258 ? 21.188 -30.328 -4.461 1 94.56 258 LEU B O 1
ATOM 5550 N N . ASN B 1 259 ? 21.656 -28.719 -2.828 1 96.81 259 ASN B N 1
ATOM 5551 C CA . ASN B 1 259 ? 22.859 -28.172 -3.438 1 96.81 259 ASN B CA 1
ATOM 5552 C C . ASN B 1 259 ? 22.625 -27.812 -4.902 1 96.81 259 ASN B C 1
ATOM 5554 O O . ASN B 1 259 ? 23.438 -28.156 -5.766 1 96.81 259 ASN B O 1
ATOM 5558 N N . TYR B 1 260 ? 21.531 -27.172 -5.215 1 97.62 260 TYR B N 1
ATOM 5559 C CA . TYR B 1 260 ? 21.188 -26.828 -6.586 1 97.62 260 TYR B CA 1
ATOM 5560 C C . TYR B 1 260 ? 21.938 -25.578 -7.047 1 97.62 260 TYR B C 1
ATOM 5562 O O . TYR B 1 260 ? 22.062 -25.344 -8.25 1 97.62 260 TYR B O 1
ATOM 5570 N N . ILE B 1 261 ? 22.359 -24.781 -6.078 1 98 261 ILE B N 1
ATOM 5571 C CA . ILE B 1 261 ? 23.016 -23.531 -6.461 1 98 261 ILE B CA 1
ATOM 5572 C C . ILE B 1 261 ? 24.234 -23.281 -5.578 1 98 261 ILE B C 1
ATOM 5574 O O . ILE B 1 261 ? 24.391 -23.938 -4.543 1 98 261 ILE B O 1
ATOM 5578 N N . THR B 1 262 ? 25.094 -22.438 -6.051 1 96.69 262 THR B N 1
ATOM 5579 C CA . THR B 1 262 ? 26.203 -21.906 -5.273 1 96.69 262 THR B CA 1
ATOM 5580 C C . THR B 1 262 ? 26.203 -20.375 -5.309 1 96.69 262 THR B C 1
ATOM 5582 O O . THR B 1 262 ? 25.734 -19.766 -6.27 1 96.69 262 THR B O 1
ATOM 5585 N N . LEU B 1 263 ? 26.641 -19.828 -4.25 1 96.25 263 LEU B N 1
ATOM 5586 C CA . LEU B 1 263 ? 26.766 -18.375 -4.109 1 96.25 263 LEU B CA 1
ATOM 5587 C C . LEU B 1 263 ? 28.219 -17.953 -4.047 1 96.25 263 LEU B C 1
ATOM 5589 O O . LEU B 1 263 ? 29.094 -18.766 -3.723 1 96.25 263 LEU B O 1
ATOM 5593 N N . GLU B 1 264 ? 28.484 -16.656 -4.398 1 95.75 264 GLU B N 1
ATOM 5594 C CA . GLU B 1 264 ? 29.797 -16.078 -4.121 1 95.75 264 GLU B CA 1
ATOM 5595 C C . GLU B 1 264 ? 30.125 -16.156 -2.637 1 95.75 264 GLU B C 1
ATOM 5597 O O . GLU B 1 264 ? 29.281 -15.875 -1.787 1 95.75 264 GLU B O 1
ATOM 5602 N N . PRO B 1 265 ? 31.328 -16.469 -2.324 1 94.38 265 PRO B N 1
ATOM 5603 C CA . PRO B 1 265 ? 31.719 -16.703 -0.935 1 94.38 265 PRO B CA 1
ATOM 5604 C C . PRO B 1 265 ? 31.516 -15.484 -0.048 1 94.38 265 PRO B C 1
ATOM 5606 O O . PRO B 1 265 ? 31.297 -15.617 1.158 1 94.38 265 PRO B O 1
ATOM 5609 N N . SER B 1 266 ? 31.562 -14.312 -0.575 1 95.44 266 SER B N 1
ATOM 5610 C CA . SER B 1 266 ? 31.422 -13.094 0.21 1 95.44 266 SER B CA 1
ATOM 5611 C C . SER B 1 266 ? 30.031 -13 0.845 1 95.44 266 SER B C 1
ATOM 5613 O O . SER B 1 266 ? 29.828 -12.219 1.774 1 95.44 266 SER B O 1
ATOM 5615 N N . HIS B 1 267 ? 29.062 -13.812 0.439 1 96.56 267 HIS B N 1
ATOM 5616 C CA . HIS B 1 267 ? 27.719 -13.82 1 1 96.56 267 HIS B CA 1
ATOM 5617 C C . HIS B 1 267 ? 27.578 -14.891 2.074 1 96.56 267 HIS B C 1
ATOM 5619 O O . HIS B 1 267 ? 26.531 -14.992 2.725 1 96.56 267 HIS B O 1
ATOM 5625 N N . LEU B 1 268 ? 28.641 -15.664 2.307 1 94.25 268 LEU B N 1
ATOM 5626 C CA . LEU B 1 268 ? 28.594 -16.812 3.195 1 94.25 268 LEU B CA 1
ATOM 5627 C C . LEU B 1 268 ? 29.406 -16.562 4.457 1 94.25 268 LEU B C 1
ATOM 5629 O O . LEU B 1 268 ? 30.312 -15.727 4.461 1 94.25 268 LEU B O 1
ATOM 5633 N N . ALA B 1 269 ? 29 -17.125 5.473 1 91.5 269 ALA B N 1
ATOM 5634 C CA . ALA B 1 269 ? 29.766 -17.203 6.715 1 91.5 269 ALA B CA 1
ATOM 5635 C C . ALA B 1 269 ? 30.031 -18.656 7.105 1 91.5 269 ALA B C 1
ATOM 5637 O O . ALA B 1 269 ? 29.297 -19.562 6.711 1 91.5 269 ALA B O 1
ATOM 5638 N N . THR B 1 270 ? 31.172 -18.859 7.84 1 87.12 270 THR B N 1
ATOM 5639 C CA . THR B 1 270 ? 31.516 -20.203 8.281 1 87.12 270 THR B CA 1
ATOM 5640 C C . THR B 1 270 ? 31.219 -20.375 9.773 1 87.12 270 THR B C 1
ATOM 5642 O O . THR B 1 270 ? 30.906 -19.406 10.461 1 87.12 270 THR B O 1
ATOM 5645 N N . SER B 1 271 ? 31.125 -21.672 10.102 1 85.88 271 SER B N 1
ATOM 5646 C CA . SER B 1 271 ? 31.047 -22 11.523 1 85.88 271 SER B CA 1
ATOM 5647 C C . SER B 1 271 ? 32.438 -22.062 12.156 1 85.88 271 SER B C 1
ATOM 5649 O O . SER B 1 271 ? 33.406 -22.516 11.523 1 85.88 271 SER B O 1
ATOM 5651 N N . SER B 1 272 ? 32.5 -21.609 13.352 1 85.12 272 SER B N 1
ATOM 5652 C CA . SER B 1 272 ? 33.781 -21.641 14.086 1 85.12 272 SER B CA 1
ATOM 5653 C C . SER B 1 272 ? 34.156 -23.062 14.461 1 85.12 272 SER B C 1
ATOM 5655 O O . SER B 1 272 ? 35.344 -23.359 14.656 1 85.12 272 SER B O 1
ATOM 5657 N N . ILE B 1 273 ? 33.156 -23.953 14.523 1 88 273 ILE B N 1
ATOM 5658 C CA . ILE B 1 273 ? 33.438 -25.312 15.008 1 88 273 ILE B CA 1
ATOM 5659 C C . ILE B 1 273 ? 33.25 -26.312 13.867 1 88 273 ILE B C 1
ATOM 5661 O O . ILE B 1 273 ? 33.844 -27.391 13.891 1 88 273 ILE B O 1
ATOM 5665 N N . MET B 1 274 ? 32.406 -26.031 12.938 1 91.75 274 MET B N 1
ATOM 5666 C CA . MET B 1 274 ? 32.094 -26.938 11.836 1 91.75 274 MET B CA 1
ATOM 5667 C C . MET B 1 274 ? 32.656 -26.391 10.523 1 91.75 274 MET B C 1
ATOM 5669 O O . MET B 1 274 ? 31.922 -25.75 9.766 1 91.75 274 MET B O 1
ATOM 5673 N N . PRO B 1 275 ? 33.812 -26.719 10.047 1 84.62 275 PRO B N 1
ATOM 5674 C CA . PRO B 1 275 ? 34.531 -26.078 8.945 1 84.62 275 PRO B CA 1
ATOM 5675 C C . PRO B 1 275 ? 33.844 -26.312 7.594 1 84.62 275 PRO B C 1
ATOM 5677 O O . PRO B 1 275 ? 34.125 -25.594 6.629 1 84.62 275 PRO B O 1
ATOM 5680 N N . HIS B 1 276 ? 32.969 -27.312 7.473 1 85.88 276 HIS B N 1
ATOM 5681 C CA . HIS B 1 276 ? 32.312 -27.609 6.195 1 85.88 276 HIS B CA 1
ATOM 5682 C C . HIS B 1 276 ? 31.078 -26.734 5.984 1 85.88 276 HIS B C 1
ATOM 5684 O O . HIS B 1 276 ? 30.547 -26.688 4.879 1 85.88 276 HIS B O 1
ATOM 5690 N N . LYS B 1 277 ? 30.703 -26.141 7.078 1 89.88 277 LYS B N 1
ATOM 5691 C CA . LYS B 1 277 ? 29.406 -25.469 7.035 1 89.88 277 LYS B CA 1
ATOM 5692 C C . LYS B 1 277 ? 29.516 -24.109 6.348 1 89.88 277 LYS B C 1
ATOM 5694 O O . LYS B 1 277 ? 30.422 -23.328 6.652 1 89.88 277 LYS B O 1
ATOM 5699 N N . ARG B 1 278 ? 28.703 -23.781 5.371 1 90.56 278 ARG B N 1
ATOM 5700 C CA . ARG B 1 278 ? 28.594 -22.516 4.641 1 90.56 278 ARG B CA 1
ATOM 5701 C C . ARG B 1 278 ? 27.203 -21.891 4.836 1 90.56 278 ARG B C 1
ATOM 5703 O O . ARG B 1 278 ? 26.266 -22.234 4.121 1 90.56 278 ARG B O 1
ATOM 5710 N N . ASN B 1 279 ? 27.109 -20.953 5.699 1 93.31 279 ASN B N 1
ATOM 5711 C CA . ASN B 1 279 ? 25.844 -20.328 6.051 1 93.31 279 ASN B CA 1
ATOM 5712 C C . ASN B 1 279 ? 25.547 -19.109 5.168 1 93.31 279 ASN B C 1
ATOM 5714 O O . ASN B 1 279 ? 26.391 -18.219 5.023 1 93.31 279 ASN B O 1
ATOM 5718 N N . PRO B 1 280 ? 24.391 -19.109 4.527 1 95.44 280 PRO B N 1
ATOM 5719 C CA . PRO B 1 280 ? 24.062 -17.922 3.725 1 95.44 280 PRO B CA 1
ATOM 5720 C C . PRO B 1 280 ? 23.719 -16.703 4.582 1 95.44 280 PRO B C 1
ATOM 5722 O O . PRO B 1 280 ? 22.562 -16.266 4.605 1 95.44 280 PRO B O 1
ATOM 5725 N N . ALA B 1 281 ? 24.688 -16.062 5.113 1 95.62 281 ALA B N 1
ATOM 5726 C CA . ALA B 1 281 ? 24.562 -15.086 6.188 1 95.62 281 ALA B CA 1
ATOM 5727 C C . ALA B 1 281 ? 23.797 -13.852 5.719 1 95.62 281 ALA B C 1
ATOM 5729 O O . ALA B 1 281 ? 22.953 -13.336 6.441 1 95.62 281 ALA B O 1
ATOM 5730 N N . THR B 1 282 ? 24.125 -13.375 4.543 1 97.19 282 THR B N 1
ATOM 5731 C CA . THR B 1 282 ? 23.484 -12.156 4.082 1 97.19 282 THR B CA 1
ATOM 5732 C C . THR B 1 282 ? 21.984 -12.383 3.854 1 97.19 282 THR B C 1
ATOM 5734 O O . THR B 1 282 ? 21.172 -11.484 4.082 1 97.19 282 THR B O 1
ATOM 5737 N N . LEU B 1 283 ? 21.578 -13.594 3.396 1 97.44 283 LEU B N 1
ATOM 5738 C CA . LEU B 1 283 ? 20.156 -13.922 3.205 1 97.44 283 LEU B CA 1
ATOM 5739 C C . LEU B 1 283 ? 19.438 -14.016 4.543 1 97.44 283 LEU B C 1
ATOM 5741 O O . LEU B 1 283 ? 18.312 -13.539 4.676 1 97.44 283 LEU B O 1
ATOM 5745 N N . GLU B 1 284 ? 20.109 -14.641 5.527 1 96.81 284 GLU B N 1
ATOM 5746 C CA . GLU B 1 284 ? 19.516 -14.781 6.852 1 96.81 284 GLU B CA 1
ATOM 5747 C C . GLU B 1 284 ? 19.203 -13.422 7.469 1 96.81 284 GLU B C 1
ATOM 5749 O O . GLU B 1 284 ? 18.125 -13.211 8.016 1 96.81 284 GLU B O 1
ATOM 5754 N N . VAL B 1 285 ? 20.172 -12.594 7.379 1 97.94 285 VAL B N 1
ATOM 5755 C CA . VAL B 1 285 ? 20.016 -11.266 7.957 1 97.94 285 VAL B CA 1
ATOM 5756 C C . VAL B 1 285 ? 18.906 -10.508 7.227 1 97.94 285 VAL B C 1
ATOM 5758 O O . VAL B 1 285 ? 18.078 -9.852 7.859 1 97.94 285 VAL B O 1
ATOM 5761 N N . PHE B 1 286 ? 18.906 -10.57 5.91 1 97.94 286 PHE B N 1
ATOM 5762 C CA . PHE B 1 286 ? 17.875 -9.883 5.145 1 97.94 286 PHE B CA 1
ATOM 5763 C C . PHE B 1 286 ? 16.484 -10.422 5.48 1 97.94 286 PHE B C 1
ATOM 5765 O O . PHE B 1 286 ? 15.555 -9.656 5.688 1 97.94 286 PHE B O 1
ATOM 5772 N N . ARG B 1 287 ? 16.344 -11.719 5.5 1 97.44 287 ARG B N 1
ATOM 5773 C CA . ARG B 1 287 ? 15.07 -12.344 5.852 1 97.44 287 ARG B CA 1
ATOM 5774 C C . ARG B 1 287 ? 14.594 -11.883 7.223 1 97.44 287 ARG B C 1
ATOM 5776 O O . ARG B 1 287 ? 13.406 -11.609 7.414 1 97.44 287 ARG B O 1
ATOM 5783 N N . ALA B 1 288 ? 15.492 -11.789 8.219 1 97.81 288 ALA B N 1
ATOM 5784 C CA . ALA B 1 288 ? 15.164 -11.289 9.555 1 97.81 288 ALA B CA 1
ATOM 5785 C C . ALA B 1 288 ? 14.695 -9.836 9.5 1 97.81 288 ALA B C 1
ATOM 5787 O O . ALA B 1 288 ? 13.75 -9.461 10.18 1 97.81 288 ALA B O 1
ATOM 5788 N N . ARG B 1 289 ? 15.367 -9.078 8.711 1 98.56 289 ARG B N 1
ATOM 5789 C CA . ARG B 1 289 ? 15.047 -7.652 8.602 1 98.56 289 ARG B CA 1
ATOM 5790 C C . ARG B 1 289 ? 13.695 -7.438 7.941 1 98.56 289 ARG B C 1
ATOM 5792 O O . ARG B 1 289 ? 12.992 -6.469 8.242 1 98.56 289 ARG B O 1
ATOM 5799 N N . ILE B 1 290 ? 13.258 -8.32 7.051 1 98.62 290 ILE B N 1
ATOM 5800 C CA . ILE B 1 290 ? 11.906 -8.258 6.508 1 98.62 290 ILE B CA 1
ATOM 5801 C C . ILE B 1 290 ? 10.891 -8.391 7.637 1 98.62 290 ILE B C 1
ATOM 5803 O O . ILE B 1 290 ? 9.898 -7.668 7.672 1 98.62 290 ILE B O 1
ATOM 5807 N N . GLY B 1 291 ? 11.164 -9.32 8.555 1 98.31 291 GLY B N 1
ATOM 5808 C CA . GLY B 1 291 ? 10.305 -9.43 9.727 1 98.31 291 GLY B CA 1
ATOM 5809 C C . GLY B 1 291 ? 10.266 -8.156 10.555 1 98.31 291 GLY B C 1
ATOM 5810 O O . GLY B 1 291 ? 9.211 -7.77 11.055 1 98.31 291 GLY B O 1
ATOM 5811 N N . GLU B 1 292 ? 11.43 -7.551 10.719 1 98.5 292 GLU B N 1
ATOM 5812 C CA . GLU B 1 292 ? 11.508 -6.281 11.438 1 98.5 292 GLU B CA 1
ATOM 5813 C C . GLU B 1 292 ? 10.672 -5.207 10.742 1 98.5 292 GLU B C 1
ATOM 5815 O O . GLU B 1 292 ? 10.016 -4.402 11.406 1 98.5 292 GLU B O 1
ATOM 5820 N N . ALA B 1 293 ? 10.742 -5.16 9.414 1 98.75 293 ALA B N 1
ATOM 5821 C CA . ALA B 1 293 ? 9.977 -4.176 8.656 1 98.75 293 ALA B CA 1
ATOM 5822 C C . ALA B 1 293 ? 8.477 -4.312 8.922 1 98.75 293 ALA B C 1
ATOM 5824 O O . ALA B 1 293 ? 7.77 -3.312 9.047 1 98.75 293 ALA B O 1
ATOM 5825 N N . VAL B 1 294 ? 7.957 -5.57 8.984 1 98.69 294 VAL B N 1
ATOM 5826 C CA . VAL B 1 294 ? 6.555 -5.805 9.328 1 98.69 294 VAL B CA 1
ATOM 5827 C C . VAL B 1 294 ? 6.254 -5.219 10.703 1 98.69 294 VAL B C 1
ATOM 5829 O O . VAL B 1 294 ? 5.234 -4.547 10.891 1 98.69 294 VAL B O 1
ATOM 5832 N N . GLY B 1 295 ? 7.141 -5.453 11.664 1 98.69 295 GLY B N 1
ATOM 5833 C CA . GLY B 1 295 ? 6.969 -4.902 13 1 98.69 295 GLY B CA 1
ATOM 5834 C C . GLY B 1 295 ? 6.906 -3.385 13.016 1 98.69 295 GLY B C 1
ATOM 5835 O O . GLY B 1 295 ? 6.074 -2.799 13.711 1 98.69 295 GLY B O 1
ATOM 5836 N N . HIS B 1 296 ? 7.785 -2.768 12.273 1 98.75 296 HIS B N 1
ATOM 5837 C CA . HIS B 1 296 ? 7.797 -1.312 12.172 1 98.75 296 HIS B CA 1
ATOM 5838 C C . HIS B 1 296 ? 6.492 -0.792 11.578 1 98.75 296 HIS B C 1
ATOM 5840 O O . HIS B 1 296 ? 5.961 0.225 12.039 1 98.75 296 HIS B O 1
ATOM 5846 N N . LEU B 1 297 ? 5.934 -1.445 10.555 1 98.75 297 LEU B N 1
ATOM 5847 C CA . LEU B 1 297 ? 4.676 -1.013 9.953 1 98.75 297 LEU B CA 1
ATOM 5848 C C . LEU B 1 297 ? 3.529 -1.124 10.953 1 98.75 297 LEU B C 1
ATOM 5850 O O . LEU B 1 297 ? 2.682 -0.231 11.031 1 98.75 297 LEU B O 1
ATOM 5854 N N . VAL B 1 298 ? 3.49 -2.199 11.727 1 98.56 298 VAL B N 1
ATOM 5855 C CA . VAL B 1 298 ? 2.461 -2.389 12.742 1 98.56 298 VAL B CA 1
ATOM 5856 C C . VAL B 1 298 ? 2.561 -1.282 13.789 1 98.56 298 VAL B C 1
ATOM 5858 O O . VAL B 1 298 ? 1.543 -0.772 14.266 1 98.56 298 VAL B O 1
ATOM 5861 N N . SER B 1 299 ? 3.797 -0.925 14.164 1 98.62 299 SER B N 1
ATOM 5862 C CA . SER B 1 299 ? 4 0.184 15.086 1 98.62 299 SER B CA 1
ATOM 5863 C C . SER B 1 299 ? 3.406 1.478 14.539 1 98.62 299 SER B C 1
ATOM 5865 O O . SER B 1 299 ? 2.779 2.24 15.281 1 98.62 299 SER B O 1
ATOM 5867 N N . MET B 1 300 ? 3.592 1.718 13.297 1 98.62 300 MET B N 1
ATOM 5868 C CA . MET B 1 300 ? 3.047 2.926 12.68 1 98.62 300 MET B CA 1
ATOM 5869 C C . MET B 1 300 ? 1.525 2.949 12.781 1 98.62 300 MET B C 1
ATOM 5871 O O . MET B 1 300 ? 0.94 3.961 13.172 1 98.62 300 MET B O 1
ATOM 5875 N N . TYR B 1 301 ? 0.859 1.8 12.414 1 98.5 301 TYR B N 1
ATOM 5876 C CA . TYR B 1 301 ? -0.592 1.708 12.531 1 98.5 301 TYR B CA 1
ATOM 5877 C C . TYR B 1 301 ? -1.045 1.96 13.961 1 98.5 301 TYR B C 1
ATOM 5879 O O . TYR B 1 301 ? -1.998 2.707 14.195 1 98.5 301 TYR B O 1
ATOM 5887 N N . SER B 1 302 ? -0.332 1.414 14.914 1 97.94 302 SER B N 1
ATOM 5888 C CA . SER B 1 302 ? -0.707 1.48 16.328 1 97.94 302 SER B CA 1
ATOM 5889 C C . SER B 1 302 ? -0.574 2.9 16.859 1 97.94 302 SER B C 1
ATOM 5891 O O . SER B 1 302 ? -1.357 3.32 17.719 1 97.94 302 SER B O 1
ATOM 5893 N N . ILE B 1 303 ? 0.396 3.607 16.391 1 97.94 303 ILE B N 1
ATOM 5894 C CA . ILE B 1 303 ? 0.681 4.961 16.859 1 97.94 303 ILE B CA 1
ATOM 5895 C C . ILE B 1 303 ? -0.362 5.926 16.297 1 97.94 303 ILE B C 1
ATOM 5897 O O . ILE B 1 303 ? -0.836 6.816 17.016 1 97.94 303 ILE B O 1
ATOM 5901 N N . GLU B 1 304 ? -0.778 5.73 15.039 1 96.75 304 GLU B N 1
ATOM 5902 C CA . GLU B 1 304 ? -1.656 6.68 14.359 1 96.75 304 GLU B CA 1
ATOM 5903 C C . GLU B 1 304 ? -3.113 6.465 14.758 1 96.75 304 GLU B C 1
ATOM 5905 O O . GLU B 1 304 ? -3.895 7.418 14.82 1 96.75 304 GLU B O 1
ATOM 5910 N N . ARG B 1 305 ? -3.492 5.312 15.109 1 95.12 305 ARG B N 1
ATOM 5911 C CA . ARG B 1 305 ? -4.895 4.922 15.227 1 95.12 305 ARG B CA 1
ATOM 5912 C C . ARG B 1 305 ? -5.582 5.688 16.344 1 95.12 305 ARG B C 1
ATOM 5914 O O . ARG B 1 305 ? -6.734 6.105 16.203 1 95.12 305 ARG B O 1
ATOM 5921 N N . PRO B 1 306 ? -4.902 5.961 17.438 1 94.94 306 PRO B N 1
ATOM 5922 C CA . PRO B 1 306 ? -5.645 6.547 18.547 1 94.94 306 PRO B CA 1
ATOM 5923 C C . PRO B 1 306 ? -5.766 8.062 18.453 1 94.94 306 PRO B C 1
ATOM 5925 O O . PRO B 1 306 ? -6.5 8.68 19.234 1 94.94 306 PRO B O 1
ATOM 5928 N N . VAL B 1 307 ? -5.113 8.727 17.5 1 95.38 307 VAL B N 1
ATOM 5929 C CA . VAL B 1 307 ? -5.055 10.18 17.562 1 95.38 307 VAL B CA 1
ATOM 5930 C C . VAL B 1 307 ? -6.012 10.781 16.531 1 95.38 307 VAL B C 1
ATOM 5932 O O . VAL B 1 307 ? -6.375 10.125 15.562 1 95.38 307 VAL B O 1
ATOM 5935 N N . GLU B 1 308 ? -6.477 12.008 16.75 1 95.44 308 GLU B N 1
ATOM 5936 C CA . GLU B 1 308 ? -7.434 12.719 15.914 1 95.44 308 GLU B CA 1
ATOM 5937 C C . GLU B 1 308 ? -6.742 13.367 14.711 1 95.44 308 GLU B C 1
ATOM 5939 O O . GLU B 1 308 ? -5.516 13.344 14.609 1 95.44 308 GLU B O 1
ATOM 5944 N N . ALA B 1 309 ? -7.641 13.906 13.852 1 93.81 309 ALA B N 1
ATOM 5945 C CA . ALA B 1 309 ? -7.133 14.695 12.727 1 93.81 309 ALA B CA 1
ATOM 5946 C C . ALA B 1 309 ? -6.398 15.938 13.219 1 93.81 309 ALA B C 1
ATOM 5948 O O . ALA B 1 309 ? -6.824 16.578 14.18 1 93.81 309 ALA B O 1
ATOM 5949 N N . GLY B 1 310 ? -5.285 16.266 12.586 1 91.5 310 GLY B N 1
ATOM 5950 C CA . GLY B 1 310 ? -4.387 17.312 13.039 1 91.5 310 GLY B CA 1
ATOM 5951 C C . GLY B 1 310 ? -3.096 16.781 13.633 1 91.5 310 GLY B C 1
ATOM 5952 O O . GLY B 1 310 ? -2.822 15.578 13.555 1 91.5 310 GLY B O 1
ATOM 5953 N N . TYR B 1 311 ? -2.336 17.672 14.172 1 93.19 311 TYR B N 1
ATOM 5954 C CA . TYR B 1 311 ? -1.019 17.266 14.656 1 93.19 311 TYR B CA 1
ATOM 5955 C C . TYR B 1 311 ? -1.088 16.812 16.109 1 93.19 311 TYR B C 1
ATOM 5957 O O . TYR B 1 311 ? -1.806 17.391 16.922 1 93.19 311 TYR B O 1
ATOM 5965 N N . GLN B 1 312 ? -0.455 15.727 16.391 1 94.62 312 GLN B N 1
ATOM 5966 C CA . GLN B 1 312 ? -0.143 15.203 17.719 1 94.62 312 GLN B CA 1
ATOM 5967 C C . GLN B 1 312 ? 1.316 14.766 17.812 1 94.62 312 GLN B C 1
ATOM 5969 O O . GLN B 1 312 ? 1.898 14.32 16.828 1 94.62 312 GLN B O 1
ATOM 5974 N N . LEU B 1 313 ? 1.852 14.867 19.047 1 94.44 313 LEU B N 1
ATOM 5975 C CA . LEU B 1 313 ? 3.258 14.523 19.234 1 94.44 313 LEU B CA 1
ATOM 5976 C C . LEU B 1 313 ? 3.504 13.055 18.922 1 94.44 313 LEU B C 1
ATOM 5978 O O . LEU B 1 313 ? 4.633 12.656 18.625 1 94.44 313 LEU B O 1
ATOM 5982 N N . ASP B 1 314 ? 2.516 12.164 18.969 1 95.75 314 ASP B N 1
ATOM 5983 C CA . ASP B 1 314 ? 2.604 10.75 18.609 1 95.75 314 ASP B CA 1
ATOM 5984 C C . ASP B 1 314 ? 3.225 10.57 17.219 1 95.75 314 ASP B C 1
ATOM 5986 O O . ASP B 1 314 ? 3.994 9.641 17 1 95.75 314 ASP B O 1
ATOM 5990 N N . LEU B 1 315 ? 2.938 11.5 16.359 1 95.62 315 LEU B N 1
ATOM 5991 C CA . LEU B 1 315 ? 3.318 11.367 14.953 1 95.62 315 LEU B CA 1
ATOM 5992 C C . LEU B 1 315 ? 4.836 11.383 14.797 1 95.62 315 LEU B C 1
ATOM 5994 O O . LEU B 1 315 ? 5.379 10.758 13.883 1 95.62 315 LEU B O 1
ATOM 5998 N N . GLN B 1 316 ? 5.531 12.086 15.695 1 95.12 316 GLN B N 1
ATOM 5999 C CA . GLN B 1 316 ? 6.988 12.102 15.609 1 95.12 316 GLN B CA 1
ATOM 6000 C C . GLN B 1 316 ? 7.566 10.719 15.898 1 95.12 316 GLN B C 1
ATOM 6002 O O . GLN B 1 316 ? 8.602 10.336 15.344 1 95.12 316 GLN B O 1
ATOM 6007 N N . GLU B 1 317 ? 6.871 9.93 16.781 1 95.81 317 GLU B N 1
ATOM 6008 C CA . GLU B 1 317 ? 7.324 8.586 17.109 1 95.81 317 GLU B CA 1
ATOM 6009 C C . GLU B 1 317 ? 7.148 7.637 15.93 1 95.81 317 GLU B C 1
ATOM 6011 O O . GLU B 1 317 ? 7.855 6.629 15.82 1 95.81 317 GLU B O 1
ATOM 6016 N N . GLU B 1 318 ? 6.281 7.996 15.086 1 96.38 318 GLU B N 1
ATOM 6017 C CA . GLU B 1 318 ? 5.98 7.18 13.914 1 96.38 318 GLU B CA 1
ATOM 6018 C C . GLU B 1 318 ? 7.074 7.309 12.859 1 96.38 318 GLU B C 1
ATOM 6020 O O . GLU B 1 318 ? 7.395 6.34 12.164 1 96.38 318 GLU B O 1
ATOM 6025 N N . THR B 1 319 ? 7.695 8.445 12.766 1 96.56 319 THR B N 1
ATOM 6026 C CA . THR B 1 319 ? 8.555 8.836 11.656 1 96.56 319 THR B CA 1
ATOM 6027 C C . THR B 1 319 ? 9.758 7.898 11.555 1 96.56 319 THR B C 1
ATOM 6029 O O . THR B 1 319 ? 10.133 7.477 10.453 1 96.56 319 THR B O 1
ATOM 6032 N N . ARG B 1 320 ? 10.352 7.562 12.68 1 96.75 320 ARG B N 1
ATOM 6033 C CA . ARG B 1 320 ? 11.562 6.746 12.664 1 96.75 320 ARG B CA 1
ATOM 6034 C C . ARG B 1 320 ? 11.289 5.375 12.062 1 96.75 320 ARG B C 1
ATOM 6036 O O . ARG B 1 320 ? 12.156 4.801 11.391 1 96.75 320 ARG B O 1
ATOM 6043 N N . HIS B 1 321 ? 10.094 4.832 12.273 1 98.31 321 HIS B N 1
ATOM 6044 C CA . HIS B 1 321 ? 9.742 3.521 11.742 1 98.31 321 HIS B CA 1
ATOM 6045 C C . HIS B 1 321 ? 9.68 3.541 10.219 1 98.31 321 HIS B C 1
ATOM 6047 O O . HIS B 1 321 ? 10.086 2.582 9.562 1 98.31 321 HIS B O 1
ATOM 6053 N N . ALA B 1 322 ? 9.203 4.629 9.648 1 97.69 322 ALA B N 1
ATOM 6054 C CA . ALA B 1 322 ? 9.156 4.758 8.195 1 97.69 322 ALA B CA 1
ATOM 6055 C C . ALA B 1 322 ? 10.562 4.762 7.598 1 97.69 322 ALA B C 1
ATOM 6057 O O . ALA B 1 322 ? 10.812 4.117 6.578 1 97.69 322 ALA B O 1
ATOM 6058 N N . TRP B 1 323 ? 11.484 5.516 8.242 1 98.06 323 TRP B N 1
ATOM 6059 C CA . TRP B 1 323 ? 12.859 5.562 7.766 1 98.06 323 TRP B CA 1
ATOM 6060 C C . TRP B 1 323 ? 13.492 4.176 7.801 1 98.06 323 TRP B C 1
ATOM 6062 O O . TRP B 1 323 ? 14.188 3.783 6.863 1 98.06 323 TRP B O 1
ATOM 6072 N N . LEU B 1 324 ? 13.234 3.488 8.883 1 98.38 324 LEU B N 1
ATOM 6073 C CA . LEU B 1 324 ? 13.836 2.172 9.062 1 98.38 324 LEU B CA 1
ATOM 6074 C C . LEU B 1 324 ? 13.328 1.196 8 1 98.38 324 LEU B C 1
ATOM 6076 O O . LEU B 1 324 ? 14.102 0.404 7.461 1 98.38 324 LEU B O 1
ATOM 6080 N N . ILE B 1 325 ? 12.062 1.227 7.672 1 98.81 325 ILE B N 1
ATOM 6081 C CA . ILE B 1 325 ? 11.484 0.367 6.641 1 98.81 325 ILE B CA 1
ATOM 6082 C C . ILE B 1 325 ? 12.156 0.655 5.301 1 98.81 325 ILE B C 1
ATOM 6084 O O . ILE B 1 325 ? 12.57 -0.267 4.598 1 98.81 325 ILE B O 1
ATOM 6088 N N . MET B 1 326 ? 12.258 1.943 4.949 1 98.69 326 MET B N 1
ATOM 6089 C CA . MET B 1 326 ? 12.852 2.332 3.676 1 98.69 326 MET B CA 1
ATOM 6090 C C . MET B 1 326 ? 14.312 1.897 3.605 1 98.69 326 MET B C 1
ATOM 6092 O O . MET B 1 326 ? 14.781 1.428 2.564 1 98.69 326 MET B O 1
ATOM 6096 N N . ARG B 1 327 ? 15.031 2.043 4.684 1 98.31 327 ARG B N 1
ATOM 6097 C CA . ARG B 1 327 ? 16.438 1.656 4.707 1 98.31 327 ARG B CA 1
ATOM 6098 C C . ARG B 1 327 ? 16.594 0.145 4.566 1 98.31 327 ARG B C 1
ATOM 6100 O O . ARG B 1 327 ? 17.469 -0.329 3.848 1 98.31 327 ARG B O 1
ATOM 6107 N N . ILE B 1 328 ? 15.758 -0.595 5.289 1 98.75 328 ILE B N 1
ATOM 6108 C CA . ILE B 1 328 ? 15.773 -2.049 5.172 1 98.75 328 ILE B CA 1
ATOM 6109 C C . ILE B 1 328 ? 15.562 -2.451 3.715 1 98.75 328 ILE B C 1
ATOM 6111 O O . ILE B 1 328 ? 16.266 -3.318 3.195 1 98.75 328 ILE B O 1
ATOM 6115 N N . ALA B 1 329 ? 14.617 -1.812 3.076 1 98.88 329 ALA B N 1
ATOM 6116 C CA . ALA B 1 329 ? 14.305 -2.137 1.688 1 98.88 329 ALA B CA 1
ATOM 6117 C C . ALA B 1 329 ? 15.477 -1.805 0.768 1 98.88 329 ALA B C 1
ATOM 6119 O O . ALA B 1 329 ? 15.898 -2.637 -0.04 1 98.88 329 ALA B O 1
ATOM 6120 N N . ILE B 1 330 ? 16.016 -0.567 0.872 1 98.75 330 ILE B N 1
ATOM 6121 C CA . ILE B 1 330 ? 17.078 -0.107 -0.007 1 98.75 330 ILE B CA 1
ATOM 6122 C C . ILE B 1 330 ? 18.328 -0.983 0.182 1 98.75 330 ILE B C 1
ATOM 6124 O O . ILE B 1 330 ? 18.891 -1.49 -0.791 1 98.75 330 ILE B O 1
ATOM 6128 N N . ASP B 1 331 ? 18.719 -1.23 1.438 1 98.5 331 ASP B N 1
ATOM 6129 C CA . ASP B 1 331 ? 19.891 -2.051 1.736 1 98.5 331 ASP B CA 1
ATOM 6130 C C . ASP B 1 331 ? 19.672 -3.498 1.306 1 98.5 331 ASP B C 1
ATOM 6132 O O . ASP B 1 331 ? 20.562 -4.121 0.729 1 98.5 331 ASP B O 1
ATOM 6136 N N . GLY B 1 332 ? 18.516 -4 1.655 1 98.5 332 GLY B N 1
ATOM 6137 C CA . GLY B 1 332 ? 18.203 -5.379 1.328 1 98.5 332 GLY B CA 1
ATOM 6138 C C . GLY B 1 332 ? 18.172 -5.648 -0.165 1 98.5 332 GLY B C 1
ATOM 6139 O O . GLY B 1 332 ? 18.719 -6.652 -0.627 1 98.5 332 GLY B O 1
ATOM 6140 N N . VAL B 1 333 ? 17.531 -4.77 -0.949 1 98.75 333 VAL B N 1
ATOM 6141 C CA . VAL B 1 333 ? 17.469 -4.91 -2.4 1 98.75 333 VAL B CA 1
ATOM 6142 C C . VAL B 1 333 ? 18.875 -4.852 -2.994 1 98.75 333 VAL B C 1
ATOM 6144 O O . VAL B 1 333 ? 19.203 -5.621 -3.898 1 98.75 333 VAL B O 1
ATOM 6147 N N . GLY B 1 334 ? 19.703 -3.932 -2.488 1 98.44 334 GLY B N 1
ATOM 6148 C CA . GLY B 1 334 ? 21.094 -3.893 -2.934 1 98.44 334 GLY B CA 1
ATOM 6149 C C . GLY B 1 334 ? 21.828 -5.191 -2.691 1 98.44 334 GLY B C 1
ATOM 6150 O O . GLY B 1 334 ? 22.562 -5.668 -3.564 1 98.44 334 GLY B O 1
ATOM 6151 N N . MET B 1 335 ? 21.625 -5.758 -1.531 1 97.69 335 MET B N 1
ATOM 6152 C CA . MET B 1 335 ? 22.328 -6.977 -1.129 1 97.69 335 MET B CA 1
ATOM 6153 C C . MET B 1 335 ? 21.891 -8.164 -1.989 1 97.69 335 MET B C 1
ATOM 6155 O O . MET B 1 335 ? 22.734 -8.938 -2.441 1 97.69 335 MET B O 1
ATOM 6159 N N . ILE B 1 336 ? 20.625 -8.297 -2.201 1 98.44 336 ILE B N 1
ATOM 6160 C CA . ILE B 1 336 ? 20.156 -9.445 -2.971 1 98.44 336 ILE B CA 1
ATOM 6161 C C . ILE B 1 336 ? 20.547 -9.273 -4.438 1 98.44 336 ILE B C 1
ATOM 6163 O O . ILE B 1 336 ? 20.828 -10.258 -5.129 1 98.44 336 ILE B O 1
ATOM 6167 N N . THR B 1 337 ? 20.547 -8.023 -4.957 1 98.75 337 THR B N 1
ATOM 6168 C CA . THR B 1 337 ? 21.031 -7.758 -6.309 1 98.75 337 THR B CA 1
ATOM 6169 C C . THR B 1 337 ? 22.453 -8.273 -6.488 1 98.75 337 THR B C 1
ATOM 6171 O O . THR B 1 337 ? 22.75 -8.945 -7.477 1 98.75 337 THR B O 1
ATOM 6174 N N . ASP B 1 338 ? 23.297 -7.945 -5.551 1 98.44 338 ASP B N 1
ATOM 6175 C CA . ASP B 1 338 ? 24.688 -8.391 -5.594 1 98.44 338 ASP B CA 1
ATOM 6176 C C . ASP B 1 338 ? 24.766 -9.914 -5.531 1 98.44 338 ASP B C 1
ATOM 6178 O O . ASP B 1 338 ? 25.562 -10.523 -6.258 1 98.44 338 ASP B O 1
ATOM 6182 N N . LEU B 1 339 ? 24.031 -10.516 -4.691 1 98.31 339 LEU B N 1
ATOM 6183 C CA . LEU B 1 339 ? 24.016 -11.961 -4.527 1 98.31 339 LEU B CA 1
ATOM 6184 C C . LEU B 1 339 ? 23.625 -12.648 -5.832 1 98.31 339 LEU B C 1
ATOM 6186 O O . LEU B 1 339 ? 24.281 -13.602 -6.258 1 98.31 339 LEU B O 1
ATOM 6190 N N . LEU B 1 340 ? 22.594 -12.172 -6.5 1 98.44 340 LEU B N 1
ATOM 6191 C CA . LEU B 1 340 ? 22.031 -12.812 -7.684 1 98.44 340 LEU B CA 1
ATOM 6192 C C . LEU B 1 340 ? 22.969 -12.648 -8.883 1 98.44 340 LEU B C 1
ATOM 6194 O O . LEU B 1 340 ? 22.938 -13.461 -9.812 1 98.44 340 LEU B O 1
ATOM 6198 N N . ARG B 1 341 ? 23.828 -11.633 -8.859 1 97.5 341 ARG B N 1
ATOM 6199 C CA . ARG B 1 341 ? 24.812 -11.453 -9.914 1 97.5 341 ARG B CA 1
ATOM 6200 C C . ARG B 1 341 ? 25.75 -12.656 -10 1 97.5 341 ARG B C 1
ATOM 6202 O O . ARG B 1 341 ? 26.188 -13.039 -11.086 1 97.5 341 ARG B O 1
ATOM 6209 N N . GLY B 1 342 ? 26.016 -13.242 -8.875 1 96.69 342 GLY B N 1
ATOM 6210 C CA . GLY B 1 342 ? 27.016 -14.281 -8.836 1 96.69 342 GLY B CA 1
ATOM 6211 C C . GLY B 1 342 ? 26.438 -15.672 -8.68 1 96.69 342 GLY B C 1
ATOM 6212 O O . GLY B 1 342 ? 27.172 -16.656 -8.57 1 96.69 342 GLY B O 1
ATOM 6213 N N . ILE B 1 343 ? 25.125 -15.828 -8.695 1 97.88 343 ILE B N 1
ATOM 6214 C CA . ILE B 1 343 ? 24.484 -17.109 -8.43 1 97.88 343 ILE B CA 1
ATOM 6215 C C . ILE B 1 343 ? 24.781 -18.078 -9.57 1 97.88 343 ILE B C 1
ATOM 6217 O O . ILE B 1 343 ? 24.828 -17.688 -10.734 1 97.88 343 ILE B O 1
ATOM 6221 N N . LYS B 1 344 ? 25.109 -19.312 -9.281 1 97.5 344 LYS B N 1
ATOM 6222 C CA . LYS B 1 344 ? 25.375 -20.359 -10.273 1 97.5 344 LYS B CA 1
ATOM 6223 C C . LYS B 1 344 ? 24.625 -21.641 -9.93 1 97.5 344 LYS B C 1
ATOM 6225 O O . LYS B 1 344 ? 24.438 -21.953 -8.75 1 97.5 344 LYS B O 1
ATOM 6230 N N . VAL B 1 345 ? 24.281 -22.391 -10.961 1 98.25 345 VAL B N 1
ATOM 6231 C CA . VAL B 1 345 ? 23.562 -23.656 -10.766 1 98.25 345 VAL B CA 1
ATOM 6232 C C . VAL B 1 345 ? 24.562 -24.812 -10.789 1 98.25 345 VAL B C 1
ATOM 6234 O O . VAL B 1 345 ? 25.484 -24.828 -11.617 1 98.25 345 VAL B O 1
ATOM 6237 N N . ASN B 1 346 ? 24.391 -25.656 -9.789 1 98 346 ASN B N 1
ATOM 6238 C CA . ASN B 1 346 ? 25.109 -26.922 -9.828 1 98 346 ASN B CA 1
ATOM 6239 C C . ASN B 1 346 ? 24.391 -27.938 -10.727 1 98 346 ASN B C 1
ATOM 6241 O O . ASN B 1 346 ? 23.719 -28.828 -10.234 1 98 346 ASN B O 1
ATOM 6245 N N . GLU B 1 347 ? 24.766 -27.922 -11.945 1 96.75 347 GLU B N 1
ATOM 6246 C CA . GLU B 1 347 ? 24.031 -28.688 -12.945 1 96.75 347 GLU B CA 1
ATOM 6247 C C . GLU B 1 347 ? 24.125 -30.188 -12.68 1 96.75 347 GLU B C 1
ATOM 6249 O O . GLU B 1 347 ? 23.172 -30.938 -12.914 1 96.75 347 GLU B O 1
ATOM 6254 N N . GLY B 1 348 ? 25.297 -30.547 -12.258 1 96 348 GLY B N 1
ATOM 6255 C CA . GLY B 1 348 ? 25.469 -31.953 -11.93 1 96 348 GLY B CA 1
ATOM 6256 C C . GLY B 1 348 ? 24.5 -32.438 -10.867 1 96 348 GLY B C 1
ATOM 6257 O O . GLY B 1 348 ? 23.906 -33.531 -11.008 1 96 348 GLY B O 1
ATOM 6258 N N . ARG B 1 349 ? 24.344 -31.688 -9.844 1 96.12 349 ARG B N 1
ATOM 6259 C CA . ARG B 1 349 ? 23.453 -32.062 -8.75 1 96.12 349 ARG B CA 1
ATOM 6260 C C . ARG B 1 349 ? 22 -32.062 -9.211 1 96.12 349 ARG B C 1
ATOM 6262 O O . ARG B 1 349 ? 21.203 -32.875 -8.766 1 96.12 349 ARG B O 1
ATOM 6269 N N . VAL B 1 350 ? 21.688 -31.141 -9.953 1 97.31 350 VAL B N 1
ATOM 6270 C CA . VAL B 1 350 ? 20.312 -31.062 -10.477 1 97.31 350 VAL B CA 1
ATOM 6271 C C . VAL B 1 350 ? 20.016 -32.312 -11.328 1 97.31 350 VAL B C 1
ATOM 6273 O O . VAL B 1 350 ? 18.953 -32.906 -11.211 1 97.31 350 VAL B O 1
ATOM 6276 N N . LYS B 1 351 ? 21 -32.656 -12.125 1 95.69 351 LYS B N 1
ATOM 6277 C CA . LYS B 1 351 ? 20.828 -33.812 -13.008 1 95.69 351 LYS B CA 1
ATOM 6278 C C . LYS B 1 351 ? 20.562 -35.094 -12.211 1 95.69 351 LYS B C 1
ATOM 6280 O O . LYS B 1 351 ? 19.781 -35.938 -12.641 1 95.69 351 LYS B O 1
ATOM 6285 N N . GLU B 1 352 ? 21.188 -35.156 -11.102 1 95.56 352 GLU B N 1
ATOM 6286 C CA . GLU B 1 352 ? 20.969 -36.312 -10.242 1 95.56 352 GLU B CA 1
ATOM 6287 C C . GLU B 1 352 ? 19.516 -36.406 -9.805 1 95.56 352 GLU B C 1
ATOM 6289 O O . GLU B 1 352 ? 18.938 -37.5 -9.805 1 95.56 352 GLU B O 1
ATOM 6294 N N . ASP B 1 353 ? 18.938 -35.344 -9.461 1 94.81 353 ASP B N 1
ATOM 6295 C CA . ASP B 1 353 ? 17.578 -35.344 -8.945 1 94.81 353 ASP B CA 1
ATOM 6296 C C . ASP B 1 353 ? 16.562 -35.438 -10.078 1 94.81 353 ASP B C 1
ATOM 6298 O O . ASP B 1 353 ? 15.438 -35.906 -9.883 1 94.81 353 ASP B O 1
ATOM 6302 N N . LEU B 1 354 ? 16.953 -35.062 -11.266 1 94.69 354 LEU B N 1
ATOM 6303 C CA . LEU B 1 354 ? 16.062 -35.156 -12.422 1 94.69 354 LEU B CA 1
ATOM 6304 C C . LEU B 1 354 ? 15.719 -36.594 -12.734 1 94.69 354 LEU B C 1
ATOM 6306 O O . LEU B 1 354 ? 14.633 -36.906 -13.234 1 94.69 354 LEU B O 1
ATOM 6310 N N . VAL B 1 355 ? 16.641 -37.375 -12.375 1 90.75 355 VAL B N 1
ATOM 6311 C CA . VAL B 1 355 ? 16.469 -38.812 -12.656 1 90.75 355 VAL B CA 1
ATOM 6312 C C . VAL B 1 355 ? 15.766 -39.5 -11.484 1 90.75 355 VAL B C 1
ATOM 6314 O O . VAL B 1 355 ? 15.07 -40.5 -11.664 1 90.75 355 VAL B O 1
ATOM 6317 N N . LYS B 1 356 ? 15.891 -38.938 -10.414 1 90.56 356 LYS B N 1
ATOM 6318 C CA . LYS B 1 356 ? 15.406 -39.531 -9.172 1 90.56 356 LYS B CA 1
ATOM 6319 C C . LYS B 1 356 ? 13.906 -39.312 -9 1 90.56 356 LYS B C 1
ATOM 6321 O O . LYS B 1 356 ? 13.211 -40.156 -8.414 1 90.56 356 LYS B O 1
ATOM 6326 N N . TYR B 1 357 ? 13.406 -38.188 -9.453 1 90.69 357 TYR B N 1
ATOM 6327 C CA . TYR B 1 357 ? 12.016 -37.812 -9.211 1 90.69 357 TYR B CA 1
ATOM 6328 C C . TYR B 1 357 ? 11.258 -37.688 -10.523 1 90.69 357 TYR B C 1
ATOM 6330 O O . TYR B 1 357 ? 11.836 -37.312 -11.555 1 90.69 357 TYR B O 1
ATOM 6338 N N . PRO B 1 358 ? 9.961 -38 -10.516 1 91.38 358 PRO B N 1
ATOM 6339 C CA . PRO B 1 358 ? 9.148 -37.875 -11.727 1 91.38 358 PRO B CA 1
ATOM 6340 C C . PRO B 1 358 ? 8.711 -36.438 -12.016 1 91.38 358 PRO B C 1
ATOM 6342 O O . PRO B 1 358 ? 7.52 -36.188 -12.141 1 91.38 358 PRO B O 1
ATOM 6345 N N . VAL B 1 359 ? 9.617 -35.625 -12.344 1 94.19 359 VAL B N 1
ATOM 6346 C CA . VAL B 1 359 ? 9.398 -34.188 -12.398 1 94.19 359 VAL B CA 1
ATOM 6347 C C . VAL B 1 359 ? 8.844 -33.781 -13.766 1 94.19 359 VAL B C 1
ATOM 6349 O O . VAL B 1 359 ? 8.586 -32.594 -14.023 1 94.19 359 VAL B O 1
ATOM 6352 N N . THR B 1 360 ? 8.602 -34.781 -14.664 1 96 360 THR B N 1
ATOM 6353 C CA . THR B 1 360 ? 7.984 -34.5 -15.953 1 96 360 THR B CA 1
ATOM 6354 C C . THR B 1 360 ? 6.738 -35.344 -16.156 1 96 360 THR B C 1
ATOM 6356 O O . THR B 1 360 ? 6.301 -35.562 -17.297 1 96 360 THR B O 1
ATOM 6359 N N . ALA B 1 361 ? 6.246 -35.875 -15.086 1 93.81 361 ALA B N 1
ATOM 6360 C CA . ALA B 1 361 ? 5.062 -36.719 -15.148 1 93.81 361 ALA B CA 1
ATOM 6361 C C . ALA B 1 361 ? 3.844 -35.938 -15.617 1 93.81 361 ALA B C 1
ATOM 6363 O O . ALA B 1 361 ? 3.006 -36.469 -16.359 1 93.81 361 ALA B O 1
ATOM 6364 N N . ALA B 1 362 ? 3.736 -34.719 -15.172 1 93.06 362 ALA B N 1
ATOM 6365 C CA . ALA B 1 362 ? 2.602 -33.906 -15.57 1 93.06 362 ALA B CA 1
ATOM 6366 C C . ALA B 1 362 ? 2.578 -33.688 -17.078 1 93.06 362 ALA B C 1
ATOM 6368 O O . ALA B 1 362 ? 1.52 -33.75 -17.703 1 93.06 362 ALA B O 1
ATOM 6369 N N . GLU B 1 363 ? 3.715 -33.438 -17.625 1 95.12 363 GLU B N 1
ATOM 6370 C CA . GLU B 1 363 ? 3.836 -33.281 -19.078 1 95.12 363 GLU B CA 1
ATOM 6371 C C . GLU B 1 363 ? 3.492 -34.562 -19.797 1 95.12 363 GLU B C 1
ATOM 6373 O O . GLU B 1 363 ? 2.832 -34.531 -20.844 1 95.12 363 GLU B O 1
ATOM 6378 N N . TYR B 1 364 ? 3.961 -35.594 -19.219 1 96.06 364 TYR B N 1
ATOM 6379 C CA . TYR B 1 364 ? 3.688 -36.906 -19.797 1 96.06 364 TYR B CA 1
ATOM 6380 C C . TYR B 1 364 ? 2.189 -37.188 -19.844 1 96.06 364 TYR B C 1
ATOM 6382 O O . TYR B 1 364 ? 1.667 -37.656 -20.859 1 96.06 364 TYR B O 1
ATOM 6390 N N . VAL B 1 365 ? 1.481 -36.875 -18.812 1 95.19 365 VAL B N 1
ATOM 6391 C CA . VAL B 1 365 ? 0.039 -37.062 -18.734 1 95.19 365 VAL B CA 1
ATOM 6392 C C . VAL B 1 365 ? -0.666 -36.219 -19.781 1 95.19 365 VAL B C 1
ATOM 6394 O O . VAL B 1 365 ? -1.575 -36.688 -20.469 1 95.19 365 VAL B O 1
ATOM 6397 N N . GLU B 1 366 ? -0.304 -35 -19.922 1 96.12 366 GLU B N 1
ATOM 6398 C CA . GLU B 1 366 ? -0.931 -34.094 -20.891 1 96.12 366 GLU B CA 1
ATOM 6399 C C . GLU B 1 366 ? -0.715 -34.562 -22.312 1 96.12 366 GLU B C 1
ATOM 6401 O O . GLU B 1 366 ? -1.65 -34.594 -23.125 1 96.12 366 GLU B O 1
ATOM 6406 N N . LEU B 1 367 ? 0.5 -34.969 -22.594 1 95.88 367 LEU B N 1
ATOM 6407 C CA . LEU B 1 367 ? 0.819 -35.469 -23.922 1 95.88 367 LEU B CA 1
ATOM 6408 C C . LEU B 1 367 ? 0.057 -36.75 -24.234 1 95.88 367 LEU B C 1
ATOM 6410 O O . LEU B 1 367 ? -0.381 -36.938 -25.375 1 95.88 367 LEU B O 1
ATOM 6414 N N . MET B 1 368 ? -0.013 -37.562 -23.266 1 96 368 MET B N 1
ATOM 6415 C CA . MET B 1 368 ? -0.78 -38.781 -23.422 1 96 368 MET B CA 1
ATOM 6416 C C . MET B 1 368 ? -2.244 -38.5 -23.719 1 96 368 MET B C 1
ATOM 6418 O O . MET B 1 368 ? -2.844 -39.094 -24.609 1 96 368 MET B O 1
ATOM 6422 N N . SER B 1 369 ? -2.842 -37.594 -22.969 1 95.62 369 SER B N 1
ATOM 6423 C CA . SER B 1 369 ? -4.223 -37.156 -23.188 1 95.62 369 SER B CA 1
ATOM 6424 C C . SER B 1 369 ? -4.418 -36.625 -24.609 1 95.62 369 SER B C 1
ATOM 6426 O O . SER B 1 369 ? -5.355 -37 -25.297 1 95.62 369 SER B O 1
ATOM 6428 N N . ILE B 1 370 ? -3.592 -35.812 -25.062 1 95 370 ILE B N 1
ATOM 6429 C CA . ILE B 1 370 ? -3.68 -35.156 -26.359 1 95 370 ILE B CA 1
ATOM 6430 C C . ILE B 1 370 ? -3.494 -36.188 -27.469 1 95 370 ILE B C 1
ATOM 6432 O O . ILE B 1 370 ? -4.293 -36.25 -28.422 1 95 370 ILE B O 1
ATOM 6436 N N . SER B 1 371 ? -2.459 -37 -27.344 1 95.81 371 SER B N 1
ATOM 6437 C CA . SER B 1 371 ? -2.102 -37.938 -28.422 1 95.81 371 SER B CA 1
ATOM 6438 C C . SER B 1 371 ? -3.15 -39.031 -28.578 1 95.81 371 SER B C 1
ATOM 6440 O O . SER B 1 371 ? -3.438 -39.469 -29.688 1 95.81 371 SER B O 1
ATOM 6442 N N . ARG B 1 372 ? -3.732 -39.438 -27.484 1 95.62 372 ARG B N 1
ATOM 6443 C CA . ARG B 1 372 ? -4.688 -40.531 -27.531 1 95.62 372 ARG B CA 1
ATOM 6444 C C . ARG B 1 372 ? -6.117 -40.031 -27.609 1 95.62 372 ARG B C 1
ATOM 6446 O O . ARG B 1 372 ? -7.051 -40.812 -27.828 1 95.62 372 ARG B O 1
ATOM 6453 N N . GLY B 1 373 ? -6.273 -38.75 -27.469 1 94.19 373 GLY B N 1
ATOM 6454 C CA . GLY B 1 373 ? -7.605 -38.156 -27.516 1 94.19 373 GLY B CA 1
ATOM 6455 C C . GLY B 1 373 ? -8.516 -38.656 -26.422 1 94.19 373 GLY B C 1
ATOM 6456 O O . GLY B 1 373 ? -9.664 -39.031 -26.672 1 94.19 373 GLY B O 1
ATOM 6457 N N . ILE B 1 374 ? -7.961 -38.75 -25.219 1 93.56 374 ILE B N 1
ATOM 6458 C CA . ILE B 1 374 ? -8.75 -39.219 -24.078 1 93.56 374 ILE B CA 1
ATOM 6459 C C . ILE B 1 374 ? -8.805 -38.125 -23.016 1 93.56 374 ILE B C 1
ATOM 6461 O O . ILE B 1 374 ? -7.918 -37.25 -22.953 1 93.56 374 ILE B O 1
ATOM 6465 N N . PRO B 1 375 ? -9.906 -38.188 -22.203 1 92.75 375 PRO B N 1
ATOM 6466 C CA . PRO B 1 375 ? -9.992 -37.188 -21.125 1 92.75 375 PRO B CA 1
ATOM 6467 C C . PRO B 1 375 ? -8.773 -37.219 -20.203 1 92.75 375 PRO B C 1
ATOM 6469 O O . PRO B 1 375 ? -8.25 -38.312 -19.906 1 92.75 375 PRO B O 1
ATOM 6472 N N . PHE B 1 376 ? -8.336 -36.062 -19.734 1 92.94 376 PHE B N 1
ATOM 6473 C CA . PHE B 1 376 ? -7.164 -35.906 -18.891 1 92.94 376 PHE B CA 1
ATOM 6474 C C . PHE B 1 376 ? -7.203 -36.844 -17.703 1 92.94 376 PHE B C 1
ATOM 6476 O O . PHE B 1 376 ? -6.188 -37.469 -17.359 1 92.94 376 PHE B O 1
ATOM 6483 N N . ARG B 1 377 ? -8.328 -37 -17.016 1 91.12 377 ARG B N 1
ATOM 6484 C CA . ARG B 1 377 ? -8.445 -37.812 -15.805 1 91.12 377 ARG B CA 1
ATOM 6485 C C . ARG B 1 377 ? -8.117 -39.281 -16.094 1 91.12 377 ARG B C 1
ATOM 6487 O O . ARG B 1 377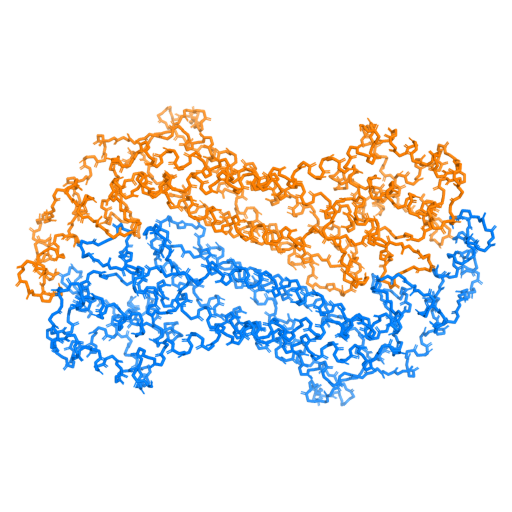 ? -7.566 -39.969 -15.227 1 91.12 377 ARG B O 1
ATOM 6494 N N . ASN B 1 378 ? -8.422 -39.688 -17.234 1 91.62 378 ASN B N 1
ATOM 6495 C CA . ASN B 1 378 ? -8.078 -41.062 -17.625 1 91.62 378 ASN B CA 1
ATOM 6496 C C . ASN B 1 378 ? -6.57 -41.25 -17.766 1 91.62 378 ASN B C 1
ATOM 6498 O O . ASN B 1 378 ? -6.004 -42.219 -17.266 1 91.62 378 ASN B O 1
ATOM 6502 N N . ALA B 1 379 ? -5.988 -40.312 -18.453 1 92.88 379 ALA B N 1
ATOM 6503 C CA . ALA B 1 379 ? -4.535 -40.344 -18.609 1 92.88 379 ALA B CA 1
ATOM 6504 C C . ALA B 1 379 ? -3.838 -40.25 -17.25 1 92.88 379 ALA B C 1
ATOM 6506 O O . ALA B 1 379 ? -2.875 -40.969 -16.984 1 92.88 379 ALA B O 1
ATOM 6507 N N . HIS B 1 380 ? -4.34 -39.344 -16.469 1 92.38 380 HIS B N 1
ATOM 6508 C CA . HIS B 1 380 ? -3.783 -39.125 -15.141 1 92.38 380 HIS B CA 1
ATOM 6509 C C . HIS B 1 380 ? -3.824 -40.406 -14.297 1 92.38 380 HIS B C 1
ATOM 6511 O O . HIS B 1 380 ? -2.842 -40.719 -13.633 1 92.38 380 HIS B O 1
ATOM 6517 N N . ARG B 1 381 ? -4.902 -41.094 -14.281 1 90.44 381 ARG B N 1
ATOM 6518 C CA . ARG B 1 381 ? -5.066 -42.312 -13.523 1 90.44 381 ARG B CA 1
ATOM 6519 C C . ARG B 1 381 ? -4.074 -43.375 -13.984 1 90.44 381 ARG B C 1
ATOM 6521 O O . ARG B 1 381 ? -3.506 -44.094 -13.164 1 90.44 381 ARG B O 1
ATOM 6528 N N . GLU B 1 382 ? -3.918 -43.5 -15.227 1 91.5 382 GLU B N 1
ATOM 6529 C CA . GLU B 1 382 ? -2.984 -44.469 -15.773 1 91.5 382 GLU B CA 1
ATOM 6530 C C . GLU B 1 382 ? -1.557 -44.188 -15.312 1 91.5 382 GLU B C 1
ATOM 6532 O O . GLU B 1 382 ? -0.836 -45.125 -14.914 1 91.5 382 GLU B O 1
ATOM 6537 N N . VAL B 1 383 ? -1.196 -42.969 -15.398 1 91.69 383 VAL B N 1
ATOM 6538 C CA . VAL B 1 383 ? 0.161 -42.594 -15.031 1 91.69 383 VAL B CA 1
ATOM 6539 C C . VAL B 1 383 ? 0.351 -42.75 -13.523 1 91.69 383 VAL B C 1
ATOM 6541 O O . VAL B 1 383 ? 1.423 -43.156 -13.062 1 91.69 383 VAL B O 1
ATOM 6544 N N . ALA B 1 384 ? -0.688 -42.438 -12.727 1 90.12 384 ALA B N 1
ATOM 6545 C CA . ALA B 1 384 ? -0.63 -42.625 -11.281 1 90.12 384 ALA B CA 1
ATOM 6546 C C . ALA B 1 384 ? -0.365 -44.062 -10.922 1 90.12 384 ALA B C 1
ATOM 6548 O O . ALA B 1 384 ? 0.384 -44.344 -9.984 1 90.12 384 ALA B O 1
ATOM 6549 N N . VAL B 1 385 ? -0.96 -44.906 -11.633 1 89.38 385 VAL B N 1
ATOM 6550 C CA . VAL B 1 385 ? -0.78 -46.344 -11.406 1 89.38 385 VAL B CA 1
ATOM 6551 C C . VAL B 1 385 ? 0.662 -46.719 -11.719 1 89.38 385 VAL B C 1
ATOM 6553 O O . VAL B 1 385 ? 1.27 -47.5 -10.984 1 89.38 385 VAL B O 1
ATOM 6556 N N . MET B 1 386 ? 1.208 -46.188 -12.75 1 91.06 386 MET B N 1
ATOM 6557 C CA . MET B 1 386 ? 2.598 -46.438 -13.109 1 91.06 386 MET B CA 1
ATOM 6558 C C . MET B 1 386 ? 3.539 -46.062 -11.984 1 91.06 386 MET B C 1
ATOM 6560 O O . MET B 1 386 ? 4.473 -46.781 -11.656 1 91.06 386 MET B O 1
ATOM 6564 N N . ILE B 1 387 ? 3.301 -44.906 -11.461 1 89.38 387 ILE B N 1
ATOM 6565 C CA . ILE B 1 387 ? 4.148 -44.406 -10.391 1 89.38 387 ILE B CA 1
ATOM 6566 C C . ILE B 1 387 ? 4.02 -45.281 -9.156 1 89.38 387 ILE B C 1
ATOM 6568 O O . ILE B 1 387 ? 5.016 -45.594 -8.5 1 89.38 387 ILE B O 1
ATOM 6572 N N . LYS B 1 388 ? 2.771 -45.688 -8.82 1 88.06 388 LYS B N 1
ATOM 6573 C CA . LYS B 1 388 ? 2.521 -46.562 -7.684 1 88.06 388 LYS B CA 1
ATOM 6574 C C . LYS B 1 388 ? 3.262 -47.875 -7.848 1 88.06 388 LYS B C 1
ATOM 6576 O O . LYS B 1 388 ? 3.689 -48.5 -6.863 1 88.06 388 LYS B O 1
ATOM 6581 N N . GLU B 1 389 ? 3.48 -48.219 -9.039 1 91 389 GLU B N 1
ATOM 6582 C CA . GLU B 1 389 ? 4.16 -49.5 -9.344 1 91 389 GLU B CA 1
ATOM 6583 C C . GLU B 1 389 ? 5.676 -49.312 -9.344 1 91 389 GLU B C 1
ATOM 6585 O O . GLU B 1 389 ? 6.418 -50.25 -9.617 1 91 389 GLU B O 1
ATOM 6590 N N . GLY B 1 390 ? 6.113 -48.125 -9.086 1 87.56 390 GLY B N 1
ATOM 6591 C CA . GLY B 1 390 ? 7.535 -47.844 -8.945 1 87.56 390 GLY B CA 1
ATOM 6592 C C . GLY B 1 390 ? 8.188 -47.375 -10.227 1 87.56 390 GLY B C 1
ATOM 6593 O O . GLY B 1 390 ? 9.414 -47.281 -10.312 1 87.56 390 GLY B O 1
ATOM 6594 N N . LYS B 1 391 ? 7.309 -47.062 -11.195 1 90.25 391 LYS B N 1
ATOM 6595 C CA . LYS B 1 391 ? 7.84 -46.531 -12.445 1 90.25 391 LYS B CA 1
ATOM 6596 C C . LYS B 1 391 ? 8.031 -45.031 -12.375 1 90.25 391 LYS B C 1
ATOM 6598 O O . LYS B 1 391 ? 7.523 -44.375 -11.453 1 90.25 391 LYS B O 1
ATOM 6603 N N . ASN B 1 392 ? 8.852 -44.531 -13.25 1 89.75 392 ASN B N 1
ATOM 6604 C CA . ASN B 1 392 ? 9.102 -43.094 -13.336 1 89.75 392 ASN B CA 1
ATOM 6605 C C . ASN B 1 392 ? 8.703 -42.562 -14.703 1 89.75 392 ASN B C 1
ATOM 6607 O O . ASN B 1 392 ? 9.562 -42.125 -15.477 1 89.75 392 ASN B O 1
ATOM 6611 N N . PRO B 1 393 ? 7.418 -42.531 -14.875 1 91.38 393 PRO B N 1
ATOM 6612 C CA . PRO B 1 393 ? 6.98 -42.031 -16.188 1 91.38 393 PRO B CA 1
ATOM 6613 C C . PRO B 1 393 ? 7.328 -40.562 -16.406 1 91.38 393 PRO B C 1
ATOM 6615 O O . PRO B 1 393 ? 7.301 -39.75 -15.461 1 91.38 393 PRO B O 1
ATOM 6618 N N . GLY B 1 394 ? 7.648 -40.219 -17.656 1 94 394 GLY B N 1
ATOM 6619 C CA . GLY B 1 394 ? 7.969 -38.844 -18 1 94 394 GLY B CA 1
ATOM 6620 C C . GLY B 1 394 ? 8.609 -38.688 -19.359 1 94 394 GLY B C 1
ATOM 6621 O O . GLY B 1 394 ? 8.578 -39.625 -20.172 1 94 394 GLY B O 1
ATOM 6622 N N . ILE B 1 395 ? 8.961 -37.531 -19.641 1 94.75 395 ILE B N 1
ATOM 6623 C CA . ILE B 1 395 ? 9.68 -37.219 -20.875 1 94.75 395 ILE B CA 1
ATOM 6624 C C . ILE B 1 395 ? 11.023 -36.594 -20.531 1 94.75 395 ILE B C 1
ATOM 6626 O O . ILE B 1 395 ? 11.328 -36.344 -19.375 1 94.75 395 ILE B O 1
ATOM 6630 N N . ASN B 1 396 ? 11.82 -36.406 -21.578 1 95.25 396 ASN B N 1
ATOM 6631 C CA . ASN B 1 396 ? 13.102 -35.719 -21.391 1 95.25 396 ASN B CA 1
ATOM 6632 C C . ASN B 1 396 ? 12.914 -34.312 -20.844 1 95.25 396 ASN B C 1
ATOM 6634 O O . ASN B 1 396 ? 12.141 -33.531 -21.391 1 95.25 396 ASN B O 1
ATOM 6638 N N . PRO B 1 397 ? 13.648 -34.031 -19.734 1 95.12 397 PRO B N 1
ATOM 6639 C CA . PRO B 1 397 ? 13.477 -32.719 -19.109 1 95.12 397 PRO B CA 1
ATOM 6640 C C . PRO B 1 397 ? 13.695 -31.578 -20.094 1 95.12 397 PRO B C 1
ATOM 6642 O O . PRO B 1 397 ? 12.984 -30.578 -20.047 1 95.12 397 PRO B O 1
ATOM 6645 N N . THR B 1 398 ? 14.609 -31.688 -20.922 1 93.94 398 THR B N 1
ATOM 6646 C CA . THR B 1 398 ? 14.883 -30.641 -21.906 1 93.94 398 THR B CA 1
ATOM 6647 C C . THR B 1 398 ? 13.719 -30.5 -22.875 1 93.94 398 THR B C 1
ATOM 6649 O O . THR B 1 398 ? 13.352 -29.391 -23.266 1 93.94 398 THR B O 1
ATOM 6652 N N . GLU B 1 399 ? 13.18 -31.672 -23.219 1 94.62 399 GLU B N 1
ATOM 6653 C CA . GLU B 1 399 ? 12.008 -31.656 -24.094 1 94.62 399 GLU B CA 1
ATOM 6654 C C . GLU B 1 399 ? 10.805 -31.047 -23.391 1 94.62 399 GLU B C 1
ATOM 6656 O O . GLU B 1 399 ? 10 -30.359 -24.016 1 94.62 399 GLU B O 1
ATOM 6661 N N . ALA B 1 400 ? 10.742 -31.312 -22.156 1 95.56 400 ALA B N 1
ATOM 6662 C CA . ALA B 1 400 ? 9.633 -30.781 -21.375 1 95.56 400 ALA B CA 1
ATOM 6663 C C . ALA B 1 400 ? 9.68 -29.25 -21.344 1 95.56 400 ALA B C 1
ATOM 6665 O O . ALA B 1 400 ? 8.656 -28.594 -21.547 1 95.56 400 ALA B O 1
ATOM 6666 N N . ILE B 1 401 ? 10.828 -28.703 -21.141 1 96.25 401 ILE B N 1
ATOM 6667 C CA . ILE B 1 401 ? 10.992 -27.25 -21.047 1 96.25 401 ILE B CA 1
ATOM 6668 C C . ILE B 1 401 ? 10.766 -26.609 -22.406 1 96.25 401 ILE B C 1
ATOM 6670 O O . ILE B 1 401 ? 10.055 -25.609 -22.531 1 96.25 401 ILE B O 1
ATOM 6674 N N . ARG B 1 402 ? 11.258 -27.188 -23.406 1 95.56 402 ARG B N 1
ATOM 6675 C CA . ARG B 1 402 ? 11.188 -26.625 -24.75 1 95.56 402 ARG B CA 1
ATOM 6676 C C . ARG B 1 402 ? 9.797 -26.781 -25.344 1 95.56 402 ARG B C 1
ATOM 6678 O O . ARG B 1 402 ? 9.375 -26 -26.203 1 95.56 402 ARG B O 1
ATOM 6685 N N . GLY B 1 403 ? 9.172 -27.812 -24.891 1 94.56 403 GLY B N 1
ATOM 6686 C CA . GLY B 1 403 ? 7.852 -28.109 -25.422 1 94.56 403 GLY B CA 1
ATOM 6687 C C . GLY B 1 403 ? 6.762 -27.219 -24.859 1 94.56 403 GLY B C 1
ATOM 6688 O O . GLY B 1 403 ? 5.66 -27.156 -25.406 1 94.56 403 GLY B O 1
ATOM 6689 N N . LYS B 1 404 ? 7 -26.547 -23.812 1 94.81 404 LYS B N 1
ATOM 6690 C CA . LYS B 1 404 ? 6.035 -25.625 -23.234 1 94.81 404 LYS B CA 1
ATOM 6691 C C . LYS B 1 404 ? 6.035 -24.281 -23.953 1 94.81 404 LYS B C 1
ATOM 6693 O O . LYS B 1 404 ? 6.926 -23.453 -23.75 1 94.81 404 LYS B O 1
ATOM 6698 N N . GLU B 1 405 ? 4.953 -24.016 -24.625 1 92.81 405 GLU B N 1
ATOM 6699 C CA . GLU B 1 405 ? 4.934 -22.875 -25.531 1 92.81 405 GLU B CA 1
ATOM 6700 C C . GLU B 1 405 ? 4.039 -21.75 -24.984 1 92.81 405 GLU B C 1
ATOM 6702 O O . GLU B 1 405 ? 3.928 -20.688 -25.609 1 92.81 405 GLU B O 1
ATOM 6707 N N . VAL B 1 406 ? 3.477 -21.922 -23.891 1 94.44 406 VAL B N 1
ATOM 6708 C CA . VAL B 1 406 ? 2.646 -20.859 -23.344 1 94.44 406 VAL B CA 1
ATOM 6709 C C . VAL B 1 406 ? 3.525 -19.672 -22.938 1 94.44 406 VAL B C 1
ATOM 6711 O O . VAL B 1 406 ? 4.652 -19.859 -22.469 1 94.44 406 VAL B O 1
ATOM 6714 N N . LEU B 1 407 ? 2.975 -18.469 -23.125 1 96 407 LEU B N 1
ATOM 6715 C CA . LEU B 1 407 ? 3.699 -17.281 -22.719 1 96 407 LEU B CA 1
ATOM 6716 C C . LEU B 1 407 ? 4.008 -17.312 -21.219 1 96 407 LEU B C 1
ATOM 6718 O O . LEU B 1 407 ? 3.146 -17.656 -20.422 1 96 407 LEU B O 1
ATOM 6722 N N . GLY B 1 408 ? 5.32 -17 -20.938 1 97.69 408 GLY B N 1
ATOM 6723 C CA . GLY B 1 408 ? 5.719 -16.906 -19.531 1 97.69 408 GLY B CA 1
ATOM 6724 C C . GLY B 1 408 ? 6.246 -18.219 -18.984 1 97.69 408 GLY B C 1
ATOM 6725 O O . GLY B 1 408 ? 6.629 -18.297 -17.812 1 97.69 408 GLY B O 1
ATOM 6726 N N . GLY B 1 409 ? 6.25 -19.312 -19.844 1 97.06 409 GLY B N 1
ATOM 6727 C CA . GLY B 1 409 ? 6.773 -20.609 -19.438 1 97.06 409 GLY B CA 1
ATOM 6728 C C . GLY B 1 409 ? 8.289 -20.672 -19.453 1 97.06 409 GLY B C 1
ATOM 6729 O O . GLY B 1 409 ? 8.953 -19.656 -19.688 1 97.06 409 GLY B O 1
ATOM 6730 N N . PRO B 1 410 ? 8.812 -21.797 -19.188 1 97.81 410 PRO B N 1
ATOM 6731 C CA . PRO B 1 410 ? 10.25 -21.938 -18.969 1 97.81 410 PRO B CA 1
ATOM 6732 C C . PRO B 1 410 ? 11.023 -22.188 -20.266 1 97.81 410 PRO B C 1
ATOM 6734 O O . PRO B 1 410 ? 12.234 -22.438 -20.234 1 97.81 410 PRO B O 1
ATOM 6737 N N . ASN B 1 411 ? 10.328 -22.156 -21.438 1 97.94 411 ASN B N 1
ATOM 6738 C CA . ASN B 1 411 ? 11.023 -22.312 -22.719 1 97.94 411 ASN B CA 1
ATOM 6739 C C . ASN B 1 411 ? 12.117 -21.25 -22.875 1 97.94 411 ASN B C 1
ATOM 6741 O O . ASN B 1 411 ? 11.844 -20.062 -22.812 1 97.94 411 ASN B O 1
ATOM 6745 N N . PRO B 1 412 ? 13.344 -21.766 -23.172 1 98.12 412 PRO B N 1
ATOM 6746 C CA . PRO B 1 412 ? 14.469 -20.828 -23.203 1 98.12 412 PRO B CA 1
ATOM 6747 C C . PRO B 1 412 ? 14.258 -19.703 -24.203 1 98.12 412 PRO B C 1
ATOM 6749 O O . PRO B 1 412 ? 14.656 -18.562 -23.953 1 98.12 412 PRO B O 1
ATOM 6752 N N . SER B 1 413 ? 13.656 -20.031 -25.312 1 97.62 413 SER B N 1
ATOM 6753 C CA . SER B 1 413 ? 13.391 -18.984 -26.297 1 97.62 413 SER B CA 1
ATOM 6754 C C . SER B 1 413 ? 12.414 -17.953 -25.766 1 97.62 413 SER B C 1
ATOM 6756 O O . SER B 1 413 ? 12.594 -16.75 -25.984 1 97.62 413 SER B O 1
ATOM 6758 N N . ILE B 1 414 ? 11.391 -18.359 -25.062 1 97.19 414 ILE B N 1
ATOM 6759 C CA . ILE B 1 414 ? 10.391 -17.469 -24.484 1 97.19 414 ILE B CA 1
ATOM 6760 C C . ILE B 1 414 ? 11.031 -16.625 -23.391 1 97.19 414 ILE B C 1
ATOM 6762 O O . ILE B 1 414 ? 10.789 -15.414 -23.312 1 97.19 414 ILE B O 1
ATOM 6766 N N . ILE B 1 415 ? 11.867 -17.203 -22.578 1 98.38 415 ILE B N 1
ATOM 6767 C CA . ILE B 1 415 ? 12.562 -16.516 -21.5 1 98.38 415 ILE B CA 1
ATOM 6768 C C . ILE B 1 415 ? 13.438 -15.406 -22.078 1 98.38 415 ILE B C 1
ATOM 6770 O O . ILE B 1 415 ? 13.375 -14.258 -21.641 1 98.38 415 ILE B O 1
ATOM 6774 N N . THR B 1 416 ? 14.219 -15.781 -23.094 1 98.56 416 THR B N 1
ATOM 6775 C CA . THR B 1 416 ? 15.172 -14.844 -23.672 1 98.56 416 THR B CA 1
ATOM 6776 C C . THR B 1 416 ? 14.445 -13.672 -24.344 1 98.56 416 THR B C 1
ATOM 6778 O O . THR B 1 416 ? 14.812 -12.516 -24.141 1 98.56 416 THR B O 1
ATOM 6781 N N . GLU B 1 417 ? 13.406 -13.984 -25.062 1 98.12 417 GLU B N 1
ATOM 6782 C CA . GLU B 1 417 ? 12.641 -12.953 -25.75 1 98.12 417 GLU B CA 1
ATOM 6783 C C . GLU B 1 417 ? 11.961 -12.016 -24.75 1 98.12 417 GLU B C 1
ATOM 6785 O O . GLU B 1 417 ? 11.984 -10.789 -24.922 1 98.12 417 GLU B O 1
ATOM 6790 N N . SER B 1 418 ? 11.32 -12.578 -23.766 1 98.25 418 SER B N 1
ATOM 6791 C CA . SER B 1 418 ? 10.656 -11.781 -22.75 1 98.25 418 SER B CA 1
ATOM 6792 C C . SER B 1 418 ? 11.648 -10.883 -22.016 1 98.25 418 SER B C 1
ATOM 6794 O O . SER B 1 418 ? 11.375 -9.711 -21.781 1 98.25 418 SER B O 1
ATOM 6796 N N . ALA B 1 419 ? 12.781 -11.445 -21.609 1 98.75 419 ALA B N 1
ATOM 6797 C CA . ALA B 1 419 ? 13.797 -10.688 -20.875 1 98.75 419 ALA B CA 1
ATOM 6798 C C . ALA B 1 419 ? 14.312 -9.516 -21.703 1 98.75 419 ALA B C 1
ATOM 6800 O O . ALA B 1 419 ? 14.477 -8.406 -21.188 1 98.75 419 ALA B O 1
ATOM 6801 N N . LYS B 1 420 ? 14.602 -9.758 -22.984 1 98.5 420 LYS B N 1
ATOM 6802 C CA . LYS B 1 420 ? 15.109 -8.711 -23.859 1 98.5 420 LYS B CA 1
ATOM 6803 C C . LYS B 1 420 ? 14.086 -7.582 -24.016 1 98.5 420 LYS B C 1
ATOM 6805 O O . LYS B 1 420 ? 14.445 -6.406 -23.984 1 98.5 420 LYS B O 1
ATOM 6810 N N . ALA B 1 421 ? 12.82 -7.953 -24.219 1 98.25 421 ALA B N 1
ATOM 6811 C CA . ALA B 1 421 ? 11.766 -6.953 -24.328 1 98.25 421 ALA B CA 1
ATOM 6812 C C . ALA B 1 421 ? 11.648 -6.121 -23.062 1 98.25 421 ALA B C 1
ATOM 6814 O O . ALA B 1 421 ? 11.453 -4.902 -23.125 1 98.25 421 ALA B O 1
ATOM 6815 N N . ARG B 1 422 ? 11.773 -6.762 -21.953 1 98.44 422 ARG B N 1
ATOM 6816 C CA . ARG B 1 422 ? 11.633 -6.094 -20.672 1 98.44 422 ARG B CA 1
ATOM 6817 C C . ARG B 1 422 ? 12.82 -5.176 -20.391 1 98.44 422 ARG B C 1
ATOM 6819 O O . ARG B 1 422 ? 12.68 -4.148 -19.734 1 98.44 422 ARG B O 1
ATOM 6826 N N . LEU B 1 423 ? 14 -5.562 -20.891 1 98.5 423 LEU B N 1
ATOM 6827 C CA . LEU B 1 423 ? 15.164 -4.695 -20.766 1 98.5 423 LEU B CA 1
ATOM 6828 C C . LEU B 1 423 ? 14.953 -3.379 -21.5 1 98.5 423 LEU B C 1
ATOM 6830 O O . LEU B 1 423 ? 15.367 -2.32 -21.031 1 98.5 423 LEU B O 1
ATOM 6834 N N . ILE B 1 424 ? 14.266 -3.422 -22.625 1 97.81 424 ILE B N 1
ATOM 6835 C CA . ILE B 1 424 ? 13.969 -2.217 -23.391 1 97.81 424 ILE B CA 1
ATOM 6836 C C . ILE B 1 424 ? 12.992 -1.338 -22.609 1 97.81 424 ILE B C 1
ATOM 6838 O O . ILE B 1 424 ? 13.188 -0.126 -22.5 1 97.81 424 ILE B O 1
ATOM 6842 N N . GLU B 1 425 ? 11.977 -1.956 -22.047 1 97.12 425 GLU B N 1
ATOM 6843 C CA . GLU B 1 425 ? 11.008 -1.234 -21.234 1 97.12 425 GLU B CA 1
ATOM 6844 C C . GLU B 1 425 ? 11.672 -0.604 -20.016 1 97.12 425 GLU B C 1
ATOM 6846 O O . GLU B 1 425 ? 11.312 0.503 -19.609 1 97.12 425 GLU B O 1
ATOM 6851 N N . LEU B 1 426 ? 12.586 -1.33 -19.453 1 98 426 LEU B N 1
ATOM 6852 C CA . LEU B 1 426 ? 13.273 -0.901 -18.234 1 98 426 LEU B CA 1
ATOM 6853 C C . LEU B 1 426 ? 14.047 0.39 -18.484 1 98 426 LEU B C 1
ATOM 6855 O O . LEU B 1 426 ? 14.133 1.24 -17.594 1 98 426 LEU B O 1
ATOM 6859 N N . SER B 1 427 ? 14.609 0.535 -19.688 1 97.31 427 SER B N 1
ATOM 6860 C CA . SER B 1 427 ? 15.391 1.723 -20.016 1 97.31 427 SER B CA 1
ATOM 6861 C C . SER B 1 427 ? 14.523 2.979 -19.984 1 97.31 427 SER B C 1
ATOM 6863 O O . SER B 1 427 ? 14.977 4.039 -19.562 1 97.31 427 SER B O 1
ATOM 6865 N N . SER B 1 428 ? 13.32 2.822 -20.406 1 97.06 428 SER B N 1
ATOM 6866 C CA . SER B 1 428 ? 12.398 3.951 -20.391 1 97.06 428 SER B CA 1
ATOM 6867 C C . SER B 1 428 ? 12.031 4.348 -18.969 1 97.06 428 SER B C 1
ATOM 6869 O O . SER B 1 428 ? 11.953 5.539 -18.641 1 97.06 428 SER B O 1
ATOM 6871 N N . ILE B 1 429 ? 11.789 3.408 -18.156 1 97.56 429 ILE B N 1
ATOM 6872 C CA . ILE B 1 429 ? 11.438 3.668 -16.766 1 97.56 429 ILE B CA 1
ATOM 6873 C C . ILE B 1 429 ? 12.633 4.27 -16.031 1 97.56 429 ILE B C 1
ATOM 6875 O O . ILE B 1 429 ? 12.469 5.152 -15.188 1 97.56 429 ILE B O 1
ATOM 6879 N N . GLU B 1 430 ? 13.805 3.746 -16.328 1 98 430 GLU B N 1
ATOM 6880 C CA . GLU B 1 430 ? 15.031 4.281 -15.734 1 98 430 GLU B CA 1
ATOM 6881 C C . GLU B 1 430 ? 15.195 5.762 -16.078 1 98 430 GLU B C 1
ATOM 6883 O O . GLU B 1 430 ? 15.578 6.559 -15.211 1 98 430 GLU B O 1
ATOM 6888 N N . ALA B 1 431 ? 14.93 6.129 -17.328 1 98.06 431 ALA B N 1
ATOM 6889 C CA . ALA B 1 431 ? 15.031 7.52 -17.766 1 98.06 431 ALA B CA 1
ATOM 6890 C C . ALA B 1 431 ? 14.062 8.406 -16.984 1 98.06 431 ALA B C 1
ATOM 6892 O O . ALA B 1 431 ? 14.406 9.523 -16.594 1 98.06 431 ALA B O 1
ATOM 6893 N N . LYS B 1 432 ? 12.891 7.93 -16.766 1 97.19 432 LYS B N 1
ATOM 6894 C CA . LYS B 1 432 ? 11.883 8.68 -16.016 1 97.19 432 LYS B CA 1
ATOM 6895 C C . LYS B 1 432 ? 12.32 8.914 -14.578 1 97.19 432 LYS B C 1
ATOM 6897 O O . LYS B 1 432 ? 12.172 10.016 -14.047 1 97.19 432 LYS B O 1
ATOM 6902 N N . VAL B 1 433 ? 12.797 7.852 -13.914 1 98.38 433 VAL B N 1
ATOM 6903 C CA . VAL B 1 433 ? 13.234 7.953 -12.523 1 98.38 433 VAL B CA 1
ATOM 6904 C C . VAL B 1 433 ? 14.438 8.891 -12.422 1 98.38 433 VAL B C 1
ATOM 6906 O O . VAL B 1 433 ? 14.539 9.672 -11.477 1 98.38 433 VAL B O 1
ATOM 6909 N N . LYS B 1 434 ? 15.328 8.836 -13.414 1 98.06 434 LYS B N 1
ATOM 6910 C CA . LYS B 1 434 ? 16.484 9.727 -13.445 1 98.06 434 LYS B CA 1
ATOM 6911 C C . LYS B 1 434 ? 16.047 11.188 -13.578 1 98.06 434 LYS B C 1
ATOM 6913 O O . LYS B 1 434 ? 16.656 12.078 -12.992 1 98.06 434 LYS B O 1
ATOM 6918 N N . GLU B 1 435 ? 15.047 11.391 -14.383 1 97.75 435 GLU B N 1
ATOM 6919 C CA . GLU B 1 435 ? 14.508 12.742 -14.539 1 97.75 435 GLU B CA 1
ATOM 6920 C C . GLU B 1 435 ? 13.969 13.281 -13.211 1 97.75 435 GLU B C 1
ATOM 6922 O O . GLU B 1 435 ? 14.125 14.461 -12.906 1 97.75 435 GLU B O 1
ATOM 6927 N N . LEU B 1 436 ? 13.273 12.43 -12.469 1 97.5 436 LEU B N 1
ATOM 6928 C CA . LEU B 1 436 ? 12.805 12.828 -11.141 1 97.5 436 LEU B CA 1
ATOM 6929 C C . LEU B 1 436 ? 13.977 13.211 -10.242 1 97.5 436 LEU B C 1
ATOM 6931 O O . LEU B 1 436 ? 13.938 14.242 -9.562 1 97.5 436 LEU B O 1
ATOM 6935 N N . GLU B 1 437 ? 14.992 12.359 -10.242 1 97.62 437 GLU B N 1
ATOM 6936 C CA . GLU B 1 437 ? 16.172 12.586 -9.422 1 97.62 437 GLU B CA 1
ATOM 6937 C C . GLU B 1 437 ? 16.859 13.906 -9.789 1 97.62 437 GLU B C 1
ATOM 6939 O O . GLU B 1 437 ? 17.234 14.68 -8.906 1 97.62 437 GLU B O 1
ATOM 6944 N N . VAL B 1 438 ? 16.969 14.18 -11.086 1 97.75 438 VAL B N 1
ATOM 6945 C CA . VAL B 1 438 ? 17.641 15.383 -11.578 1 97.75 438 VAL B CA 1
ATOM 6946 C C . VAL B 1 438 ? 16.828 16.609 -11.172 1 97.75 438 VAL B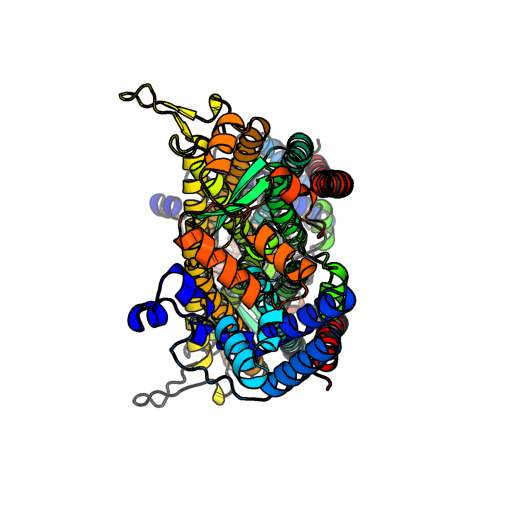 C 1
ATOM 6948 O O . VAL B 1 438 ? 17.406 17.625 -10.742 1 97.75 438 VAL B O 1
ATOM 6951 N N . SER B 1 439 ? 15.539 16.484 -11.297 1 97.38 439 SER B N 1
ATOM 6952 C CA . SER B 1 439 ? 14.664 17.609 -10.953 1 97.38 439 SER B CA 1
ATOM 6953 C C . SER B 1 439 ? 14.781 17.953 -9.477 1 97.38 439 SER B C 1
ATOM 6955 O O . SER B 1 439 ? 14.914 19.125 -9.117 1 97.38 439 SER B O 1
ATOM 6957 N N . VAL B 1 440 ? 14.766 17 -8.625 1 97.62 440 VAL B N 1
ATOM 6958 C CA . VAL B 1 440 ? 14.844 17.188 -7.184 1 97.62 440 VAL B CA 1
ATOM 6959 C C . VAL B 1 440 ? 16.203 17.766 -6.816 1 97.62 440 VAL B C 1
ATOM 6961 O O . VAL B 1 440 ? 16.297 18.719 -6.043 1 97.62 440 VAL B O 1
ATOM 6964 N N . ASN B 1 441 ? 17.281 17.203 -7.398 1 97.31 441 ASN B N 1
ATOM 6965 C CA . ASN B 1 441 ? 18.641 17.656 -7.102 1 97.31 441 ASN B CA 1
ATOM 6966 C C . ASN B 1 441 ? 18.875 19.078 -7.582 1 97.31 441 ASN B C 1
ATOM 6968 O O . ASN B 1 441 ? 19.547 19.859 -6.91 1 97.31 441 ASN B O 1
ATOM 6972 N N . LYS B 1 442 ? 18.344 19.391 -8.75 1 97.44 442 LYS B N 1
ATOM 6973 C CA . LYS B 1 442 ? 18.484 20.734 -9.297 1 97.44 442 LYS B CA 1
ATOM 6974 C C . LYS B 1 442 ? 17.812 21.766 -8.391 1 97.44 442 LYS B C 1
ATOM 6976 O O . LYS B 1 442 ? 18.375 22.828 -8.125 1 97.44 442 LYS B O 1
ATOM 6981 N N . ALA B 1 443 ? 16.609 21.469 -7.934 1 97.5 443 ALA B N 1
ATOM 6982 C CA . ALA B 1 443 ? 15.891 22.375 -7.051 1 97.5 443 ALA B CA 1
ATOM 6983 C C . ALA B 1 443 ? 16.656 22.609 -5.75 1 97.5 443 ALA B C 1
ATOM 6985 O O . ALA B 1 443 ? 16.734 23.734 -5.262 1 97.5 443 ALA B O 1
ATOM 6986 N N . GLU B 1 444 ? 17.172 21.562 -5.203 1 97.06 444 GLU B N 1
ATOM 6987 C CA . GLU B 1 444 ? 17.922 21.672 -3.959 1 97.06 444 GLU B CA 1
ATOM 6988 C C . GLU B 1 444 ? 19.188 22.516 -4.148 1 97.06 444 GLU B C 1
ATOM 6990 O O . GLU B 1 444 ? 19.516 23.344 -3.301 1 97.06 444 GLU B O 1
ATOM 6995 N N . ALA B 1 445 ? 19.891 22.266 -5.266 1 96.69 445 ALA B N 1
ATOM 6996 C CA . ALA B 1 445 ? 21.109 23.016 -5.559 1 96.69 445 ALA B CA 1
ATOM 6997 C C . ALA B 1 445 ? 20.812 24.5 -5.734 1 96.69 445 ALA B C 1
ATOM 6999 O O . ALA B 1 445 ? 21.578 25.359 -5.273 1 96.69 445 ALA B O 1
ATOM 7000 N N . GLU B 1 446 ? 19.75 24.75 -6.387 1 96.88 446 GLU B N 1
ATOM 7001 C CA . GLU B 1 446 ? 19.359 26.141 -6.594 1 96.88 446 GLU B CA 1
ATOM 7002 C C . GLU B 1 446 ? 19.047 26.844 -5.27 1 96.88 446 GLU B C 1
ATOM 7004 O O . GLU B 1 446 ? 19.453 27.969 -5.043 1 96.88 446 GLU B O 1
ATOM 7009 N N . LEU B 1 447 ? 18.344 26.156 -4.379 1 97.12 447 LEU B N 1
ATOM 7010 C CA . LEU B 1 447 ? 17.969 26.719 -3.086 1 97.12 447 LEU B CA 1
ATOM 7011 C C . LEU B 1 447 ? 19.203 26.906 -2.197 1 97.12 447 LEU B C 1
ATOM 7013 O O . LEU B 1 447 ? 19.281 27.859 -1.437 1 97.12 447 LEU B O 1
ATOM 7017 N N . MET B 1 448 ? 20.188 26 -2.375 1 95.56 448 MET B N 1
ATOM 7018 C CA . MET B 1 448 ? 21.375 26.016 -1.533 1 95.56 448 MET B CA 1
ATOM 7019 C C . MET B 1 448 ? 22.438 26.969 -2.104 1 95.56 448 MET B C 1
ATOM 7021 O O . MET B 1 448 ? 23.422 27.281 -1.438 1 95.56 448 MET B O 1
ATOM 7025 N N . GLY B 1 449 ? 22.188 27.516 -3.295 1 91 449 GLY B N 1
ATOM 7026 C CA . GLY B 1 449 ? 23.141 28.406 -3.941 1 91 449 GLY B CA 1
ATOM 7027 C C . GLY B 1 449 ? 24.344 27.688 -4.527 1 91 449 GLY B C 1
ATOM 7028 O O . GLY B 1 449 ? 25.438 28.234 -4.582 1 91 449 GLY B O 1
ATOM 7029 N N . ASP B 1 450 ? 24.203 26.375 -4.754 1 83.12 450 ASP B N 1
ATOM 7030 C CA . ASP B 1 450 ? 25.25 25.562 -5.395 1 83.12 450 ASP B CA 1
ATOM 7031 C C . ASP B 1 450 ? 25.109 25.609 -6.914 1 83.12 450 ASP B C 1
ATOM 7033 O O . ASP B 1 450 ? 24.016 25.828 -7.441 1 83.12 450 ASP B O 1
#

pLDDT: mean 95.23, std 5.77, range [50.94, 98.88]

Secondary structure (DSSP, 8-state):
-HHHHHHH-S--HHHHHHH--HHHHGGGHHHHHHHHHHHHHHHHHTTSS-HHHHHHHHHHHHHHHTS-----TT-SSHHHHHHHHHHHHHGGGGGGGGTT--HHHHHHHHHHHHHHHHHHHHHHHHHHHHHHHHHHHHHTTT-EEEEEETTEEEEEEEHHHHHHHHHHHHHHHHHHHHHHHHHHSSB-TT-TTTT--SS---HHHHHHHTT-SSB--SHHHHHH--HHHHHHHHHHHHHHHHHHHHHHHHHHHHSTTT--EE--GGG-EE-SS-TT-EE-HHHHHHHHHHHHHHHHHHHHHHHHTTS-SS--THHHHHHHHHHHHHHHHHHHHHHHHHHHHT-EE-HHHHHHHHHHS-TTHHHHHHHHHHHHT--HHHHHHHHHHHHHTT------HHHHHHH--STTSS-HHHHHHHHHHHHHHHHHHHHHHHHHHHHHHHHHHHHHT-/-HHHHHHH-S--HHHHHHH--HHHHGGGHHHHHHHHHHHHHHHHHTTSS-HHHHHHHHHHHHHHHTS-----TT-SSHHHHHHHHHHHHHGGGGGGGGTT--HHHHHHHHHHHHHHHHHHHHHHHHHHHHHHHHHHHHHTTT-EEEEEETTEEEEEEEHHHHHHHHHHHHHHHHHHHHHHHHHHSSB-TT-TTTT--SS---HHHHHHHTT-SSB--SHHHHHH--HHHHHHHHHHHHHHHHHHHHHHHHHHHHSTTT--EE--GGG-EE-SS-TT-EE-HHHHHHHHHHHHHHHHHHHHHHHHTTS-SS--THHHHHHHHHHHHHHHHHHHHHHHHHHHHT-EE-HHHHHHHHHHS-TTHHHHHHHHHHHHT--HHHHHHHHHHHHHTT------HHHHHHH--STTSS-HHHHHHHHHHHHHHHHHHHHHHHHHHHHHHHHHHHHHT-